Protein AF-A0A7C4J986-F1 (afdb_monomer_lite)

pLDDT: mean 84.33, std 18.64, range [24.56, 98.81]

Sequence (1280 aa):
MQTASDLGNTGPDYQWGFGQVRIQQAVDLIIRRGFTQASIAQGETDLYTFVVTDTAIPAQVSLAWDDYQATLNANPALINNLNLELVAPDATVWRPWILDPANPANAATRGVNNRDNQEQVTVPTPQKGTWLVRVIGATVPQGPQDYSLACEGCRLVNAGLCQAVVDNTPLLAESSLSALGPVLNSEGDEWVTPVAPAAPISAGEQWQRDLEQGRSGAARPSINFTSQEDSAYTPIDLSHFDAADRARADRLNAALRDFDAARNAGPEAVIAFAESATDEVRDLIELEVIEAKAELAARAKPIEPAAPARPAALNAFRVGVNGACAYNTIQEGINAATNGQTVRVVGDFFGENIDISGKNITIEGGYNATCTALVAGSVTRIDGVASGSVVDLTGGAVVTLRNLKLGWGSSFGAGIDLLGSSHATLDNTDIVHNNGATGGGLYIGGGSQVTLTNGSLVQYNTGSAGGGAIVYGRLTALDTNSDITGNCSTSDGGGAYVSGGTLYLSNADVHANQAAGATGRGGAIFASGDAVITMTTSTFIGESAPCCNIAFEGGGIYADNSRIYSLGGNSTILQNQAVNNGGGLYLTNGSLFQGASGTNVGYDVQAGNGNSAILGAGLYVENSTLDFAGRIINNDASNSGGGLYATSSVITLTNAMVGGTGPNQPNSIGAGGLNGGGLYLINNTHATLSNTVIASNTLSNPISGYGGGAYVRAGSYLTATNSRIERHALPSALDGRGAGLYIYDATVTLSNTQVQTNTTSNLGAGVRMFGTSVLNVLGGSAFKANAASGGVGGAIAATNTPDINLTNATFQNNSSSSHGGAIYLDAGTLDATGWWDFRFNSAGGNGGAVAVADTADADFNAGGDRASFLAVNVASGHGGALYVASADIVQLYATGGQTLNLNTNTAGGHGGAVYADAGAFFDVYGDVQATSNIAGGNGGVFYLSNNSRIWFDDYFTTRPQILVNQADNGGAVYASNSPRVECDGADFGFSNNGNKATTGSGGAIYLSGSVFTADNCVFRNNQAQAGDGGAIAAYTSTVSIDTDYVVALRGPDESADRLSPAAPLATGCDPLTTQCSLFTANRAISSTASNGNGGAIYNNGSELKVNNTYLHRNTAVRGGAIYQENAAARGWLSNTLVYSNTSLASFGAGIRNASGAMTLTHVTAANNTGGAGFSPNGAQNYVYNTIIWGNSAAAFGALAAATCNIDQGGTAGPAVNPQFFGAGVAENYRLAASSPARDACNIGLSTDLDNRVRPIGVRYDMGAYETIFTQVLFLPLVQR

Radius of gyration: 47.83 Å; chains: 1; bounding box: 101×87×165 Å

Structure (mmCIF, N/CA/C/O backbone):
data_AF-A0A7C4J986-F1
#
_entry.id   AF-A0A7C4J986-F1
#
loop_
_atom_site.group_PDB
_atom_site.id
_atom_site.type_symbol
_atom_site.label_atom_id
_atom_site.label_alt_id
_atom_site.label_comp_id
_atom_site.label_asym_id
_atom_site.label_entity_id
_atom_site.label_seq_id
_atom_site.pdbx_PDB_ins_code
_atom_site.Cartn_x
_atom_site.Cartn_y
_atom_site.Cartn_z
_atom_site.occupancy
_atom_site.B_iso_or_equiv
_atom_site.auth_seq_id
_atom_site.auth_comp_id
_atom_site.auth_asym_id
_atom_site.auth_atom_id
_atom_site.pdbx_PDB_model_num
ATOM 1 N N . MET A 1 1 ? -11.892 31.445 54.062 1.00 89.56 1 MET A N 1
ATOM 2 C CA . MET A 1 1 ? -10.610 30.796 54.402 1.00 89.56 1 MET A CA 1
ATOM 3 C C . MET A 1 1 ? -9.707 30.630 53.181 1.00 89.56 1 MET A C 1
ATOM 5 O O . MET A 1 1 ? -8.685 31.293 53.132 1.00 89.56 1 MET A O 1
ATOM 9 N N . GLN A 1 2 ? -10.092 29.843 52.169 1.00 91.94 2 GLN A N 1
ATOM 10 C CA . GLN A 1 2 ? -9.215 29.482 51.040 1.00 91.94 2 GLN A CA 1
ATOM 11 C C . GLN A 1 2 ? -8.646 30.652 50.214 1.00 91.94 2 GLN A C 1
ATOM 13 O O . GLN A 1 2 ? -7.506 30.593 49.779 1.00 91.94 2 GLN A O 1
ATOM 18 N N . THR A 1 3 ? -9.415 31.720 49.987 1.00 91.25 3 THR A N 1
ATOM 19 C CA . THR A 1 3 ? -8.989 32.853 49.137 1.00 91.25 3 THR A CA 1
ATOM 20 C C . THR A 1 3 ? -8.574 34.096 49.927 1.00 91.25 3 THR A C 1
ATOM 22 O O . THR A 1 3 ? -8.274 35.135 49.329 1.00 91.25 3 THR A O 1
ATOM 25 N N . ALA A 1 4 ? -8.578 34.019 51.262 1.00 90.44 4 ALA A N 1
ATOM 26 C CA . ALA A 1 4 ? -8.284 35.156 52.128 1.00 90.44 4 ALA A CA 1
ATOM 27 C C . ALA A 1 4 ? -6.853 35.678 51.909 1.00 90.44 4 ALA A C 1
ATOM 29 O O . ALA A 1 4 ? -5.961 34.936 51.502 1.00 90.44 4 ALA A O 1
ATOM 30 N N . SER A 1 5 ? -6.655 36.978 52.123 1.00 89.88 5 SER A N 1
ATOM 31 C CA . SER A 1 5 ? -5.320 37.576 52.151 1.00 89.88 5 SER A CA 1
ATOM 32 C C . SER A 1 5 ? -4.826 37.593 53.588 1.00 89.88 5 SER A C 1
ATOM 34 O O . SER A 1 5 ? -5.439 38.259 54.420 1.00 89.88 5 SER A O 1
ATOM 36 N N . ASP A 1 6 ? -3.728 36.896 53.856 1.00 88.25 6 ASP A N 1
ATOM 37 C CA . ASP A 1 6 ? -3.086 36.885 55.170 1.00 88.25 6 ASP A CA 1
ATOM 38 C C . ASP A 1 6 ? -2.686 38.311 55.605 1.00 88.25 6 ASP A C 1
ATOM 40 O O . ASP A 1 6 ? -2.199 39.102 54.788 1.00 88.25 6 ASP A O 1
ATOM 44 N N . LEU A 1 7 ? -2.947 38.654 56.867 1.00 84.31 7 LEU A N 1
ATOM 45 C CA . LEU A 1 7 ? -2.663 39.951 57.486 1.00 84.31 7 LEU A CA 1
ATOM 46 C C . LEU A 1 7 ? -2.179 39.707 58.914 1.00 84.31 7 LEU A C 1
ATOM 48 O O . LEU A 1 7 ? -2.843 38.997 59.652 1.00 84.31 7 LEU A O 1
ATOM 52 N N . GLY A 1 8 ? -1.097 40.372 59.324 1.00 86.06 8 GLY A N 1
ATOM 53 C CA . GLY A 1 8 ? -0.525 40.184 60.659 1.00 86.06 8 GLY A CA 1
ATOM 54 C C . GLY A 1 8 ? 0.676 39.241 60.638 1.00 86.06 8 GLY A C 1
ATOM 55 O O . GLY A 1 8 ? 1.625 39.479 59.885 1.00 86.06 8 GLY A O 1
ATOM 56 N N . ASN A 1 9 ? 0.670 38.229 61.506 1.00 86.44 9 ASN A N 1
ATOM 57 C CA . ASN A 1 9 ? 1.716 37.199 61.525 1.00 86.44 9 ASN A CA 1
ATOM 58 C C . ASN A 1 9 ? 1.495 36.209 60.367 1.00 86.44 9 ASN A C 1
ATOM 60 O O . ASN A 1 9 ? 0.371 36.040 59.931 1.00 86.44 9 ASN A O 1
ATOM 64 N N . THR A 1 10 ? 2.539 35.533 59.868 1.00 86.25 10 THR A N 1
ATOM 65 C CA . THR A 1 10 ? 2.359 34.505 58.823 1.00 86.25 10 THR A CA 1
ATOM 66 C C . THR A 1 10 ? 1.450 33.371 59.307 1.00 86.25 10 THR A C 1
ATOM 68 O O . THR A 1 10 ? 1.761 32.724 60.310 1.00 86.25 10 THR A O 1
ATOM 71 N N . GLY A 1 11 ? 0.406 33.065 58.535 1.00 87.56 11 GLY A N 1
ATOM 72 C CA . GLY A 1 11 ? -0.605 32.068 58.885 1.00 87.56 11 GLY A CA 1
ATOM 73 C C . GLY A 1 11 ? -1.752 32.674 59.703 1.00 87.56 11 GLY A C 1
ATOM 74 O O . GLY A 1 11 ? -1.807 33.881 59.889 1.00 87.56 11 GLY A O 1
ATOM 75 N N . PRO A 1 12 ? -2.702 31.861 60.192 1.00 91.88 12 PRO A N 1
ATOM 76 C CA . PRO A 1 12 ? -3.797 32.392 60.986 1.00 91.88 12 PRO A CA 1
ATOM 77 C C . PRO A 1 12 ? -3.292 33.054 62.276 1.00 91.88 12 PRO A C 1
ATOM 79 O O . PRO A 1 12 ? -2.294 32.617 62.849 1.00 91.88 12 PRO A O 1
ATOM 82 N N . ASP A 1 13 ? -4.012 34.063 62.770 1.00 92.44 13 ASP A N 1
ATOM 83 C CA . ASP A 1 13 ? -3.772 34.688 64.076 1.00 92.44 13 ASP A CA 1
ATOM 84 C C . ASP A 1 13 ? -5.077 35.111 64.779 1.00 92.44 13 ASP A C 1
ATOM 86 O O . ASP A 1 13 ? -6.150 35.169 64.177 1.00 92.44 13 ASP A O 1
ATOM 90 N N . TYR A 1 14 ? -5.013 35.379 66.088 1.00 91.25 14 TYR A N 1
ATOM 91 C CA . TYR A 1 14 ? -6.200 35.742 66.878 1.00 91.25 14 TYR A CA 1
ATOM 92 C C . TYR A 1 14 ? -6.780 37.125 66.538 1.00 91.25 14 TYR A C 1
ATOM 94 O O . TYR A 1 14 ? -7.906 37.422 66.939 1.00 91.25 14 TYR A O 1
ATOM 102 N N . GLN A 1 15 ? -6.030 37.983 65.843 1.00 90.75 15 GLN A N 1
ATOM 103 C CA . GLN A 1 15 ? -6.459 39.329 65.472 1.00 90.75 15 GLN A CA 1
ATOM 104 C C . GLN A 1 15 ? -7.182 39.345 64.117 1.00 90.75 15 GLN A C 1
ATOM 106 O O . GLN A 1 15 ? -8.163 40.074 63.962 1.00 90.75 15 GLN A O 1
ATOM 111 N N . TRP A 1 16 ? -6.717 38.547 63.155 1.00 89.56 16 TRP A N 1
ATOM 112 C CA . TRP A 1 16 ? -7.157 38.559 61.758 1.00 89.56 16 TRP A CA 1
ATOM 113 C C . TRP A 1 16 ? -7.779 37.237 61.290 1.00 89.56 16 TRP A C 1
ATOM 115 O O . TRP A 1 16 ? -8.284 37.167 60.166 1.00 89.56 16 TRP A O 1
ATOM 125 N N . GLY A 1 17 ? -7.799 36.194 62.126 1.00 90.81 17 GLY A N 1
ATOM 126 C CA . GLY A 1 17 ? -8.242 34.857 61.729 1.00 90.81 17 GLY A CA 1
ATOM 127 C C . GLY A 1 17 ? -7.352 34.324 60.607 1.00 90.81 17 GLY A C 1
ATOM 128 O O . GLY A 1 17 ? -6.141 34.459 60.678 1.00 90.81 17 GLY A O 1
ATOM 129 N N . PHE A 1 18 ? -7.943 33.784 59.538 1.00 91.19 18 PHE A N 1
ATOM 130 C CA . PHE A 1 18 ? -7.215 33.394 58.316 1.00 91.19 18 PHE A CA 1
ATOM 131 C C . PHE A 1 18 ? -6.942 34.570 57.350 1.00 91.19 18 PHE A C 1
ATOM 133 O O . PHE A 1 18 ? -6.562 34.345 56.201 1.00 91.19 18 PHE A O 1
ATOM 140 N N . GLY A 1 19 ? -7.192 35.813 57.772 1.00 92.25 19 GLY A N 1
ATOM 141 C CA . GLY A 1 19 ? -6.935 37.023 56.994 1.00 92.25 19 GLY A CA 1
ATOM 142 C C . GLY A 1 19 ? -8.179 37.692 56.395 1.00 92.25 19 GLY A C 1
ATOM 143 O O . GLY A 1 19 ? -9.329 37.316 56.637 1.00 92.25 19 GLY A O 1
ATOM 144 N N . GLN A 1 20 ? -7.950 38.725 55.581 1.00 93.19 20 GLN A N 1
ATOM 145 C CA . GLN A 1 20 ? -8.999 39.545 54.974 1.00 93.19 20 GLN A CA 1
ATOM 146 C C . GLN A 1 20 ? -9.734 38.802 53.850 1.00 93.19 20 GLN A C 1
ATOM 148 O O . GLN A 1 20 ? -9.126 38.280 52.912 1.00 93.19 20 GLN A O 1
ATOM 153 N N . VAL A 1 21 ? -11.069 38.809 53.908 1.00 90.81 21 VAL A N 1
ATOM 154 C CA . VAL A 1 21 ? -11.941 38.177 52.906 1.00 90.81 21 VAL A CA 1
ATOM 155 C C . VAL A 1 21 ? -11.760 38.812 51.525 1.00 90.81 21 VAL A C 1
ATOM 157 O O . VAL A 1 21 ? -11.845 40.029 51.364 1.00 90.81 21 VAL A O 1
ATOM 160 N N . ARG A 1 22 ? -11.597 37.959 50.507 1.00 91.56 22 ARG A N 1
ATOM 161 C CA . ARG A 1 22 ? -11.540 38.334 49.090 1.00 91.56 22 ARG A CA 1
ATOM 162 C C . ARG A 1 22 ? -12.735 37.755 48.336 1.00 91.56 22 ARG A C 1
ATOM 164 O O . ARG A 1 22 ? -12.697 36.625 47.852 1.00 91.56 22 ARG A O 1
ATOM 171 N N . ILE A 1 23 ? -13.824 38.527 48.296 1.00 89.69 23 ILE A N 1
ATOM 172 C CA . ILE A 1 23 ? -15.134 38.018 47.863 1.00 89.69 23 ILE A CA 1
ATOM 173 C C . ILE A 1 23 ? -15.177 37.647 46.377 1.00 89.69 23 ILE A C 1
ATOM 175 O O . ILE A 1 23 ? -15.743 36.614 46.042 1.00 89.69 23 ILE A O 1
ATOM 179 N N . GLN A 1 24 ? -14.521 38.418 45.501 1.00 88.94 24 GLN A N 1
ATOM 180 C CA . GLN A 1 24 ? -14.478 38.113 44.068 1.00 88.94 24 GLN A CA 1
ATOM 181 C C . GLN A 1 24 ? -13.775 36.775 43.810 1.00 88.94 24 GLN A C 1
ATOM 183 O O . GLN A 1 24 ? -14.333 35.906 43.158 1.00 88.94 24 GLN A O 1
ATOM 188 N N . GLN A 1 25 ? -12.596 36.568 44.399 1.00 87.62 25 GLN A N 1
ATOM 189 C CA . GLN A 1 25 ? -11.834 35.326 44.262 1.00 87.62 25 GLN A CA 1
ATOM 190 C C . GLN A 1 25 ? -12.582 34.127 44.857 1.00 87.62 25 GLN A C 1
ATOM 192 O O . GLN A 1 25 ? -12.489 33.026 44.327 1.00 87.62 25 GLN A O 1
ATOM 197 N N . ALA A 1 26 ? -13.329 34.325 45.950 1.00 85.50 26 ALA A N 1
ATOM 198 C CA . ALA A 1 26 ? -14.185 33.279 46.508 1.00 85.50 26 ALA A CA 1
ATOM 199 C C . ALA A 1 26 ? -15.324 32.898 45.544 1.00 85.50 26 ALA A C 1
ATOM 201 O O . ALA A 1 26 ? -15.576 31.714 45.341 1.00 85.50 26 ALA A O 1
ATOM 202 N N . VAL A 1 27 ? -15.976 33.883 44.915 1.00 82.88 27 VAL A N 1
ATOM 203 C CA . VAL A 1 27 ? -17.011 33.646 43.894 1.00 82.88 27 VAL A CA 1
ATOM 204 C C . VAL A 1 27 ? -16.421 32.955 42.663 1.00 82.88 27 VAL A C 1
ATOM 206 O O . VAL A 1 27 ? -16.998 31.981 42.188 1.00 82.88 27 VAL A O 1
ATOM 209 N N . ASP A 1 28 ? -15.253 33.390 42.186 1.00 82.12 28 ASP A N 1
ATOM 210 C CA . ASP A 1 28 ? -14.575 32.779 41.038 1.00 82.12 28 ASP A CA 1
ATOM 211 C C . ASP A 1 28 ? -14.204 31.311 41.314 1.00 82.12 28 ASP A C 1
ATOM 213 O O . ASP A 1 28 ? -14.386 30.454 40.446 1.00 82.12 28 ASP A O 1
ATOM 217 N N . LEU A 1 29 ? -13.745 31.004 42.535 1.00 82.25 29 LEU A N 1
ATOM 218 C CA . LEU A 1 29 ? -13.468 29.637 42.983 1.00 82.25 29 LEU A CA 1
ATOM 219 C C . LEU A 1 29 ? -14.741 28.772 42.965 1.00 82.25 29 LEU A C 1
ATOM 221 O O . LEU A 1 29 ? -14.704 27.640 42.488 1.00 82.25 29 LEU A O 1
ATOM 225 N N . ILE A 1 30 ? -15.876 29.305 43.433 1.00 78.44 30 ILE A N 1
ATOM 226 C CA . ILE A 1 30 ? -17.169 28.597 43.441 1.00 78.44 30 ILE A CA 1
ATOM 227 C C . ILE A 1 30 ? -17.680 28.360 42.012 1.00 78.44 30 ILE A C 1
ATOM 229 O O . ILE A 1 30 ? -18.089 27.245 41.692 1.00 78.44 30 ILE A O 1
ATOM 233 N N . ILE A 1 31 ? -17.621 29.370 41.133 1.00 75.38 31 ILE A N 1
ATOM 234 C CA . ILE A 1 31 ? -18.061 29.267 39.727 1.00 75.38 31 ILE A CA 1
ATOM 235 C C . ILE A 1 31 ? -17.283 28.177 38.983 1.00 75.38 31 ILE A C 1
ATOM 237 O O . ILE A 1 31 ? -17.854 27.449 38.173 1.00 75.38 31 ILE A O 1
ATOM 241 N N . ARG A 1 32 ? -15.988 28.031 39.278 1.00 77.25 32 ARG A N 1
ATOM 242 C CA . ARG A 1 32 ? -15.125 26.995 38.690 1.00 77.25 32 ARG A CA 1
ATOM 243 C C . ARG A 1 32 ? -15.213 25.641 39.402 1.00 77.25 32 ARG A C 1
ATOM 245 O O . ARG A 1 32 ? -14.446 24.749 39.059 1.00 77.25 32 ARG A O 1
ATOM 252 N N . ARG A 1 33 ? -16.117 25.482 40.380 1.00 76.06 33 ARG A N 1
ATOM 253 C CA . ARG A 1 33 ? -16.246 24.282 41.229 1.00 76.06 33 ARG A CA 1
ATOM 254 C C . ARG A 1 33 ? -14.921 23.878 41.904 1.00 76.06 33 ARG A C 1
ATOM 256 O O . ARG A 1 33 ? -14.611 22.700 42.017 1.00 76.06 33 ARG A O 1
ATOM 263 N N . GLY A 1 34 ? -14.130 24.851 42.365 1.00 78.25 34 GLY A N 1
ATOM 264 C CA . GLY A 1 34 ? -12.849 24.651 43.066 1.00 78.25 34 GLY A CA 1
ATOM 265 C C . GLY A 1 34 ? -12.988 24.190 44.525 1.00 78.25 34 GLY A C 1
ATOM 266 O O . GLY A 1 34 ? -12.243 24.644 45.398 1.00 78.25 34 GLY A O 1
ATOM 267 N N . PHE A 1 35 ? -13.988 23.357 44.803 1.00 85.12 35 PHE A N 1
ATOM 268 C CA . PHE A 1 35 ? -14.283 22.776 46.106 1.00 85.12 35 PHE A CA 1
ATOM 269 C C . PHE A 1 35 ? -15.013 21.438 45.927 1.00 85.12 35 PHE A C 1
ATOM 271 O O . PHE A 1 35 ? -15.628 21.197 44.891 1.00 85.12 35 PHE A O 1
ATOM 278 N N . THR A 1 36 ? -14.973 20.592 46.951 1.00 80.25 36 THR A N 1
ATOM 279 C CA . THR A 1 36 ? -15.699 19.318 47.019 1.00 80.25 36 THR A CA 1
ATOM 280 C C . THR A 1 36 ? -16.345 19.153 48.390 1.00 80.25 36 THR A C 1
ATOM 282 O O . THR A 1 36 ? -15.882 19.745 49.369 1.00 80.25 36 THR A O 1
ATOM 285 N N . GLN A 1 37 ? -17.424 18.378 48.450 1.00 83.44 37 GLN A N 1
ATOM 286 C CA . GLN A 1 37 ? -18.134 18.036 49.680 1.00 83.44 37 GLN A CA 1
ATOM 287 C C . GLN A 1 37 ? -18.250 16.516 49.772 1.00 83.44 37 GLN A C 1
ATOM 289 O O . GLN A 1 37 ? -18.531 15.870 48.764 1.00 83.44 37 GLN A O 1
ATOM 294 N N . ALA A 1 38 ? -18.010 15.962 50.955 1.00 79.88 38 ALA A N 1
ATOM 295 C CA . ALA A 1 38 ? -18.064 14.526 51.222 1.00 79.88 38 ALA A CA 1
ATOM 296 C C . ALA A 1 38 ? -18.390 14.279 52.704 1.00 79.88 38 ALA A C 1
ATOM 298 O O . ALA A 1 38 ? -18.452 15.228 53.486 1.00 79.88 38 ALA A O 1
ATOM 299 N N . SER A 1 39 ? -18.599 13.019 53.083 1.00 75.88 39 SER A N 1
ATOM 300 C CA . SER A 1 39 ? -18.880 12.594 54.457 1.00 75.88 39 SER A CA 1
ATOM 301 C C . SER A 1 39 ? -17.872 11.531 54.874 1.00 75.88 39 SER A C 1
ATOM 303 O O . SER A 1 39 ? -17.676 10.586 54.117 1.00 75.88 39 SER A O 1
ATOM 305 N N . ILE A 1 40 ? -17.282 11.647 56.063 1.00 80.25 40 ILE A N 1
ATOM 306 C CA . ILE A 1 40 ? -16.238 10.720 56.527 1.00 80.25 40 ILE A CA 1
ATOM 307 C C . ILE A 1 40 ? -16.606 10.078 57.866 1.00 80.25 40 ILE A C 1
ATOM 309 O O . ILE A 1 40 ? -17.055 10.764 58.793 1.00 80.25 40 ILE A O 1
ATOM 313 N N . ALA A 1 41 ? -16.438 8.759 57.985 1.00 75.44 41 ALA A N 1
ATOM 314 C CA . ALA A 1 41 ? -16.678 8.037 59.230 1.00 75.44 41 ALA A CA 1
ATOM 315 C C . ALA A 1 41 ? -15.435 7.991 60.140 1.00 75.44 41 ALA A C 1
ATOM 317 O O . ALA A 1 41 ? -14.323 8.383 59.780 1.00 75.44 41 ALA A O 1
ATOM 318 N N . GLN A 1 42 ? -15.632 7.509 61.369 1.00 81.38 42 GLN A N 1
ATOM 319 C CA . GLN A 1 42 ? -14.561 7.304 62.346 1.00 81.38 42 GLN A CA 1
ATOM 320 C C . GLN A 1 42 ? -13.486 6.358 61.783 1.00 81.38 42 GLN A C 1
ATOM 322 O O . GLN A 1 42 ? -13.764 5.202 61.487 1.00 81.38 42 GLN A O 1
ATOM 327 N N . GLY A 1 43 ? -12.239 6.825 61.733 1.00 69.12 43 GLY A N 1
ATOM 328 C CA . GLY A 1 43 ? -11.077 6.056 61.286 1.00 69.12 43 GLY A CA 1
ATOM 329 C C . GLY A 1 43 ? -10.862 6.024 59.770 1.00 69.12 43 GLY A C 1
ATOM 330 O O . GLY A 1 43 ? -9.826 5.520 59.340 1.00 69.12 43 GLY A O 1
ATOM 331 N N . GLU A 1 44 ? -11.777 6.578 58.971 1.00 64.88 44 GLU A N 1
ATOM 332 C CA . GLU A 1 44 ? -11.639 6.627 57.513 1.00 64.88 44 GLU A CA 1
ATOM 333 C C . GLU A 1 44 ? -10.656 7.711 57.060 1.00 64.88 44 GLU A C 1
ATOM 335 O O . GLU A 1 44 ? -10.298 8.626 57.809 1.00 64.88 44 GLU A O 1
ATOM 340 N N . THR A 1 45 ? -10.174 7.590 55.824 1.00 76.00 45 THR A N 1
ATOM 341 C CA . THR A 1 45 ? -9.311 8.587 55.189 1.00 76.00 45 THR A CA 1
ATOM 342 C C . THR A 1 45 ? -9.717 8.778 53.739 1.00 76.00 45 THR A C 1
ATOM 344 O O . THR A 1 45 ? -9.519 7.882 52.924 1.00 76.00 45 THR A O 1
ATOM 347 N N . ASP A 1 46 ? -10.180 9.977 53.406 1.00 75.38 46 ASP A N 1
ATOM 348 C CA . ASP A 1 46 ? -10.397 10.384 52.025 1.00 75.38 46 ASP A CA 1
ATOM 349 C C . ASP A 1 46 ? -9.097 10.934 51.437 1.00 75.38 46 ASP A C 1
ATOM 351 O O . ASP A 1 46 ? -8.402 11.758 52.046 1.00 75.38 46 ASP A O 1
ATOM 355 N N . LEU A 1 47 ? -8.765 10.479 50.230 1.00 73.00 47 LEU A N 1
ATOM 356 C CA . LEU A 1 47 ? -7.569 10.885 49.499 1.00 73.00 47 LEU A CA 1
ATOM 357 C C . LEU A 1 47 ? -7.954 11.757 48.307 1.00 73.00 47 LEU A C 1
ATOM 359 O O . LEU A 1 47 ? -8.780 11.365 47.494 1.00 73.00 47 LEU A O 1
ATOM 363 N N . TYR A 1 48 ? -7.295 12.900 48.135 1.00 81.06 48 TYR A N 1
ATOM 364 C CA . TYR A 1 48 ? -7.391 13.746 46.942 1.00 81.06 48 TYR A CA 1
ATOM 365 C C . TYR A 1 48 ? -6.007 13.988 46.335 1.00 81.06 48 TYR A C 1
ATOM 367 O O . TYR A 1 48 ? -4.993 13.865 47.015 1.00 81.06 48 TYR A O 1
ATOM 375 N N . THR A 1 49 ? -5.942 14.332 45.051 1.00 79.75 49 THR A N 1
ATOM 376 C CA . THR A 1 49 ? -4.720 14.758 44.361 1.00 79.75 49 THR A CA 1
ATOM 377 C C . THR A 1 49 ? -4.906 16.079 43.656 1.00 79.75 49 THR A C 1
ATOM 379 O O . THR A 1 49 ? -5.975 16.361 43.128 1.00 79.75 49 THR A O 1
ATOM 382 N N . PHE A 1 50 ? -3.838 16.862 43.580 1.00 79.69 50 PHE A N 1
ATOM 383 C CA . PHE A 1 50 ? -3.736 17.997 42.668 1.00 79.69 50 PHE A CA 1
ATOM 384 C C . PHE A 1 50 ? -2.311 18.074 42.115 1.00 79.69 50 PHE A C 1
ATOM 386 O O . PHE A 1 50 ? -1.364 17.572 42.725 1.00 79.69 50 PHE A O 1
ATOM 393 N N . VAL A 1 51 ? -2.146 18.677 40.939 1.00 77.62 51 VAL A N 1
ATOM 394 C CA . VAL A 1 51 ? -0.839 18.790 40.279 1.00 77.62 51 VAL A CA 1
ATOM 395 C C . VAL A 1 51 ? -0.317 20.210 40.416 1.00 77.62 51 VAL A C 1
ATOM 397 O O . VAL A 1 51 ? -0.964 21.166 39.996 1.00 77.62 51 VAL A O 1
ATOM 400 N N . VAL A 1 52 ? 0.896 20.340 40.946 1.00 78.94 52 VAL A N 1
ATOM 401 C CA . VAL A 1 52 ? 1.636 21.603 40.954 1.00 78.94 52 VAL A CA 1
ATOM 402 C C . VAL A 1 52 ? 2.454 21.686 39.670 1.00 78.94 52 VAL A C 1
ATOM 404 O O . VAL A 1 52 ? 3.399 20.919 39.475 1.00 78.94 52 VAL A O 1
ATOM 407 N N . THR A 1 53 ? 2.093 22.615 38.783 1.00 76.81 53 THR A N 1
ATOM 408 C CA . THR A 1 53 ? 2.779 22.842 37.498 1.00 76.81 53 THR A CA 1
ATOM 409 C C . THR A 1 53 ? 3.789 23.987 37.541 1.00 76.81 53 THR A C 1
ATOM 411 O O . THR A 1 53 ? 4.736 23.981 36.752 1.00 76.81 53 THR A O 1
ATOM 414 N N . ASP A 1 54 ? 3.601 24.934 38.463 1.00 82.06 54 ASP A N 1
ATOM 415 C CA . ASP A 1 54 ? 4.422 26.129 38.659 1.00 82.06 54 ASP A CA 1
ATOM 416 C C . ASP A 1 54 ? 4.743 26.296 40.151 1.00 82.06 54 ASP A C 1
ATOM 418 O O . ASP A 1 54 ? 3.847 26.406 40.985 1.00 82.06 54 ASP A O 1
ATOM 422 N N . THR A 1 55 ? 6.031 26.311 40.488 1.00 84.38 55 THR A N 1
ATOM 423 C CA . THR A 1 55 ? 6.517 26.419 41.870 1.00 84.38 55 THR A CA 1
ATOM 424 C C . THR A 1 55 ? 6.414 27.843 42.431 1.00 84.38 55 THR A C 1
ATOM 426 O O . THR A 1 55 ? 6.705 28.047 43.608 1.00 84.38 55 THR A O 1
ATOM 429 N N . ALA A 1 56 ? 6.053 28.836 41.605 1.00 82.31 56 ALA A N 1
ATOM 430 C CA . ALA A 1 56 ? 5.840 30.224 42.022 1.00 82.31 56 ALA A CA 1
ATOM 431 C C . ALA A 1 56 ? 4.455 30.470 42.652 1.00 82.31 56 ALA A C 1
ATOM 433 O O . ALA A 1 56 ? 4.252 31.503 43.292 1.00 82.31 56 ALA A O 1
ATOM 434 N N . ILE A 1 57 ? 3.508 29.541 42.481 1.00 83.56 57 ILE A N 1
ATOM 435 C CA . ILE A 1 57 ? 2.168 29.609 43.072 1.00 83.56 57 ILE A CA 1
ATOM 436 C C . ILE A 1 57 ? 2.148 28.726 44.332 1.00 83.56 57 ILE A C 1
ATOM 438 O O . ILE A 1 57 ? 2.420 27.530 44.223 1.00 83.56 57 ILE A O 1
ATOM 442 N N . PRO A 1 58 ? 1.824 29.264 45.525 1.00 87.62 58 PRO A N 1
ATOM 443 C CA . PRO A 1 58 ? 1.709 28.457 46.736 1.00 87.62 58 PRO A CA 1
ATOM 444 C C . PRO A 1 58 ? 0.626 27.381 46.609 1.00 87.62 58 PRO A C 1
ATOM 446 O O . PRO A 1 58 ? -0.477 27.661 46.143 1.00 87.62 58 PRO A O 1
ATOM 449 N N . ALA A 1 59 ? 0.900 26.169 47.093 1.00 88.81 59 ALA A N 1
ATOM 450 C CA . ALA A 1 59 ? -0.136 25.148 47.223 1.00 88.81 59 ALA A CA 1
ATOM 451 C C . ALA A 1 59 ? -0.930 25.408 48.508 1.00 88.81 59 ALA A C 1
ATOM 453 O O . ALA A 1 59 ? -0.345 25.444 49.589 1.00 88.81 59 ALA A O 1
ATOM 454 N N . GLN A 1 60 ? -2.244 25.600 48.410 1.00 92.12 60 GLN A N 1
ATOM 455 C CA . GLN A 1 60 ? -3.098 25.920 49.555 1.00 92.12 60 GLN A CA 1
ATOM 456 C C . GLN A 1 60 ? -4.361 25.065 49.538 1.00 92.12 60 GLN A C 1
ATOM 458 O O . GLN A 1 60 ? -5.046 24.997 48.518 1.00 92.12 60 GLN A O 1
ATOM 463 N N . VAL A 1 61 ? -4.685 24.443 50.670 1.00 94.81 61 VAL A N 1
ATOM 464 C CA . VAL A 1 61 ? -5.872 23.596 50.839 1.00 94.81 61 VAL A CA 1
ATOM 465 C C . VAL A 1 61 ? -6.533 23.917 52.171 1.00 94.81 61 VAL A C 1
ATOM 467 O O . VAL A 1 61 ? -5.854 24.039 53.191 1.00 94.81 61 VAL A O 1
ATOM 470 N N . SER A 1 62 ? -7.855 24.062 52.146 1.00 95.56 62 SER A N 1
ATOM 471 C CA . SER A 1 62 ? -8.681 24.432 53.294 1.00 95.56 62 SER A CA 1
ATOM 472 C C . SER A 1 62 ? -9.775 23.390 53.521 1.00 95.56 62 SER A C 1
ATOM 474 O O . SER A 1 62 ? -10.558 23.135 52.610 1.00 95.56 62 SER A O 1
ATOM 476 N N . LEU A 1 63 ? -9.857 22.837 54.728 1.00 96.81 63 LEU A N 1
ATOM 477 C CA . LEU A 1 63 ? -10.885 21.898 55.179 1.00 96.81 63 LEU A CA 1
ATOM 478 C C . LEU A 1 63 ? -11.775 22.588 56.217 1.00 96.81 63 LEU A C 1
ATOM 480 O O . LEU A 1 63 ? -11.263 23.213 57.142 1.00 96.81 63 LEU A O 1
ATOM 484 N N . ALA A 1 64 ? -13.092 22.485 56.079 1.00 96.56 64 ALA A N 1
ATOM 485 C CA . ALA A 1 64 ? -14.040 22.980 57.073 1.00 96.56 64 ALA A CA 1
ATOM 486 C C . ALA A 1 64 ? -15.235 22.035 57.195 1.00 96.56 64 ALA A C 1
ATOM 488 O O . ALA A 1 64 ? -15.688 21.485 56.190 1.00 96.56 64 ALA A O 1
ATOM 489 N N . TRP A 1 65 ? -15.760 21.876 58.406 1.00 96.75 65 TRP A N 1
ATOM 490 C CA . TRP A 1 65 ? -16.951 21.071 58.662 1.00 96.75 65 TRP A CA 1
ATOM 491 C C . TRP A 1 65 ? -17.859 21.730 59.695 1.00 96.75 65 TRP A C 1
ATOM 493 O O . TRP A 1 65 ? -17.393 22.377 60.637 1.00 96.75 65 TRP A O 1
ATOM 503 N N . ASP A 1 66 ? -19.165 21.554 59.520 1.00 94.69 66 ASP A N 1
ATOM 504 C CA . ASP A 1 66 ? -20.150 21.941 60.524 1.00 94.69 66 ASP A CA 1
ATOM 505 C C . ASP A 1 66 ? -20.174 20.847 61.599 1.00 94.69 66 ASP A C 1
ATOM 507 O O . ASP A 1 66 ? -20.756 19.778 61.412 1.00 94.69 66 ASP A O 1
ATOM 511 N N . ASP A 1 67 ? -19.453 21.091 62.695 1.00 92.56 67 ASP A N 1
ATOM 512 C CA . ASP A 1 67 ? -19.278 20.127 63.783 1.00 92.56 67 ASP A CA 1
ATOM 513 C C . ASP A 1 67 ? -20.568 19.931 64.595 1.00 92.56 67 ASP A C 1
ATOM 515 O O . ASP A 1 67 ? -21.425 20.818 64.695 1.00 92.56 67 ASP A O 1
ATOM 519 N N . TYR A 1 68 ? -20.694 18.763 65.221 1.00 87.31 68 TYR A N 1
ATOM 520 C CA . TYR A 1 68 ? -21.805 18.469 66.112 1.00 87.31 68 TYR A CA 1
ATOM 521 C C . TYR A 1 68 ? -21.775 19.386 67.345 1.00 87.31 68 TYR A C 1
ATOM 523 O O . TYR A 1 68 ? -20.727 19.668 67.923 1.00 87.31 68 TYR A O 1
ATOM 531 N N . GLN A 1 69 ? -22.949 19.846 67.785 1.00 85.81 69 GLN A N 1
ATOM 532 C CA . GLN A 1 69 ? -23.055 20.788 68.901 1.00 85.81 69 GLN A CA 1
ATOM 533 C C . GLN A 1 69 ? -22.441 20.239 70.207 1.00 85.81 69 GLN A C 1
ATOM 535 O O . GLN A 1 69 ? -22.813 19.174 70.706 1.00 85.81 69 GLN A O 1
ATOM 540 N N . ALA A 1 70 ? -21.534 21.008 70.809 1.00 84.62 70 ALA A N 1
ATOM 541 C CA . ALA A 1 70 ? -20.915 20.668 72.086 1.00 84.62 70 ALA A CA 1
ATOM 542 C C . ALA A 1 70 ? -21.856 20.893 73.279 1.00 84.62 70 ALA A C 1
ATOM 544 O O . ALA A 1 70 ? -22.785 21.706 73.234 1.00 84.62 70 ALA A O 1
ATOM 545 N N . THR A 1 71 ? -21.566 20.245 74.409 1.00 89.19 71 THR A N 1
ATOM 546 C CA . THR A 1 71 ? -22.184 20.632 75.684 1.00 89.19 71 THR A CA 1
ATOM 547 C C . THR A 1 71 ? -21.685 22.012 76.124 1.00 89.19 71 THR A C 1
ATOM 549 O O . THR A 1 71 ? -20.536 22.394 75.891 1.00 89.19 71 THR A O 1
ATOM 552 N N . LEU A 1 72 ? -22.561 22.793 76.765 1.00 83.31 72 LEU A N 1
ATOM 553 C CA . LEU A 1 72 ? -22.238 24.147 77.216 1.00 83.31 72 LEU A CA 1
ATOM 554 C C . LEU A 1 72 ? -20.993 24.137 78.129 1.00 83.31 72 LEU A C 1
ATOM 556 O O . LEU A 1 72 ? -20.988 23.458 79.154 1.00 83.31 72 LEU A O 1
ATOM 560 N N . ASN A 1 73 ? -19.981 24.943 77.784 1.00 84.56 73 ASN A N 1
ATOM 561 C CA . ASN A 1 73 ? -18.671 25.056 78.453 1.00 84.56 73 ASN A CA 1
ATOM 562 C C . ASN A 1 73 ? -17.695 23.869 78.275 1.00 84.56 73 ASN A C 1
ATOM 564 O O . ASN A 1 73 ? -16.720 23.788 79.027 1.00 84.56 73 ASN A O 1
ATOM 568 N N . ALA A 1 74 ? -17.904 22.972 77.305 1.00 84.62 74 ALA A N 1
ATOM 569 C CA . ALA A 1 74 ? -16.896 21.971 76.944 1.00 84.62 74 ALA A CA 1
ATOM 570 C C . ALA A 1 74 ? -15.585 22.633 76.462 1.00 84.62 74 ALA A C 1
ATOM 572 O O . ALA A 1 74 ? -15.607 23.623 75.729 1.00 84.62 74 ALA A O 1
ATOM 573 N N . ASN A 1 75 ? -14.436 22.096 76.889 1.00 82.94 75 ASN A N 1
ATOM 574 C CA . ASN A 1 75 ? -13.114 22.516 76.422 1.00 82.94 75 ASN A CA 1
ATOM 575 C C . ASN A 1 75 ? -12.231 21.273 76.169 1.00 82.94 75 ASN A C 1
ATOM 577 O O . ASN A 1 75 ? -11.810 20.649 77.148 1.00 82.94 75 ASN A O 1
ATOM 581 N N . PRO A 1 76 ? -11.939 20.914 74.902 1.00 84.88 76 PRO A N 1
ATOM 582 C CA . PRO A 1 76 ? -12.329 21.625 73.679 1.00 84.88 76 PRO A CA 1
ATOM 583 C C . PRO A 1 76 ? -13.839 21.543 73.393 1.00 84.88 76 PRO A C 1
ATOM 585 O O . PRO A 1 76 ? -14.534 20.684 73.929 1.00 84.88 76 PRO A O 1
ATOM 588 N N . ALA A 1 77 ? -14.334 22.468 72.566 1.00 88.56 77 ALA A N 1
ATOM 589 C CA . ALA A 1 77 ? -15.704 22.432 72.053 1.00 88.56 77 ALA A CA 1
ATOM 590 C C . ALA A 1 77 ? -15.860 21.467 70.861 1.00 88.56 77 ALA A C 1
ATOM 592 O O . ALA A 1 77 ? -16.980 21.103 70.536 1.00 88.56 77 ALA A O 1
ATOM 593 N N . LEU A 1 78 ? -14.756 21.054 70.232 1.00 93.25 78 LEU A N 1
ATOM 594 C CA . LEU A 1 78 ? -14.751 20.136 69.094 1.00 93.25 78 LEU A CA 1
ATOM 595 C C . LEU A 1 78 ? -15.268 18.743 69.502 1.00 93.25 78 LEU A C 1
ATOM 597 O O . LEU A 1 78 ? -14.762 18.166 70.470 1.00 93.25 78 LEU A O 1
ATOM 601 N N . ILE A 1 79 ? -16.249 18.211 68.770 1.00 94.12 79 ILE A N 1
ATOM 602 C CA . ILE A 1 79 ? -16.824 16.871 68.955 1.00 94.12 79 ILE A CA 1
ATOM 603 C C . ILE A 1 79 ? -16.268 15.904 67.912 1.00 94.12 79 ILE A C 1
ATOM 605 O O . ILE A 1 79 ? -15.654 14.902 68.286 1.00 94.12 79 ILE A O 1
ATOM 609 N N . ASN A 1 80 ? -16.458 16.206 66.627 1.00 92.81 80 ASN A N 1
ATOM 610 C CA . ASN A 1 80 ? -15.884 15.458 65.520 1.00 92.81 80 ASN A CA 1
ATOM 611 C C . ASN A 1 80 ? -14.574 16.125 65.082 1.00 92.81 80 ASN A C 1
ATOM 613 O O . ASN A 1 80 ? -14.536 17.289 64.686 1.00 92.81 80 ASN A O 1
ATOM 617 N N . ASN A 1 81 ? -13.490 15.364 65.156 1.00 95.31 81 ASN A N 1
ATOM 618 C CA . ASN A 1 81 ? -12.135 15.776 64.844 1.00 95.31 81 ASN A CA 1
ATOM 619 C C . ASN A 1 81 ? -11.681 15.156 63.521 1.00 95.31 81 ASN A C 1
ATOM 621 O O . ASN A 1 81 ? -11.509 13.933 63.440 1.00 95.31 81 ASN A O 1
ATOM 625 N N . LEU A 1 82 ? -11.474 16.006 62.517 1.00 96.44 82 LEU A N 1
ATOM 626 C CA . LEU A 1 82 ? -10.897 15.637 61.231 1.00 96.44 82 LEU A CA 1
ATOM 627 C C . LEU A 1 82 ? -9.472 16.187 61.129 1.00 96.44 82 LEU A C 1
ATOM 629 O O . LEU A 1 82 ? -9.228 17.302 61.572 1.00 96.44 82 LEU A O 1
ATOM 633 N N . ASN A 1 83 ? -8.561 15.437 60.503 1.00 95.25 83 ASN A N 1
ATOM 634 C CA . ASN A 1 83 ? -7.201 15.909 60.224 1.00 95.25 83 ASN A CA 1
ATOM 635 C C . ASN A 1 83 ? -6.971 16.074 58.716 1.00 95.25 83 ASN A C 1
ATOM 637 O O . ASN A 1 83 ? -7.236 15.154 57.941 1.00 95.25 83 ASN A O 1
ATOM 641 N N . LEU A 1 84 ? -6.376 17.193 58.323 1.00 96.25 84 LEU A N 1
ATOM 642 C CA . LEU A 1 84 ? -5.907 17.513 56.981 1.00 96.25 84 LEU A CA 1
ATOM 643 C C . LEU A 1 84 ? -4.392 17.307 56.892 1.00 96.25 84 LEU A C 1
ATOM 645 O O . LEU A 1 84 ? -3.625 17.801 57.716 1.00 96.25 84 LEU A O 1
ATOM 649 N N . GLU A 1 85 ? -3.923 16.635 55.848 1.00 94.44 85 GLU A N 1
ATOM 650 C CA . GLU A 1 85 ? -2.493 16.522 55.552 1.00 94.44 85 GLU A CA 1
ATOM 651 C C . GLU A 1 85 ? -2.234 16.660 54.052 1.00 94.44 85 GLU A C 1
ATOM 653 O O . GLU A 1 85 ? -2.972 16.109 53.242 1.00 94.44 85 GLU A O 1
ATOM 658 N N . LEU A 1 86 ? -1.158 17.352 53.673 1.00 92.50 86 LEU A N 1
ATOM 659 C CA . LEU A 1 86 ? -0.660 17.385 52.294 1.00 92.50 86 LEU A CA 1
ATOM 660 C C . LEU A 1 86 ? 0.632 16.582 52.201 1.00 92.50 86 LEU A C 1
ATOM 662 O O . LEU A 1 86 ? 1.564 16.847 52.951 1.00 92.50 86 LEU A O 1
ATOM 666 N N . VAL A 1 87 ? 0.726 15.642 51.268 1.00 87.06 87 VAL A N 1
ATOM 667 C CA . VAL A 1 87 ? 1.943 14.863 51.019 1.00 87.06 87 VAL A CA 1
ATOM 668 C C . VAL A 1 87 ? 2.557 15.311 49.696 1.00 87.06 87 VAL A C 1
ATOM 670 O O . VAL A 1 87 ? 1.913 15.244 48.647 1.00 87.06 87 VAL A O 1
ATOM 673 N N . ALA A 1 88 ? 3.793 15.799 49.763 1.00 77.94 88 ALA A N 1
ATOM 674 C CA . ALA A 1 88 ? 4.581 16.215 48.610 1.00 77.94 88 ALA A CA 1
ATOM 675 C C . ALA A 1 88 ? 5.048 15.002 47.774 1.00 77.94 88 ALA A C 1
ATOM 677 O O . ALA A 1 88 ? 5.069 13.882 48.290 1.00 77.94 88 ALA A O 1
ATOM 678 N N . PRO A 1 89 ? 5.485 15.194 46.512 1.00 76.19 89 PRO A N 1
ATOM 679 C CA . PRO A 1 89 ? 5.979 14.094 45.678 1.00 76.19 89 PRO A CA 1
ATOM 680 C C . PRO A 1 89 ? 7.215 13.369 46.247 1.00 76.19 89 PRO A C 1
ATOM 682 O O . PRO A 1 89 ? 7.470 12.227 45.884 1.00 76.19 89 PRO A O 1
ATOM 685 N N . ASP A 1 90 ? 7.981 14.010 47.136 1.00 74.06 90 ASP A N 1
ATOM 686 C CA . ASP A 1 90 ? 9.104 13.411 47.875 1.00 74.06 90 ASP A CA 1
ATOM 687 C C . ASP A 1 90 ? 8.681 12.711 49.188 1.00 74.06 90 ASP A C 1
ATOM 689 O O . ASP A 1 90 ? 9.530 12.346 50.001 1.00 74.06 90 ASP A O 1
ATOM 693 N N . ALA A 1 91 ? 7.371 12.527 49.390 1.00 70.88 91 ALA A N 1
ATOM 694 C CA . ALA A 1 91 ? 6.716 11.996 50.586 1.00 70.88 91 ALA A CA 1
ATOM 695 C C . ALA A 1 91 ? 6.747 12.900 51.839 1.00 70.88 91 ALA A C 1
ATOM 697 O O . ALA A 1 91 ? 6.292 12.480 52.908 1.00 70.88 91 ALA A O 1
ATOM 698 N N . THR A 1 92 ? 7.204 14.155 51.742 1.00 82.94 92 THR A N 1
ATOM 699 C CA . THR A 1 92 ? 7.150 15.105 52.867 1.00 82.94 92 THR A CA 1
ATOM 700 C C . THR A 1 92 ? 5.702 15.450 53.237 1.00 82.94 92 THR A C 1
ATOM 702 O O . THR A 1 92 ? 4.937 15.921 52.395 1.00 82.94 92 THR A O 1
ATOM 705 N N . VAL A 1 93 ? 5.327 15.281 54.512 1.00 89.50 93 VAL A N 1
ATOM 706 C CA . VAL A 1 93 ? 3.974 15.583 55.020 1.00 89.50 93 VAL A CA 1
ATOM 707 C C . VAL A 1 93 ? 3.897 16.995 55.607 1.00 89.50 93 VAL A C 1
ATOM 709 O O . VAL A 1 93 ? 4.554 17.316 56.598 1.00 89.50 93 VAL A O 1
ATOM 712 N N . TRP A 1 94 ? 3.031 17.822 55.032 1.00 93.31 94 TRP A N 1
ATOM 713 C CA . TRP A 1 94 ? 2.679 19.164 55.476 1.00 93.31 94 TRP A CA 1
ATOM 714 C C . TRP A 1 94 ? 1.375 19.141 56.271 1.00 93.31 94 TRP A C 1
ATOM 716 O O . TRP A 1 94 ? 0.358 18.613 55.824 1.00 93.31 94 TRP A O 1
ATOM 726 N N . ARG A 1 95 ? 1.417 19.738 57.462 1.00 94.25 95 ARG A N 1
ATOM 727 C CA . ARG A 1 95 ? 0.320 19.757 58.438 1.00 94.25 95 ARG A CA 1
ATOM 728 C C . ARG A 1 95 ? -0.326 21.148 58.543 1.00 94.25 95 ARG A C 1
ATOM 730 O O . ARG A 1 95 ? 0.297 22.136 58.129 1.00 94.25 95 ARG A O 1
ATOM 737 N N . PRO A 1 96 ? -1.558 21.258 59.064 1.00 95.62 96 PRO A N 1
ATOM 738 C CA . PRO A 1 96 ? -2.263 22.525 59.147 1.00 95.62 96 PRO A CA 1
ATOM 739 C C . PRO A 1 96 ? -1.622 23.472 60.157 1.00 95.62 96 PRO A C 1
ATOM 741 O O . PRO A 1 96 ? -0.743 23.105 60.944 1.00 95.62 96 PRO A O 1
ATOM 744 N N . TRP A 1 97 ? -2.026 24.735 60.074 1.00 93.50 97 TRP A N 1
ATOM 745 C CA . TRP A 1 97 ? -1.672 25.747 61.060 1.00 93.50 97 TRP A CA 1
ATOM 746 C C . TRP A 1 97 ? -2.438 25.548 62.379 1.00 93.50 97 TRP A C 1
ATOM 748 O O . TRP A 1 97 ? -3.633 25.263 62.363 1.00 93.50 97 TRP A O 1
ATOM 758 N N . ILE A 1 98 ? -1.753 25.750 63.508 1.00 94.06 98 ILE A N 1
ATOM 759 C CA . ILE A 1 98 ? -2.291 25.681 64.873 1.00 94.06 98 ILE A CA 1
ATOM 760 C C . ILE A 1 98 ? -1.989 26.984 65.610 1.00 94.06 98 ILE A C 1
ATOM 762 O O . ILE A 1 98 ? -0.842 27.448 65.633 1.00 94.06 98 ILE A O 1
ATOM 766 N N . LEU A 1 99 ? -3.011 27.518 66.277 1.00 91.19 99 LEU A N 1
ATOM 767 C CA . LEU A 1 99 ? -2.903 28.634 67.211 1.00 91.19 99 LEU A CA 1
ATOM 768 C C . LEU A 1 99 ? -2.714 28.158 68.652 1.00 91.19 99 LEU A C 1
ATOM 770 O O . LEU A 1 99 ? -3.348 27.203 69.093 1.00 91.19 99 LEU A O 1
ATOM 774 N N . ASP A 1 100 ? -1.900 28.883 69.421 1.00 88.75 100 ASP A N 1
ATOM 775 C CA . ASP A 1 100 ? -1.718 28.634 70.854 1.00 88.75 100 ASP A CA 1
ATOM 776 C C . ASP A 1 100 ? -2.629 29.560 71.687 1.00 88.75 100 ASP A C 1
ATOM 778 O O . ASP A 1 100 ? -2.333 30.750 71.826 1.00 88.75 100 ASP A O 1
ATOM 782 N N . PRO A 1 101 ? -3.746 29.065 72.259 1.00 87.81 101 PRO A N 1
ATOM 783 C CA . PRO A 1 101 ? -4.635 29.883 73.086 1.00 87.81 101 PRO A CA 1
ATOM 784 C C . PRO A 1 101 ? -4.010 30.328 74.408 1.00 87.81 101 PRO A C 1
ATOM 786 O O . PRO A 1 101 ? -4.484 31.301 74.992 1.00 87.81 101 PRO A O 1
ATOM 789 N N . ALA A 1 102 ? -2.968 29.645 74.893 1.00 87.50 102 ALA A N 1
ATOM 790 C CA . ALA A 1 102 ? -2.253 30.062 76.094 1.00 87.50 102 ALA A CA 1
ATOM 791 C C . ALA A 1 102 ? -1.326 31.255 75.816 1.00 87.50 102 ALA A C 1
ATOM 793 O O . ALA A 1 102 ? -1.052 32.036 76.726 1.00 87.50 102 ALA A O 1
ATOM 794 N N . ASN A 1 103 ? -0.891 31.432 74.562 1.00 90.50 103 ASN A N 1
ATOM 795 C CA . ASN A 1 103 ? -0.021 32.528 74.140 1.00 90.50 103 ASN A CA 1
ATOM 796 C C . ASN A 1 103 ? -0.515 33.176 72.829 1.00 90.50 103 ASN A C 1
ATOM 798 O O . ASN A 1 103 ? 0.129 33.021 71.789 1.00 90.50 103 ASN A O 1
ATOM 802 N N . PRO A 1 104 ? -1.607 33.969 72.857 1.00 88.75 104 PRO A N 1
ATOM 803 C CA . PRO A 1 104 ? -2.256 34.493 71.647 1.00 88.75 104 PRO A CA 1
ATOM 804 C C . PRO A 1 104 ? -1.399 35.410 70.758 1.00 88.75 104 PRO A C 1
ATOM 806 O O . PRO A 1 104 ? -1.784 35.701 69.631 1.00 88.75 104 PRO A O 1
ATOM 809 N N . ALA A 1 105 ? -0.266 35.903 71.267 1.00 86.19 105 ALA A N 1
ATOM 810 C CA . ALA A 1 105 ? 0.667 36.746 70.518 1.00 86.19 105 ALA A CA 1
ATOM 811 C C . ALA A 1 105 ? 1.714 35.947 69.717 1.00 86.19 105 ALA A C 1
ATOM 813 O O . ALA A 1 105 ? 2.407 36.530 68.883 1.00 86.19 105 ALA A O 1
ATOM 814 N N . ASN A 1 106 ? 1.862 34.642 69.977 1.00 89.56 106 ASN A N 1
ATOM 815 C CA . ASN A 1 106 ? 2.798 33.792 69.244 1.00 89.56 106 ASN A CA 1
ATOM 816 C C . ASN A 1 106 ? 2.293 33.543 67.815 1.00 89.56 106 ASN A C 1
ATOM 818 O O . ASN A 1 106 ? 1.093 33.410 67.585 1.00 89.56 106 ASN A O 1
ATOM 822 N N . ALA A 1 107 ? 3.219 33.446 66.858 1.00 88.56 107 ALA A N 1
ATOM 823 C CA . ALA A 1 107 ? 2.891 33.049 65.491 1.00 88.56 107 ALA A CA 1
ATOM 824 C C . ALA A 1 107 ? 2.358 31.605 65.444 1.00 88.56 107 ALA A C 1
ATOM 826 O O . ALA A 1 107 ? 2.762 30.766 66.257 1.00 88.56 107 ALA A O 1
ATOM 827 N N . ALA A 1 108 ? 1.483 31.311 64.476 1.00 91.19 108 ALA A N 1
ATOM 828 C CA . ALA A 1 108 ? 0.965 29.964 64.270 1.00 91.19 108 ALA A CA 1
ATOM 829 C C . ALA A 1 108 ? 2.096 28.963 63.989 1.00 91.19 108 ALA A C 1
ATOM 831 O O . ALA A 1 108 ? 3.089 29.263 63.321 1.00 91.19 108 ALA A O 1
ATOM 832 N N . THR A 1 109 ? 1.928 27.740 64.485 1.00 93.44 109 THR A N 1
ATOM 833 C CA . THR A 1 109 ? 2.858 26.626 64.240 1.00 93.44 109 THR A CA 1
ATOM 834 C C . THR A 1 109 ? 2.188 25.553 63.387 1.00 93.44 109 THR A C 1
ATOM 836 O O . THR A 1 109 ? 0.992 25.626 63.124 1.00 93.44 109 THR A O 1
ATOM 839 N N . ARG A 1 110 ? 2.949 24.573 62.895 1.00 91.75 110 ARG A N 1
ATOM 840 C CA . ARG A 1 110 ? 2.425 23.470 62.074 1.00 91.75 110 ARG A CA 1
ATOM 841 C C . ARG A 1 110 ? 2.238 22.220 62.928 1.00 91.75 110 ARG A C 1
ATOM 843 O O . ARG A 1 110 ? 3.169 21.836 63.631 1.00 91.75 110 ARG A O 1
ATOM 850 N N . GLY A 1 111 ? 1.095 21.547 62.824 1.00 91.56 111 GLY A N 1
ATOM 851 C CA . GLY A 1 111 ? 0.844 20.294 63.543 1.00 91.56 111 GLY A CA 1
ATOM 852 C C . GLY A 1 111 ? -0.555 19.728 63.296 1.00 91.56 111 GLY A C 1
ATOM 853 O O . GLY A 1 111 ? -1.273 20.224 62.441 1.00 91.56 111 GLY A O 1
ATOM 854 N N . VAL A 1 112 ? -0.944 18.702 64.059 1.00 89.31 112 VAL A N 1
ATOM 855 C CA . VAL A 1 112 ? -2.324 18.171 64.076 1.00 89.31 112 VAL A CA 1
ATOM 856 C C . VAL A 1 112 ? -3.241 19.108 64.869 1.00 89.31 112 VAL A C 1
ATOM 858 O O . VAL A 1 112 ? -2.971 19.336 66.053 1.00 89.31 112 VAL A O 1
ATOM 861 N N . ASN A 1 113 ? -4.307 19.635 64.258 1.00 88.31 113 ASN A N 1
ATOM 862 C CA . ASN A 1 113 ? -5.230 20.542 64.935 1.00 88.31 113 ASN A CA 1
ATOM 863 C C . ASN A 1 113 ? -6.429 19.776 65.518 1.00 88.31 113 ASN A C 1
ATOM 865 O O . ASN A 1 113 ? -7.423 19.539 64.858 1.00 88.31 113 ASN A O 1
ATOM 869 N N . ASN A 1 114 ? -6.353 19.440 66.808 1.00 90.56 114 ASN A N 1
ATOM 870 C CA . ASN A 1 114 ? -7.430 18.730 67.512 1.00 90.56 114 ASN A CA 1
ATOM 871 C C . ASN A 1 114 ? -8.415 19.675 68.234 1.00 90.56 114 ASN A C 1
ATOM 873 O O . ASN A 1 114 ? -8.962 19.311 69.280 1.00 90.56 114 ASN A O 1
ATOM 877 N N . ARG A 1 115 ? -8.555 20.928 67.781 1.00 90.88 115 ARG A N 1
ATOM 878 C CA . ARG A 1 115 ? -9.349 21.955 68.482 1.00 90.88 115 ARG A CA 1
ATOM 879 C C . ARG A 1 115 ? -10.297 22.731 67.578 1.00 90.88 115 ARG A C 1
ATOM 881 O O . ARG A 1 115 ? -11.374 23.090 68.051 1.00 90.88 115 ARG A O 1
ATOM 888 N N . ASP A 1 116 ? -9.898 23.006 66.344 1.00 92.31 116 ASP A N 1
ATOM 889 C CA . ASP A 1 116 ? -10.668 23.825 65.412 1.00 92.31 116 ASP A CA 1
ATOM 890 C C . ASP A 1 116 ? -11.353 22.950 64.354 1.00 92.31 116 ASP A C 1
ATOM 892 O O . ASP A 1 116 ? -10.752 22.018 63.832 1.00 92.31 116 ASP A O 1
ATOM 896 N N . ASN A 1 117 ? -12.588 23.292 63.979 1.00 93.94 117 ASN A N 1
ATOM 897 C CA . ASN A 1 117 ? -13.318 22.642 62.881 1.00 93.94 117 ASN A CA 1
ATOM 898 C C . ASN A 1 117 ? -12.996 23.235 61.493 1.00 93.94 117 ASN A C 1
ATOM 900 O O . ASN A 1 117 ? -13.774 23.126 60.541 1.00 93.94 117 ASN A O 1
ATOM 904 N N . GLN A 1 118 ? -11.876 23.954 61.405 1.00 95.69 118 GLN A N 1
ATOM 905 C CA . GLN A 1 118 ? -11.379 24.631 60.214 1.00 95.69 118 GLN A CA 1
ATOM 906 C C . GLN A 1 118 ? -9.859 24.487 60.175 1.00 95.69 118 GLN A C 1
ATOM 908 O O . GLN A 1 118 ? -9.152 25.028 61.025 1.00 95.69 118 GLN A O 1
ATOM 913 N N . GLU A 1 119 ? -9.348 23.798 59.162 1.00 96.25 119 GLU A N 1
ATOM 914 C CA . GLU A 1 119 ? -7.924 23.534 58.993 1.00 96.25 119 GLU A CA 1
ATOM 915 C C . GLU A 1 119 ? -7.420 24.055 57.644 1.00 96.25 119 GLU A C 1
ATOM 917 O O . GLU A 1 119 ? -8.093 23.945 56.618 1.00 96.25 119 GLU A O 1
ATOM 922 N N . GLN A 1 120 ? -6.204 24.608 57.619 1.00 94.81 120 GLN A N 1
ATOM 923 C CA . GLN A 1 120 ? -5.563 25.061 56.384 1.00 94.81 120 GLN A CA 1
ATOM 924 C C . GLN A 1 120 ? -4.092 24.663 56.331 1.00 94.81 120 GLN A C 1
ATOM 926 O O . GLN A 1 120 ? -3.318 24.944 57.251 1.00 94.81 120 GLN A O 1
ATOM 931 N N . VAL A 1 121 ? -3.692 24.091 55.196 1.00 95.12 121 VAL A N 1
ATOM 932 C CA . VAL A 1 121 ? -2.295 23.826 54.849 1.00 95.12 121 VAL A CA 1
ATOM 933 C C . VAL A 1 121 ? -1.888 24.742 53.699 1.00 95.12 121 VAL A C 1
ATOM 935 O O . VAL A 1 121 ? -2.611 24.862 52.713 1.00 95.12 121 VAL A O 1
ATOM 938 N N . THR A 1 122 ? -0.714 25.367 53.815 1.00 92.19 122 THR A N 1
ATOM 939 C CA . THR A 1 122 ? -0.164 26.264 52.785 1.00 92.19 122 THR A CA 1
ATOM 940 C C . THR A 1 122 ? 1.310 25.944 52.580 1.00 92.19 122 THR A C 1
ATOM 942 O O . THR A 1 122 ? 2.065 25.960 53.547 1.00 92.19 122 THR A O 1
ATOM 945 N N . VAL A 1 123 ? 1.750 25.692 51.355 1.00 92.56 123 VAL A N 1
ATOM 946 C CA . VAL A 1 123 ? 3.150 25.423 51.007 1.00 92.56 123 VAL A CA 1
ATOM 947 C C . VAL A 1 123 ? 3.639 26.568 50.117 1.00 92.56 123 VAL A C 1
ATOM 949 O O . VAL A 1 123 ? 3.216 26.638 48.965 1.00 92.56 123 VAL A O 1
ATOM 952 N N . PRO A 1 124 ? 4.488 27.489 50.618 1.00 87.75 124 PRO A N 1
ATOM 953 C CA . PRO A 1 124 ? 4.871 28.700 49.881 1.00 87.75 124 PRO A CA 1
ATOM 954 C C . PRO A 1 124 ? 5.618 28.441 48.568 1.00 87.75 124 PRO A C 1
ATOM 956 O O . PRO A 1 124 ? 5.443 29.184 47.610 1.00 87.75 124 PRO A O 1
ATOM 959 N N . THR A 1 125 ? 6.443 27.393 48.531 1.00 90.81 125 THR A N 1
ATOM 960 C CA . THR A 1 125 ? 7.237 26.982 47.363 1.00 90.81 125 THR A CA 1
ATOM 961 C C . THR A 1 125 ? 7.050 25.480 47.136 1.00 90.81 125 THR A C 1
ATOM 963 O O . THR A 1 125 ? 7.889 24.686 47.577 1.00 90.81 125 THR A O 1
ATOM 966 N N . PRO A 1 126 ? 5.920 25.052 46.551 1.00 91.56 126 PRO A N 1
ATOM 967 C CA . PRO A 1 126 ? 5.626 23.636 46.392 1.00 91.56 126 PRO A CA 1
ATOM 968 C C . PRO A 1 126 ? 6.513 23.004 45.313 1.00 91.56 126 PRO A C 1
ATOM 970 O O . PRO A 1 126 ? 6.817 23.618 44.292 1.00 91.56 126 PRO A O 1
ATOM 973 N N . GLN A 1 127 ? 6.914 21.751 45.521 1.00 88.12 127 GLN A N 1
ATOM 974 C CA . GLN A 1 127 ? 7.578 20.938 44.505 1.00 88.12 127 GLN A CA 1
ATOM 975 C C . GLN A 1 127 ? 6.637 20.673 43.319 1.00 88.12 127 GLN A C 1
ATOM 977 O O . GLN A 1 127 ? 5.456 20.378 43.511 1.00 88.12 127 GLN A O 1
ATOM 982 N N . LYS A 1 128 ? 7.181 20.717 42.096 1.00 80.69 128 LYS A N 1
ATOM 983 C CA . LYS A 1 128 ? 6.467 20.330 40.872 1.00 80.69 128 LYS A CA 1
ATOM 984 C C . LYS A 1 128 ? 6.156 18.829 40.885 1.00 80.69 128 LYS A C 1
ATOM 986 O O . LYS A 1 128 ? 7.059 18.021 41.091 1.00 80.69 128 LYS A O 1
ATOM 991 N N . GLY A 1 129 ? 4.907 18.464 40.618 1.00 67.44 129 GLY A N 1
ATOM 992 C CA . GLY A 1 129 ? 4.453 17.072 40.610 1.00 67.44 129 GLY A CA 1
ATOM 993 C C . GLY A 1 129 ? 3.074 16.899 41.240 1.00 67.44 129 GLY A C 1
ATOM 994 O O . GLY A 1 129 ? 2.406 17.879 41.574 1.00 67.44 129 GLY A O 1
ATOM 995 N N . THR A 1 130 ? 2.648 15.647 41.377 1.00 71.94 130 THR A N 1
ATOM 996 C CA . THR A 1 130 ? 1.363 15.279 41.983 1.00 71.94 130 THR A CA 1
ATOM 997 C C . THR A 1 130 ? 1.471 15.292 43.504 1.00 71.94 130 THR A C 1
ATOM 999 O O . THR A 1 130 ? 2.315 14.604 44.072 1.00 71.94 130 THR A O 1
ATOM 1002 N N . TRP A 1 131 ? 0.610 16.065 44.156 1.00 84.06 131 TRP A N 1
ATOM 1003 C CA . TRP A 1 131 ? 0.472 16.124 45.608 1.00 84.06 131 TRP A CA 1
ATOM 1004 C C . TRP A 1 131 ? -0.725 15.294 46.056 1.00 84.06 131 TRP A C 1
ATOM 1006 O O . TRP A 1 131 ? -1.746 15.294 45.369 1.00 84.06 131 TRP A O 1
ATOM 1016 N N . LEU A 1 132 ? -0.620 14.637 47.213 1.00 80.44 132 LEU A N 1
ATOM 1017 C CA . LEU A 1 132 ? -1.750 13.980 47.877 1.00 80.44 132 LEU A CA 1
ATOM 1018 C C . LEU A 1 132 ? -2.307 14.887 48.976 1.00 80.44 132 LEU A C 1
ATOM 1020 O O . LEU A 1 132 ? -1.556 15.551 49.684 1.00 80.44 132 LEU A O 1
ATOM 1024 N N . VAL A 1 133 ? -3.618 14.871 49.157 1.00 86.88 133 VAL A N 1
ATOM 1025 C CA . VAL A 1 133 ? -4.340 15.504 50.261 1.00 86.88 133 VAL A CA 1
ATOM 1026 C C . VAL A 1 133 ? -5.073 14.399 51.004 1.00 86.88 133 VAL A C 1
ATOM 1028 O O . VAL A 1 133 ? -5.790 13.625 50.379 1.00 86.88 133 VAL A O 1
ATOM 1031 N N . ARG A 1 134 ? -4.898 14.314 52.319 1.00 87.69 134 ARG A N 1
ATOM 1032 C CA . ARG A 1 134 ? -5.593 13.351 53.178 1.00 87.69 134 ARG A CA 1
ATOM 1033 C C . ARG A 1 134 ? -6.552 14.095 54.088 1.00 87.69 134 ARG A C 1
ATOM 1035 O O . ARG A 1 134 ? -6.110 15.003 54.790 1.00 87.69 134 ARG A O 1
ATOM 1042 N N . VAL A 1 135 ? -7.821 13.704 54.081 1.00 92.00 135 VAL A N 1
ATOM 1043 C CA . VAL A 1 135 ? -8.817 14.099 55.083 1.00 92.00 135 VAL A CA 1
ATOM 1044 C C . VAL A 1 135 ? -9.101 12.863 55.922 1.00 92.00 135 VAL A C 1
ATOM 1046 O O . VAL A 1 135 ? -9.526 11.854 55.382 1.00 92.00 135 VAL A O 1
ATOM 1049 N N . ILE A 1 136 ? -8.805 12.905 57.216 1.00 89.88 136 ILE A N 1
ATOM 1050 C CA . ILE A 1 136 ? -8.822 11.727 58.094 1.00 89.88 136 ILE A CA 1
ATOM 1051 C C . ILE A 1 136 ? -9.885 11.925 59.171 1.00 89.88 136 ILE A C 1
ATOM 1053 O O . ILE A 1 136 ? -9.810 12.898 59.919 1.00 89.88 136 ILE A O 1
ATOM 1057 N N . GLY A 1 137 ? -10.817 10.982 59.314 1.00 86.81 137 GLY A N 1
ATOM 1058 C CA . GLY A 1 137 ? -11.822 10.942 60.378 1.00 86.81 137 GLY A CA 1
ATOM 1059 C C . GLY A 1 137 ? -11.229 10.536 61.728 1.00 86.81 137 GLY A C 1
ATOM 1060 O O . GLY A 1 137 ? -11.562 9.478 62.257 1.00 86.81 137 GLY A O 1
ATOM 1061 N N . ALA A 1 138 ? -10.319 11.338 62.286 1.00 86.88 138 ALA A N 1
ATOM 1062 C CA . ALA A 1 138 ? -9.500 10.965 63.442 1.00 86.88 138 ALA A CA 1
ATOM 1063 C C . ALA A 1 138 ? -10.330 10.548 64.670 1.00 86.88 138 ALA A C 1
ATOM 1065 O O . ALA A 1 138 ? -10.099 9.479 65.241 1.00 86.88 138 ALA A O 1
ATOM 1066 N N . THR A 1 139 ? -11.320 11.362 65.044 1.00 90.44 139 THR A N 1
ATOM 1067 C CA . THR A 1 139 ? -12.279 11.046 66.113 1.00 90.44 139 THR A CA 1
ATOM 1068 C C . THR A 1 139 ? -13.645 11.624 65.754 1.00 90.44 139 THR A C 1
ATOM 1070 O O . THR A 1 139 ? -13.884 12.795 65.993 1.00 90.44 139 THR A O 1
ATOM 1073 N N . VAL A 1 140 ? -14.545 10.823 65.191 1.00 88.94 140 VAL A N 1
ATOM 1074 C CA . VAL A 1 140 ? -15.900 11.174 64.741 1.00 88.94 140 VAL A CA 1
ATOM 1075 C C . VAL A 1 140 ? -16.964 10.409 65.563 1.00 88.94 140 VAL A C 1
ATOM 1077 O O . VAL A 1 140 ? -17.619 9.496 65.055 1.00 88.94 140 VAL A O 1
ATOM 1080 N N . PRO A 1 141 ? -17.150 10.727 66.861 1.00 81.88 141 PRO A N 1
ATOM 1081 C CA . PRO A 1 141 ? -18.111 10.049 67.735 1.00 81.88 141 PRO A CA 1
ATOM 1082 C C . PRO A 1 141 ? -19.577 10.319 67.359 1.00 81.88 141 PRO A C 1
ATOM 1084 O O . PRO A 1 141 ? -20.469 9.637 67.866 1.00 81.88 141 PRO A O 1
ATOM 1087 N N . GLN A 1 142 ? -19.841 11.318 66.513 1.00 82.94 142 GLN A N 1
ATOM 1088 C CA . GLN A 1 142 ? -21.149 11.634 65.936 1.00 82.94 142 GLN A CA 1
ATOM 1089 C C . GLN A 1 142 ? -21.033 11.640 64.406 1.00 82.94 142 GLN A C 1
ATOM 1091 O O . GLN A 1 142 ? -21.118 12.692 63.778 1.00 82.94 142 GLN A O 1
ATOM 1096 N N . GLY A 1 143 ? -20.746 10.469 63.828 1.00 76.06 143 GLY A N 1
ATOM 1097 C CA . GLY A 1 143 ? -20.469 10.309 62.400 1.00 76.06 143 GLY A CA 1
ATOM 1098 C C . GLY A 1 143 ? -21.622 9.736 61.559 1.00 76.06 143 GLY A C 1
ATOM 1099 O O . GLY A 1 143 ? -22.617 9.268 62.120 1.00 76.06 143 GLY A O 1
ATOM 1100 N N . PRO A 1 144 ? -21.452 9.703 60.222 1.00 77.88 144 PRO A N 1
ATOM 1101 C CA . PRO A 1 144 ? -20.337 10.318 59.491 1.00 77.88 144 PRO A CA 1
ATOM 1102 C C . PRO A 1 144 ? -20.390 11.855 59.563 1.00 77.88 144 PRO A C 1
ATOM 1104 O O . PRO A 1 144 ? -21.457 12.436 59.746 1.00 77.88 144 PRO A O 1
ATOM 1107 N N . GLN A 1 145 ? -19.230 12.510 59.480 1.00 90.69 145 GLN A N 1
ATOM 1108 C CA . GLN A 1 145 ? -19.119 13.971 59.492 1.00 90.69 145 GLN A CA 1
ATOM 1109 C C . GLN A 1 145 ? -19.026 14.490 58.060 1.00 90.69 145 GLN A C 1
ATOM 1111 O O . GLN A 1 145 ? -18.056 14.199 57.359 1.00 90.69 145 GLN A O 1
ATOM 1116 N N . ASP A 1 146 ? -19.995 15.308 57.655 1.00 88.25 146 ASP A N 1
ATOM 1117 C CA . ASP A 1 146 ? -19.928 16.049 56.396 1.00 88.25 146 ASP A CA 1
ATOM 1118 C C . ASP A 1 146 ? -18.828 17.110 56.465 1.00 88.25 146 ASP A C 1
ATOM 1120 O O . ASP A 1 146 ? -18.713 17.840 57.452 1.00 88.25 146 ASP A O 1
ATOM 1124 N N . TYR A 1 147 ? -18.035 17.243 55.408 1.00 93.69 147 TYR A N 1
ATOM 1125 C CA . TYR A 1 147 ? -17.001 18.263 55.304 1.00 93.69 147 TYR A CA 1
ATOM 1126 C C . TYR A 1 147 ? -16.963 18.898 53.915 1.00 93.69 147 TYR A C 1
ATOM 1128 O O . TYR A 1 147 ? -17.430 18.348 52.919 1.00 93.69 147 TYR A O 1
ATOM 1136 N N . SER A 1 148 ? -16.381 20.093 53.854 1.00 93.38 148 SER A N 1
ATOM 1137 C CA . SER A 1 148 ? -16.079 20.814 52.622 1.00 93.38 148 SER A CA 1
ATOM 1138 C C . SER A 1 148 ? -14.572 21.020 52.500 1.00 93.38 148 SER A C 1
ATOM 1140 O O . SER A 1 148 ? -13.931 21.567 53.401 1.00 93.38 148 SER A O 1
ATOM 1142 N N . LEU A 1 149 ? -14.009 20.614 51.364 1.00 94.44 149 LEU A N 1
ATOM 1143 C CA . LEU A 1 149 ? -12.597 20.776 51.034 1.00 94.44 149 LEU A CA 1
ATOM 1144 C C . LEU A 1 149 ? -12.460 21.755 49.864 1.00 94.44 149 LEU A C 1
ATOM 1146 O O . LEU A 1 149 ? -12.953 21.507 48.766 1.00 94.44 149 LEU A O 1
ATOM 1150 N N . ALA A 1 150 ? -11.781 22.876 50.090 1.00 92.88 150 ALA A N 1
ATOM 1151 C CA . ALA A 1 150 ? -11.512 23.888 49.076 1.00 92.88 150 ALA A CA 1
ATOM 1152 C C . ALA A 1 150 ? -10.050 23.806 48.621 1.00 92.88 150 ALA A C 1
ATOM 1154 O O . ALA A 1 150 ? -9.125 23.993 49.416 1.00 92.88 150 ALA A O 1
ATOM 1155 N N . CYS A 1 151 ? -9.856 23.524 47.334 1.00 84.75 151 CYS A N 1
ATOM 1156 C CA . CYS A 1 151 ? -8.557 23.327 46.699 1.00 84.75 151 CYS A CA 1
ATOM 1157 C C . CYS A 1 151 ? -8.709 23.429 45.176 1.00 84.75 151 CYS A C 1
ATOM 1159 O O . CYS A 1 151 ? -9.570 22.777 44.582 1.00 84.75 151 CYS A O 1
ATOM 1161 N N . GLU A 1 152 ? -7.868 24.234 44.528 1.00 72.19 152 GLU A N 1
ATOM 1162 C CA . GLU A 1 152 ? -7.901 24.393 43.074 1.00 72.19 152 GLU A CA 1
ATOM 1163 C C . GLU A 1 152 ? -7.232 23.184 42.402 1.00 72.19 152 GLU A C 1
ATOM 1165 O O . GLU A 1 152 ? -6.052 22.914 42.611 1.00 72.19 152 GLU A O 1
ATOM 1170 N N . GLY A 1 153 ? -8.008 22.422 41.624 1.00 67.19 153 GLY A N 1
ATOM 1171 C CA . GLY A 1 153 ? -7.522 21.228 40.928 1.00 67.19 153 GLY A CA 1
ATOM 1172 C C . GLY A 1 153 ? -7.470 19.948 41.768 1.00 67.19 153 GLY A C 1
ATOM 1173 O O . GLY A 1 153 ? -7.002 18.937 41.246 1.00 67.19 153 GLY A O 1
ATOM 1174 N N . CYS A 1 154 ? -7.964 19.957 43.015 1.00 70.69 154 CYS A N 1
ATOM 1175 C CA . CYS A 1 154 ? -8.116 18.725 43.787 1.00 70.69 154 CYS A CA 1
ATOM 1176 C C . CYS A 1 154 ? -9.153 17.800 43.145 1.00 70.69 154 CYS A C 1
ATOM 1178 O O . CYS A 1 154 ? -10.301 18.181 42.923 1.00 70.69 154 CYS A O 1
ATOM 1180 N N . ARG A 1 155 ? -8.743 16.565 42.880 1.00 63.94 155 ARG A N 1
ATOM 1181 C CA . ARG A 1 155 ? -9.579 15.460 42.414 1.00 63.94 155 ARG A CA 1
ATOM 1182 C C . ARG A 1 155 ? -9.501 14.362 43.453 1.00 63.94 155 ARG A C 1
ATOM 1184 O O . ARG A 1 155 ? -8.400 14.076 43.913 1.00 63.94 155 ARG A O 1
ATOM 1191 N N . LEU A 1 156 ? -10.623 13.760 43.835 1.00 57.91 156 LEU A N 1
ATOM 1192 C CA . LEU A 1 156 ? -10.587 12.568 44.682 1.00 57.91 156 LEU A CA 1
ATOM 1193 C C . LEU A 1 156 ? -9.645 11.554 44.017 1.00 57.91 156 LEU A C 1
ATOM 1195 O O . LEU A 1 156 ? -9.751 11.312 42.811 1.00 57.91 156 LEU A O 1
ATOM 1199 N N . VAL A 1 157 ? -8.674 11.032 44.766 1.00 42.72 157 VAL A N 1
ATOM 1200 C CA . VAL A 1 157 ? -7.904 9.879 44.316 1.00 42.72 157 VAL A CA 1
ATOM 1201 C C . VAL A 1 157 ? -8.889 8.744 44.314 1.00 42.72 157 VAL A C 1
ATOM 1203 O O . VAL A 1 157 ? -9.178 8.153 45.350 1.00 42.72 157 VAL A O 1
ATOM 1206 N N . ASN A 1 158 ? -9.414 8.463 43.132 1.00 46.41 158 ASN A N 1
ATOM 1207 C CA . ASN A 1 158 ? -10.105 7.223 42.897 1.00 46.41 158 ASN A CA 1
ATOM 1208 C C . ASN A 1 158 ? -9.015 6.147 42.905 1.00 46.41 158 ASN A C 1
ATOM 1210 O O . ASN A 1 158 ? -8.430 5.833 41.869 1.00 46.41 158 ASN A O 1
ATOM 1214 N N . ALA A 1 159 ? -8.627 5.697 44.101 1.00 37.72 159 ALA A N 1
ATOM 1215 C CA . ALA A 1 159 ? -7.654 4.636 44.326 1.00 37.72 159 ALA A CA 1
ATOM 1216 C C . ALA A 1 159 ? -8.259 3.288 43.898 1.00 37.72 159 ALA A C 1
ATOM 1218 O O . ALA A 1 159 ? -8.343 2.364 44.690 1.00 37.72 159 ALA A O 1
ATOM 1219 N N . GLY A 1 160 ? -8.718 3.212 42.647 1.00 38.75 160 GLY A N 1
ATOM 1220 C CA . GLY A 1 160 ? -9.621 2.186 42.155 1.00 38.75 160 GLY A CA 1
ATOM 1221 C C . GLY A 1 160 ? -10.968 2.240 42.876 1.00 38.75 160 GLY A C 1
ATOM 1222 O O . GLY A 1 160 ? -11.043 2.182 44.098 1.00 38.75 160 GLY A O 1
ATOM 1223 N N . LEU A 1 161 ? -12.060 2.256 42.120 1.00 42.50 161 LEU A N 1
ATOM 1224 C CA . LEU A 1 161 ? -13.413 2.013 42.641 1.00 42.50 161 LEU A CA 1
ATOM 1225 C C . LEU A 1 161 ? -13.539 0.650 43.351 1.00 42.50 161 LEU A C 1
ATOM 1227 O O . LEU A 1 161 ? -14.547 0.371 43.987 1.00 42.50 161 LEU A O 1
ATOM 1231 N N . CYS A 1 162 ? -12.504 -0.187 43.268 1.00 47.31 162 CYS A N 1
ATOM 1232 C CA . CYS A 1 162 ? -12.395 -1.481 43.914 1.00 47.31 162 CYS A CA 1
ATOM 1233 C C . CYS A 1 162 ? -11.396 -1.494 45.076 1.00 47.31 162 CYS A C 1
ATOM 1235 O O . CYS A 1 162 ? -10.453 -2.284 45.079 1.00 47.31 162 CYS A O 1
ATOM 1237 N N . GLN A 1 163 ? -11.605 -0.666 46.100 1.00 39.81 163 GLN A N 1
ATOM 1238 C CA . GLN A 1 163 ? -11.109 -1.025 47.426 1.00 39.81 163 GLN A CA 1
ATOM 1239 C C . GLN A 1 163 ? -12.156 -1.888 48.116 1.00 39.81 163 GLN A C 1
ATOM 1241 O O . GLN A 1 163 ? -13.109 -1.404 48.723 1.00 39.81 163 GLN A O 1
ATOM 1246 N N . ALA A 1 164 ? -11.949 -3.200 48.036 1.00 31.23 164 ALA A N 1
ATOM 1247 C CA . ALA A 1 164 ? -12.439 -4.069 49.084 1.00 31.23 164 ALA A CA 1
ATOM 1248 C C . ALA A 1 164 ? -11.867 -3.538 50.408 1.00 31.23 164 ALA A C 1
ATOM 1250 O O . ALA A 1 164 ? -10.649 -3.452 50.578 1.00 31.23 164 ALA A O 1
ATOM 1251 N N . VAL A 1 165 ? -12.741 -3.161 51.337 1.00 30.19 165 VAL A N 1
ATOM 1252 C CA . VAL A 1 165 ? -12.371 -2.990 52.740 1.00 30.19 165 VAL A CA 1
ATOM 1253 C C . VAL A 1 165 ? -11.938 -4.369 53.243 1.00 30.19 165 VAL A C 1
ATOM 1255 O O . VAL A 1 165 ? -12.762 -5.173 53.670 1.00 30.19 165 VAL A O 1
ATOM 1258 N N . VAL A 1 166 ? -10.645 -4.675 53.132 1.00 29.02 166 VAL A N 1
ATOM 1259 C CA . VAL A 1 166 ? -10.003 -5.819 53.788 1.00 29.02 166 VAL A CA 1
ATOM 1260 C C . VAL A 1 166 ? -8.769 -5.287 54.521 1.00 29.02 166 VAL A C 1
ATOM 1262 O O . VAL A 1 166 ? -7.769 -4.915 53.916 1.00 29.02 166 VAL A O 1
ATOM 1265 N N . ASP A 1 167 ? -8.875 -5.202 55.848 1.00 29.14 167 ASP A N 1
ATOM 1266 C CA . ASP A 1 167 ? -7.772 -5.061 56.810 1.00 29.14 167 ASP A CA 1
ATOM 1267 C C . ASP A 1 167 ? -6.769 -3.902 56.628 1.00 29.14 167 ASP A C 1
ATOM 1269 O O . ASP A 1 167 ? -5.561 -4.104 56.761 1.00 29.14 167 ASP A O 1
ATOM 1273 N N . ASN A 1 168 ? -7.238 -2.661 56.421 1.00 29.38 168 ASN A N 1
ATOM 1274 C CA . ASN A 1 168 ? -6.430 -1.4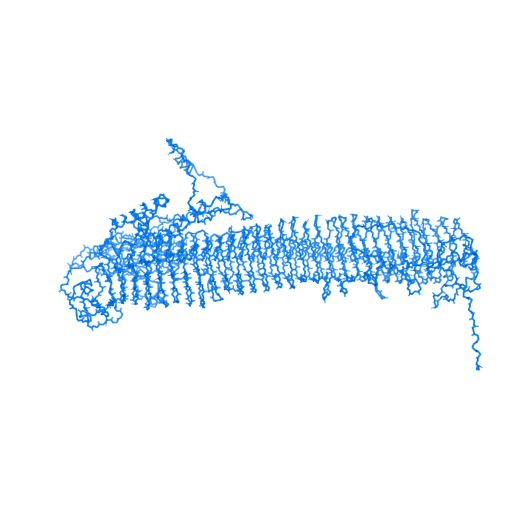30 56.575 1.00 29.38 168 ASN A CA 1
ATOM 1275 C C . ASN A 1 168 ? -5.069 -1.420 55.840 1.00 29.38 168 ASN A C 1
ATOM 1277 O O . ASN A 1 168 ? -4.160 -0.666 56.201 1.00 29.38 168 ASN A O 1
ATOM 1281 N N . THR A 1 169 ? -4.916 -2.226 54.791 1.00 24.88 169 THR A N 1
ATOM 1282 C CA . THR A 1 169 ? -3.727 -2.237 53.943 1.00 24.88 169 THR A CA 1
ATOM 1283 C C . THR A 1 169 ? -4.142 -1.816 52.542 1.00 24.88 169 THR A C 1
ATOM 1285 O O . THR A 1 169 ? -4.964 -2.484 51.918 1.00 24.88 169 THR A O 1
ATOM 1288 N N . PRO A 1 170 ? -3.613 -0.696 52.020 1.00 26.81 170 PRO A N 1
ATOM 1289 C CA . PRO A 1 170 ? -3.791 -0.375 50.620 1.00 26.81 170 PRO A CA 1
ATOM 1290 C C . PRO A 1 170 ? -3.104 -1.478 49.815 1.00 26.81 170 PRO A C 1
ATOM 1292 O O . PRO A 1 170 ? -1.875 -1.575 49.815 1.00 26.81 170 PRO A O 1
ATOM 1295 N N . LEU A 1 171 ? -3.882 -2.287 49.098 1.00 30.55 171 LEU A N 1
ATOM 1296 C CA . LEU A 1 171 ? -3.399 -2.875 47.858 1.00 30.55 171 LEU A CA 1
ATOM 1297 C C . LEU A 1 171 ? -3.194 -1.691 46.917 1.00 30.55 171 LEU A C 1
ATOM 1299 O O . LEU A 1 171 ? -4.089 -1.272 46.187 1.00 30.55 171 LEU A O 1
ATOM 1303 N N . LEU A 1 172 ? -2.007 -1.090 46.992 1.00 27.62 172 LEU A N 1
ATOM 1304 C CA . LEU A 1 172 ? -1.474 -0.406 45.835 1.00 27.62 172 LEU A CA 1
ATOM 1305 C C . LEU A 1 172 ? -1.485 -1.483 44.757 1.00 27.62 172 LEU A C 1
ATOM 1307 O O . LEU A 1 172 ? -0.723 -2.445 44.847 1.00 27.62 172 LEU A O 1
ATOM 1311 N N . ALA A 1 173 ? -2.391 -1.360 43.783 1.00 29.00 173 ALA A N 1
ATOM 1312 C CA . ALA A 1 173 ? -2.128 -1.926 42.478 1.00 29.00 173 ALA A CA 1
ATOM 1313 C C . ALA A 1 173 ? -0.696 -1.497 42.186 1.00 29.00 173 ALA A C 1
ATOM 1315 O O . ALA A 1 173 ? -0.417 -0.294 42.142 1.00 29.00 173 ALA A O 1
ATOM 1316 N N . GLU A 1 174 ? 0.230 -2.453 42.151 1.00 25.69 174 GLU A N 1
ATOM 1317 C CA . GLU A 1 174 ? 1.558 -2.140 41.692 1.00 25.69 174 GLU A CA 1
ATOM 1318 C C . GLU A 1 174 ? 1.359 -1.603 40.277 1.00 25.69 174 GLU A C 1
ATOM 1320 O O . GLU A 1 174 ? 1.225 -2.356 39.315 1.00 25.69 174 GLU A O 1
ATOM 1325 N N . SER A 1 175 ? 1.391 -0.280 40.132 1.00 28.95 175 SER A N 1
ATOM 1326 C CA . SER A 1 175 ? 1.922 0.353 38.942 1.00 28.95 175 SER A CA 1
ATOM 1327 C C . SER A 1 175 ? 3.417 0.063 38.944 1.00 28.95 175 SER A C 1
ATOM 1329 O O . SER A 1 175 ? 4.272 0.945 39.028 1.00 28.95 175 SER A O 1
ATOM 1331 N N . SER A 1 176 ? 3.753 -1.226 38.896 1.00 26.19 176 SER A N 1
ATOM 1332 C CA . SER A 1 176 ? 5.080 -1.622 38.542 1.00 26.19 176 SER A CA 1
ATOM 1333 C C . SER A 1 176 ? 5.217 -1.114 37.113 1.00 26.19 176 SER A C 1
ATOM 1335 O O . SER A 1 176 ? 4.564 -1.561 36.171 1.00 26.19 176 SER A O 1
ATOM 1337 N N . LEU A 1 177 ? 6.098 -0.137 36.953 1.00 31.19 177 LEU A N 1
ATOM 1338 C CA . LEU A 1 177 ? 6.663 0.242 35.666 1.00 31.19 177 LEU A CA 1
ATOM 1339 C C . LEU A 1 177 ? 7.379 -0.965 34.996 1.00 31.19 177 LEU A C 1
ATOM 1341 O O . LEU A 1 177 ? 7.990 -0.809 33.945 1.00 31.19 177 LEU A O 1
ATOM 1345 N N . SER A 1 178 ? 7.324 -2.156 35.615 1.00 29.36 178 SER A N 1
ATOM 1346 C CA . SER A 1 178 ? 7.720 -3.468 35.115 1.00 29.36 178 SER A CA 1
ATOM 1347 C C . SER A 1 178 ? 6.575 -4.336 34.575 1.00 29.36 178 SER A C 1
ATOM 1349 O O . SER A 1 178 ? 6.868 -5.419 34.080 1.00 29.36 178 SER A O 1
ATOM 1351 N N . ALA A 1 179 ? 5.311 -3.890 34.566 1.00 28.97 179 ALA A N 1
ATOM 1352 C CA . ALA A 1 179 ? 4.226 -4.550 33.824 1.00 28.97 179 ALA A CA 1
ATOM 1353 C C . ALA A 1 179 ? 4.296 -4.247 32.314 1.00 28.97 179 ALA A C 1
ATOM 1355 O O . ALA A 1 179 ? 3.290 -4.017 31.647 1.00 28.97 179 ALA A O 1
ATOM 1356 N N . LEU A 1 180 ? 5.508 -4.253 31.755 1.00 32.81 180 LEU A N 1
ATOM 1357 C CA . LEU A 1 180 ? 5.663 -4.560 30.346 1.00 32.81 180 LEU A CA 1
ATOM 1358 C C . LEU A 1 180 ? 5.296 -6.039 30.223 1.00 32.81 180 LEU A C 1
ATOM 1360 O O . LEU A 1 180 ? 6.125 -6.919 30.463 1.00 32.81 180 LEU A O 1
ATOM 1364 N N . GLY A 1 181 ? 4.037 -6.306 29.871 1.00 36.34 181 GLY A N 1
ATOM 1365 C CA . GLY A 1 181 ? 3.695 -7.563 29.220 1.00 36.34 181 GLY A CA 1
ATOM 1366 C C . GLY A 1 181 ? 4.683 -7.825 28.074 1.00 36.34 181 GLY A C 1
ATOM 1367 O O . GLY A 1 181 ? 5.350 -6.889 27.611 1.00 36.34 181 GLY A O 1
ATOM 1368 N N . PRO A 1 182 ? 4.849 -9.085 27.648 1.00 37.72 182 PRO A N 1
ATOM 1369 C CA . PRO A 1 182 ? 5.799 -9.412 26.597 1.00 37.72 182 PRO A CA 1
ATOM 1370 C C . PRO A 1 182 ? 5.608 -8.460 25.407 1.00 37.72 182 PRO A C 1
ATOM 1372 O O . PRO A 1 182 ? 4.501 -8.237 24.926 1.00 37.72 182 PRO A O 1
ATOM 1375 N N . VAL A 1 183 ? 6.693 -7.816 24.993 1.00 39.53 183 VAL A N 1
ATOM 1376 C CA . VAL A 1 183 ? 6.681 -6.889 23.865 1.00 39.53 183 VAL A CA 1
ATOM 1377 C C . VAL A 1 183 ? 6.935 -7.753 22.646 1.00 39.53 183 VAL A C 1
ATOM 1379 O O . VAL A 1 183 ? 7.880 -8.541 22.647 1.00 39.53 183 VAL A O 1
ATOM 1382 N N . LEU A 1 184 ? 6.090 -7.655 21.622 1.00 45.94 184 LEU A N 1
ATOM 1383 C CA . LEU A 1 184 ? 6.385 -8.328 20.361 1.00 45.94 184 LEU A CA 1
ATOM 1384 C C . LEU A 1 184 ? 7.777 -7.888 19.875 1.00 45.94 184 LEU A C 1
ATOM 1386 O O . LEU A 1 184 ? 8.138 -6.716 20.012 1.00 45.94 184 LEU A O 1
ATOM 1390 N N . ASN A 1 185 ? 8.575 -8.819 19.352 1.00 48.62 185 ASN A N 1
ATOM 1391 C CA . ASN A 1 185 ? 9.872 -8.506 18.755 1.00 48.62 185 ASN A CA 1
ATOM 1392 C C . ASN A 1 185 ? 9.734 -7.434 17.652 1.00 48.62 185 ASN A C 1
ATOM 1394 O O . ASN A 1 185 ? 8.639 -7.060 17.228 1.00 48.62 185 ASN A O 1
ATOM 1398 N N . SER A 1 186 ? 10.865 -6.966 17.123 1.00 42.62 186 SER A N 1
ATOM 1399 C CA . SER A 1 186 ? 10.901 -5.990 16.027 1.00 42.62 186 SER A CA 1
ATOM 1400 C C . SER A 1 186 ? 10.175 -6.429 14.746 1.00 42.62 186 SER A C 1
ATOM 1402 O O . SER A 1 186 ? 10.073 -5.620 13.830 1.00 42.62 186 SER A O 1
ATOM 1404 N N . GLU A 1 187 ? 9.697 -7.674 14.660 1.00 48.34 187 GLU A N 1
ATOM 1405 C CA . GLU A 1 187 ? 8.929 -8.212 13.535 1.00 48.34 187 GLU A CA 1
ATOM 1406 C C . GLU A 1 187 ? 7.437 -8.426 13.851 1.00 48.34 187 GLU A C 1
ATOM 1408 O O . GLU A 1 187 ? 6.659 -8.695 12.934 1.00 48.34 187 GLU A O 1
ATOM 1413 N N . GLY A 1 188 ? 7.000 -8.239 15.102 1.00 48.94 188 GLY A N 1
ATOM 1414 C CA . GLY A 1 188 ? 5.594 -8.337 15.499 1.00 48.94 188 GLY A CA 1
ATOM 1415 C C . GLY A 1 188 ? 5.057 -9.761 15.713 1.00 48.94 188 GLY A C 1
ATOM 1416 O O . GLY A 1 188 ? 3.839 -9.913 15.790 1.00 48.94 188 GLY A O 1
ATOM 1417 N N . ASP A 1 189 ? 5.903 -10.798 15.773 1.00 43.50 189 ASP A N 1
ATOM 1418 C CA . ASP A 1 189 ? 5.479 -12.216 15.748 1.00 43.50 189 ASP A CA 1
ATOM 1419 C C . ASP A 1 189 ? 5.895 -13.071 16.952 1.00 43.50 189 ASP A C 1
ATOM 1421 O O . ASP A 1 189 ? 5.323 -14.142 17.151 1.00 43.50 189 ASP A O 1
ATOM 1425 N N . GLU A 1 190 ? 6.841 -12.620 17.774 1.00 41.94 190 GLU A N 1
ATOM 1426 C CA . GLU A 1 190 ? 7.299 -13.374 18.942 1.00 41.94 190 GLU A CA 1
ATOM 1427 C C . GLU A 1 190 ? 7.245 -12.518 20.205 1.00 41.94 190 GLU A C 1
ATOM 1429 O O . GLU A 1 190 ? 7.694 -11.372 20.223 1.00 41.94 190 GLU A O 1
ATOM 1434 N N . TRP A 1 191 ? 6.694 -13.081 21.277 1.00 40.69 191 TRP A N 1
ATOM 1435 C CA . TRP A 1 191 ? 6.653 -12.470 22.599 1.00 40.69 191 TRP A CA 1
ATOM 1436 C C . TRP A 1 191 ? 8.066 -12.398 23.188 1.00 40.69 191 TRP A C 1
ATOM 1438 O O . TRP A 1 191 ? 8.636 -13.416 23.577 1.00 40.69 191 TRP A O 1
ATOM 1448 N N . VAL A 1 192 ? 8.635 -11.196 23.290 1.00 39.59 192 VAL A N 1
ATOM 1449 C CA . VAL A 1 192 ? 9.968 -10.983 23.864 1.00 39.59 192 VAL A CA 1
ATOM 1450 C C . VAL A 1 192 ? 9.846 -10.325 25.229 1.00 39.59 192 VAL A C 1
ATOM 1452 O O . VAL A 1 192 ? 9.152 -9.326 25.425 1.00 39.59 192 VAL A O 1
ATOM 1455 N N . THR A 1 193 ? 10.564 -10.870 26.204 1.00 38.16 193 THR A N 1
ATOM 1456 C CA . THR A 1 193 ? 10.740 -10.216 27.501 1.00 38.16 193 THR A CA 1
ATOM 1457 C C . THR A 1 193 ? 11.624 -8.976 27.327 1.00 38.16 193 THR A C 1
ATOM 1459 O O . THR A 1 193 ? 12.720 -9.115 26.774 1.00 38.16 193 THR A O 1
ATOM 1462 N N . PRO A 1 194 ? 11.223 -7.784 27.803 1.00 34.97 194 PRO A N 1
ATOM 1463 C CA . PRO A 1 194 ? 12.035 -6.581 27.666 1.00 34.97 194 PRO A CA 1
ATOM 1464 C C . PRO A 1 194 ? 13.436 -6.792 28.249 1.00 34.97 194 PRO A C 1
ATOM 1466 O O . PRO A 1 194 ? 13.594 -7.097 29.432 1.00 34.97 194 PRO A O 1
ATOM 1469 N N . VAL A 1 195 ? 14.472 -6.604 27.431 1.00 31.02 195 VAL A N 1
ATOM 1470 C CA . VAL A 1 195 ? 15.847 -6.527 27.931 1.00 31.02 195 VAL A CA 1
ATOM 1471 C C . VAL A 1 195 ? 16.011 -5.151 28.568 1.00 31.02 195 VAL A C 1
ATOM 1473 O O . VAL A 1 195 ? 16.134 -4.143 27.874 1.00 31.02 195 VAL A O 1
ATOM 1476 N N . ALA A 1 196 ? 15.973 -5.093 29.899 1.00 33.44 196 ALA A N 1
ATOM 1477 C CA . ALA A 1 196 ? 16.246 -3.863 30.631 1.00 33.44 196 ALA A CA 1
ATOM 1478 C C . ALA A 1 196 ? 17.679 -3.368 30.331 1.00 33.44 196 ALA A C 1
ATOM 1480 O O . ALA A 1 196 ? 18.609 -4.182 30.300 1.00 33.44 196 ALA A O 1
ATOM 1481 N N . PRO A 1 197 ? 17.909 -2.055 30.143 1.00 31.09 197 PRO A N 1
ATOM 1482 C CA . PRO A 1 197 ? 19.262 -1.519 30.083 1.00 31.09 197 PRO A CA 1
ATOM 1483 C C . PRO A 1 197 ? 19.965 -1.797 31.419 1.00 31.09 197 PRO A C 1
ATOM 1485 O O . PRO A 1 197 ? 19.499 -1.397 32.485 1.00 31.09 197 PRO A O 1
ATOM 1488 N N . ALA A 1 198 ? 21.074 -2.533 31.353 1.00 31.73 198 ALA A N 1
ATOM 1489 C CA . ALA A 1 198 ? 21.788 -3.039 32.516 1.00 31.73 198 ALA A CA 1
ATOM 1490 C C . ALA A 1 198 ? 22.355 -1.903 33.387 1.00 31.73 198 ALA A C 1
ATOM 1492 O O . ALA A 1 198 ? 23.385 -1.310 33.066 1.00 31.73 198 ALA A O 1
ATOM 1493 N N . ALA A 1 199 ? 21.721 -1.657 34.532 1.00 38.78 199 ALA A N 1
ATOM 1494 C CA . ALA A 1 199 ? 22.388 -1.109 35.706 1.00 38.78 199 ALA A CA 1
ATOM 1495 C C . ALA A 1 199 ? 22.744 -2.275 36.650 1.00 38.78 199 ALA A C 1
ATOM 1497 O O . ALA A 1 199 ? 21.958 -3.217 36.770 1.00 38.78 199 ALA A O 1
ATOM 1498 N N . PRO A 1 200 ? 23.921 -2.268 37.301 1.00 39.97 200 PRO A N 1
ATOM 1499 C CA . PRO A 1 200 ? 24.289 -3.326 38.231 1.00 39.97 200 PRO A CA 1
ATOM 1500 C C . PRO A 1 200 ? 23.343 -3.311 39.437 1.00 39.97 200 PRO A C 1
ATOM 1502 O O . PRO A 1 200 ? 23.303 -2.339 40.190 1.00 39.97 200 PRO A O 1
ATOM 1505 N N . ILE A 1 201 ? 22.595 -4.404 39.597 1.00 46.94 201 ILE A N 1
ATOM 1506 C CA . ILE A 1 201 ? 21.769 -4.696 40.773 1.00 46.94 201 ILE A CA 1
ATOM 1507 C C . ILE A 1 201 ? 22.607 -4.593 42.045 1.00 46.94 201 ILE A C 1
ATOM 1509 O O . ILE A 1 201 ? 23.749 -5.059 42.116 1.00 46.94 201 ILE A O 1
ATOM 1513 N N . SER A 1 202 ? 22.034 -3.944 43.050 1.00 46.19 202 SER A N 1
ATOM 1514 C CA . SER A 1 202 ? 22.689 -3.748 44.336 1.00 46.19 202 SER A CA 1
ATOM 1515 C C . SER A 1 202 ? 22.824 -5.080 45.086 1.00 46.19 202 SER A C 1
ATOM 1517 O O . SER A 1 202 ? 22.020 -5.996 44.917 1.00 46.19 202 SER A O 1
ATOM 1519 N N . ALA A 1 203 ? 23.807 -5.192 45.985 1.00 39.38 203 ALA A N 1
ATOM 1520 C CA . ALA A 1 203 ? 23.965 -6.382 46.831 1.00 39.38 203 ALA A CA 1
ATOM 1521 C C . ALA A 1 203 ? 22.712 -6.688 47.689 1.00 39.38 203 ALA A C 1
ATOM 1523 O O . ALA A 1 203 ? 22.522 -7.826 48.111 1.00 39.38 203 ALA A O 1
ATOM 1524 N N . GLY A 1 204 ? 21.844 -5.691 47.914 1.00 37.19 204 GLY A N 1
ATOM 1525 C CA . GLY A 1 204 ? 20.547 -5.866 48.571 1.00 37.19 204 GLY A CA 1
ATOM 1526 C C . GLY A 1 204 ? 19.509 -6.574 47.694 1.00 37.19 204 GLY A C 1
ATOM 1527 O O . GLY A 1 204 ? 18.792 -7.438 48.188 1.00 37.19 204 GLY A O 1
ATOM 1528 N N . GLU A 1 205 ? 19.477 -6.292 46.389 1.00 44.25 205 GLU A N 1
ATOM 1529 C CA . GLU A 1 205 ? 18.595 -6.989 45.435 1.00 44.25 205 GLU A CA 1
ATOM 1530 C C . GLU A 1 205 ? 19.049 -8.426 45.167 1.00 44.25 205 GLU A C 1
ATOM 1532 O O . GLU A 1 205 ? 18.222 -9.308 44.945 1.00 44.25 205 GLU A O 1
ATOM 1537 N N . GLN A 1 206 ? 20.357 -8.686 45.233 1.00 43.03 206 GLN A N 1
ATOM 1538 C CA . GLN A 1 206 ? 20.898 -10.037 45.090 1.00 43.03 206 GLN A CA 1
ATOM 1539 C C . GLN A 1 206 ? 20.572 -10.905 46.320 1.00 43.03 206 GLN A C 1
ATOM 1541 O O . GLN A 1 206 ? 20.168 -12.055 46.176 1.00 43.03 206 GLN A O 1
ATOM 1546 N N . TRP A 1 207 ? 20.625 -10.319 47.521 1.00 42.31 207 TRP A N 1
ATOM 1547 C CA . TRP A 1 207 ? 20.251 -10.986 48.773 1.00 42.31 207 TRP A CA 1
ATOM 1548 C C . TRP A 1 207 ? 18.752 -11.323 48.864 1.00 42.31 207 TRP A C 1
ATOM 1550 O O . TRP A 1 207 ? 18.391 -12.398 49.343 1.00 42.31 207 TRP A O 1
ATOM 1560 N N . GLN A 1 208 ? 17.876 -10.442 48.369 1.00 42.06 208 GLN A N 1
ATOM 1561 C CA . GLN A 1 208 ? 16.427 -10.676 48.343 1.00 42.06 208 GLN A CA 1
ATOM 1562 C C . GLN A 1 208 ? 16.056 -11.844 47.404 1.00 42.06 208 GLN A C 1
ATOM 1564 O O . GLN A 1 208 ? 15.240 -12.692 47.762 1.00 42.06 208 GLN A O 1
ATOM 1569 N N . ARG A 1 209 ? 16.720 -11.950 46.242 1.00 47.06 209 ARG A N 1
ATOM 1570 C CA . ARG A 1 209 ? 16.492 -13.033 45.265 1.00 47.06 209 ARG A CA 1
ATOM 1571 C C . ARG A 1 209 ? 16.982 -14.401 45.750 1.00 47.06 209 ARG A C 1
ATOM 1573 O O . ARG A 1 209 ? 16.326 -15.409 45.489 1.00 47.06 209 ARG A O 1
ATOM 1580 N N . ASP A 1 210 ? 18.078 -14.443 46.505 1.00 49.94 210 ASP A N 1
ATOM 1581 C CA . ASP A 1 210 ? 18.587 -15.684 47.109 1.00 49.94 210 ASP A CA 1
ATOM 1582 C C . ASP A 1 210 ? 17.663 -16.209 48.231 1.00 49.94 210 ASP A C 1
ATOM 1584 O O . ASP A 1 210 ? 17.569 -17.417 48.464 1.00 49.94 210 ASP A O 1
ATOM 1588 N N . LEU A 1 211 ? 16.926 -15.313 48.900 1.00 41.94 211 LEU A N 1
ATOM 1589 C CA . LEU A 1 211 ? 15.913 -15.654 49.906 1.00 41.94 211 LEU A CA 1
ATOM 1590 C C . LEU A 1 211 ? 14.638 -16.251 49.294 1.00 41.94 211 LEU A C 1
ATOM 1592 O O . LEU A 1 211 ? 14.026 -17.139 49.895 1.00 41.94 211 LEU A O 1
ATOM 1596 N N . GLU A 1 212 ? 14.259 -15.806 48.097 1.00 42.25 212 GLU A N 1
ATOM 1597 C CA . GLU A 1 212 ? 13.070 -16.280 47.378 1.00 42.25 212 GLU A CA 1
ATOM 1598 C C . GLU A 1 212 ? 13.291 -17.653 46.718 1.00 42.25 212 GLU A C 1
ATOM 1600 O O . GLU A 1 212 ? 12.370 -18.469 46.666 1.00 42.25 212 GLU A O 1
ATOM 1605 N N . GLN A 1 213 ? 14.525 -17.980 46.316 1.00 40.66 213 GLN A N 1
ATOM 1606 C CA . GLN A 1 213 ? 14.865 -19.295 45.746 1.00 40.66 213 GLN A CA 1
ATOM 1607 C C . GLN A 1 213 ? 15.082 -20.405 46.797 1.00 40.66 213 GLN A C 1
ATOM 1609 O O . GLN A 1 213 ? 15.094 -21.589 46.461 1.00 40.66 213 GLN A O 1
ATOM 1614 N N . GLY A 1 214 ? 15.209 -20.064 48.083 1.00 35.31 214 GLY A N 1
ATOM 1615 C CA . GLY A 1 214 ? 15.539 -21.013 49.157 1.00 35.31 214 GLY A CA 1
ATOM 1616 C C . GLY A 1 214 ? 14.369 -21.785 49.786 1.00 35.31 214 GLY A C 1
ATOM 1617 O O . GLY A 1 214 ? 14.581 -22.473 50.787 1.00 35.31 214 GLY A O 1
ATOM 1618 N N . ARG A 1 215 ? 13.132 -21.675 49.274 1.00 39.44 215 ARG A N 1
ATOM 1619 C CA . ARG A 1 215 ? 11.919 -22.148 49.982 1.00 39.44 215 ARG A CA 1
ATOM 1620 C C . ARG A 1 215 ? 11.063 -23.217 49.284 1.00 39.44 215 ARG A C 1
ATOM 1622 O O . ARG A 1 215 ? 9.914 -23.403 49.670 1.00 39.44 215 ARG A O 1
ATOM 1629 N N . SER A 1 216 ? 11.614 -24.000 48.354 1.00 35.16 216 SER A N 1
ATOM 1630 C CA . SER A 1 216 ? 10.927 -25.165 47.758 1.00 35.16 216 SER A CA 1
ATOM 1631 C C . SER A 1 216 ? 11.716 -26.474 47.928 1.00 35.16 216 SER A C 1
ATOM 1633 O O . SER A 1 216 ? 12.237 -27.069 46.992 1.00 35.16 216 SER A O 1
ATOM 1635 N N . GLY A 1 217 ? 11.784 -26.961 49.170 1.00 31.83 217 GLY A N 1
ATOM 1636 C CA . GLY A 1 217 ? 12.370 -28.258 49.517 1.00 31.83 217 GLY A CA 1
ATOM 1637 C C . GLY A 1 217 ? 11.371 -29.196 50.191 1.00 31.83 217 GLY A C 1
ATOM 1638 O O . GLY A 1 217 ? 11.571 -29.560 51.344 1.00 31.83 217 GLY A O 1
ATOM 1639 N N . ALA A 1 218 ? 10.294 -29.583 49.503 1.00 29.83 218 ALA A N 1
ATOM 1640 C CA . ALA A 1 218 ? 9.494 -30.752 49.875 1.00 29.83 218 ALA A CA 1
ATOM 1641 C C . ALA A 1 218 ? 8.792 -31.330 48.639 1.00 29.83 218 ALA A C 1
ATOM 1643 O O . ALA A 1 218 ? 7.883 -30.727 48.074 1.00 29.83 218 ALA A O 1
ATOM 1644 N N . ALA A 1 219 ? 9.243 -32.512 48.225 1.00 32.06 219 ALA A N 1
ATOM 1645 C CA . ALA A 1 219 ? 8.693 -33.275 47.118 1.00 32.06 219 ALA A CA 1
ATOM 1646 C C . ALA A 1 219 ? 7.200 -33.590 47.317 1.00 32.06 219 ALA A C 1
ATOM 1648 O O . ALA A 1 219 ? 6.804 -34.156 48.339 1.00 32.06 219 ALA A O 1
ATOM 1649 N N . ARG A 1 220 ? 6.391 -33.310 46.292 1.00 26.98 220 ARG A N 1
ATOM 1650 C CA . ARG A 1 220 ? 5.123 -34.002 46.032 1.00 26.98 220 ARG A CA 1
ATOM 1651 C C . ARG A 1 220 ? 5.115 -34.490 44.578 1.00 26.98 220 ARG A C 1
ATOM 1653 O O . ARG A 1 220 ? 5.706 -33.824 43.731 1.00 26.98 220 ARG A O 1
ATOM 1660 N N . PRO A 1 221 ? 4.533 -35.667 44.292 1.00 26.12 221 PRO A N 1
ATOM 1661 C CA . PRO A 1 221 ? 4.668 -36.325 43.001 1.00 26.12 221 PRO A CA 1
ATOM 1662 C C . PRO A 1 221 ? 3.885 -35.564 41.935 1.00 26.12 221 PRO A C 1
ATOM 1664 O O . PRO A 1 221 ? 2.752 -35.148 42.170 1.00 26.12 221 PRO A O 1
ATOM 1667 N N . SER A 1 222 ? 4.489 -35.432 40.761 1.00 26.52 222 SER A N 1
ATOM 1668 C CA . SER A 1 222 ? 3.854 -34.948 39.542 1.00 26.52 222 SER A CA 1
ATOM 1669 C C . SER A 1 222 ? 2.681 -35.854 39.163 1.00 26.52 222 SER A C 1
ATOM 1671 O O . SER A 1 222 ? 2.883 -37.014 38.794 1.00 26.52 222 SER A O 1
ATOM 1673 N N . ILE A 1 223 ? 1.468 -35.315 39.220 1.00 24.78 223 ILE A N 1
ATOM 1674 C CA . ILE A 1 223 ? 0.353 -35.796 38.410 1.00 24.78 223 ILE A CA 1
ATOM 1675 C C . ILE A 1 223 ? 0.183 -34.739 37.319 1.00 24.78 223 ILE A C 1
ATOM 1677 O O . ILE A 1 223 ? -0.061 -33.575 37.627 1.00 24.78 223 ILE A O 1
ATOM 1681 N N . ASN A 1 224 ? 0.400 -35.130 36.063 1.00 27.28 224 ASN A N 1
ATOM 1682 C CA . ASN A 1 224 ? 0.099 -34.296 34.904 1.00 27.28 224 ASN A CA 1
ATOM 1683 C C . ASN A 1 224 ? -1.403 -33.994 34.895 1.00 27.28 224 ASN A C 1
ATOM 1685 O O . ASN A 1 224 ? -2.194 -34.893 34.621 1.00 27.28 224 ASN A O 1
ATOM 1689 N N . PHE A 1 225 ? -1.772 -32.740 35.135 1.00 24.56 225 PHE A N 1
ATOM 1690 C CA . PHE A 1 225 ? -3.012 -32.178 34.618 1.00 24.56 225 PHE A CA 1
ATOM 1691 C C . PHE A 1 225 ? -2.626 -31.236 33.484 1.00 24.56 225 PHE A C 1
ATOM 1693 O O . PHE A 1 225 ? -2.044 -30.176 33.696 1.00 24.56 225 PHE A O 1
ATOM 1700 N N . THR A 1 226 ? -2.873 -31.688 32.261 1.00 26.20 226 THR A N 1
ATOM 1701 C CA . THR A 1 226 ? -2.970 -30.819 31.094 1.00 26.20 226 THR A CA 1
ATOM 1702 C C . THR A 1 226 ? -4.113 -29.841 31.341 1.00 26.20 226 THR A C 1
ATOM 1704 O O . THR A 1 226 ? -5.244 -30.270 31.555 1.00 26.20 226 THR A O 1
ATOM 1707 N N . SER A 1 227 ? -3.805 -28.547 31.331 1.00 27.86 227 SER A N 1
ATOM 1708 C CA . SER A 1 227 ? -4.776 -27.458 31.287 1.00 27.86 227 SER A CA 1
ATOM 1709 C C . SER A 1 227 ? -5.564 -27.548 29.980 1.00 27.86 227 SER A C 1
ATOM 1711 O O . SER A 1 227 ? -5.055 -27.206 28.912 1.00 27.86 227 SER A O 1
ATOM 1713 N N . GLN A 1 228 ? -6.782 -28.063 30.076 1.00 27.09 228 GLN A N 1
ATOM 1714 C CA . GLN A 1 228 ? -7.795 -28.020 29.032 1.00 27.09 228 GLN A CA 1
ATOM 1715 C C . GLN A 1 228 ? -9.088 -27.512 29.681 1.00 27.09 228 GLN A C 1
ATOM 1717 O O . GLN A 1 228 ? -10.053 -28.245 29.834 1.00 27.09 228 GLN A O 1
ATOM 1722 N N . GLU A 1 229 ? -9.060 -26.256 30.113 1.00 28.20 229 GLU A N 1
ATOM 1723 C CA . GLU A 1 229 ? -10.236 -25.474 30.499 1.00 28.20 229 GLU A CA 1
ATOM 1724 C C . GLU A 1 229 ? -10.183 -24.181 29.686 1.00 28.20 229 GLU A C 1
ATOM 1726 O O . GLU A 1 229 ? -9.706 -23.169 30.175 1.00 28.20 229 GLU A O 1
ATOM 1731 N N . ASP A 1 230 ? -10.515 -24.274 28.393 1.00 29.61 230 ASP A N 1
ATOM 1732 C CA . ASP A 1 230 ? -10.879 -23.109 27.557 1.00 29.61 230 ASP A CA 1
ATOM 1733 C C . ASP A 1 230 ? -11.410 -23.499 26.162 1.00 29.61 230 ASP A C 1
ATOM 1735 O O . ASP A 1 230 ? -11.310 -22.758 25.186 1.00 29.61 230 ASP A O 1
ATOM 1739 N N . SER A 1 231 ? -11.970 -24.701 26.003 1.00 28.38 231 SER A N 1
ATOM 1740 C CA . SER A 1 231 ? -12.528 -25.114 24.714 1.00 28.38 231 SER A CA 1
ATOM 1741 C C . SER A 1 231 ? -14.043 -24.989 24.717 1.00 28.38 231 SER A C 1
ATOM 1743 O O . SER A 1 231 ? -14.746 -25.891 25.174 1.00 28.38 231 SER A O 1
ATOM 1745 N N . ALA A 1 232 ? -14.532 -23.902 24.119 1.00 33.38 232 ALA A N 1
ATOM 1746 C CA . ALA A 1 232 ? -15.837 -23.893 23.480 1.00 33.38 232 ALA A CA 1
ATOM 1747 C C . ALA A 1 232 ? -15.981 -25.138 22.581 1.00 33.38 232 ALA A C 1
ATOM 1749 O O . ALA A 1 232 ? -15.032 -25.594 21.936 1.00 33.38 232 ALA A O 1
ATOM 1750 N N . TYR A 1 233 ? -17.186 -25.699 22.588 1.00 34.28 233 TYR A N 1
ATOM 1751 C CA . TYR A 1 233 ? -17.589 -26.924 21.909 1.00 34.28 233 TYR A CA 1
ATOM 1752 C C . TYR A 1 233 ? -17.009 -27.058 20.486 1.00 34.28 233 TYR A C 1
ATOM 1754 O O . TYR A 1 233 ? -17.431 -26.376 19.550 1.00 34.28 233 TYR A O 1
ATOM 1762 N N . THR A 1 234 ? -16.073 -27.992 20.302 1.00 34.09 234 THR A N 1
ATOM 1763 C CA . THR A 1 234 ? -15.720 -28.510 18.976 1.00 34.09 234 THR A CA 1
ATOM 1764 C C . THR A 1 234 ? -16.676 -29.660 18.657 1.00 34.09 234 THR A C 1
ATOM 1766 O O . THR A 1 234 ? -16.748 -30.620 19.430 1.00 34.09 234 THR A O 1
ATOM 1769 N N . PRO A 1 235 ? -17.440 -29.611 17.548 1.00 39.69 235 PRO A N 1
ATOM 1770 C CA . PRO A 1 235 ? -18.226 -30.758 17.124 1.00 39.69 235 PRO A CA 1
ATOM 1771 C C . PRO A 1 235 ? -17.289 -31.950 16.940 1.00 39.69 235 PRO A C 1
ATOM 1773 O O . PRO A 1 235 ? -16.308 -31.866 16.200 1.00 39.69 235 PRO A O 1
ATOM 1776 N N . ILE A 1 236 ? -17.590 -33.060 17.609 1.00 45.03 236 ILE A N 1
ATOM 1777 C CA . ILE A 1 236 ? -16.890 -34.324 17.380 1.00 45.03 236 ILE A CA 1
ATOM 1778 C C . ILE A 1 236 ? -17.028 -34.652 15.885 1.00 45.03 236 ILE A C 1
ATOM 1780 O O . ILE A 1 236 ? -18.145 -34.742 15.379 1.00 45.03 236 ILE A O 1
ATOM 1784 N N . ASP A 1 237 ? -15.915 -34.814 15.166 1.00 45.03 237 ASP A N 1
ATOM 1785 C CA . ASP A 1 237 ? -15.922 -35.250 13.766 1.00 45.03 237 ASP A CA 1
ATOM 1786 C C . ASP A 1 237 ? -16.501 -36.677 13.674 1.00 45.03 237 ASP A C 1
ATOM 1788 O O . ASP A 1 237 ? -15.862 -37.672 14.022 1.00 45.03 237 ASP A O 1
ATOM 1792 N N . LEU A 1 238 ? -17.758 -36.774 13.226 1.00 49.88 238 LEU A N 1
ATOM 1793 C CA . LEU A 1 238 ? -18.542 -38.015 13.161 1.00 49.88 238 LEU A CA 1
ATOM 1794 C C . LEU A 1 238 ? -18.235 -38.882 11.923 1.00 49.88 238 LEU A C 1
ATOM 1796 O O . LEU A 1 238 ? -18.940 -39.872 11.679 1.00 49.88 238 LEU A O 1
ATOM 1800 N N . SER A 1 239 ? -17.210 -38.545 11.133 1.00 50.97 239 SER A N 1
ATOM 1801 C CA . SER A 1 239 ? -16.895 -39.244 9.878 1.00 50.97 239 SER A CA 1
ATOM 1802 C C . SER A 1 239 ? -16.378 -40.684 10.055 1.00 50.97 239 SER A C 1
ATOM 1804 O O . SER A 1 239 ? -16.366 -41.437 9.082 1.00 50.97 239 SER A O 1
ATOM 1806 N N . HIS A 1 240 ? -16.036 -41.111 11.282 1.00 48.66 240 HIS A N 1
ATOM 1807 C CA . HIS A 1 240 ? -15.388 -42.409 11.548 1.00 48.66 240 HIS A CA 1
ATOM 1808 C C . HIS A 1 240 ? -16.114 -43.358 12.532 1.00 48.66 240 HIS A C 1
ATOM 1810 O O . HIS A 1 240 ? -15.597 -44.439 12.808 1.00 48.66 240 HIS A O 1
ATOM 1816 N N . PHE A 1 241 ? -17.312 -43.023 13.029 1.00 51.38 241 PHE A N 1
ATOM 1817 C CA . PHE A 1 241 ? -18.027 -43.831 14.040 1.00 51.38 241 PHE A CA 1
ATOM 1818 C C . PHE A 1 241 ? -19.202 -44.652 13.473 1.00 51.38 241 PHE A C 1
ATOM 1820 O O . PHE A 1 241 ? -19.719 -44.362 12.388 1.00 51.38 241 PHE A O 1
ATOM 1827 N N . ASP A 1 242 ? -19.635 -45.703 14.178 1.00 63.38 242 ASP A N 1
ATOM 1828 C CA . ASP A 1 242 ? -20.787 -46.521 13.780 1.00 63.38 242 ASP A CA 1
ATOM 1829 C C . ASP A 1 242 ? -22.139 -45.811 14.056 1.00 63.38 242 ASP A C 1
ATOM 1831 O O . ASP A 1 242 ? -22.201 -44.692 14.569 1.00 63.38 242 ASP A O 1
ATOM 1835 N N . ALA A 1 243 ? -23.264 -46.395 13.623 1.00 58.66 243 ALA A N 1
ATOM 1836 C CA . ALA A 1 243 ? -24.580 -45.754 13.758 1.00 58.66 243 ALA A CA 1
ATOM 1837 C C . ALA A 1 243 ? -25.078 -45.640 15.215 1.00 58.66 243 ALA A C 1
ATOM 1839 O O . ALA A 1 243 ? -25.913 -44.778 15.497 1.00 58.66 243 ALA A O 1
ATOM 1840 N N . ALA A 1 244 ? -24.585 -46.481 16.127 1.00 57.16 244 ALA A N 1
ATOM 1841 C CA . ALA A 1 244 ? -24.956 -46.444 17.538 1.00 57.16 244 ALA A CA 1
ATOM 1842 C C . ALA A 1 244 ? -24.158 -45.365 18.288 1.00 57.16 244 ALA A C 1
ATOM 1844 O O . ALA A 1 244 ? -24.735 -44.638 19.102 1.00 57.16 244 ALA A O 1
ATOM 1845 N N . ASP A 1 245 ? -22.883 -45.196 17.937 1.00 59.38 245 ASP A N 1
ATOM 1846 C CA . ASP A 1 245 ? -22.005 -44.156 18.477 1.00 59.38 245 ASP A CA 1
ATOM 1847 C C . ASP A 1 245 ? -22.429 -42.748 18.034 1.00 59.38 245 ASP A C 1
ATOM 1849 O O . ASP A 1 245 ? -22.452 -41.831 18.855 1.00 59.38 245 ASP A O 1
ATOM 1853 N N . ARG A 1 246 ? -22.892 -42.576 16.784 1.00 62.84 246 ARG A N 1
ATOM 1854 C CA . ARG A 1 246 ? -23.497 -41.309 16.320 1.00 62.84 246 ARG A CA 1
ATOM 1855 C C . ARG A 1 246 ? -24.749 -40.929 17.112 1.00 62.84 246 ARG A C 1
ATOM 1857 O O . ARG A 1 246 ? -24.863 -39.803 17.578 1.00 62.84 246 ARG A O 1
ATOM 1864 N N . ALA A 1 247 ? -25.659 -41.879 17.337 1.00 60.59 247 ALA A N 1
ATOM 1865 C CA . ALA A 1 247 ? -26.880 -41.622 18.103 1.00 60.59 247 ALA A CA 1
ATOM 1866 C C . ALA A 1 247 ? -26.605 -41.346 19.594 1.00 60.59 247 ALA A C 1
ATOM 1868 O O . ALA A 1 247 ? -27.396 -40.667 20.248 1.00 60.59 247 ALA A O 1
ATOM 1869 N N . ARG A 1 248 ? -25.511 -41.884 20.151 1.00 71.00 248 ARG A N 1
ATOM 1870 C CA . ARG A 1 248 ? -25.041 -41.567 21.507 1.00 71.00 248 ARG A CA 1
ATOM 1871 C C . ARG A 1 248 ? -24.425 -40.166 21.565 1.00 71.00 248 ARG A C 1
ATOM 1873 O O . ARG A 1 248 ? -24.813 -39.402 22.441 1.00 71.00 248 ARG A O 1
ATOM 1880 N N . ALA A 1 249 ? -23.567 -39.809 20.609 1.00 64.75 249 ALA A N 1
ATOM 1881 C CA . ALA A 1 249 ? -22.984 -38.472 20.498 1.00 64.75 249 ALA A CA 1
ATOM 1882 C C . ALA A 1 249 ? -24.056 -37.388 20.298 1.00 64.75 249 ALA A C 1
ATOM 1884 O O . ALA A 1 249 ? -24.034 -36.381 20.994 1.00 64.75 249 ALA A O 1
ATOM 1885 N N . ASP A 1 250 ? -25.055 -37.611 19.438 1.00 72.12 250 ASP A N 1
ATOM 1886 C CA . ASP A 1 250 ? -26.146 -36.653 19.209 1.00 72.12 250 ASP A CA 1
ATOM 1887 C C . ASP A 1 250 ? -26.993 -36.406 20.467 1.00 72.12 250 ASP A C 1
ATOM 1889 O O . ASP A 1 250 ? -27.375 -35.266 20.741 1.00 72.12 250 ASP A O 1
ATOM 1893 N N . ARG A 1 251 ? -27.256 -37.455 21.263 1.00 71.75 251 ARG A N 1
ATOM 1894 C CA . ARG A 1 251 ? -27.950 -37.326 22.556 1.00 71.75 251 ARG A CA 1
ATOM 1895 C C . ARG A 1 251 ? -27.103 -36.591 23.591 1.00 71.75 251 ARG A C 1
ATOM 1897 O O . ARG A 1 251 ? -27.646 -35.760 24.309 1.00 71.75 251 ARG A O 1
ATOM 1904 N N . LEU A 1 252 ? -25.798 -36.861 23.643 1.00 73.69 252 LEU A N 1
ATOM 1905 C CA . LEU A 1 252 ? -24.877 -36.192 24.562 1.00 73.69 252 LEU A CA 1
ATOM 1906 C C . LEU A 1 252 ? -24.723 -34.709 24.209 1.00 73.69 252 LEU A C 1
ATOM 1908 O O . LEU A 1 252 ? -24.832 -33.855 25.075 1.00 73.69 252 LEU A O 1
ATOM 1912 N N . ASN A 1 253 ? -24.589 -34.397 22.921 1.00 70.94 253 ASN A N 1
ATOM 1913 C CA . ASN A 1 253 ? -24.530 -33.033 22.402 1.00 70.94 253 ASN A CA 1
ATOM 1914 C C . ASN A 1 253 ? -25.834 -32.258 22.643 1.00 70.94 253 ASN A C 1
ATOM 1916 O O . ASN A 1 253 ? -25.801 -31.056 22.878 1.00 70.94 253 ASN A O 1
ATOM 1920 N N . ALA A 1 254 ? -26.994 -32.921 22.574 1.00 69.94 254 ALA A N 1
ATOM 1921 C CA . ALA A 1 254 ? -28.270 -32.305 22.932 1.00 69.94 254 ALA A CA 1
ATOM 1922 C C . ALA A 1 254 ? -28.371 -32.036 24.439 1.00 69.94 254 ALA A C 1
ATOM 1924 O O . ALA A 1 254 ? -28.721 -30.929 24.824 1.00 69.94 254 ALA A O 1
ATOM 1925 N N . ALA A 1 255 ? -27.992 -33.007 25.273 1.00 71.81 255 ALA A N 1
ATOM 1926 C CA . ALA A 1 255 ? -27.993 -32.844 26.721 1.00 71.81 255 ALA A CA 1
ATOM 1927 C C . ALA A 1 255 ? -26.988 -31.783 27.195 1.00 71.81 255 ALA A C 1
ATOM 1929 O O . ALA A 1 255 ? -27.298 -31.038 28.111 1.00 71.81 255 ALA A O 1
ATOM 1930 N N . LEU A 1 256 ? -25.825 -31.664 26.550 1.00 66.50 256 LEU A N 1
ATOM 1931 C CA . LEU A 1 256 ? -24.852 -30.607 26.836 1.00 66.50 256 LEU A CA 1
ATOM 1932 C C . LEU A 1 256 ? -25.373 -29.222 26.426 1.00 66.50 256 LEU A C 1
ATOM 1934 O O . LEU A 1 256 ? -25.178 -28.272 27.168 1.00 66.50 256 LEU A O 1
ATOM 1938 N N . ARG A 1 257 ? -26.129 -29.108 25.323 1.00 67.81 257 ARG A N 1
ATOM 1939 C CA . ARG A 1 257 ? -26.821 -27.852 24.965 1.00 67.81 257 ARG A CA 1
ATOM 1940 C C . ARG A 1 257 ? -27.909 -27.469 25.969 1.00 67.81 257 ARG A C 1
ATOM 1942 O O . ARG A 1 257 ? -28.040 -26.299 26.315 1.00 67.81 257 ARG A O 1
ATOM 1949 N N . ASP A 1 258 ? -28.692 -28.441 26.429 1.00 66.94 258 ASP A N 1
ATOM 1950 C CA . ASP A 1 258 ? -29.720 -28.207 27.450 1.00 66.94 258 ASP A CA 1
ATOM 1951 C C . ASP A 1 258 ? -29.082 -27.891 28.818 1.00 66.94 258 ASP A C 1
ATOM 1953 O O . ASP A 1 258 ? -29.613 -27.087 29.584 1.00 66.94 258 ASP A O 1
ATOM 1957 N N . PHE A 1 259 ? -27.914 -28.471 29.102 1.00 73.06 259 PHE A N 1
ATOM 1958 C CA . PHE A 1 259 ? -27.109 -28.156 30.274 1.00 73.06 259 PHE A CA 1
ATOM 1959 C C . PHE A 1 259 ? -26.503 -26.752 30.202 1.00 73.06 259 PHE A C 1
ATOM 1961 O O . PHE A 1 259 ? -26.584 -26.019 31.180 1.00 73.06 259 PHE A O 1
ATOM 1968 N N . ASP A 1 260 ? -25.977 -26.332 29.050 1.00 55.00 260 ASP A N 1
ATOM 1969 C CA . ASP A 1 260 ? -25.516 -24.957 28.833 1.00 55.00 260 ASP A CA 1
ATOM 1970 C C . ASP A 1 260 ? -26.667 -23.959 29.055 1.00 55.00 260 ASP A C 1
ATOM 1972 O O . ASP A 1 260 ? -26.487 -22.930 29.704 1.00 55.00 260 ASP A O 1
ATOM 1976 N N . ALA A 1 261 ? -27.884 -24.287 28.602 1.00 54.00 261 ALA A N 1
ATOM 1977 C CA . ALA A 1 261 ? -29.075 -23.483 28.878 1.00 54.00 261 ALA A CA 1
ATOM 1978 C C . ALA A 1 261 ? -29.422 -23.430 30.379 1.00 54.00 261 ALA A C 1
ATOM 1980 O O . ALA A 1 261 ? -29.862 -22.392 30.873 1.00 54.00 261 ALA A O 1
ATOM 1981 N N . ALA A 1 262 ? -29.203 -24.524 31.113 1.00 53.53 262 ALA A N 1
ATOM 1982 C CA . ALA A 1 262 ? -29.373 -24.577 32.562 1.00 53.53 262 ALA A CA 1
ATOM 1983 C C . ALA A 1 262 ? -28.284 -23.791 33.312 1.00 53.53 262 ALA A C 1
ATOM 1985 O O . ALA A 1 262 ? -28.607 -23.060 34.245 1.00 53.53 262 ALA A O 1
ATOM 1986 N N . ARG A 1 263 ? -27.025 -23.863 32.862 1.00 54.78 263 ARG A N 1
ATOM 1987 C CA . ARG A 1 263 ? -25.899 -23.058 33.361 1.00 54.78 263 ARG A CA 1
ATOM 1988 C C . ARG A 1 263 ? -26.178 -21.568 33.210 1.00 54.78 263 ARG A C 1
ATOM 1990 O O . ARG A 1 263 ? -26.001 -20.809 34.157 1.00 54.78 263 ARG A O 1
ATOM 1997 N N . ASN A 1 264 ? -26.734 -21.175 32.070 1.00 45.25 264 ASN A N 1
ATOM 1998 C CA . ASN A 1 264 ? -27.111 -19.789 31.790 1.00 45.25 264 ASN A CA 1
ATOM 1999 C C . ASN A 1 264 ? -28.352 -19.315 32.572 1.00 45.25 264 ASN A C 1
ATOM 2001 O O . ASN A 1 264 ? -28.593 -18.115 32.674 1.00 45.25 264 ASN A O 1
ATOM 2005 N N . ALA A 1 265 ? -29.155 -20.229 33.124 1.00 46.47 265 ALA A N 1
ATOM 2006 C CA . ALA A 1 265 ? -30.346 -19.907 33.912 1.00 46.47 265 ALA A CA 1
ATOM 2007 C C . ALA A 1 265 ? -30.080 -19.819 35.433 1.00 46.47 265 ALA A C 1
ATOM 2009 O O . ALA A 1 265 ? -31.000 -19.487 36.183 1.00 46.47 265 ALA A O 1
ATOM 2010 N N . GLY A 1 266 ? -28.842 -20.069 35.878 1.00 46.78 266 GLY A N 1
ATOM 2011 C CA . GLY A 1 266 ? -28.391 -19.930 37.267 1.00 46.78 266 GLY A CA 1
ATOM 2012 C C . GLY A 1 266 ? -28.240 -21.259 38.028 1.00 46.78 266 GLY A C 1
ATOM 2013 O O . GLY A 1 266 ? -28.680 -22.312 37.553 1.00 46.78 266 GLY A O 1
ATOM 2014 N N . PRO A 1 267 ? -27.632 -21.243 39.230 1.00 50.38 267 PRO A N 1
ATOM 2015 C CA . PRO A 1 267 ? -27.276 -22.457 39.973 1.00 50.38 267 PRO A CA 1
ATOM 2016 C C . PRO A 1 267 ? -28.482 -23.339 40.346 1.00 50.38 267 PRO A C 1
ATOM 2018 O O . PRO A 1 267 ? -28.354 -24.561 40.419 1.00 50.38 267 PRO A O 1
ATOM 2021 N N . GLU A 1 268 ? -29.685 -22.778 40.509 1.00 56.22 268 GLU A N 1
ATOM 2022 C CA . GLU A 1 268 ? -30.916 -23.559 40.690 1.00 56.22 268 GLU A CA 1
ATOM 2023 C C . GLU A 1 268 ? -31.308 -24.345 39.441 1.00 56.22 268 GLU A C 1
ATOM 2025 O O . GLU A 1 268 ? -31.770 -25.481 39.548 1.00 56.22 268 GLU A O 1
ATOM 2030 N N . ALA A 1 269 ? -31.129 -23.755 38.259 1.00 55.88 269 ALA A N 1
ATOM 2031 C CA . ALA A 1 269 ? -31.432 -24.411 36.997 1.00 55.88 269 ALA A CA 1
ATOM 2032 C C . ALA A 1 269 ? -30.396 -25.496 36.682 1.00 55.88 269 ALA A C 1
ATOM 2034 O O . ALA A 1 269 ? -30.782 -26.568 36.224 1.00 55.88 269 ALA A O 1
ATOM 2035 N N . VAL A 1 270 ? -29.121 -25.277 37.026 1.00 61.84 270 VAL A N 1
ATOM 2036 C CA . VAL A 1 270 ? -28.063 -26.304 36.980 1.00 61.84 270 VAL A CA 1
ATOM 2037 C C . VAL A 1 270 ? -28.426 -27.506 37.852 1.00 61.84 270 VAL A C 1
ATOM 2039 O O . VAL A 1 270 ? -28.334 -28.649 37.403 1.00 61.84 270 VAL A O 1
ATOM 2042 N N . ILE A 1 271 ? -28.906 -27.273 39.079 1.00 73.44 271 ILE A N 1
ATOM 2043 C CA . ILE A 1 271 ? -29.346 -28.355 39.970 1.00 73.44 271 ILE A CA 1
ATOM 2044 C C . ILE A 1 271 ? -30.605 -29.045 39.430 1.00 73.44 271 ILE A C 1
ATOM 2046 O O . ILE A 1 271 ? -30.647 -30.273 39.395 1.00 73.44 271 ILE A O 1
ATOM 2050 N N . ALA A 1 272 ? -31.598 -28.295 38.946 1.00 69.31 272 ALA A N 1
ATOM 2051 C CA . ALA A 1 272 ? -32.823 -28.859 38.370 1.00 69.31 272 ALA A CA 1
ATOM 2052 C C . ALA A 1 272 ? -32.556 -29.672 37.086 1.00 69.31 272 ALA A C 1
ATOM 2054 O O . ALA A 1 272 ? -33.178 -30.713 36.844 1.00 69.31 272 ALA A O 1
ATOM 2055 N N . PHE A 1 273 ? -31.598 -29.236 36.267 1.00 81.69 273 PHE A N 1
ATOM 2056 C CA . PHE A 1 273 ? -31.123 -29.999 35.121 1.00 81.69 273 PHE A CA 1
ATOM 2057 C C . PHE A 1 273 ? -30.414 -31.273 35.578 1.00 81.69 273 PHE A C 1
ATOM 2059 O O . PHE A 1 273 ? -30.740 -32.356 35.105 1.00 81.69 273 PHE A O 1
ATOM 2066 N N . ALA A 1 274 ? -29.511 -31.187 36.555 1.00 79.56 274 ALA A N 1
ATOM 2067 C CA . ALA A 1 274 ? -28.800 -32.352 37.079 1.00 79.56 274 ALA A CA 1
ATOM 2068 C C . ALA A 1 274 ? -29.735 -33.410 37.697 1.00 79.56 274 ALA A C 1
ATOM 2070 O O . ALA A 1 274 ? -29.465 -34.612 37.603 1.00 79.56 274 ALA A O 1
ATOM 2071 N N . GLU A 1 275 ? -30.851 -32.974 38.290 1.00 81.19 275 GLU A N 1
ATOM 2072 C CA . GLU A 1 275 ? -31.920 -33.836 38.811 1.00 81.19 275 GLU A CA 1
ATOM 2073 C C . GLU A 1 275 ? -32.719 -34.549 37.707 1.00 81.19 275 GLU A C 1
ATOM 2075 O O . GLU A 1 275 ? -33.285 -35.616 37.952 1.00 81.19 275 GLU A O 1
ATOM 2080 N N . SER A 1 276 ? -32.744 -33.996 36.491 1.00 76.81 276 SER A N 1
ATOM 2081 C CA . SER A 1 276 ? -33.450 -34.557 35.329 1.00 76.81 276 SER A CA 1
ATOM 2082 C C . SER A 1 276 ? -32.528 -35.203 34.282 1.00 76.81 276 SER A C 1
ATOM 2084 O O . SER A 1 276 ? -33.009 -35.939 33.416 1.00 76.81 276 SER A O 1
ATOM 2086 N N . ALA A 1 277 ? -31.212 -34.998 34.386 1.00 81.06 277 ALA A N 1
ATOM 2087 C CA . ALA A 1 277 ? -30.196 -35.551 33.500 1.00 81.06 277 ALA A CA 1
ATOM 2088 C C . ALA A 1 277 ? -29.961 -37.053 33.734 1.00 81.06 277 ALA A C 1
ATOM 2090 O O . ALA A 1 277 ? -30.050 -37.563 34.855 1.00 81.06 277 ALA A O 1
ATOM 2091 N N . THR A 1 278 ? -29.614 -37.774 32.664 1.00 80.62 278 THR A N 1
ATOM 2092 C CA . THR A 1 278 ? -29.172 -39.177 32.733 1.00 80.62 278 THR A CA 1
ATOM 2093 C C . THR A 1 278 ? -27.828 -39.298 33.449 1.00 80.62 278 THR A C 1
ATOM 2095 O O . THR A 1 278 ? -27.022 -38.377 33.362 1.00 80.62 278 THR A O 1
ATOM 2098 N N . ASP A 1 279 ? -27.538 -40.446 34.068 1.00 76.75 279 ASP A N 1
ATOM 2099 C CA . ASP A 1 279 ? -26.303 -40.655 34.848 1.00 76.75 279 ASP A CA 1
ATOM 2100 C C . ASP A 1 279 ? -25.020 -40.342 34.046 1.00 76.75 279 ASP A C 1
ATOM 2102 O O . ASP A 1 279 ? -24.127 -39.682 34.555 1.00 76.75 279 ASP A O 1
ATOM 2106 N N . GLU A 1 280 ? -24.983 -40.685 32.754 1.00 76.88 280 GLU A N 1
ATOM 2107 C CA . GLU A 1 280 ? -23.858 -40.384 31.849 1.00 76.88 280 GLU A CA 1
ATOM 2108 C C . GLU A 1 280 ? -23.616 -38.876 31.631 1.00 76.88 280 GLU A C 1
ATOM 2110 O O . GLU A 1 280 ? -22.483 -38.448 31.444 1.00 76.88 280 GLU A O 1
ATOM 2115 N N . VAL A 1 281 ? -24.674 -38.063 31.669 1.00 73.69 281 VAL A N 1
ATOM 2116 C CA . VAL A 1 281 ? -24.579 -36.595 31.583 1.00 73.69 281 VAL A CA 1
ATOM 2117 C C . VAL A 1 281 ? -24.241 -36.024 32.954 1.00 73.69 281 VAL A C 1
ATOM 2119 O O . VAL A 1 281 ? -23.449 -35.097 33.042 1.00 73.69 281 VAL A O 1
ATOM 2122 N N . ARG A 1 282 ? -24.800 -36.608 34.022 1.00 76.69 282 ARG A N 1
ATOM 2123 C CA . ARG A 1 282 ? -24.573 -36.185 35.406 1.00 76.69 282 ARG A CA 1
ATOM 2124 C C . ARG A 1 282 ? -23.107 -36.330 35.825 1.00 76.69 282 ARG A C 1
ATOM 2126 O O . ARG A 1 282 ? -22.620 -35.457 36.531 1.00 76.69 282 ARG A O 1
ATOM 2133 N N . ASP A 1 283 ? -22.424 -37.371 35.350 1.00 74.06 283 ASP A N 1
ATOM 2134 C CA . ASP A 1 283 ? -20.988 -37.581 35.583 1.00 74.06 283 ASP A CA 1
ATOM 2135 C C . ASP A 1 283 ? -20.117 -36.540 34.851 1.00 74.06 283 ASP A C 1
ATOM 2137 O O . ASP A 1 283 ? -19.068 -36.149 35.353 1.00 74.06 283 ASP A O 1
ATOM 2141 N N . LEU A 1 284 ? -20.545 -36.056 33.676 1.00 67.25 284 LEU A N 1
ATOM 2142 C CA . LEU A 1 284 ? -19.809 -35.033 32.915 1.00 67.25 284 LEU A CA 1
ATOM 2143 C C . LEU A 1 284 ? -19.916 -33.639 33.538 1.00 67.25 284 LEU A C 1
ATOM 2145 O O . LEU A 1 284 ? -18.968 -32.868 33.451 1.00 67.25 284 LEU A O 1
ATOM 2149 N N . ILE A 1 285 ? -21.053 -33.338 34.166 1.00 71.75 285 ILE A N 1
ATOM 2150 C CA . ILE A 1 285 ? -21.359 -32.031 34.771 1.00 71.75 285 ILE A CA 1
ATOM 2151 C C . ILE A 1 285 ? -21.163 -32.032 36.293 1.00 71.75 285 ILE A C 1
ATOM 2153 O O . ILE A 1 285 ? -21.573 -31.102 36.986 1.00 71.75 285 ILE A O 1
ATOM 2157 N N . GLU A 1 286 ? -20.601 -33.110 36.851 1.00 70.00 286 GLU A N 1
ATOM 2158 C CA . GLU A 1 286 ? -20.550 -33.345 38.297 1.00 70.00 286 GLU A CA 1
ATOM 2159 C C . GLU A 1 286 ? -19.836 -32.201 39.032 1.00 70.00 286 GLU A C 1
ATOM 2161 O O . GLU A 1 286 ? -20.298 -31.762 40.088 1.00 70.00 286 GLU A O 1
ATOM 2166 N N . LEU A 1 287 ? -18.758 -31.677 38.440 1.00 53.06 287 LEU A N 1
ATOM 2167 C CA . LEU A 1 287 ? -17.984 -30.567 38.990 1.00 53.06 287 LEU A CA 1
ATOM 2168 C C . LEU A 1 287 ? -18.812 -29.271 39.046 1.00 53.06 287 LEU A C 1
ATOM 2170 O O . LEU A 1 287 ? -18.890 -28.645 40.098 1.00 53.06 287 LEU A O 1
ATOM 2174 N N . GLU A 1 288 ? -19.528 -28.940 37.972 1.00 64.94 288 GLU A N 1
ATOM 2175 C CA . GLU A 1 288 ? -20.382 -27.746 37.882 1.00 64.94 288 GLU A CA 1
ATOM 2176 C C . GLU A 1 288 ? -21.626 -27.857 38.777 1.00 64.94 288 GLU A C 1
ATOM 2178 O O . GLU A 1 288 ? -22.106 -26.867 39.321 1.00 64.94 288 GLU A O 1
ATOM 2183 N N . VAL A 1 289 ? -22.147 -29.067 39.009 1.00 67.12 289 VAL A N 1
ATOM 2184 C CA . VAL A 1 289 ? -23.228 -29.301 39.983 1.00 67.12 289 VAL A CA 1
ATOM 2185 C C . VAL A 1 289 ? -22.722 -29.145 41.417 1.00 67.12 289 VAL A C 1
ATOM 2187 O O . VAL A 1 289 ? -23.460 -28.667 42.284 1.00 67.12 289 VAL A O 1
ATOM 2190 N N . ILE A 1 290 ? -21.482 -29.557 41.694 1.00 61.62 290 ILE A N 1
ATOM 2191 C CA . ILE A 1 290 ? -20.820 -29.319 42.982 1.00 61.62 290 ILE A CA 1
ATOM 2192 C C . ILE A 1 290 ? -20.590 -27.818 43.181 1.00 61.62 290 ILE A C 1
ATOM 2194 O O . ILE A 1 290 ? -20.865 -27.319 44.272 1.00 61.62 290 ILE A O 1
ATOM 2198 N N . GLU A 1 291 ? -20.168 -27.099 42.144 1.00 53.00 291 GLU A N 1
ATOM 2199 C CA . GLU A 1 291 ? -19.992 -25.645 42.159 1.00 53.00 291 GLU A CA 1
ATOM 2200 C C . GLU A 1 291 ? -21.320 -24.906 42.327 1.00 53.00 291 GLU A C 1
ATOM 2202 O O . GLU A 1 291 ? -21.429 -24.102 43.243 1.00 53.00 291 GLU A O 1
ATOM 2207 N N . ALA A 1 292 ? -22.373 -25.255 41.583 1.00 52.78 292 ALA A N 1
ATOM 2208 C CA . ALA A 1 292 ? -23.709 -24.675 41.742 1.00 52.78 292 ALA A CA 1
ATOM 2209 C C . ALA A 1 292 ? -24.293 -24.929 43.143 1.00 52.78 292 ALA A C 1
ATOM 2211 O O . ALA A 1 292 ? -24.929 -24.056 43.739 1.00 52.78 292 ALA A O 1
ATOM 2212 N N . LYS A 1 293 ? -24.041 -26.110 43.728 1.00 58.16 293 LYS A N 1
ATOM 2213 C CA . LYS A 1 293 ? -24.388 -26.410 45.130 1.00 58.16 293 LYS A CA 1
ATOM 2214 C C . LYS A 1 293 ? -23.534 -25.621 46.118 1.00 58.16 293 LYS A C 1
ATOM 2216 O O . LYS A 1 293 ? -24.047 -25.220 47.162 1.00 58.16 293 LYS A O 1
ATOM 2221 N N . ALA A 1 294 ? -22.255 -25.405 45.821 1.00 48.41 294 ALA A N 1
ATOM 2222 C CA . ALA A 1 294 ? -21.363 -24.579 46.626 1.00 48.41 294 ALA A CA 1
ATOM 2223 C C . ALA A 1 294 ? -21.734 -23.090 46.539 1.00 48.41 294 ALA A C 1
ATOM 2225 O O . ALA A 1 294 ? -21.650 -22.401 47.549 1.00 48.41 294 ALA A O 1
ATOM 2226 N N . GLU A 1 295 ? -22.224 -22.619 45.393 1.00 49.28 295 GLU A N 1
ATOM 2227 C CA . GLU A 1 295 ? -22.728 -21.268 45.140 1.00 49.28 295 GLU A CA 1
ATOM 2228 C C . GLU A 1 295 ? -24.054 -21.033 45.882 1.00 49.28 295 GLU A C 1
ATOM 2230 O O . GLU A 1 295 ? -24.199 -20.054 46.615 1.00 49.28 295 GLU A O 1
ATOM 2235 N N . LEU A 1 296 ? -24.976 -22.004 45.844 1.00 53.22 296 LEU A N 1
ATOM 2236 C CA . LEU A 1 296 ? -26.173 -22.025 46.698 1.00 53.22 296 LEU A CA 1
ATOM 2237 C C . LEU A 1 296 ? -25.844 -22.120 48.193 1.00 53.22 296 LEU A C 1
ATOM 2239 O O . LEU A 1 296 ? -26.563 -21.557 49.014 1.00 53.22 296 LEU A O 1
ATOM 2243 N N . ALA A 1 297 ? -24.761 -22.800 48.568 1.00 44.97 297 ALA A N 1
ATOM 2244 C CA . ALA A 1 297 ? -24.279 -22.833 49.947 1.00 44.97 297 ALA A CA 1
ATOM 2245 C C . ALA A 1 297 ? -23.538 -21.540 50.347 1.00 44.97 297 ALA A C 1
ATOM 2247 O O . ALA A 1 297 ? -23.550 -21.168 51.521 1.00 44.97 297 ALA A O 1
ATOM 2248 N N . ALA A 1 298 ? -22.929 -20.826 49.396 1.00 42.78 298 ALA A N 1
ATOM 2249 C CA . ALA A 1 298 ? -22.308 -19.520 49.598 1.00 42.78 298 ALA A CA 1
ATOM 2250 C C . ALA A 1 298 ? -23.352 -18.414 49.826 1.00 42.78 298 ALA A C 1
ATOM 2252 O O . ALA A 1 298 ? -23.067 -17.488 50.584 1.00 42.78 298 ALA A O 1
ATOM 2253 N N . ARG A 1 299 ? -24.594 -18.576 49.330 1.00 43.06 299 ARG A N 1
ATOM 2254 C CA . ARG A 1 299 ? -25.765 -17.757 49.729 1.00 43.06 299 ARG A CA 1
ATOM 2255 C C . ARG A 1 299 ? -26.007 -17.722 51.243 1.00 43.06 299 ARG A C 1
ATOM 2257 O O . ARG A 1 299 ? -26.700 -16.836 51.726 1.00 43.06 299 ARG A O 1
ATOM 2264 N N . ALA A 1 300 ? -25.455 -18.676 52.001 1.00 32.00 300 ALA A N 1
ATOM 2265 C CA . ALA A 1 300 ? -25.591 -18.757 53.454 1.00 32.00 300 ALA A CA 1
ATOM 2266 C C . ALA A 1 300 ? -24.426 -18.123 54.245 1.00 32.00 300 ALA A C 1
ATOM 2268 O O . ALA A 1 300 ? -24.428 -18.215 55.475 1.00 32.00 300 ALA A O 1
ATOM 2269 N N . LYS A 1 301 ? -23.420 -17.511 53.595 1.00 33.00 301 LYS A N 1
ATOM 2270 C CA . LYS A 1 301 ? -22.304 -16.840 54.288 1.00 33.00 301 LYS A CA 1
ATOM 2271 C C . LYS A 1 301 ? -22.465 -15.312 54.253 1.00 33.00 301 LYS A C 1
ATOM 2273 O O . LYS A 1 301 ? -22.279 -14.719 53.195 1.00 33.00 301 LYS A O 1
ATOM 2278 N N . PRO A 1 302 ? -22.765 -14.669 55.397 1.00 31.62 302 PRO A N 1
ATOM 2279 C CA . PRO A 1 302 ? -22.927 -13.223 55.476 1.00 31.62 302 PRO A CA 1
ATOM 2280 C C . PRO A 1 302 ? -21.580 -12.514 55.331 1.00 31.62 302 PRO A C 1
ATOM 2282 O O . PRO A 1 302 ? -20.613 -12.871 56.005 1.00 31.62 302 PRO A O 1
ATOM 2285 N N . ILE A 1 303 ? -21.544 -11.460 54.522 1.00 35.59 303 ILE A N 1
ATOM 2286 C CA . ILE A 1 303 ? -20.624 -10.342 54.730 1.00 35.59 303 ILE A CA 1
ATOM 2287 C C . ILE A 1 303 ? -21.485 -9.265 55.388 1.00 35.59 303 ILE A C 1
ATOM 2289 O O . ILE A 1 303 ? -22.394 -8.746 54.747 1.00 35.59 303 ILE A O 1
ATOM 2293 N N . GLU A 1 304 ? -21.288 -9.007 56.683 1.00 29.09 304 GLU A N 1
ATOM 2294 C CA . GLU A 1 304 ? -22.053 -7.981 57.402 1.00 29.09 304 GLU A CA 1
ATOM 2295 C C . GLU A 1 304 ? -21.635 -6.580 56.926 1.00 29.09 304 GLU A C 1
ATOM 2297 O O . GLU A 1 304 ? -20.464 -6.219 57.072 1.00 29.09 304 GLU A O 1
ATOM 2302 N N . PRO A 1 305 ? -22.560 -5.751 56.408 1.00 33.09 305 PRO A N 1
ATOM 2303 C CA . PRO A 1 305 ? -22.323 -4.321 56.299 1.00 33.09 305 PRO A CA 1
ATOM 2304 C C . PRO A 1 305 ? -22.344 -3.708 57.704 1.00 33.09 305 PRO A C 1
ATOM 2306 O O . PRO A 1 305 ? -23.246 -3.978 58.502 1.00 33.09 305 PRO A O 1
ATOM 2309 N N . ALA A 1 306 ? -21.391 -2.827 58.007 1.00 35.47 306 ALA A N 1
ATOM 2310 C CA . ALA A 1 306 ? -21.483 -1.964 59.179 1.00 35.47 306 ALA A CA 1
ATOM 2311 C C . ALA A 1 306 ? -22.549 -0.884 58.920 1.00 35.47 306 ALA A C 1
ATOM 2313 O O . ALA A 1 306 ? -22.258 0.184 58.388 1.00 35.47 306 ALA A O 1
ATOM 2314 N N . ALA A 1 307 ? -23.805 -1.176 59.262 1.00 36.56 307 ALA A N 1
ATOM 2315 C CA . ALA A 1 307 ? -24.888 -0.204 59.173 1.00 36.56 307 ALA A CA 1
ATOM 2316 C C . ALA A 1 307 ? -24.616 1.011 60.092 1.00 36.56 307 ALA A C 1
ATOM 2318 O O . ALA A 1 307 ? -24.184 0.829 61.237 1.00 36.56 307 ALA A O 1
ATOM 2319 N N . PRO A 1 308 ? -24.905 2.252 59.657 1.00 35.19 308 PRO A N 1
ATOM 2320 C CA . PRO A 1 308 ? -24.830 3.417 60.532 1.00 35.19 308 PRO A CA 1
ATOM 2321 C C . PRO A 1 308 ? -25.811 3.301 61.713 1.00 35.19 308 PRO A C 1
ATOM 2323 O O . PRO A 1 308 ? -26.910 2.748 61.608 1.00 35.19 308 PRO A O 1
ATOM 2326 N N . ALA A 1 309 ? -25.406 3.829 62.871 1.00 38.31 309 ALA A N 1
ATOM 2327 C CA . ALA A 1 309 ? -26.182 3.752 64.104 1.00 38.31 309 ALA A CA 1
ATOM 2328 C C . ALA A 1 309 ? -27.517 4.522 64.007 1.00 38.31 309 ALA A C 1
ATOM 2330 O O . ALA A 1 309 ? -27.577 5.677 63.590 1.00 38.31 309 ALA A O 1
ATOM 2331 N N . ARG A 1 310 ? -28.596 3.861 64.448 1.00 40.59 310 ARG A N 1
ATOM 2332 C CA . ARG A 1 310 ? -29.989 4.340 64.435 1.00 40.59 310 ARG A CA 1
ATOM 2333 C C . ARG A 1 310 ? -30.197 5.670 65.185 1.00 40.59 310 ARG A C 1
ATOM 2335 O O . ARG A 1 310 ? -29.840 5.750 66.362 1.00 40.59 310 ARG A O 1
ATOM 2342 N N . PRO A 1 311 ? -30.973 6.621 64.634 1.00 38.62 311 PRO A N 1
ATOM 2343 C CA . PRO A 1 311 ? -31.743 7.558 65.445 1.00 38.62 311 PRO A CA 1
ATOM 2344 C C . PRO A 1 311 ? -32.871 6.814 66.180 1.00 38.62 311 PRO A C 1
ATOM 2346 O O . PRO A 1 311 ? -33.474 5.877 65.651 1.00 38.62 311 PRO A O 1
ATOM 2349 N N . ALA A 1 312 ? -33.165 7.225 67.412 1.00 37.94 312 ALA A N 1
ATOM 2350 C CA . ALA A 1 312 ? -34.216 6.635 68.237 1.00 37.94 312 ALA A CA 1
ATOM 2351 C C . ALA A 1 312 ? -35.604 6.680 67.557 1.00 37.94 312 ALA A C 1
ATOM 2353 O O . ALA A 1 312 ? -35.963 7.654 66.897 1.00 37.94 312 ALA A O 1
ATOM 2354 N N . ALA A 1 313 ? -36.382 5.610 67.752 1.00 38.66 313 ALA A N 1
ATOM 2355 C CA . ALA A 1 313 ? -37.687 5.374 67.142 1.00 38.66 313 ALA A CA 1
ATOM 2356 C C . ALA A 1 313 ? -38.677 6.542 67.319 1.00 38.66 313 ALA A C 1
ATOM 2358 O O . ALA A 1 313 ? -39.053 6.901 68.436 1.00 38.66 313 ALA A O 1
ATOM 2359 N N . LEU A 1 314 ? -39.169 7.070 66.196 1.00 43.72 314 LEU A N 1
ATOM 2360 C CA . LEU A 1 314 ? -40.400 7.855 66.132 1.00 43.72 314 LEU A CA 1
ATOM 2361 C C . LEU A 1 314 ? -41.565 6.888 65.875 1.00 43.72 314 LEU A C 1
ATOM 2363 O O . LEU A 1 314 ? -41.670 6.322 64.792 1.00 43.72 314 LEU A O 1
ATOM 2367 N N . ASN A 1 315 ? -42.440 6.702 66.867 1.00 48.81 315 ASN A N 1
ATOM 2368 C CA . ASN A 1 315 ? -43.686 5.924 66.770 1.00 48.81 315 ASN A CA 1
ATOM 2369 C C . ASN A 1 315 ? -44.748 6.645 65.905 1.00 48.81 315 ASN A C 1
ATOM 2371 O O . ASN A 1 315 ? -45.807 7.025 66.408 1.00 48.81 315 ASN A O 1
ATOM 2375 N N . ALA A 1 316 ? -44.471 6.874 64.623 1.00 66.38 316 ALA A N 1
ATOM 2376 C CA . ALA A 1 316 ? -45.421 7.459 63.678 1.00 66.38 316 ALA A CA 1
ATOM 2377 C C . ALA A 1 316 ? -45.495 6.608 62.406 1.00 66.38 316 ALA A C 1
ATOM 2379 O O . ALA A 1 316 ? -44.457 6.250 61.855 1.00 66.38 316 ALA A O 1
ATOM 2380 N N . PHE A 1 317 ? -46.710 6.316 61.926 1.00 85.38 317 PHE A N 1
ATOM 2381 C CA . PHE A 1 317 ? -46.909 5.676 60.624 1.00 85.38 317 PHE A CA 1
ATOM 2382 C C . PHE A 1 317 ? -46.264 6.526 59.526 1.00 85.38 317 PHE A C 1
ATOM 2384 O O . PHE A 1 317 ? -46.513 7.731 59.458 1.00 85.38 317 PHE A O 1
ATOM 2391 N N . ARG A 1 318 ? -45.467 5.902 58.655 1.00 89.38 318 ARG A N 1
ATOM 2392 C CA . ARG A 1 318 ? -44.737 6.580 57.565 1.00 89.38 318 ARG A CA 1
ATOM 2393 C C . ARG A 1 318 ? -44.978 5.968 56.187 1.00 89.38 318 ARG A C 1
ATOM 2395 O O . ARG A 1 318 ? -44.367 6.387 55.209 1.00 89.38 318 ARG A O 1
ATOM 2402 N N . VAL A 1 319 ? -45.856 4.975 56.106 1.00 93.31 319 VAL A N 1
ATOM 2403 C CA . VAL A 1 319 ? -46.202 4.303 54.855 1.00 93.31 319 VAL A CA 1
ATOM 2404 C C . VAL A 1 319 ? -47.719 4.251 54.712 1.00 93.31 319 VAL A C 1
ATOM 2406 O O . VAL A 1 319 ? -48.429 3.961 55.676 1.00 93.31 319 VAL A O 1
ATOM 2409 N N . GLY A 1 320 ? -48.239 4.554 53.523 1.00 94.81 320 GLY A N 1
ATOM 2410 C CA . GLY A 1 320 ? -49.670 4.525 53.204 1.00 94.81 320 GLY A CA 1
ATOM 2411 C C . GLY A 1 320 ? -49.945 3.804 51.887 1.00 94.81 320 GLY A C 1
ATOM 2412 O O . GLY A 1 320 ? -49.100 3.788 51.004 1.00 94.81 320 GLY A O 1
ATOM 2413 N N . VAL A 1 321 ? -51.135 3.223 51.723 1.00 95.25 321 VAL A N 1
ATOM 2414 C CA . VAL A 1 321 ? -51.552 2.571 50.466 1.00 95.25 321 VAL A CA 1
ATOM 2415 C C . VAL A 1 321 ? -52.678 3.391 49.845 1.00 95.25 321 VAL A C 1
ATOM 2417 O O . VAL A 1 321 ? -53.778 3.444 50.392 1.00 95.25 321 VAL A O 1
ATOM 2420 N N . ASN A 1 322 ? -52.398 4.092 48.739 1.00 90.19 322 ASN A N 1
ATOM 2421 C CA . ASN A 1 322 ? -53.311 5.045 48.081 1.00 90.19 322 ASN A CA 1
ATOM 2422 C C . ASN A 1 322 ? -53.950 6.102 49.017 1.00 90.19 322 ASN A C 1
ATOM 2424 O O . ASN A 1 322 ? -54.962 6.716 48.674 1.00 90.19 322 ASN A O 1
ATOM 2428 N N . GLY A 1 323 ? -53.364 6.352 50.190 1.00 85.69 323 GLY A N 1
ATOM 2429 C CA . GLY A 1 323 ? -53.977 7.142 51.255 1.00 85.69 323 GLY A CA 1
ATOM 2430 C C . GLY A 1 323 ? -52.984 7.567 52.334 1.00 85.69 323 GLY A C 1
ATOM 2431 O O . GLY A 1 323 ? -51.774 7.459 52.143 1.00 85.69 323 GLY A O 1
ATOM 2432 N N . ALA A 1 324 ? -53.507 8.088 53.446 1.00 89.12 324 ALA A N 1
ATOM 2433 C CA . ALA A 1 324 ? -52.702 8.563 54.569 1.00 89.12 324 ALA A CA 1
ATOM 2434 C C . ALA A 1 324 ? -51.846 7.446 55.192 1.00 89.12 324 ALA A C 1
ATOM 2436 O O . ALA A 1 324 ? -52.148 6.262 55.028 1.00 89.12 324 ALA A O 1
ATOM 2437 N N . CYS A 1 325 ? -50.795 7.825 55.921 1.00 91.62 325 CYS A N 1
ATOM 2438 C CA . CYS A 1 325 ? -49.902 6.848 56.532 1.00 91.62 325 CYS A CA 1
ATOM 2439 C C . CYS A 1 325 ? -50.643 5.971 57.552 1.00 91.62 325 CYS A C 1
ATOM 2441 O O . CYS A 1 325 ? -51.272 6.481 58.481 1.00 91.62 325 CYS A O 1
ATOM 2443 N N . ALA A 1 326 ? -50.553 4.656 57.369 1.00 93.75 326 ALA A N 1
ATOM 2444 C CA . ALA A 1 326 ? -51.230 3.640 58.175 1.00 93.75 326 ALA A CA 1
ATOM 2445 C C . ALA A 1 326 ? -50.311 2.473 58.583 1.00 93.75 326 ALA A C 1
ATOM 2447 O O . ALA A 1 326 ? -50.724 1.629 59.375 1.00 93.75 326 ALA A O 1
ATOM 2448 N N . TYR A 1 327 ? -49.086 2.429 58.055 1.00 93.12 327 TYR A N 1
ATOM 2449 C CA . TYR A 1 327 ? -48.119 1.352 58.259 1.00 93.12 327 TYR A CA 1
ATOM 2450 C C . TYR A 1 327 ? -46.770 1.920 58.723 1.00 93.12 327 TYR A C 1
ATOM 2452 O O . TYR A 1 327 ? -46.434 3.077 58.427 1.00 93.12 327 TYR A O 1
ATOM 2460 N N . ASN A 1 328 ? -46.023 1.131 59.497 1.00 86.88 328 ASN A N 1
ATOM 2461 C CA . ASN A 1 328 ? -44.725 1.529 60.047 1.00 86.88 328 ASN A CA 1
ATOM 2462 C C . ASN A 1 328 ? -43.578 1.177 59.102 1.00 86.88 328 ASN A C 1
ATOM 2464 O O . ASN A 1 328 ? -42.600 1.920 59.039 1.00 86.88 328 ASN A O 1
ATOM 2468 N N . THR A 1 329 ? -43.710 0.066 58.378 1.00 91.50 329 THR A N 1
ATOM 2469 C CA . THR A 1 329 ? -42.693 -0.418 57.439 1.00 91.50 329 THR A CA 1
ATOM 2470 C C . THR A 1 329 ? -43.232 -0.460 56.013 1.00 91.50 329 THR A C 1
ATOM 2472 O O . THR A 1 329 ? -44.447 -0.443 55.778 1.00 91.50 329 THR A O 1
ATOM 2475 N N . ILE A 1 330 ? -42.322 -0.480 55.043 1.00 94.75 330 ILE A N 1
ATOM 2476 C CA . ILE A 1 330 ? -42.672 -0.564 53.628 1.00 94.75 330 ILE A CA 1
ATOM 2477 C C . ILE A 1 330 ? -43.240 -1.955 53.330 1.00 94.75 330 ILE A C 1
ATOM 2479 O O . ILE A 1 330 ? -44.258 -2.047 52.639 1.00 94.75 330 ILE A O 1
ATOM 2483 N N . GLN A 1 331 ? -42.694 -3.017 53.939 1.00 94.94 331 GLN A N 1
ATOM 2484 C CA . GLN A 1 331 ? -43.220 -4.376 53.800 1.00 94.94 331 GLN A CA 1
ATOM 2485 C C . GLN A 1 331 ? -44.669 -4.501 54.286 1.00 94.94 331 GLN A C 1
ATOM 2487 O O . GLN A 1 331 ? -45.484 -5.154 53.634 1.00 94.94 331 GLN A O 1
ATOM 2492 N N . GLU A 1 332 ? -45.040 -3.859 55.398 1.00 94.62 332 GLU A N 1
ATOM 2493 C CA . GLU A 1 332 ? -46.432 -3.840 55.872 1.00 94.62 332 GLU A CA 1
ATOM 2494 C C . GLU A 1 332 ? -47.377 -3.202 54.839 1.00 94.62 332 GLU A C 1
ATOM 2496 O O . GLU A 1 332 ? -48.453 -3.743 54.558 1.00 94.62 332 GLU A O 1
ATOM 2501 N N . GLY A 1 333 ? -46.956 -2.088 54.230 1.00 95.56 333 GLY A N 1
ATOM 2502 C CA . GLY A 1 333 ? -47.698 -1.428 53.155 1.00 95.56 333 GLY A CA 1
ATOM 2503 C C . GLY A 1 333 ? -47.824 -2.305 51.907 1.00 95.56 333 GLY A C 1
ATOM 2504 O O . GLY A 1 333 ? -48.913 -2.427 51.345 1.00 95.56 333 GLY A O 1
ATOM 2505 N N . ILE A 1 334 ? -46.742 -2.977 51.509 1.00 97.06 334 ILE A N 1
ATOM 2506 C CA . ILE A 1 334 ? -46.738 -3.925 50.387 1.00 97.06 334 ILE A CA 1
ATOM 2507 C C . ILE A 1 334 ? -47.678 -5.085 50.662 1.00 97.06 334 ILE A C 1
ATOM 2509 O O . ILE A 1 334 ? -48.487 -5.416 49.798 1.00 97.06 334 ILE A O 1
ATOM 2513 N N . ASN A 1 335 ? -47.626 -5.684 51.851 1.00 95.75 335 ASN A N 1
ATOM 2514 C CA . ASN A 1 335 ? -48.489 -6.797 52.237 1.00 95.75 335 ASN A CA 1
ATOM 2515 C C . ASN A 1 335 ? -49.973 -6.420 52.114 1.00 95.75 335 ASN A C 1
ATOM 2517 O O . ASN A 1 335 ? -50.758 -7.213 51.590 1.00 95.75 335 ASN A O 1
ATOM 2521 N N . ALA A 1 336 ? -50.332 -5.195 52.513 1.00 95.38 336 ALA A N 1
ATOM 2522 C CA . ALA A 1 336 ? -51.692 -4.671 52.425 1.00 95.38 336 ALA A CA 1
ATOM 2523 C C . ALA A 1 336 ? -52.125 -4.246 51.009 1.00 95.38 336 ALA A C 1
ATOM 2525 O O . ALA A 1 336 ? -53.320 -4.263 50.709 1.00 95.38 336 ALA A O 1
ATOM 2526 N N . ALA A 1 337 ? -51.186 -3.867 50.141 1.00 96.56 337 ALA A N 1
ATOM 2527 C CA . ALA A 1 337 ? -51.492 -3.402 48.794 1.00 96.56 337 ALA A CA 1
ATOM 2528 C C . ALA A 1 337 ? -52.006 -4.527 47.877 1.00 96.56 337 ALA A C 1
ATOM 2530 O O . ALA A 1 337 ? -51.464 -5.638 47.836 1.00 96.56 337 ALA A O 1
ATOM 2531 N N . THR A 1 338 ? -53.034 -4.216 47.086 1.00 95.69 338 THR A N 1
ATOM 2532 C CA . THR A 1 338 ? -53.512 -5.038 45.964 1.00 95.69 338 THR A CA 1
ATOM 2533 C C . THR A 1 338 ? -52.975 -4.511 44.634 1.00 95.69 338 THR A C 1
ATOM 2535 O O . THR A 1 338 ? -52.537 -3.366 44.543 1.00 95.69 338 THR A O 1
ATOM 2538 N N . ASN A 1 339 ? -53.068 -5.317 43.574 1.00 96.25 339 ASN A N 1
ATOM 2539 C CA . ASN A 1 339 ? -52.586 -4.925 42.249 1.00 96.25 339 ASN A CA 1
ATOM 2540 C C . ASN A 1 339 ? -53.200 -3.592 41.764 1.00 96.25 339 ASN A C 1
ATOM 2542 O O . ASN A 1 339 ? -54.398 -3.356 41.931 1.00 96.25 339 ASN A O 1
ATOM 2546 N N . GLY A 1 340 ? -52.374 -2.731 41.167 1.00 93.69 340 GLY A N 1
ATOM 2547 C CA . GLY A 1 340 ? -52.702 -1.387 40.688 1.00 93.69 340 GLY A CA 1
ATOM 2548 C C . GLY A 1 340 ? -52.614 -0.277 41.742 1.00 93.69 340 GLY A C 1
ATOM 2549 O O . GLY A 1 340 ? -52.902 0.875 41.422 1.00 93.69 340 GLY A O 1
ATOM 2550 N N . GLN A 1 341 ? -52.262 -0.588 42.993 1.00 97.56 341 GLN A N 1
ATOM 2551 C CA . GLN A 1 341 ? -52.158 0.405 44.069 1.00 97.56 341 GLN A CA 1
ATOM 2552 C C . GLN A 1 341 ? -50.732 0.950 44.244 1.00 97.56 341 GLN A C 1
ATOM 2554 O O . GLN A 1 341 ? -49.751 0.300 43.880 1.00 97.56 341 GLN A O 1
ATOM 2559 N N . THR A 1 342 ? -50.634 2.139 44.847 1.00 97.56 342 THR A N 1
ATOM 2560 C CA . THR A 1 342 ? -49.372 2.802 45.191 1.00 97.56 342 THR A CA 1
ATOM 2561 C C . THR A 1 342 ? -49.116 2.745 46.696 1.00 97.56 342 THR A C 1
ATOM 2563 O O . THR A 1 342 ? -49.921 3.241 47.491 1.00 97.56 342 THR A O 1
ATOM 2566 N N . VAL A 1 343 ? -47.971 2.187 47.079 1.00 97.62 343 VAL A N 1
ATOM 2567 C CA . VAL A 1 343 ? -47.378 2.278 48.415 1.00 97.62 343 VAL A CA 1
ATOM 2568 C C . VAL A 1 343 ? -46.598 3.594 48.490 1.00 97.62 343 VAL A C 1
ATOM 2570 O O . VAL A 1 343 ? -45.583 3.768 47.824 1.00 97.62 343 VAL A O 1
ATOM 2573 N N . ARG A 1 344 ? -47.111 4.547 49.265 1.00 96.19 344 ARG A N 1
ATOM 2574 C CA . ARG A 1 344 ? -46.566 5.895 49.459 1.00 96.19 344 ARG A CA 1
ATOM 2575 C C . ARG A 1 344 ? -45.654 5.907 50.672 1.00 96.19 344 ARG A C 1
ATOM 2577 O O . ARG A 1 344 ? -46.099 5.535 51.759 1.00 96.19 344 ARG A O 1
ATOM 2584 N N . VAL A 1 345 ? -44.419 6.356 50.491 1.00 94.25 345 VAL A N 1
ATOM 2585 C CA . VAL A 1 345 ? -43.358 6.255 51.496 1.00 94.25 345 VAL A CA 1
ATOM 2586 C C . VAL A 1 345 ? -42.874 7.652 51.900 1.00 94.25 345 VAL A C 1
ATOM 2588 O O . VAL A 1 345 ? -42.630 8.510 51.050 1.00 94.25 345 VAL A O 1
ATOM 2591 N N . VAL A 1 346 ? -42.790 7.894 53.213 1.00 87.62 346 VAL A N 1
ATOM 2592 C CA . VAL A 1 346 ? -42.553 9.219 53.809 1.00 87.62 346 VAL A CA 1
ATOM 2593 C C . VAL A 1 346 ? -41.179 9.361 54.432 1.00 87.62 346 VAL A C 1
ATOM 2595 O O . VAL A 1 346 ? -40.788 8.559 55.281 1.00 87.62 346 VAL A O 1
ATOM 2598 N N . GLY A 1 347 ? -40.549 10.501 54.160 1.00 70.06 347 GLY A N 1
ATOM 2599 C CA . GLY A 1 347 ? -39.326 10.940 54.822 1.00 70.06 347 GLY A CA 1
ATOM 2600 C C . GLY A 1 347 ? -38.056 10.500 54.106 1.00 70.06 347 GLY A C 1
ATOM 2601 O O . GLY A 1 347 ? -38.098 9.904 53.029 1.00 70.06 347 GLY A O 1
ATOM 2602 N N . ASP A 1 348 ? -36.928 10.820 54.733 1.00 69.31 348 ASP A N 1
ATOM 2603 C CA . ASP A 1 348 ? -35.618 10.769 54.082 1.00 69.31 348 ASP A CA 1
ATOM 2604 C C . ASP A 1 348 ? -34.993 9.364 54.095 1.00 69.31 348 ASP A C 1
ATOM 2606 O O . ASP A 1 348 ? -34.160 9.068 53.243 1.00 69.31 348 ASP A O 1
ATOM 2610 N N . PHE A 1 349 ? -35.389 8.486 55.032 1.00 83.94 349 PHE A N 1
ATOM 2611 C CA . PHE A 1 349 ? -34.681 7.225 55.293 1.00 83.94 349 PHE A CA 1
ATOM 2612 C C . PHE A 1 349 ? -35.546 6.089 55.874 1.00 83.94 349 PHE A C 1
ATOM 2614 O O . PHE A 1 349 ? -36.250 6.283 56.874 1.00 83.94 349 PHE A O 1
ATOM 2621 N N . PHE A 1 350 ? -35.396 4.882 55.321 1.00 87.81 350 PHE A N 1
ATOM 2622 C CA . PHE A 1 350 ? -35.832 3.587 55.856 1.00 87.81 350 PHE A CA 1
ATOM 2623 C C . PHE A 1 350 ? -34.664 2.602 55.856 1.00 87.81 350 PHE A C 1
ATOM 2625 O O . PHE A 1 350 ? -33.881 2.584 54.918 1.00 87.81 350 PHE A O 1
ATOM 2632 N N . GLY A 1 351 ? -34.579 1.769 56.891 1.00 84.56 351 GLY A N 1
ATOM 2633 C CA . GLY A 1 351 ? -33.685 0.614 56.915 1.00 84.56 351 GLY A CA 1
ATOM 2634 C C . GLY A 1 351 ? -34.516 -0.666 56.913 1.00 84.56 351 GLY A C 1
ATOM 2635 O O . GLY A 1 351 ? -35.087 -1.007 57.952 1.00 84.56 351 GLY A O 1
ATOM 2636 N N . GLU A 1 352 ? -34.639 -1.319 55.761 1.00 87.75 352 GLU A N 1
ATOM 2637 C CA . GLU A 1 352 ? -35.509 -2.477 55.526 1.00 87.75 352 GLU A CA 1
ATOM 2638 C C . GLU A 1 352 ? -35.056 -3.229 54.261 1.00 87.75 352 GLU A C 1
ATOM 2640 O O . GLU A 1 352 ? -34.663 -2.605 53.280 1.00 87.75 352 GLU A O 1
ATOM 2645 N N . ASN A 1 353 ? -35.152 -4.560 54.277 1.00 88.94 353 ASN A N 1
ATOM 2646 C CA . ASN A 1 353 ? -35.096 -5.403 53.080 1.00 88.94 353 ASN A CA 1
ATOM 2647 C C . ASN A 1 353 ? -36.540 -5.784 52.712 1.00 88.94 353 ASN A C 1
ATOM 2649 O O . ASN A 1 353 ? -37.316 -6.143 53.604 1.00 88.94 353 ASN A O 1
ATOM 2653 N N . ILE A 1 354 ? -36.920 -5.650 51.441 1.00 94.50 354 ILE A N 1
ATOM 2654 C CA . ILE A 1 354 ? -38.318 -5.679 50.991 1.00 94.50 354 ILE A CA 1
ATOM 2655 C C . ILE A 1 354 ? -38.562 -6.824 50.004 1.00 94.50 354 ILE A C 1
ATOM 2657 O O . ILE A 1 354 ? -37.908 -6.898 48.974 1.00 94.50 354 ILE A O 1
ATOM 2661 N N . ASP A 1 355 ? -39.597 -7.625 50.253 1.00 93.88 355 ASP A N 1
ATOM 2662 C CA . ASP A 1 355 ? -40.026 -8.755 49.425 1.00 93.88 355 ASP A CA 1
ATOM 2663 C C . ASP A 1 355 ? -41.342 -8.471 48.683 1.00 93.88 355 ASP A C 1
ATOM 2665 O O . ASP A 1 355 ? -42.382 -8.161 49.288 1.00 93.88 355 ASP A O 1
ATOM 2669 N N . ILE A 1 356 ? -41.343 -8.666 47.359 1.00 96.00 356 ILE A N 1
ATOM 2670 C CA . ILE A 1 356 ? -42.517 -8.494 46.494 1.00 96.00 356 ILE A CA 1
ATOM 2671 C C . ILE A 1 356 ? -42.711 -9.730 45.608 1.00 96.00 356 ILE A C 1
ATOM 2673 O O . ILE A 1 356 ? -42.015 -9.929 44.616 1.00 96.00 356 ILE A O 1
ATOM 2677 N N . SER A 1 357 ? -43.730 -10.538 45.913 1.00 95.19 357 SER A N 1
ATOM 2678 C CA . SER A 1 357 ? -44.038 -11.754 45.148 1.00 95.19 357 SER A CA 1
ATOM 2679 C C . SER A 1 357 ? -45.396 -11.680 44.445 1.00 95.19 357 SER A C 1
ATOM 2681 O O . SER A 1 357 ? -46.423 -11.475 45.095 1.00 95.19 357 SER A O 1
ATOM 2683 N N . GLY A 1 358 ? -45.416 -11.831 43.115 1.00 92.25 358 GLY A N 1
ATOM 2684 C CA . GLY A 1 358 ? -46.639 -11.945 42.301 1.00 92.25 358 GLY A CA 1
ATOM 2685 C C . GLY A 1 358 ? -47.572 -10.725 42.309 1.00 92.25 358 GLY A C 1
ATOM 2686 O O . GLY A 1 358 ? -48.763 -10.849 42.007 1.00 92.25 358 GLY A O 1
ATOM 2687 N N . LYS A 1 359 ? -47.060 -9.544 42.676 1.00 95.69 359 LYS A N 1
ATOM 2688 C CA . LYS A 1 359 ? -47.834 -8.294 42.746 1.00 95.69 359 LYS A CA 1
ATOM 2689 C C . LYS A 1 359 ? -47.543 -7.369 41.573 1.00 95.69 359 LYS A C 1
ATOM 2691 O O . LYS A 1 359 ? -46.432 -7.335 41.064 1.00 95.69 359 LYS A O 1
ATOM 2696 N N . ASN A 1 360 ? -48.540 -6.569 41.203 1.00 97.75 360 ASN A N 1
ATOM 2697 C CA . ASN A 1 360 ? -48.404 -5.464 40.258 1.00 97.75 360 ASN A CA 1
ATOM 2698 C C . ASN A 1 360 ? -48.685 -4.133 40.972 1.00 97.75 360 ASN A C 1
ATOM 2700 O O . ASN A 1 360 ? -49.852 -3.782 41.119 1.00 97.75 360 ASN A O 1
ATOM 2704 N N . ILE A 1 361 ? -47.670 -3.437 41.486 1.00 97.94 361 ILE A N 1
ATOM 2705 C CA . ILE A 1 361 ? -47.837 -2.264 42.373 1.00 97.94 361 ILE A CA 1
ATOM 2706 C C . ILE A 1 361 ? -46.794 -1.171 42.092 1.00 97.94 361 ILE A C 1
ATOM 2708 O O . ILE A 1 361 ? -45.771 -1.417 41.460 1.00 97.94 361 ILE A O 1
ATOM 2712 N N . THR A 1 362 ? -47.030 0.042 42.595 1.00 98.25 362 THR A N 1
ATOM 2713 C CA . THR A 1 362 ? -46.030 1.126 42.606 1.00 98.25 362 THR A CA 1
ATOM 2714 C C . THR A 1 362 ? -45.555 1.389 44.030 1.00 98.25 362 THR A C 1
ATOM 2716 O O . THR A 1 362 ? -46.386 1.480 44.929 1.00 98.25 362 THR A O 1
ATOM 2719 N N . ILE A 1 363 ? -44.254 1.571 44.239 1.00 97.75 363 ILE A N 1
ATOM 2720 C CA . ILE A 1 363 ? -43.685 2.098 45.484 1.00 97.75 363 ILE A CA 1
ATOM 2721 C C . ILE A 1 363 ? -43.106 3.473 45.169 1.00 97.75 363 ILE A C 1
ATOM 2723 O O . ILE A 1 363 ? -42.267 3.603 44.281 1.00 97.75 363 ILE A O 1
ATOM 2727 N N . GLU A 1 364 ? -43.589 4.503 45.859 1.00 96.81 364 GLU A N 1
ATOM 2728 C CA . GLU A 1 364 ? -43.264 5.895 45.551 1.00 96.81 364 GLU A CA 1
ATOM 2729 C C . GLU A 1 364 ? -42.821 6.647 46.811 1.00 96.81 364 GLU A C 1
ATOM 2731 O O . GLU A 1 364 ? -43.586 6.782 47.773 1.00 96.81 364 GLU A O 1
ATOM 2736 N N . GLY A 1 365 ? -41.572 7.114 46.798 1.00 94.88 365 GLY A N 1
ATOM 2737 C CA . GLY A 1 365 ? -40.957 7.911 47.857 1.00 94.88 365 GLY A CA 1
ATOM 2738 C C . GLY A 1 365 ? -41.206 9.413 47.724 1.00 94.88 365 GLY A C 1
ATOM 2739 O O . GLY A 1 365 ? -41.855 9.887 46.788 1.00 94.88 365 GLY A O 1
ATOM 2740 N N . GLY A 1 366 ? -40.682 10.174 48.686 1.00 91.31 366 GLY A N 1
ATOM 2741 C CA . GLY A 1 366 ? -40.738 11.639 48.684 1.00 91.31 366 GLY A CA 1
ATOM 2742 C C . GLY A 1 366 ? -42.066 12.230 49.168 1.00 91.31 366 GLY A C 1
ATOM 2743 O O . GLY A 1 366 ? -42.369 13.395 48.897 1.00 91.31 366 GLY A O 1
ATOM 2744 N N . TYR A 1 367 ? -42.892 11.455 49.877 1.00 93.06 367 TYR A N 1
ATOM 2745 C CA . TYR A 1 367 ? -44.131 11.974 50.453 1.00 93.06 367 TYR A CA 1
ATOM 2746 C C . TYR A 1 367 ? -43.895 12.766 51.744 1.00 93.06 367 TYR A C 1
ATOM 2748 O O . TYR A 1 367 ? -42.997 12.485 52.539 1.00 93.06 367 TYR A O 1
ATOM 2756 N N . ASN A 1 368 ? -44.771 13.744 51.981 1.00 88.38 368 ASN A N 1
ATOM 2757 C CA . ASN A 1 368 ? -44.829 14.499 53.229 1.00 88.38 368 ASN A CA 1
ATOM 2758 C C . ASN A 1 368 ? -45.187 13.606 54.432 1.00 88.38 368 ASN A C 1
ATOM 2760 O O . ASN A 1 368 ? -45.695 12.506 54.256 1.00 88.38 368 ASN A O 1
ATOM 2764 N N . ALA A 1 369 ? -45.033 14.119 55.659 1.00 87.25 369 ALA A N 1
ATOM 2765 C CA . ALA A 1 369 ? -45.271 13.398 56.922 1.00 87.25 369 ALA A CA 1
ATOM 2766 C C . ALA A 1 369 ? -46.611 12.622 57.038 1.00 87.25 369 ALA A C 1
ATOM 2768 O O . ALA A 1 369 ? -46.764 11.804 57.939 1.00 87.25 369 ALA A O 1
ATOM 2769 N N . THR A 1 370 ? -47.591 12.890 56.167 1.00 88.00 370 THR A N 1
ATOM 2770 C CA . THR A 1 370 ? -48.939 12.306 56.182 1.00 88.00 370 THR A CA 1
ATOM 2771 C C . THR A 1 370 ? -49.247 11.371 55.007 1.00 88.00 370 THR A C 1
ATOM 2773 O O . THR A 1 370 ? -50.372 10.880 54.936 1.00 88.00 370 THR A O 1
ATOM 2776 N N . CYS A 1 371 ? -48.307 11.094 54.093 1.00 91.06 371 CYS A N 1
ATOM 2777 C CA . CYS A 1 371 ? -48.522 10.273 52.884 1.00 91.06 371 CYS A CA 1
ATOM 2778 C C . CYS A 1 371 ? -49.582 10.851 51.913 1.00 91.06 371 CYS A C 1
ATOM 2780 O O . CYS A 1 371 ? -50.181 10.127 51.109 1.00 91.06 371 CYS A O 1
ATOM 2782 N N . THR A 1 372 ? -49.876 12.154 51.990 1.00 89.94 372 THR A N 1
ATOM 2783 C CA . THR A 1 372 ? -50.983 12.767 51.225 1.00 89.94 372 THR A CA 1
ATOM 2784 C C . THR A 1 372 ? -50.526 13.581 50.024 1.00 89.94 372 THR A C 1
ATOM 2786 O O . THR A 1 372 ? -51.326 13.793 49.117 1.00 89.94 372 THR A O 1
ATOM 2789 N N . ALA A 1 373 ? -49.278 14.054 50.013 1.00 90.25 373 ALA A N 1
ATOM 2790 C CA . ALA A 1 373 ? -48.725 14.839 48.914 1.00 90.25 373 ALA A CA 1
ATOM 2791 C C . ALA A 1 373 ? -47.227 14.565 48.731 1.00 90.25 373 ALA A C 1
ATOM 2793 O O . ALA A 1 373 ? -46.511 14.396 49.720 1.00 90.25 373 ALA A O 1
ATOM 2794 N N . LEU A 1 374 ? -46.778 14.573 47.474 1.00 90.50 374 LEU A N 1
ATOM 2795 C CA . LEU A 1 374 ? -45.362 14.564 47.112 1.00 90.50 374 LEU A CA 1
ATOM 2796 C C . LEU A 1 374 ? -44.717 15.904 47.476 1.00 90.50 374 LEU A C 1
ATOM 2798 O O . LEU A 1 374 ? -45.288 16.971 47.232 1.00 90.50 374 LEU A O 1
ATOM 2802 N N . VAL A 1 375 ? -43.515 15.844 48.035 1.00 89.25 375 VAL A N 1
ATOM 2803 C CA . VAL A 1 375 ? -42.656 17.004 48.257 1.00 89.25 375 VAL A CA 1
ATOM 2804 C C . VAL A 1 375 ? -41.741 17.131 47.043 1.00 89.25 375 VAL A C 1
ATOM 2806 O O . VAL A 1 375 ? -41.000 16.210 46.715 1.00 89.25 375 VAL A O 1
ATOM 2809 N N . ALA A 1 376 ? -41.817 18.261 46.340 1.00 84.75 376 ALA A N 1
ATOM 2810 C CA . ALA A 1 376 ? -41.061 18.464 45.106 1.00 84.75 376 ALA A CA 1
ATOM 2811 C C . ALA A 1 376 ? -39.548 18.288 45.336 1.00 84.75 376 ALA A C 1
ATOM 2813 O O . ALA A 1 376 ? -38.981 18.924 46.223 1.00 84.75 376 ALA A O 1
ATOM 2814 N N . GLY A 1 377 ? -38.914 17.430 44.529 1.00 81.31 377 GLY A N 1
ATOM 2815 C CA . GLY A 1 377 ? -37.484 17.110 44.617 1.00 81.31 377 GLY A CA 1
ATOM 2816 C C . GLY A 1 377 ? -37.094 16.178 45.770 1.00 81.31 377 GLY A C 1
ATOM 2817 O O . GLY A 1 377 ? -35.916 15.867 45.912 1.00 81.31 377 GLY A O 1
ATOM 2818 N N . SER A 1 378 ? -38.048 15.733 46.593 1.00 87.56 378 SER A N 1
ATOM 2819 C CA . SER A 1 378 ? -37.780 14.780 47.669 1.00 87.56 378 SER A CA 1
ATOM 2820 C C . SER A 1 378 ? -37.712 13.356 47.123 1.00 87.56 378 SER A C 1
ATOM 2822 O O . SER A 1 378 ? -38.528 12.953 46.294 1.00 87.56 378 SER A O 1
ATOM 2824 N N . VAL A 1 379 ? -36.743 12.598 47.627 1.00 90.56 379 VAL A N 1
ATOM 2825 C CA . VAL A 1 379 ? -36.565 11.166 47.384 1.00 90.56 379 VAL A CA 1
ATOM 2826 C C . VAL A 1 379 ? -36.430 10.463 48.726 1.00 90.56 379 VAL A C 1
ATOM 2828 O O . VAL A 1 379 ? -35.897 11.040 49.675 1.00 90.56 379 VAL A O 1
ATOM 2831 N N . THR A 1 380 ? -36.895 9.222 48.813 1.00 93.12 380 THR A N 1
ATOM 2832 C CA . THR A 1 380 ? -36.755 8.420 50.034 1.00 93.12 380 THR A CA 1
ATOM 2833 C C . THR A 1 380 ? -35.646 7.388 49.867 1.00 93.12 380 THR A C 1
ATOM 2835 O O . THR A 1 380 ? -35.674 6.602 48.923 1.00 93.12 380 THR A O 1
ATOM 2838 N N . ARG A 1 381 ? -34.682 7.362 50.794 1.00 92.06 381 ARG A N 1
ATOM 2839 C CA . ARG A 1 381 ? -33.642 6.327 50.846 1.00 92.06 381 ARG A CA 1
ATOM 2840 C C . ARG A 1 381 ? -34.152 5.078 51.569 1.00 92.06 381 ARG A C 1
ATOM 2842 O O . ARG A 1 381 ? -34.755 5.199 52.634 1.00 92.06 381 ARG A O 1
ATOM 2849 N N . ILE A 1 382 ? -33.901 3.907 50.997 1.00 93.06 382 ILE A N 1
ATOM 2850 C CA . ILE A 1 382 ? -34.162 2.588 51.570 1.00 93.06 382 ILE A CA 1
ATOM 2851 C C . ILE A 1 382 ? -32.827 1.849 51.599 1.00 93.06 382 ILE A C 1
ATOM 2853 O O . ILE A 1 382 ? -32.244 1.589 50.547 1.00 93.06 382 ILE A O 1
ATOM 2857 N N . ASP A 1 383 ? -32.362 1.530 52.800 1.00 87.50 383 ASP A N 1
ATOM 2858 C CA . ASP A 1 383 ? -31.118 0.808 53.007 1.00 87.50 383 ASP A CA 1
ATOM 2859 C C . ASP A 1 383 ? -31.367 -0.621 53.475 1.00 87.50 383 ASP A C 1
ATOM 2861 O O . ASP A 1 383 ? -32.174 -0.852 54.381 1.00 87.50 383 ASP A O 1
ATOM 2865 N N . GLY A 1 384 ? -30.616 -1.567 52.912 1.00 82.69 384 GLY A N 1
ATOM 2866 C CA . GLY A 1 384 ? -30.556 -2.930 53.427 1.00 82.69 384 GLY A CA 1
ATOM 2867 C C . GLY A 1 384 ? -30.019 -2.943 54.862 1.00 82.69 384 GLY A C 1
ATOM 2868 O O . GLY A 1 384 ? -29.051 -2.260 55.191 1.00 82.69 384 GLY A O 1
ATOM 2869 N N . VAL A 1 385 ? -30.666 -3.703 55.747 1.00 76.00 385 VAL A N 1
ATOM 2870 C CA . VAL A 1 385 ? -30.295 -3.788 57.179 1.00 76.00 385 VAL A CA 1
ATOM 2871 C C . VAL A 1 385 ? -29.910 -5.196 57.619 1.00 76.00 385 VAL A C 1
ATOM 2873 O O . VAL A 1 385 ? -29.420 -5.379 58.733 1.00 76.00 385 VAL A O 1
ATOM 2876 N N . ALA A 1 386 ? -30.136 -6.185 56.761 1.00 69.94 386 ALA A N 1
ATOM 2877 C CA . ALA A 1 386 ? -29.724 -7.567 56.926 1.00 69.94 386 ALA A CA 1
ATOM 2878 C C . ALA A 1 386 ? -28.971 -8.043 55.675 1.00 69.94 386 ALA A C 1
ATOM 2880 O O . ALA A 1 386 ? -28.935 -7.359 54.651 1.00 69.94 386 ALA A O 1
ATOM 2881 N N . SER A 1 387 ? -28.376 -9.235 55.765 1.00 73.50 387 SER A N 1
ATOM 2882 C CA . SER A 1 387 ? -27.831 -9.909 54.587 1.00 73.50 387 SER A CA 1
ATOM 2883 C C . SER A 1 387 ? -28.957 -10.176 53.581 1.00 73.50 387 SER A C 1
ATOM 2885 O O . SER A 1 387 ? -29.937 -10.825 53.947 1.00 73.50 387 SER A O 1
ATOM 2887 N N . GLY A 1 388 ? -28.830 -9.656 52.357 1.00 75.25 388 GLY A N 1
ATOM 2888 C CA . GLY A 1 388 ? -29.866 -9.717 51.318 1.00 75.25 388 GLY A CA 1
ATOM 2889 C C . GLY A 1 388 ? -30.054 -8.393 50.568 1.00 75.25 388 GLY A C 1
ATOM 2890 O O . GLY A 1 388 ? -29.561 -7.341 51.001 1.00 75.25 388 GLY A O 1
ATOM 2891 N N . SER A 1 389 ? -30.764 -8.459 49.442 1.00 90.06 389 SER A N 1
ATOM 2892 C CA . SER A 1 389 ? -31.055 -7.319 48.570 1.00 90.06 389 SER A CA 1
ATOM 2893 C C . SER A 1 389 ? -31.941 -6.289 49.258 1.00 90.06 389 SER A C 1
ATOM 2895 O O . SER A 1 389 ? -32.746 -6.632 50.128 1.00 90.06 389 SER A O 1
ATOM 2897 N N . VAL A 1 390 ? -31.864 -5.018 48.858 1.00 94.44 390 VAL A N 1
ATOM 2898 C CA . VAL A 1 390 ? -32.826 -4.007 49.334 1.00 94.44 390 VAL A CA 1
ATOM 2899 C C . VAL A 1 390 ? -34.245 -4.357 48.874 1.00 94.44 390 VAL A C 1
ATOM 2901 O O . VAL A 1 390 ? -35.190 -4.213 49.652 1.00 94.44 390 VAL A O 1
ATOM 2904 N N . VAL A 1 391 ? -34.400 -4.835 47.634 1.00 96.38 391 VAL A N 1
ATOM 2905 C CA . VAL A 1 391 ? -35.691 -5.251 47.068 1.00 96.38 391 VAL A CA 1
ATOM 2906 C C . VAL A 1 391 ? -35.571 -6.587 46.330 1.00 96.38 391 VAL A C 1
ATOM 2908 O O . VAL A 1 391 ? -34.854 -6.680 45.340 1.00 96.38 391 VAL A O 1
ATOM 2911 N N . ASP A 1 392 ? -36.357 -7.576 46.739 1.00 94.88 392 ASP A N 1
ATOM 2912 C CA . ASP A 1 392 ? -36.475 -8.880 46.085 1.00 94.88 392 ASP A CA 1
ATOM 2913 C C . ASP A 1 392 ? -37.822 -8.991 45.349 1.00 94.88 392 ASP A C 1
ATOM 2915 O O . ASP A 1 392 ? -38.901 -8.777 45.917 1.00 94.88 392 ASP A O 1
ATOM 2919 N N . LEU A 1 393 ? -37.781 -9.327 44.056 1.00 95.94 393 LEU A N 1
ATOM 2920 C CA . LEU A 1 393 ? -38.957 -9.520 43.206 1.00 95.94 393 LEU A CA 1
ATOM 2921 C C . LEU A 1 393 ? -39.049 -10.964 42.719 1.00 95.94 393 LEU A C 1
ATOM 2923 O O . LEU A 1 393 ? -38.166 -11.464 42.023 1.00 95.94 393 LEU A O 1
ATOM 2927 N N . THR A 1 394 ? -40.173 -11.620 43.005 1.00 92.88 394 THR A N 1
ATOM 2928 C CA . THR A 1 394 ? -40.414 -13.016 42.608 1.00 92.88 394 THR A CA 1
ATOM 2929 C C . THR A 1 394 ? -41.829 -13.241 42.067 1.00 92.88 394 THR A C 1
ATOM 2931 O O . THR A 1 394 ? -42.715 -12.389 42.162 1.00 92.88 394 THR A O 1
ATOM 2934 N N . GLY A 1 395 ? -42.076 -14.423 41.495 1.00 89.44 395 GLY A N 1
ATOM 2935 C CA . GLY A 1 395 ? -43.427 -14.874 41.137 1.00 89.44 395 GLY A CA 1
ATOM 2936 C C . GLY A 1 395 ? -44.115 -14.056 40.036 1.00 89.44 395 GLY A C 1
ATOM 2937 O O . GLY A 1 395 ? -45.342 -13.969 40.037 1.00 89.44 395 GLY A O 1
ATOM 2938 N N . GLY A 1 396 ? -43.353 -13.442 39.126 1.00 89.88 396 GLY A N 1
ATOM 2939 C CA . GLY A 1 396 ? -43.881 -12.609 38.042 1.00 89.88 396 GLY A CA 1
ATOM 2940 C C . GLY A 1 396 ? -44.377 -11.240 38.511 1.00 89.88 396 GLY A C 1
ATOM 2941 O O . GLY A 1 396 ? -45.358 -10.720 37.973 1.00 89.88 396 GLY A O 1
ATOM 2942 N N . ALA A 1 397 ? -43.753 -10.671 39.546 1.00 96.19 397 ALA A N 1
ATOM 2943 C CA . ALA A 1 397 ? -44.093 -9.337 40.030 1.00 96.19 397 ALA A CA 1
ATOM 2944 C C . ALA A 1 397 ? -43.831 -8.272 38.948 1.00 96.19 397 ALA A C 1
ATOM 2946 O O . ALA A 1 397 ? -42.889 -8.385 38.172 1.00 96.19 397 ALA A O 1
ATOM 2947 N N . VAL A 1 398 ? -44.650 -7.220 38.899 1.00 97.88 398 VAL A N 1
ATOM 2948 C CA . VAL A 1 398 ? -44.488 -6.066 38.001 1.00 97.88 398 VAL A CA 1
ATOM 2949 C C . VAL A 1 398 ? -44.518 -4.797 38.844 1.00 97.88 398 VAL A C 1
ATOM 2951 O O . VAL A 1 398 ? -45.576 -4.380 39.305 1.00 97.88 398 VAL A O 1
ATOM 2954 N N . VAL A 1 399 ? -43.364 -4.190 39.093 1.00 98.12 399 VAL A N 1
ATOM 2955 C CA . VAL A 1 399 ? -43.241 -3.118 40.088 1.00 98.12 399 VAL A CA 1
ATOM 2956 C C . VAL A 1 399 ? -42.687 -1.849 39.460 1.00 98.12 399 VAL A C 1
ATOM 2958 O O . VAL A 1 399 ? -41.711 -1.884 38.718 1.00 98.12 399 VAL A O 1
ATOM 2961 N N . THR A 1 400 ? -43.285 -0.704 39.786 1.00 98.62 400 THR A N 1
ATOM 2962 C CA . THR A 1 400 ? -42.666 0.605 39.531 1.00 98.62 400 THR A CA 1
ATOM 2963 C C . THR A 1 400 ? -42.107 1.162 40.833 1.00 98.62 400 THR A C 1
ATOM 2965 O O . THR A 1 400 ? -42.851 1.315 41.800 1.00 98.62 400 THR A O 1
ATOM 2968 N N . LEU A 1 401 ? -40.818 1.475 40.848 1.00 98.31 401 LEU A N 1
ATOM 2969 C CA . LEU A 1 401 ? -40.102 2.102 41.954 1.00 98.31 401 LEU A CA 1
ATOM 2970 C C . LEU A 1 401 ? -39.833 3.554 41.555 1.00 98.31 401 LEU A C 1
ATOM 2972 O O . LEU A 1 401 ? -39.209 3.786 40.517 1.00 98.31 401 LEU A O 1
ATOM 2976 N N . ARG A 1 402 ? -40.360 4.519 42.321 1.00 97.69 402 ARG A N 1
ATOM 2977 C CA . ARG A 1 402 ? -40.294 5.942 41.959 1.00 97.69 402 ARG A CA 1
ATOM 2978 C C . ARG A 1 402 ? -39.835 6.852 43.091 1.00 97.69 402 ARG A C 1
ATOM 2980 O O . ARG A 1 402 ? -40.383 6.780 44.188 1.00 97.69 402 ARG A O 1
ATOM 2987 N N . ASN A 1 403 ? -38.935 7.793 42.791 1.00 95.56 403 ASN A N 1
ATOM 2988 C CA . ASN A 1 403 ? -38.396 8.774 43.745 1.00 95.56 403 ASN A CA 1
ATOM 2989 C C . ASN A 1 403 ? -37.714 8.101 44.948 1.00 95.56 403 ASN A C 1
ATOM 2991 O O . ASN A 1 403 ? -37.954 8.469 46.105 1.00 95.56 403 ASN A O 1
ATOM 2995 N N . LEU A 1 404 ? -36.904 7.077 44.680 1.00 96.50 404 LEU A N 1
ATOM 2996 C CA . LEU A 1 404 ? -36.247 6.267 45.705 1.00 96.50 404 LEU A CA 1
ATOM 2997 C C . LEU A 1 404 ? -34.722 6.276 45.547 1.00 96.50 404 LEU A C 1
ATOM 2999 O O . LEU A 1 404 ? -34.188 6.532 44.473 1.00 96.50 404 LEU A O 1
ATOM 3003 N N . LYS A 1 405 ? -34.012 5.962 46.628 1.00 95.56 405 LYS A N 1
ATOM 3004 C CA . LYS A 1 405 ? -32.600 5.559 46.588 1.00 95.56 405 LYS A CA 1
ATOM 3005 C C . LYS A 1 405 ? -32.460 4.231 47.307 1.00 95.56 405 LYS A C 1
ATOM 3007 O O . LYS A 1 405 ? -32.827 4.163 48.474 1.00 95.56 405 LYS A O 1
ATOM 3012 N N . LEU A 1 406 ? -31.966 3.203 46.633 1.00 95.44 406 LEU A N 1
ATOM 3013 C CA . LEU A 1 406 ? -31.810 1.857 47.180 1.00 95.44 406 LEU A CA 1
ATOM 3014 C C . LEU A 1 406 ? -30.327 1.590 47.403 1.00 95.44 406 LEU A C 1
ATOM 3016 O O . LEU A 1 406 ? -29.561 1.560 46.435 1.00 95.44 406 LEU A O 1
ATOM 3020 N N . GLY A 1 407 ? -29.914 1.439 48.659 1.00 90.56 407 GLY A N 1
ATOM 3021 C CA . GLY A 1 407 ? -28.499 1.307 48.979 1.00 90.56 407 GLY A CA 1
ATOM 3022 C C . GLY A 1 407 ? -28.163 0.354 50.105 1.00 90.56 407 GLY A C 1
ATOM 3023 O O . GLY A 1 407 ? -29.036 -0.155 50.802 1.00 90.56 407 GLY A O 1
ATOM 3024 N N . TRP A 1 408 ? -26.864 0.125 50.289 1.00 80.69 408 TRP A N 1
ATOM 3025 C CA . TRP A 1 408 ? -26.313 -0.647 51.407 1.00 80.69 408 TRP A CA 1
ATOM 3026 C C . TRP A 1 408 ? -26.871 -2.066 51.560 1.00 80.69 408 TRP A C 1
ATOM 3028 O O . TRP A 1 408 ? -26.731 -2.675 52.620 1.00 80.69 408 TRP A O 1
ATOM 3038 N N . GLY A 1 409 ? -27.484 -2.620 50.515 1.00 82.94 409 GLY A N 1
ATOM 3039 C CA . GLY A 1 409 ? -27.816 -4.031 50.493 1.00 82.94 409 GLY A CA 1
ATOM 3040 C C . GLY A 1 409 ? -26.574 -4.893 50.285 1.00 82.94 409 GLY A C 1
ATOM 3041 O O . GLY A 1 409 ? -25.473 -4.407 49.990 1.00 82.94 409 GLY A O 1
ATOM 3042 N N . SER A 1 410 ? -26.751 -6.198 50.465 1.00 76.12 410 SER A N 1
ATOM 3043 C CA . SER A 1 410 ? -25.672 -7.186 50.373 1.00 76.12 410 SER A CA 1
ATOM 3044 C C . SER A 1 410 ? -26.170 -8.487 49.741 1.00 76.12 410 SER A C 1
ATOM 3046 O O . SER A 1 410 ? -27.371 -8.671 49.628 1.00 76.12 410 SER A O 1
ATOM 3048 N N . SER A 1 411 ? -25.286 -9.417 49.356 1.00 75.69 411 SER A N 1
ATOM 3049 C CA . SER A 1 411 ? -25.636 -10.693 48.676 1.00 75.69 411 SER A CA 1
ATOM 3050 C C . SER A 1 411 ? -25.833 -10.578 47.147 1.00 75.69 411 SER A C 1
ATOM 3052 O O . SER A 1 411 ? -25.086 -9.855 46.492 1.00 75.69 411 SER A O 1
ATOM 3054 N N . PHE A 1 412 ? -26.717 -11.373 46.541 1.00 70.75 412 PHE A N 1
ATOM 3055 C CA . PHE A 1 412 ? -27.018 -11.348 45.105 1.00 70.75 412 PHE A CA 1
ATOM 3056 C C . PHE A 1 412 ? -27.962 -10.191 44.797 1.00 70.75 412 PHE A C 1
ATOM 3058 O O . PHE A 1 412 ? -28.925 -10.019 45.527 1.00 70.75 412 PHE A O 1
ATOM 3065 N N . GLY A 1 413 ? -27.692 -9.402 43.753 1.00 78.56 413 GLY A N 1
ATOM 3066 C CA . GLY A 1 413 ? -28.564 -8.275 43.402 1.00 78.56 413 GLY A CA 1
ATOM 3067 C C . GLY A 1 413 ? -28.728 -7.298 44.558 1.00 78.56 413 GLY A C 1
ATOM 3068 O O . GLY A 1 413 ? -29.842 -6.905 44.874 1.00 78.56 413 GLY A O 1
ATOM 3069 N N . ALA A 1 414 ? -27.625 -6.936 45.218 1.00 84.69 414 ALA A N 1
ATOM 3070 C CA . ALA A 1 414 ? -27.654 -6.305 46.535 1.00 84.69 414 ALA A CA 1
ATOM 3071 C C . ALA A 1 414 ? -28.556 -5.053 46.610 1.00 84.69 414 ALA A C 1
ATOM 3073 O O . ALA A 1 414 ? -29.169 -4.812 47.643 1.00 84.69 414 ALA A O 1
ATOM 3074 N N . GLY A 1 415 ? -28.730 -4.302 45.522 1.00 92.75 415 GLY A N 1
ATOM 3075 C CA . GLY A 1 415 ? -29.830 -3.342 45.401 1.00 92.75 415 GLY A CA 1
ATOM 3076 C C . GLY A 1 415 ? -31.175 -4.014 45.100 1.00 92.75 415 GLY A C 1
ATOM 3077 O O . GLY A 1 415 ? -32.094 -3.949 45.917 1.00 92.75 415 GLY A O 1
ATOM 3078 N N . ILE A 1 416 ? -31.307 -4.628 43.918 1.00 96.31 416 ILE A N 1
ATOM 3079 C CA . ILE A 1 416 ? -32.516 -5.359 43.506 1.00 96.31 416 ILE A CA 1
ATOM 3080 C C . ILE A 1 416 ? -32.180 -6.741 42.929 1.00 96.31 416 ILE A C 1
ATOM 3082 O O . ILE A 1 416 ? -31.411 -6.829 41.967 1.00 96.31 416 ILE A O 1
ATOM 3086 N N . ASP A 1 417 ? -32.854 -7.783 43.415 1.00 94.44 417 ASP A N 1
ATOM 3087 C CA . ASP A 1 417 ? -32.863 -9.127 42.822 1.00 94.44 417 ASP A CA 1
ATOM 3088 C C . ASP A 1 417 ? -34.217 -9.420 42.146 1.00 94.44 417 ASP A C 1
ATOM 3090 O O . ASP A 1 417 ? -35.288 -9.250 42.735 1.00 94.44 417 ASP A O 1
ATOM 3094 N N . LEU A 1 418 ? -34.192 -9.825 40.870 1.00 94.50 418 LEU A N 1
ATOM 3095 C CA . LEU A 1 418 ? -35.378 -10.108 40.059 1.00 94.50 418 LEU A CA 1
ATOM 3096 C C . LEU A 1 418 ? -35.383 -11.537 39.516 1.00 94.50 418 LEU A C 1
ATOM 3098 O O . LEU A 1 418 ? -34.745 -11.848 38.504 1.00 94.50 418 LEU A O 1
ATOM 3102 N N . LEU A 1 419 ? -36.259 -12.373 40.069 1.00 89.38 419 LEU A N 1
ATOM 3103 C CA . LEU A 1 419 ? -36.435 -13.772 39.681 1.00 89.38 419 LEU A CA 1
ATOM 3104 C C . LEU A 1 419 ? -37.866 -14.074 39.215 1.00 89.38 419 LEU A C 1
ATOM 3106 O O . LEU A 1 419 ? -38.812 -13.315 39.442 1.00 89.38 419 LEU A O 1
ATOM 3110 N N . GLY A 1 420 ? -38.046 -15.226 38.565 1.00 83.19 420 GLY A N 1
ATOM 3111 C CA . GLY A 1 420 ? -39.368 -15.741 38.193 1.00 83.19 420 GLY A CA 1
ATOM 3112 C C . GLY A 1 420 ? -40.110 -14.885 37.163 1.00 83.19 420 GLY A C 1
ATOM 3113 O O . GLY A 1 420 ? -41.315 -14.688 37.307 1.00 83.19 420 GLY A O 1
ATOM 3114 N N . SER A 1 421 ? -39.393 -14.368 36.159 1.00 91.81 421 SER A N 1
ATOM 3115 C CA . SER A 1 421 ? -39.938 -13.504 35.098 1.00 91.81 421 SER A CA 1
ATOM 3116 C C . SER A 1 421 ? -40.595 -12.222 35.624 1.00 91.81 421 SER A C 1
ATOM 3118 O O . SER A 1 421 ? -41.661 -11.811 35.163 1.00 91.81 421 SER A O 1
ATOM 3120 N N . SER A 1 422 ? -39.971 -11.608 36.631 1.00 96.56 422 SER A N 1
ATOM 3121 C CA . SER A 1 422 ? -40.450 -10.368 37.249 1.00 96.56 422 SER A CA 1
ATOM 3122 C C . SER A 1 422 ? -39.926 -9.132 36.514 1.00 96.56 422 SER A C 1
ATOM 3124 O O . SER A 1 422 ? -38.856 -9.150 35.906 1.00 96.56 422 SER A O 1
ATOM 3126 N N . HIS A 1 423 ? -40.674 -8.033 36.570 1.00 97.94 423 HIS A N 1
ATOM 3127 C CA . HIS A 1 423 ? -40.372 -6.781 35.886 1.00 97.94 423 HIS A CA 1
ATOM 3128 C C . HIS A 1 423 ? -40.294 -5.613 36.874 1.00 97.94 423 HIS A C 1
ATOM 3130 O O . HIS A 1 423 ? -41.236 -5.391 37.635 1.00 97.94 423 HIS A O 1
ATOM 3136 N N . ALA A 1 424 ? -39.230 -4.812 36.801 1.00 98.00 424 ALA A N 1
ATOM 3137 C CA . ALA A 1 424 ? -39.135 -3.543 37.518 1.00 98.00 424 ALA A CA 1
ATOM 3138 C C . ALA A 1 424 ? -38.961 -2.353 36.564 1.00 98.00 424 ALA A C 1
ATOM 3140 O O . ALA A 1 424 ? -38.198 -2.403 35.597 1.00 98.00 424 ALA A O 1
ATOM 3141 N N . THR A 1 425 ? -39.648 -1.253 36.860 1.00 98.62 425 THR A N 1
ATOM 3142 C CA . THR A 1 425 ? -39.401 0.060 36.255 1.00 98.62 425 THR A CA 1
ATOM 3143 C C . THR A 1 425 ? -38.883 1.000 37.332 1.00 98.62 425 THR A C 1
ATOM 3145 O O . THR A 1 425 ? -39.595 1.282 38.293 1.00 98.62 425 THR A O 1
ATOM 3148 N N . LEU A 1 426 ? -37.651 1.463 37.157 1.00 98.50 426 LEU A N 1
ATOM 3149 C CA . LEU A 1 426 ? -36.998 2.481 37.965 1.00 98.50 426 LEU A CA 1
ATOM 3150 C C . LEU A 1 426 ? -37.260 3.841 37.309 1.00 98.50 426 LEU A C 1
ATOM 3152 O O . LEU A 1 426 ? -36.951 4.053 36.135 1.00 98.50 426 LEU A O 1
ATOM 3156 N N . ASP A 1 427 ? -37.916 4.721 38.054 1.00 97.56 427 ASP A N 1
ATOM 3157 C CA . ASP A 1 427 ? -38.393 6.023 37.593 1.00 97.56 427 ASP A CA 1
ATOM 3158 C C . ASP A 1 427 ? -37.898 7.090 38.576 1.00 97.56 427 ASP A C 1
ATOM 3160 O O . ASP A 1 427 ? -38.385 7.157 39.707 1.00 97.56 427 ASP A O 1
ATOM 3164 N N . ASN A 1 428 ? -36.869 7.864 38.211 1.00 95.44 428 ASN A N 1
ATOM 3165 C CA . ASN A 1 428 ? -36.167 8.751 39.152 1.00 95.44 428 ASN A CA 1
ATOM 3166 C C . ASN A 1 428 ? -35.779 8.001 40.447 1.00 95.44 428 ASN A C 1
ATOM 3168 O O . ASN A 1 428 ? -36.144 8.378 41.566 1.00 95.44 428 ASN A O 1
ATOM 3172 N N . THR A 1 429 ? -35.161 6.836 40.269 1.00 97.31 429 THR A N 1
ATOM 3173 C CA . THR A 1 429 ? -34.730 5.950 41.353 1.00 97.31 429 THR A CA 1
ATOM 3174 C C . THR A 1 429 ? -33.293 5.497 41.154 1.00 97.31 429 THR A C 1
ATOM 3176 O O . THR A 1 429 ? -32.983 4.942 40.100 1.00 97.31 429 THR A O 1
ATOM 3179 N N . ASP A 1 430 ? -32.468 5.672 42.187 1.00 96.19 430 ASP A N 1
ATOM 3180 C CA . ASP A 1 430 ? -31.046 5.321 42.167 1.00 96.19 430 ASP A CA 1
ATOM 3181 C C . ASP A 1 430 ? -30.773 3.999 42.894 1.00 96.19 430 ASP A C 1
ATOM 3183 O O . ASP A 1 430 ? -31.309 3.762 43.979 1.00 96.19 430 ASP A O 1
ATOM 3187 N N . ILE A 1 431 ? -29.870 3.188 42.346 1.00 96.81 431 ILE A N 1
ATOM 3188 C CA . ILE A 1 431 ? -29.263 2.014 42.986 1.00 96.81 431 ILE A CA 1
ATOM 3189 C C . ILE A 1 431 ? -27.828 2.378 43.355 1.00 96.81 431 ILE A C 1
ATOM 3191 O O . ILE A 1 431 ? -27.005 2.587 42.459 1.00 96.81 431 ILE A O 1
ATOM 3195 N N . VAL A 1 432 ? -27.529 2.509 44.650 1.00 91.06 432 VAL A N 1
ATOM 3196 C CA . VAL A 1 432 ? -26.296 3.167 45.096 1.00 91.06 432 VAL A CA 1
ATOM 3197 C C . VAL A 1 432 ? -25.644 2.566 46.338 1.00 91.06 432 VAL A C 1
ATOM 3199 O O . VAL A 1 432 ? -26.319 2.314 47.327 1.00 91.06 432 VAL A O 1
ATOM 3202 N N . HIS A 1 433 ? -24.314 2.422 46.335 1.00 82.75 433 HIS A N 1
ATOM 3203 C CA . HIS A 1 433 ? -23.531 1.914 47.477 1.00 82.75 433 HIS A CA 1
ATOM 3204 C C . HIS A 1 433 ? -23.959 0.521 47.956 1.00 82.75 433 HIS A C 1
ATOM 3206 O O . HIS A 1 433 ? -23.977 0.239 49.154 1.00 82.75 433 HIS A O 1
ATOM 3212 N N . ASN A 1 434 ? -24.335 -0.353 47.027 1.00 83.06 434 ASN A N 1
ATOM 3213 C CA . ASN A 1 434 ? -24.627 -1.748 47.331 1.00 83.06 434 ASN A CA 1
ATOM 3214 C C . ASN A 1 434 ? -23.366 -2.603 47.160 1.00 83.06 434 ASN A C 1
ATOM 3216 O O . ASN A 1 434 ? -22.526 -2.317 46.304 1.00 83.06 434 ASN A O 1
ATOM 3220 N N . ASN A 1 435 ? -23.225 -3.642 47.987 1.00 81.81 435 ASN A N 1
ATOM 3221 C CA . ASN A 1 435 ? -22.061 -4.525 47.969 1.00 81.81 435 ASN A CA 1
ATOM 3222 C C . ASN A 1 435 ? -22.492 -5.987 47.840 1.00 81.81 435 ASN A C 1
ATOM 3224 O O . ASN A 1 435 ? -22.800 -6.654 48.831 1.00 81.81 435 ASN A O 1
ATOM 3228 N N . GLY A 1 436 ? -22.530 -6.478 46.607 1.00 71.25 436 GLY A N 1
ATOM 3229 C CA . GLY A 1 436 ? -23.000 -7.815 46.292 1.00 71.25 436 GLY A CA 1
ATOM 3230 C C . GLY A 1 436 ? -21.884 -8.833 46.078 1.00 71.25 436 GLY A C 1
ATOM 3231 O O . GLY A 1 436 ? -20.812 -8.528 45.562 1.00 71.25 436 GLY A O 1
ATOM 3232 N N . ALA A 1 437 ? -22.155 -10.098 46.392 1.00 68.75 437 ALA A N 1
ATOM 3233 C CA . ALA A 1 437 ? -21.303 -11.184 45.907 1.00 68.75 437 ALA A CA 1
ATOM 3234 C C . ALA A 1 437 ? -21.414 -11.296 44.374 1.00 68.75 437 ALA A C 1
ATOM 3236 O O . ALA A 1 437 ? -20.440 -11.560 43.681 1.00 68.75 437 ALA A O 1
ATOM 3237 N N . THR A 1 438 ? -22.596 -11.052 43.809 1.00 72.69 438 THR A N 1
ATOM 3238 C CA . THR A 1 438 ? -22.893 -11.271 42.386 1.00 72.69 438 THR A CA 1
ATOM 3239 C C . THR A 1 438 ? -24.014 -10.303 41.997 1.00 72.69 438 THR A C 1
ATOM 3241 O O . THR A 1 438 ? -25.123 -10.415 42.514 1.00 72.69 438 THR A O 1
ATOM 3244 N N . GLY A 1 439 ? -23.726 -9.312 41.143 1.00 73.31 439 GLY A N 1
ATOM 3245 C CA . GLY A 1 439 ? -24.663 -8.225 40.829 1.00 73.31 439 GLY A CA 1
ATOM 3246 C C . GLY A 1 439 ? -24.701 -7.190 41.950 1.00 73.31 439 GLY A C 1
ATOM 3247 O O . GLY A 1 439 ? -25.608 -7.202 42.780 1.00 73.31 439 GLY A O 1
ATOM 3248 N N . GLY A 1 440 ? -23.690 -6.318 42.002 1.00 80.44 440 GLY A N 1
ATOM 3249 C CA . GLY A 1 440 ? -23.516 -5.363 43.098 1.00 80.44 440 GLY A CA 1
ATOM 3250 C C . GLY A 1 440 ? -24.706 -4.421 43.256 1.00 80.44 440 GLY A C 1
ATOM 3251 O O . GLY A 1 440 ? -25.137 -4.184 44.372 1.00 80.44 440 GLY A O 1
ATOM 3252 N N . GLY A 1 441 ? -25.292 -3.933 42.162 1.00 91.44 441 GLY A N 1
ATOM 3253 C CA . GLY A 1 441 ? -26.549 -3.180 42.189 1.00 91.44 441 GLY A CA 1
ATOM 3254 C C . GLY A 1 441 ? -27.768 -4.038 41.846 1.00 91.44 441 GLY A C 1
ATOM 3255 O O . GLY A 1 441 ? -28.735 -4.072 42.602 1.00 91.44 441 GLY A O 1
ATOM 3256 N N . LEU A 1 442 ? -27.735 -4.719 40.701 1.00 96.75 442 LEU A N 1
ATOM 3257 C CA . LEU A 1 442 ? -28.877 -5.448 40.143 1.00 96.75 442 LEU A CA 1
ATOM 3258 C C . LEU A 1 442 ? -28.529 -6.906 39.828 1.00 96.75 442 LEU A C 1
ATOM 3260 O O . LEU A 1 442 ? -27.477 -7.184 39.251 1.00 96.75 442 LEU A O 1
ATOM 3264 N N . TYR A 1 443 ? -29.464 -7.816 40.091 1.00 95.31 443 TYR A N 1
ATOM 3265 C CA . TYR A 1 443 ? -29.468 -9.170 39.542 1.00 95.31 443 TYR A CA 1
ATOM 3266 C C . TYR A 1 443 ? -30.762 -9.395 38.755 1.00 95.31 443 TYR A C 1
ATOM 3268 O O . TYR A 1 443 ? -31.863 -9.271 39.286 1.00 95.31 443 TYR A O 1
ATOM 3276 N N . ILE A 1 444 ? -30.642 -9.699 37.460 1.00 96.06 444 ILE A N 1
ATOM 3277 C CA . ILE A 1 444 ? -31.783 -9.880 36.556 1.00 96.06 444 ILE A CA 1
ATOM 3278 C C . ILE A 1 444 ? -31.771 -11.309 36.023 1.00 96.06 444 ILE A C 1
ATOM 3280 O O . ILE A 1 444 ? -31.081 -11.608 35.045 1.00 96.06 444 ILE A O 1
ATOM 3284 N N . GLY A 1 445 ? -32.557 -12.183 36.652 1.00 88.88 445 GLY A N 1
ATOM 3285 C CA . GLY A 1 445 ? -32.691 -13.583 36.258 1.00 88.88 445 GLY A CA 1
ATOM 3286 C C . GLY A 1 445 ? -33.350 -13.787 34.888 1.00 88.88 445 GLY A C 1
ATOM 3287 O O . GLY A 1 445 ? -33.919 -12.869 34.288 1.00 88.88 445 GLY A O 1
ATOM 3288 N N . GLY A 1 446 ? -33.297 -15.026 34.393 1.00 87.44 446 GLY A N 1
ATOM 3289 C CA . GLY A 1 446 ? -33.874 -15.410 33.103 1.00 87.44 446 GLY A CA 1
ATOM 3290 C C . GLY A 1 446 ? -35.359 -15.041 32.975 1.00 87.44 446 GLY A C 1
ATOM 3291 O O . GLY A 1 446 ? -36.183 -15.343 33.842 1.00 87.44 446 GLY A O 1
ATOM 3292 N N . GLY A 1 447 ? -35.709 -14.357 31.883 1.00 84.50 447 GLY A N 1
ATOM 3293 C CA . GLY A 1 447 ? -37.069 -13.875 31.612 1.00 84.50 447 GLY A CA 1
ATOM 3294 C C . GLY A 1 447 ? -37.525 -12.672 32.451 1.00 84.50 447 GLY A C 1
ATOM 3295 O O . GLY A 1 447 ? -38.634 -12.194 32.230 1.00 84.50 447 GLY A O 1
ATOM 3296 N N . SER A 1 448 ? -36.712 -12.180 33.391 1.00 96.12 448 SER A N 1
ATOM 3297 C CA . SER A 1 448 ? -36.970 -10.942 34.140 1.00 96.12 448 SER A CA 1
ATOM 3298 C C . SER A 1 448 ? -36.477 -9.710 33.368 1.00 96.12 448 SER A C 1
ATOM 3300 O O . SER A 1 448 ? -35.624 -9.816 32.479 1.00 96.12 448 SER A O 1
ATOM 3302 N N . GLN A 1 449 ? -36.983 -8.518 33.706 1.00 98.00 449 GLN A N 1
ATOM 3303 C CA . GLN A 1 449 ? -36.532 -7.277 33.066 1.00 98.00 449 GLN A CA 1
ATOM 3304 C C . GLN A 1 449 ? -36.499 -6.064 34.002 1.00 98.00 449 GLN A C 1
ATOM 3306 O O . GLN A 1 449 ? -37.384 -5.883 34.838 1.00 98.00 449 GLN A O 1
ATOM 3311 N N . VAL A 1 450 ? -35.526 -5.181 33.787 1.00 98.50 450 VAL A N 1
ATOM 3312 C CA . VAL A 1 450 ? -35.422 -3.875 34.453 1.00 98.50 450 VAL A CA 1
ATOM 3313 C C . VAL A 1 450 ? -35.394 -2.765 33.408 1.00 98.50 450 VAL A C 1
ATOM 3315 O O . VAL A 1 450 ? -34.726 -2.885 32.380 1.00 98.50 450 VAL A O 1
ATOM 3318 N N . THR A 1 451 ? -36.130 -1.681 33.658 1.00 98.69 451 THR A N 1
ATOM 3319 C CA . THR A 1 451 ? -36.092 -0.455 32.844 1.00 98.69 451 THR A CA 1
ATOM 3320 C C . THR A 1 451 ? -35.718 0.750 33.705 1.00 98.69 451 THR A C 1
ATOM 3322 O O . THR A 1 451 ? -36.405 0.996 34.692 1.00 98.69 451 THR A O 1
ATOM 3325 N N . LEU A 1 452 ? -34.673 1.490 33.326 1.00 98.44 452 LEU A N 1
ATOM 3326 C CA . LEU A 1 452 ? -34.253 2.759 33.933 1.00 98.44 452 LEU A CA 1
ATOM 3327 C C . LEU A 1 452 ? -34.831 3.927 33.129 1.00 98.44 452 LEU A C 1
ATOM 3329 O O . LEU A 1 452 ? -34.721 3.929 31.900 1.00 98.44 452 LEU A O 1
ATOM 3333 N N . THR A 1 453 ? -35.461 4.884 33.811 1.00 97.50 453 THR A N 1
ATOM 3334 C CA . THR A 1 453 ? -36.081 6.069 33.201 1.00 97.50 453 THR A CA 1
ATOM 3335 C C . THR A 1 453 ? -36.045 7.278 34.129 1.00 97.50 453 THR A C 1
ATOM 3337 O O . THR A 1 453 ? -35.970 7.141 35.351 1.00 97.50 453 THR A O 1
ATOM 3340 N N . ASN A 1 454 ? -36.213 8.463 33.545 1.00 94.56 454 ASN A N 1
ATOM 3341 C CA . ASN A 1 454 ? -36.364 9.737 34.241 1.00 94.56 454 ASN A CA 1
ATOM 3342 C C . ASN A 1 454 ? -35.198 10.028 35.199 1.00 94.56 454 ASN A C 1
ATOM 3344 O O . ASN A 1 454 ? -35.410 10.533 36.301 1.00 94.56 454 ASN A O 1
ATOM 3348 N N . GLY A 1 455 ? -33.971 9.728 34.765 1.00 91.31 455 GLY A N 1
ATOM 3349 C CA . GLY A 1 455 ? -32.758 9.985 35.540 1.00 91.31 455 GLY A CA 1
ATOM 3350 C C . GLY A 1 455 ? -32.422 8.926 36.586 1.00 91.31 455 GLY A C 1
ATOM 3351 O O . GLY A 1 455 ? -31.917 9.267 37.649 1.00 91.31 455 GLY A O 1
ATOM 3352 N N . SER A 1 456 ? -32.747 7.662 36.314 1.00 97.56 456 SER A N 1
ATOM 3353 C CA . SER A 1 456 ? -32.465 6.545 37.220 1.00 97.56 456 SER A CA 1
ATOM 3354 C C . SER A 1 456 ? -31.029 6.042 37.085 1.00 97.56 456 SER A C 1
ATOM 3356 O O . SER A 1 456 ? -30.684 5.485 36.045 1.00 97.56 456 SER A O 1
ATOM 3358 N N . LEU A 1 457 ? -30.224 6.152 38.145 1.00 94.75 457 LEU A N 1
ATOM 3359 C CA . LEU A 1 457 ? -28.807 5.773 38.116 1.00 94.75 457 LEU A CA 1
ATOM 3360 C C . LEU A 1 457 ? -28.535 4.404 38.754 1.00 94.75 457 LEU A C 1
ATOM 3362 O O . LEU A 1 457 ? -29.064 4.086 39.818 1.00 94.75 457 LEU A O 1
ATOM 3366 N N . VAL A 1 458 ? -27.624 3.624 38.167 1.00 97.00 458 VAL A N 1
ATOM 3367 C CA . VAL A 1 458 ? -26.963 2.489 38.838 1.00 97.00 458 VAL A CA 1
ATOM 3368 C C . VAL A 1 458 ? -25.520 2.888 39.089 1.00 97.00 458 VAL A C 1
ATOM 3370 O O . VAL A 1 458 ? -24.718 2.908 38.153 1.00 97.00 458 VAL A O 1
ATOM 3373 N N . GLN A 1 459 ? -25.191 3.248 40.331 1.00 92.50 459 GLN A N 1
ATOM 3374 C CA . GLN A 1 459 ? -23.902 3.871 40.616 1.00 92.50 459 GLN A CA 1
ATOM 3375 C C . GLN A 1 459 ? -23.225 3.480 41.921 1.00 92.50 459 GLN A C 1
ATOM 3377 O O . GLN A 1 459 ? -23.885 3.234 42.922 1.00 92.50 459 GLN A O 1
ATOM 3382 N N . TYR A 1 460 ? -21.892 3.493 41.931 1.00 83.88 460 TYR A N 1
ATOM 3383 C CA . TYR A 1 460 ? -21.086 3.226 43.130 1.00 83.88 460 TYR A CA 1
ATOM 3384 C C . TYR A 1 460 ? -21.434 1.904 43.821 1.00 83.88 460 TYR A C 1
ATOM 3386 O O . TYR A 1 460 ? -21.426 1.818 45.047 1.00 83.88 460 TYR A O 1
ATOM 3394 N N . ASN A 1 461 ? -21.779 0.883 43.037 1.00 85.00 461 ASN A N 1
ATOM 3395 C CA . ASN A 1 461 ? -22.025 -0.461 43.540 1.00 85.00 461 ASN A CA 1
ATOM 3396 C C . ASN A 1 461 ? -20.796 -1.343 43.309 1.00 85.00 461 ASN A C 1
ATOM 3398 O O . ASN A 1 461 ? -20.100 -1.204 42.298 1.00 85.00 461 ASN A O 1
ATOM 3402 N N . THR A 1 462 ? -20.559 -2.261 44.239 1.00 83.00 462 THR A N 1
ATOM 3403 C CA . THR A 1 462 ? -19.433 -3.193 44.208 1.00 83.00 462 THR A CA 1
ATOM 3404 C C . THR A 1 462 ? -19.954 -4.621 44.133 1.00 83.00 462 THR A C 1
ATOM 3406 O O . THR A 1 462 ? -20.846 -5.003 44.887 1.00 83.00 462 THR A O 1
ATOM 3409 N N . GLY A 1 463 ? -19.415 -5.414 43.210 1.00 79.06 463 GLY A N 1
ATOM 3410 C CA . GLY A 1 463 ? -19.786 -6.813 42.992 1.00 79.06 463 GLY A CA 1
ATOM 3411 C C . GLY A 1 463 ? -18.560 -7.711 42.846 1.00 79.06 463 GLY A C 1
ATOM 3412 O O . GLY A 1 463 ? -17.543 -7.259 42.322 1.00 79.06 463 GLY A O 1
ATOM 3413 N N . SER A 1 464 ? -18.624 -9.000 43.208 1.00 77.50 464 SER A N 1
ATOM 3414 C CA . SER A 1 464 ? -17.528 -9.899 42.786 1.00 77.50 464 SER A CA 1
ATOM 3415 C C . SER A 1 464 ? -17.543 -10.109 41.271 1.00 77.50 464 SER A C 1
ATOM 3417 O O . SER A 1 464 ? -16.482 -10.096 40.661 1.00 77.50 464 SER A O 1
ATOM 3419 N N . ALA A 1 465 ? -18.730 -10.175 40.661 1.00 79.31 465 ALA A N 1
ATOM 3420 C CA . ALA A 1 465 ? -18.994 -10.087 39.220 1.00 79.31 465 ALA A CA 1
ATOM 3421 C C . ALA A 1 465 ? -20.176 -9.129 38.985 1.00 79.31 465 ALA A C 1
ATOM 3423 O O . ALA A 1 465 ? -21.105 -9.112 39.802 1.00 79.31 465 ALA A O 1
ATOM 3424 N N . GLY A 1 466 ? -20.145 -8.334 37.910 1.00 86.00 466 GLY A N 1
ATOM 3425 C CA . GLY A 1 466 ? -21.224 -7.396 37.577 1.00 86.00 466 GLY A CA 1
ATOM 3426 C C . GLY A 1 466 ? -21.409 -6.307 38.634 1.00 86.00 466 GLY A C 1
ATOM 3427 O O . GLY A 1 466 ? -22.361 -6.354 39.412 1.00 86.00 466 GLY A O 1
ATOM 3428 N N . GLY A 1 467 ? -20.490 -5.340 38.692 1.00 86.31 467 GLY A N 1
ATOM 3429 C CA . GLY A 1 467 ? -20.465 -4.313 39.739 1.00 86.31 467 GLY A CA 1
ATOM 3430 C C . GLY A 1 467 ? -21.765 -3.521 39.830 1.00 86.31 467 GLY A C 1
ATOM 3431 O O . GLY A 1 467 ? -22.375 -3.439 40.893 1.00 86.31 467 GLY A O 1
ATOM 3432 N N . GLY A 1 468 ? -22.241 -3.007 38.697 1.00 93.56 468 GLY A N 1
ATOM 3433 C CA . GLY A 1 468 ? -23.560 -2.383 38.605 1.00 93.56 468 GLY A CA 1
ATOM 3434 C C . GLY A 1 468 ? -24.677 -3.414 38.452 1.00 93.56 468 GLY A C 1
ATOM 3435 O O . GLY A 1 468 ? -25.649 -3.383 39.205 1.00 93.56 468 GLY A O 1
ATOM 3436 N N . ALA A 1 469 ? -24.550 -4.342 37.501 1.00 96.12 469 ALA A N 1
ATOM 3437 C CA . ALA A 1 469 ? -25.600 -5.313 37.202 1.00 96.12 469 ALA A CA 1
ATOM 3438 C C . ALA A 1 469 ? -25.086 -6.666 36.693 1.00 96.12 469 ALA A C 1
ATOM 3440 O O . ALA A 1 469 ? -24.102 -6.735 35.958 1.00 96.12 469 ALA A O 1
ATOM 3441 N N . ILE A 1 470 ? -25.844 -7.723 36.990 1.00 94.62 470 ILE A N 1
ATOM 3442 C CA . ILE A 1 470 ? -25.826 -9.003 36.274 1.00 94.62 470 ILE A CA 1
ATOM 3443 C C . ILE A 1 470 ? -27.129 -9.176 35.501 1.00 94.62 470 ILE A C 1
ATOM 3445 O O . ILE A 1 470 ? -28.219 -8.976 36.041 1.00 94.62 470 ILE A O 1
ATOM 3449 N N . VAL A 1 471 ? -27.013 -9.560 34.229 1.00 97.06 471 VAL A N 1
ATOM 3450 C CA . VAL A 1 471 ? -28.122 -9.588 33.272 1.00 97.06 471 VAL A CA 1
ATOM 3451 C C . VAL A 1 471 ? -28.180 -10.928 32.532 1.00 97.06 471 VAL A C 1
ATOM 3453 O O . VAL A 1 471 ? -27.541 -11.103 31.495 1.00 97.06 471 VAL A O 1
ATOM 3456 N N . TYR A 1 472 ? -29.012 -11.842 33.033 1.00 93.62 472 TYR A N 1
ATOM 3457 C CA . TYR A 1 472 ? -29.459 -13.046 32.312 1.00 93.62 472 TYR A CA 1
ATOM 3458 C C . TYR A 1 472 ? -30.782 -12.804 31.567 1.00 93.62 472 TYR A C 1
ATOM 3460 O O . TYR A 1 472 ? -31.073 -13.427 30.551 1.00 93.62 472 TYR A O 1
ATOM 3468 N N . GLY A 1 473 ? -31.605 -11.883 32.079 1.00 93.75 473 GLY A N 1
ATOM 3469 C CA . GLY A 1 473 ? -32.821 -11.396 31.431 1.00 93.75 473 GLY A CA 1
ATOM 3470 C C . GLY A 1 473 ? -32.559 -10.176 30.544 1.00 93.75 473 GLY A C 1
ATOM 3471 O O . GLY A 1 473 ? -31.780 -10.229 29.591 1.00 93.75 473 GLY A O 1
ATOM 3472 N N . ARG A 1 474 ? -33.223 -9.053 30.845 1.00 98.31 474 ARG A N 1
ATOM 3473 C CA . ARG A 1 474 ? -33.075 -7.799 30.091 1.00 98.31 474 ARG A CA 1
ATOM 3474 C C . ARG A 1 474 ? -32.882 -6.575 30.983 1.00 98.31 474 ARG A C 1
ATOM 3476 O O . ARG A 1 474 ? -33.722 -6.293 31.832 1.00 98.31 474 ARG A O 1
ATOM 3483 N N . LEU A 1 475 ? -31.862 -5.771 30.691 1.00 98.50 475 LEU A N 1
ATOM 3484 C CA . LEU A 1 475 ? -31.700 -4.417 31.229 1.00 98.50 475 LEU A CA 1
ATOM 3485 C C . LEU A 1 475 ? -31.906 -3.389 30.113 1.00 98.50 475 LEU A C 1
ATOM 3487 O O . LEU A 1 475 ? -31.310 -3.490 29.043 1.00 98.50 475 LEU A O 1
ATOM 3491 N N . THR A 1 476 ? -32.779 -2.412 30.346 1.00 98.50 476 THR A N 1
ATOM 3492 C CA . THR A 1 476 ? -33.072 -1.322 29.406 1.00 98.50 476 THR A CA 1
ATOM 3493 C C . THR A 1 476 ? -32.804 0.012 30.092 1.00 98.50 476 THR A C 1
ATOM 3495 O O . THR A 1 476 ? -33.493 0.335 31.052 1.00 98.50 476 THR A O 1
ATOM 3498 N N . ALA A 1 477 ? -31.845 0.792 29.601 1.00 97.38 477 ALA A N 1
ATOM 3499 C CA . ALA A 1 477 ? -31.576 2.145 30.083 1.00 97.38 477 ALA A CA 1
ATOM 3500 C C . ALA A 1 477 ? -31.978 3.170 29.015 1.00 97.38 477 ALA A C 1
ATOM 3502 O O . ALA A 1 477 ? -31.612 3.033 27.840 1.00 97.38 477 ALA A O 1
ATOM 3503 N N . LEU A 1 478 ? -32.789 4.149 29.412 1.00 94.38 478 LEU A N 1
ATOM 3504 C CA . LEU A 1 478 ? -33.396 5.141 28.527 1.00 94.38 478 LEU A CA 1
ATOM 3505 C C . LEU A 1 478 ? -33.109 6.541 29.062 1.00 94.38 478 LEU A C 1
ATOM 3507 O O . LEU A 1 478 ? -33.265 6.730 30.251 1.00 94.38 478 LEU A O 1
ATOM 3511 N N . ASP A 1 479 ? -32.838 7.506 28.179 1.00 91.56 479 ASP A N 1
ATOM 3512 C CA . ASP A 1 479 ? -32.610 8.935 28.481 1.00 91.56 479 ASP A CA 1
ATOM 3513 C C . ASP A 1 479 ? -31.252 9.319 29.103 1.00 91.56 479 ASP A C 1
ATOM 3515 O O . ASP A 1 479 ? -30.568 8.490 29.689 1.00 91.56 479 ASP A O 1
ATOM 3519 N N . THR A 1 480 ? -30.859 10.597 28.918 1.00 87.56 480 THR A N 1
ATOM 3520 C CA . THR A 1 480 ? -29.481 11.122 29.133 1.00 87.56 480 THR A CA 1
ATOM 3521 C C . THR A 1 480 ? -28.996 11.070 30.570 1.00 87.56 480 THR A C 1
ATOM 3523 O O . THR A 1 480 ? -27.875 11.479 30.832 1.00 87.56 480 THR A O 1
ATOM 3526 N N . ASN A 1 481 ? -29.872 10.741 31.511 1.00 87.94 481 ASN A N 1
ATOM 3527 C CA . ASN A 1 481 ? -29.537 10.765 32.926 1.00 87.94 481 ASN A CA 1
ATOM 3528 C C . ASN A 1 481 ? -29.748 9.390 33.568 1.00 87.94 481 ASN A C 1
ATOM 3530 O O . ASN A 1 481 ? -29.642 9.284 34.788 1.00 87.94 481 ASN A O 1
ATOM 3534 N N . SER A 1 482 ? -30.112 8.363 32.793 1.00 94.62 482 SER A N 1
ATOM 3535 C CA . SER A 1 482 ? -30.362 7.022 33.322 1.00 94.62 482 SER A CA 1
ATOM 3536 C C . SER A 1 482 ? -29.164 6.111 33.072 1.00 94.62 482 SER A C 1
ATOM 3538 O O . SER A 1 482 ? -29.225 5.170 32.281 1.00 94.62 482 SER A O 1
ATOM 3540 N N . ASP A 1 483 ? -28.065 6.430 33.745 1.00 94.19 483 ASP A N 1
ATOM 3541 C CA . ASP A 1 483 ? -26.736 5.895 33.459 1.00 94.19 483 ASP A CA 1
ATOM 3542 C C . ASP A 1 483 ? -26.303 4.771 34.409 1.00 94.19 483 ASP A C 1
ATOM 3544 O O . ASP A 1 483 ? -26.778 4.634 35.542 1.00 94.19 483 ASP A O 1
ATOM 3548 N N . ILE A 1 484 ? -25.323 3.991 33.950 1.00 97.06 484 ILE A N 1
ATOM 3549 C CA . ILE A 1 484 ? -24.604 2.994 34.752 1.00 97.06 484 ILE A CA 1
ATOM 3550 C C . ILE A 1 484 ? -23.181 3.512 34.973 1.00 97.06 484 ILE A C 1
ATOM 3552 O O . ILE A 1 484 ? -22.355 3.489 34.055 1.00 97.06 484 ILE A O 1
ATOM 3556 N N . THR A 1 485 ? -22.882 4.003 36.178 1.00 93.81 485 THR A N 1
ATOM 3557 C CA . THR A 1 485 ? -21.659 4.786 36.409 1.00 93.81 485 THR A CA 1
ATOM 3558 C C . THR A 1 485 ? -20.945 4.528 37.725 1.00 93.81 485 THR A C 1
ATOM 3560 O O . THR A 1 485 ? -21.571 4.311 38.752 1.00 93.81 485 THR A O 1
ATOM 3563 N N . GLY A 1 486 ? -19.613 4.569 37.738 1.00 84.81 486 GLY A N 1
ATOM 3564 C CA . GLY A 1 486 ? -18.865 4.492 38.996 1.00 84.81 486 GLY A CA 1
ATOM 3565 C C . GLY A 1 486 ? -18.957 3.136 39.698 1.00 84.81 486 GLY A C 1
ATOM 3566 O O . GLY A 1 486 ? -18.751 3.080 40.903 1.00 84.81 486 GLY A O 1
ATOM 3567 N N . ASN A 1 487 ? -19.321 2.055 39.005 1.00 90.44 487 ASN A N 1
ATOM 3568 C CA . ASN A 1 487 ? -19.450 0.732 39.615 1.00 90.44 487 ASN A CA 1
ATOM 3569 C C . ASN A 1 487 ? -18.145 -0.064 39.516 1.00 90.44 487 ASN A C 1
ATOM 3571 O O . ASN A 1 487 ? -17.329 0.145 38.616 1.00 90.44 487 ASN A O 1
ATOM 3575 N N . CYS A 1 488 ? -17.964 -1.002 40.438 1.00 87.12 488 CYS A N 1
ATOM 3576 C CA . CYS A 1 488 ? -16.770 -1.820 40.552 1.00 87.12 488 CYS A CA 1
ATOM 3577 C C . CYS A 1 488 ? -17.106 -3.313 40.553 1.00 87.12 488 CYS A C 1
ATOM 3579 O O . CYS A 1 488 ? -17.948 -3.775 41.321 1.00 87.12 488 CYS A O 1
ATOM 3581 N N . SER A 1 489 ? -16.361 -4.090 39.769 1.00 86.44 489 SER A N 1
ATOM 3582 C CA . SER A 1 489 ? -16.270 -5.535 39.920 1.00 86.44 489 SER A CA 1
ATOM 3583 C C . SER A 1 489 ? -14.849 -5.982 40.257 1.00 86.44 489 SER A C 1
ATOM 3585 O O . SER A 1 489 ? -13.884 -5.462 39.699 1.00 86.44 489 SER A O 1
ATOM 3587 N N . THR A 1 490 ? -14.701 -6.983 41.129 1.00 79.06 490 THR A N 1
ATOM 3588 C CA . THR A 1 490 ? -13.399 -7.633 41.371 1.00 79.06 490 THR A CA 1
ATOM 3589 C C . THR A 1 490 ? -13.041 -8.699 40.328 1.00 79.06 490 THR A C 1
ATOM 3591 O O . THR A 1 490 ? -11.918 -9.197 40.359 1.00 79.06 490 THR A O 1
ATOM 3594 N N . SER A 1 491 ? -13.960 -9.067 39.427 1.00 81.75 491 SER A N 1
ATOM 3595 C CA . SER A 1 491 ? -13.705 -9.961 38.287 1.00 81.75 491 SER A CA 1
ATOM 3596 C C . SER A 1 491 ? -14.076 -9.273 36.972 1.00 81.75 491 SER A C 1
ATOM 3598 O O . SER A 1 491 ? -13.279 -8.483 36.479 1.00 81.75 491 SER A O 1
ATOM 3600 N N . ASP A 1 492 ? -15.273 -9.517 36.441 1.00 91.44 492 ASP A N 1
ATOM 3601 C CA . ASP A 1 492 ? -15.721 -9.080 35.121 1.00 91.44 492 ASP A CA 1
ATOM 3602 C C . ASP A 1 492 ? -16.981 -8.201 35.195 1.00 91.44 492 ASP A C 1
ATOM 3604 O O . ASP A 1 492 ? -17.848 -8.374 36.060 1.00 91.44 492 ASP A O 1
ATOM 3608 N N . GLY A 1 493 ? -17.117 -7.281 34.236 1.00 93.31 493 GLY A N 1
ATOM 3609 C CA . GLY A 1 493 ? -18.300 -6.439 34.074 1.00 93.31 493 GLY A CA 1
ATOM 3610 C C . GLY A 1 493 ? -18.403 -5.373 35.159 1.00 93.31 493 GLY A C 1
ATOM 3611 O O . GLY A 1 493 ? -19.266 -5.456 36.031 1.00 93.31 493 GLY A O 1
ATOM 3612 N N . GLY A 1 494 ? -17.536 -4.358 35.121 1.00 91.19 494 GLY A N 1
ATOM 3613 C CA . GLY A 1 494 ? -17.557 -3.282 36.121 1.00 91.19 494 GLY A CA 1
ATOM 3614 C C . GLY A 1 494 ? -18.920 -2.587 36.183 1.00 91.19 494 GLY A C 1
ATOM 3615 O O . GLY A 1 494 ? -19.517 -2.485 37.253 1.00 91.19 494 GLY A O 1
ATOM 3616 N N . GLY A 1 495 ? -19.454 -2.185 35.026 1.00 95.38 495 GLY A N 1
ATOM 3617 C CA . GLY A 1 495 ? -20.813 -1.652 34.901 1.00 95.38 495 GLY A CA 1
ATOM 3618 C C . GLY A 1 495 ? -21.860 -2.762 34.818 1.00 95.38 495 GLY A C 1
ATOM 3619 O O . GLY A 1 495 ? -22.745 -2.847 35.667 1.00 95.38 495 GLY A O 1
ATOM 3620 N N . ALA A 1 496 ? -21.757 -3.631 33.812 1.00 97.69 496 ALA A N 1
ATOM 3621 C CA . ALA A 1 496 ? -22.689 -4.736 33.605 1.00 97.69 496 ALA A CA 1
ATOM 3622 C C . ALA A 1 496 ? -21.990 -6.021 33.148 1.00 97.69 496 ALA A C 1
ATOM 3624 O O . ALA A 1 496 ? -21.129 -5.999 32.272 1.00 97.69 496 ALA A O 1
ATOM 3625 N N . TYR A 1 497 ? -22.430 -7.151 33.692 1.00 97.69 497 TYR A N 1
ATOM 3626 C CA . TYR A 1 497 ? -22.114 -8.492 33.216 1.00 97.69 497 TYR A CA 1
ATOM 3627 C C . TYR A 1 497 ? -23.374 -9.080 32.573 1.00 97.69 497 TYR A C 1
ATOM 3629 O O . TYR A 1 497 ? -24.397 -9.258 33.235 1.00 97.69 497 TYR A O 1
ATOM 3637 N N . VAL A 1 498 ? -23.324 -9.370 31.278 1.00 97.81 498 VAL A N 1
ATOM 3638 C CA . VAL A 1 498 ? -24.451 -9.870 30.485 1.00 97.81 498 VAL A CA 1
ATOM 3639 C C . VAL A 1 498 ? -24.107 -11.269 29.987 1.00 97.81 498 VAL A C 1
ATOM 3641 O O . VAL A 1 498 ? -23.129 -11.439 29.265 1.00 97.81 498 VAL A O 1
ATOM 3644 N N . SER A 1 499 ? -24.902 -12.271 30.357 1.00 93.94 499 SER A N 1
ATOM 3645 C CA . SER A 1 499 ? -24.688 -13.662 29.932 1.00 93.94 499 SER A CA 1
ATOM 3646 C C . SER A 1 499 ? -25.985 -14.255 29.411 1.00 93.94 499 SER A C 1
ATOM 3648 O O . SER A 1 499 ? -26.969 -14.314 30.144 1.00 93.94 499 SER A O 1
ATOM 3650 N N . GLY A 1 500 ? -26.048 -14.547 28.108 1.00 85.25 500 GLY A N 1
ATOM 3651 C CA . GLY A 1 500 ? -27.278 -14.948 27.399 1.00 85.25 500 GLY A CA 1
ATOM 3652 C C . GLY A 1 500 ? -28.423 -13.923 27.398 1.00 85.25 500 GLY A C 1
ATOM 3653 O O . GLY A 1 500 ? -29.419 -14.105 26.697 1.00 85.25 500 GLY A O 1
ATOM 3654 N N . GLY A 1 501 ? -28.288 -12.837 28.162 1.00 92.69 501 GLY A N 1
ATOM 3655 C CA . GLY A 1 501 ? -29.268 -11.774 28.315 1.00 92.69 501 GLY A CA 1
ATOM 3656 C C . GLY A 1 501 ? -29.139 -10.653 27.286 1.00 92.69 501 GLY A C 1
ATOM 3657 O O . GLY A 1 501 ? -28.385 -10.712 26.312 1.00 92.69 501 GLY A O 1
ATOM 3658 N N . THR A 1 502 ? -29.906 -9.586 27.505 1.00 98.31 502 THR A N 1
ATOM 3659 C CA . THR A 1 502 ? -29.922 -8.396 26.644 1.00 98.31 502 THR A CA 1
ATOM 3660 C C . THR A 1 502 ? -29.687 -7.113 27.433 1.00 98.31 502 THR A C 1
ATOM 3662 O O . THR A 1 502 ? -30.409 -6.827 28.389 1.00 98.31 502 THR A O 1
ATOM 3665 N N . LEU A 1 503 ? -28.756 -6.282 26.965 1.00 98.44 503 LEU A N 1
ATOM 3666 C CA . LEU A 1 503 ? -28.604 -4.895 27.406 1.00 98.44 503 LEU A CA 1
ATOM 3667 C C . LEU A 1 503 ? -29.004 -3.949 26.272 1.00 98.44 503 LEU A C 1
ATOM 3669 O O . LEU A 1 503 ? -28.442 -3.995 25.178 1.00 98.44 503 LEU A O 1
ATOM 3673 N N . TYR A 1 504 ? -29.977 -3.083 26.537 1.00 97.81 504 TYR A N 1
ATOM 3674 C CA . TYR A 1 504 ? -30.454 -2.083 25.589 1.00 97.81 504 TYR A CA 1
ATOM 3675 C C . TYR A 1 504 ? -30.209 -0.675 26.129 1.00 97.81 504 TYR A C 1
ATOM 3677 O O . TYR A 1 504 ? -30.761 -0.304 27.164 1.00 97.81 504 TYR A O 1
ATOM 3685 N N . LEU A 1 505 ? -29.424 0.109 25.394 1.00 97.12 505 LEU A N 1
ATOM 3686 C CA . LEU A 1 505 ? -29.065 1.484 25.718 1.00 97.12 505 LEU A CA 1
ATOM 3687 C C . LEU A 1 505 ? -29.636 2.430 24.656 1.00 97.12 505 LEU A C 1
ATOM 3689 O O . LEU A 1 505 ? -29.416 2.274 23.445 1.00 97.12 505 LEU A O 1
ATOM 3693 N N . SER A 1 506 ? -30.399 3.420 25.110 1.00 94.50 506 SER A N 1
ATOM 3694 C CA . SER A 1 506 ? -30.920 4.473 24.247 1.00 94.50 506 SER A CA 1
ATOM 3695 C C . SER A 1 506 ? -30.795 5.815 24.931 1.00 94.50 506 SER A C 1
ATOM 3697 O O . SER A 1 506 ? -31.581 6.144 25.819 1.00 94.50 506 SER A O 1
ATOM 3699 N N . ASN A 1 507 ? -29.811 6.588 24.472 1.00 92.19 507 ASN A N 1
ATOM 3700 C CA . ASN A 1 507 ? -29.485 7.905 24.998 1.00 92.19 507 ASN A CA 1
ATOM 3701 C C . ASN A 1 507 ? -29.096 7.856 26.476 1.00 92.19 507 ASN A C 1
ATOM 3703 O O . ASN A 1 507 ? -29.295 8.847 27.147 1.00 92.19 507 ASN A O 1
ATOM 3707 N N . ALA A 1 508 ? -28.604 6.705 26.934 1.00 93.38 508 ALA A N 1
ATOM 3708 C CA . ALA A 1 508 ? -28.109 6.425 28.273 1.00 93.38 508 ALA A CA 1
ATOM 3709 C C . ALA A 1 508 ? -26.665 5.927 28.170 1.00 93.38 508 ALA A C 1
ATOM 3711 O O . ALA A 1 508 ? -26.330 5.247 27.183 1.00 93.38 508 ALA A O 1
ATOM 3712 N N . ASP A 1 509 ? -25.867 6.219 29.194 1.00 94.00 509 ASP A N 1
ATOM 3713 C CA . ASP A 1 509 ? -24.415 6.077 29.157 1.00 94.00 509 ASP A CA 1
ATOM 3714 C C . ASP A 1 509 ? -23.891 5.049 30.171 1.00 94.00 509 ASP A C 1
ATOM 3716 O O . ASP A 1 509 ? -24.484 4.788 31.222 1.00 94.00 509 ASP A O 1
ATOM 3720 N N . VAL A 1 510 ? -22.741 4.450 29.852 1.00 96.88 510 VAL A N 1
ATOM 3721 C CA . VAL A 1 510 ? -22.023 3.518 30.735 1.00 96.88 510 VAL A CA 1
ATOM 3722 C C . VAL A 1 510 ? -20.583 3.992 30.876 1.00 96.88 510 VAL A C 1
ATOM 3724 O O . VAL A 1 510 ? -19.764 3.813 29.972 1.00 96.88 510 VAL A O 1
ATOM 3727 N N . HIS A 1 511 ? -20.255 4.624 31.999 1.00 94.06 511 HIS A N 1
ATOM 3728 C CA . HIS A 1 511 ? -18.979 5.322 32.159 1.00 94.06 511 HIS A CA 1
ATOM 3729 C C . HIS A 1 511 ? -18.403 5.220 33.573 1.00 94.06 511 HIS A C 1
ATOM 3731 O O . HIS A 1 511 ? -19.103 4.909 34.524 1.00 94.06 511 HIS A O 1
ATOM 3737 N N . ALA A 1 512 ? -17.106 5.496 33.723 1.00 88.00 512 ALA A N 1
ATOM 3738 C CA . ALA A 1 512 ? -16.415 5.471 35.015 1.00 88.00 512 ALA A CA 1
ATOM 3739 C C . ALA A 1 512 ? -16.527 4.139 35.792 1.00 88.00 512 ALA A C 1
ATOM 3741 O O . ALA A 1 512 ? -16.451 4.151 37.013 1.00 88.00 512 ALA A O 1
ATOM 3742 N N . ASN A 1 513 ? -16.724 3.000 35.124 1.00 92.94 513 ASN A N 1
ATOM 3743 C CA . ASN A 1 513 ? -16.825 1.694 35.778 1.00 92.94 513 ASN A CA 1
ATOM 3744 C C . ASN A 1 513 ? -15.495 0.927 35.737 1.00 92.94 513 ASN A C 1
ATOM 3746 O O . ASN A 1 513 ? -14.669 1.132 34.849 1.00 92.94 513 ASN A O 1
ATOM 3750 N N . GLN A 1 514 ? -15.274 0.012 36.678 1.00 90.19 514 GLN A N 1
ATOM 3751 C CA . GLN A 1 514 ? -14.007 -0.705 36.786 1.00 90.19 514 GLN A CA 1
ATOM 3752 C C . GLN A 1 514 ? -14.192 -2.207 37.000 1.00 90.19 514 GLN A C 1
ATOM 3754 O O . GLN A 1 514 ? -14.863 -2.624 37.936 1.00 90.19 514 GLN A O 1
ATOM 3759 N N . ALA A 1 515 ? -13.522 -3.018 36.183 1.00 89.19 515 ALA A N 1
ATOM 3760 C CA . ALA A 1 515 ? -13.263 -4.432 36.442 1.00 89.19 515 ALA A CA 1
ATOM 3761 C C . ALA A 1 515 ? -11.824 -4.556 36.977 1.00 89.19 515 ALA A C 1
ATOM 3763 O O . ALA A 1 515 ? -10.866 -4.587 36.208 1.00 89.19 515 ALA A O 1
ATOM 3764 N N . ALA A 1 516 ? -11.648 -4.520 38.301 1.00 78.88 516 ALA A N 1
ATOM 3765 C CA . ALA A 1 516 ? -10.329 -4.394 38.937 1.00 78.88 516 ALA A CA 1
ATOM 3766 C C . ALA A 1 516 ? -9.593 -5.714 39.170 1.00 78.88 516 ALA A C 1
ATOM 3768 O O . ALA A 1 516 ? -8.491 -5.701 39.723 1.00 78.88 516 ALA A O 1
ATOM 3769 N N . GLY A 1 517 ? -10.183 -6.846 38.786 1.00 67.00 517 GLY A N 1
ATOM 3770 C CA . GLY A 1 517 ? -9.470 -8.117 38.811 1.00 67.00 517 GLY A CA 1
ATOM 3771 C C . GLY A 1 517 ? -8.178 -8.029 37.995 1.00 67.00 517 GLY A C 1
ATOM 3772 O O . GLY A 1 517 ? -8.127 -7.349 36.971 1.00 67.00 517 GLY A O 1
ATOM 3773 N N . ALA A 1 518 ? -7.135 -8.751 38.413 1.00 71.06 518 ALA A N 1
ATOM 3774 C CA . ALA A 1 518 ? -5.870 -8.808 37.669 1.00 71.06 518 ALA A CA 1
ATOM 3775 C C . ALA A 1 518 ? -6.052 -9.314 36.224 1.00 71.06 518 ALA A C 1
ATOM 3777 O O . ALA A 1 518 ? -5.259 -8.984 35.350 1.00 71.06 518 ALA A O 1
ATOM 3778 N N . THR A 1 519 ? -7.111 -10.089 35.989 1.00 81.06 519 THR A N 1
ATOM 3779 C CA . THR A 1 519 ? -7.568 -10.576 34.682 1.00 81.06 519 THR A CA 1
ATOM 3780 C C . THR A 1 519 ? -8.978 -10.071 34.359 1.00 81.06 519 THR A C 1
ATOM 3782 O O . THR A 1 519 ? -9.710 -10.731 33.632 1.00 81.06 519 THR A O 1
ATOM 3785 N N . GLY A 1 520 ? -9.404 -8.962 34.969 1.00 80.75 520 GLY A N 1
ATOM 3786 C CA . GLY A 1 520 ? -10.781 -8.489 34.883 1.00 80.75 520 GLY A CA 1
ATOM 3787 C C . GLY A 1 520 ? -11.138 -7.967 33.497 1.00 80.75 520 GLY A C 1
ATOM 3788 O O . GLY A 1 520 ? -10.364 -7.226 32.885 1.00 80.75 520 GLY A O 1
ATOM 3789 N N . ARG A 1 521 ? -12.313 -8.341 32.996 1.00 94.81 521 AR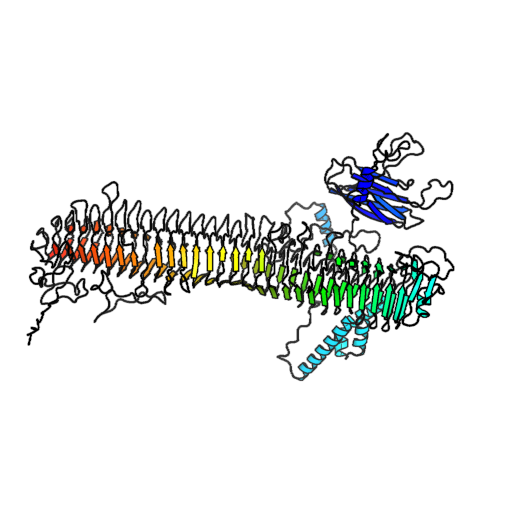G A N 1
ATOM 3790 C CA . ARG A 1 521 ? -12.754 -8.048 31.627 1.00 94.81 521 ARG A CA 1
ATOM 3791 C C . ARG A 1 521 ? -13.987 -7.158 31.608 1.00 94.81 521 ARG A C 1
ATOM 3793 O O . ARG A 1 521 ? -14.859 -7.272 32.468 1.00 94.81 521 ARG A O 1
ATOM 3800 N N . GLY A 1 522 ? -14.101 -6.305 30.593 1.00 96.19 522 GLY A N 1
ATOM 3801 C CA . GLY A 1 522 ? -15.314 -5.518 30.367 1.00 96.19 522 GLY A CA 1
ATOM 3802 C C . GLY A 1 522 ? -15.511 -4.450 31.438 1.00 96.19 522 GLY A C 1
ATOM 3803 O O . GLY A 1 522 ? -16.396 -4.570 32.285 1.00 96.19 522 GLY A O 1
ATOM 3804 N N . GLY A 1 523 ? -14.682 -3.405 31.422 1.00 93.44 523 GLY A N 1
ATOM 3805 C CA . GLY A 1 523 ? -14.723 -2.352 32.444 1.00 93.44 523 GLY A CA 1
ATOM 3806 C C . GLY A 1 523 ? -16.103 -1.701 32.511 1.00 93.44 523 GLY A C 1
ATOM 3807 O O . GLY A 1 523 ? -16.681 -1.579 33.589 1.00 93.44 523 GLY A O 1
ATOM 3808 N N . ALA A 1 524 ? -16.678 -1.391 31.348 1.00 97.50 524 ALA A N 1
ATOM 3809 C CA . ALA A 1 524 ? -18.076 -1.000 31.229 1.00 97.50 524 ALA A CA 1
ATOM 3810 C C . ALA A 1 524 ? -18.984 -2.237 31.162 1.00 97.50 524 ALA A C 1
ATOM 3812 O O . ALA A 1 524 ? -19.876 -2.396 31.995 1.00 97.50 524 ALA A O 1
ATOM 3813 N N . ILE A 1 525 ? -18.771 -3.102 30.165 1.00 98.75 525 ILE A N 1
ATOM 3814 C CA . ILE A 1 525 ? -19.663 -4.222 29.845 1.00 98.75 525 ILE A CA 1
ATOM 3815 C C . ILE A 1 525 ? -18.843 -5.483 29.566 1.00 98.75 525 ILE A C 1
ATOM 3817 O O . ILE A 1 525 ? -17.991 -5.495 28.681 1.00 98.75 525 ILE A O 1
ATOM 3821 N N . PHE A 1 526 ? -19.157 -6.569 30.262 1.00 98.56 526 PHE A N 1
ATOM 3822 C CA . PHE A 1 526 ? -18.742 -7.920 29.896 1.00 98.56 526 PHE A CA 1
ATOM 3823 C C . PHE A 1 526 ? -19.938 -8.663 29.291 1.00 98.56 526 PHE A C 1
ATOM 3825 O O . PHE A 1 526 ? -21.002 -8.703 29.905 1.00 98.56 526 PHE A O 1
ATOM 3832 N N . ALA A 1 527 ? -19.786 -9.228 28.094 1.00 98.25 527 ALA A N 1
ATOM 3833 C CA . ALA A 1 527 ? -20.827 -9.952 27.369 1.00 98.25 527 ALA A CA 1
ATOM 3834 C C . ALA A 1 527 ? -20.365 -11.381 27.045 1.00 98.25 527 ALA A C 1
ATOM 3836 O O . ALA A 1 527 ? -19.302 -11.562 26.455 1.00 98.25 527 ALA A O 1
ATOM 3837 N N . SER A 1 528 ? -21.165 -12.383 27.411 1.00 96.31 528 SER A N 1
ATOM 3838 C CA . SER A 1 528 ? -20.865 -13.802 27.179 1.00 96.31 528 SER A CA 1
ATOM 3839 C C . SER A 1 528 ? -22.105 -14.620 26.800 1.00 96.31 528 SER A C 1
ATOM 3841 O O . SER A 1 528 ? -23.241 -14.188 27.002 1.00 96.31 528 SER A O 1
ATOM 3843 N N . GLY A 1 529 ? -21.895 -15.820 26.253 1.00 87.31 529 GLY A N 1
ATOM 3844 C CA . GLY A 1 529 ? -22.945 -16.836 26.118 1.00 87.31 529 GLY A CA 1
ATOM 3845 C C . GLY A 1 529 ? -24.142 -16.405 25.267 1.00 87.31 529 GLY A C 1
ATOM 3846 O O . GLY A 1 529 ? -25.273 -16.539 25.719 1.00 87.31 529 GLY A O 1
ATOM 3847 N N . ASP A 1 530 ? -23.904 -15.874 24.064 1.00 92.50 530 ASP A N 1
ATOM 3848 C CA . ASP A 1 530 ? -24.924 -15.322 23.156 1.00 92.50 530 ASP A CA 1
ATOM 3849 C C . ASP A 1 530 ? -25.622 -14.044 23.660 1.00 92.50 530 ASP A C 1
ATOM 3851 O O . ASP A 1 530 ? -26.713 -13.695 23.197 1.00 92.50 530 ASP A O 1
ATOM 3855 N N . ALA A 1 531 ? -24.979 -13.288 24.555 1.00 97.19 531 ALA A N 1
ATOM 3856 C CA . ALA A 1 531 ? -25.475 -11.986 24.986 1.00 97.19 531 ALA A CA 1
ATOM 3857 C C . ALA A 1 531 ? -25.665 -11.009 23.811 1.00 97.19 531 ALA A C 1
ATOM 3859 O O . ALA A 1 531 ? -24.905 -10.995 22.832 1.00 97.19 531 ALA A O 1
ATOM 3860 N N . VAL A 1 532 ? -26.673 -10.140 23.939 1.00 98.50 532 VAL A N 1
ATOM 3861 C CA . VAL A 1 532 ? -26.995 -9.106 22.946 1.00 98.50 532 VAL A CA 1
ATOM 3862 C C . VAL A 1 532 ? -26.919 -7.717 23.568 1.00 98.50 532 VAL A C 1
ATOM 3864 O O . VAL A 1 532 ? -27.718 -7.361 24.434 1.00 98.50 532 VAL A O 1
ATOM 3867 N N . ILE A 1 533 ? -25.997 -6.894 23.073 1.00 98.44 533 ILE A N 1
ATOM 3868 C CA . ILE A 1 533 ? -25.847 -5.493 23.479 1.00 98.44 533 ILE A CA 1
ATOM 3869 C C . ILE A 1 533 ? -26.314 -4.602 22.331 1.00 98.44 533 ILE A C 1
ATOM 3871 O O . ILE A 1 533 ? -25.827 -4.722 21.210 1.00 98.44 533 ILE A O 1
ATOM 3875 N N . THR A 1 534 ? -27.267 -3.707 22.582 1.00 97.69 534 THR A N 1
ATOM 3876 C CA . THR A 1 534 ? -27.785 -2.777 21.568 1.00 97.69 534 THR A CA 1
ATOM 3877 C C . THR A 1 534 ? -27.656 -1.337 22.042 1.00 97.69 534 THR A C 1
ATOM 3879 O O . THR A 1 534 ? -28.252 -0.956 23.044 1.00 97.69 534 THR A O 1
ATOM 3882 N N . MET A 1 535 ? -26.924 -0.532 21.278 1.00 95.75 535 MET A N 1
ATOM 3883 C CA . MET A 1 535 ? -26.759 0.909 21.450 1.00 95.75 535 MET A CA 1
ATOM 3884 C C . MET A 1 535 ? -27.449 1.629 20.294 1.00 95.75 535 MET A C 1
ATOM 3886 O O . MET A 1 535 ? -27.298 1.249 19.128 1.00 95.75 535 MET A O 1
ATOM 3890 N N . THR A 1 536 ? -28.214 2.672 20.599 1.00 88.12 536 THR A N 1
ATOM 3891 C CA . THR A 1 536 ? -28.990 3.396 19.584 1.00 88.12 536 THR A CA 1
ATOM 3892 C C . THR A 1 536 ? -28.614 4.874 19.523 1.00 88.12 536 THR A C 1
ATOM 3894 O O . THR A 1 536 ? -27.640 5.243 18.869 1.00 88.12 536 THR A O 1
ATOM 3897 N N . THR A 1 537 ? -29.413 5.737 20.132 1.00 83.88 537 THR A N 1
ATOM 3898 C CA . THR A 1 537 ? -29.303 7.193 20.015 1.00 83.88 537 THR A CA 1
ATOM 3899 C C . THR A 1 537 ? -28.295 7.715 21.025 1.00 83.88 537 THR A C 1
ATOM 3901 O O . THR A 1 537 ? -28.529 7.501 22.202 1.00 83.88 537 THR A O 1
ATOM 3904 N N . SER A 1 538 ? -27.231 8.405 20.598 1.00 86.75 538 SER A N 1
ATOM 3905 C CA . SER A 1 538 ? -26.323 9.158 21.489 1.00 86.75 538 SER A CA 1
ATOM 3906 C C . SER A 1 538 ? -25.895 8.417 22.770 1.00 86.75 538 SER A C 1
ATOM 3908 O O . SER A 1 538 ? -25.902 9.009 23.839 1.00 86.75 538 SER A O 1
ATOM 3910 N N . THR A 1 539 ? -25.585 7.122 22.676 1.00 93.25 539 THR A N 1
ATOM 3911 C CA . THR A 1 539 ? -25.084 6.336 23.815 1.00 93.25 539 THR A CA 1
ATOM 3912 C C . THR A 1 539 ? -23.569 6.438 23.890 1.00 93.25 539 THR A C 1
ATOM 3914 O O . THR A 1 539 ? -22.886 6.205 22.884 1.00 93.25 539 THR A O 1
ATOM 3917 N N . PHE A 1 540 ? -23.054 6.718 25.082 1.00 93.69 540 PHE A N 1
ATOM 3918 C CA . PHE A 1 540 ? -21.633 6.803 25.371 1.00 93.69 540 PHE A CA 1
ATOM 3919 C C . PHE A 1 540 ? -21.179 5.629 26.243 1.00 93.69 540 PHE A C 1
ATOM 3921 O O . PHE A 1 540 ? -21.683 5.398 27.342 1.00 93.69 540 PHE A O 1
ATOM 3928 N N . ILE A 1 541 ? -20.205 4.869 25.742 1.00 96.62 541 ILE A N 1
ATOM 3929 C CA . ILE A 1 541 ? -19.449 3.904 26.543 1.00 96.62 541 ILE A CA 1
ATOM 3930 C C . ILE A 1 541 ? -18.124 4.571 26.893 1.00 96.62 541 ILE A C 1
ATOM 3932 O O . ILE A 1 541 ? -17.201 4.613 26.074 1.00 96.62 541 ILE A O 1
ATOM 3936 N N . GLY A 1 542 ? -18.075 5.116 28.104 1.00 92.12 542 GLY A N 1
ATOM 3937 C CA . GLY A 1 542 ? -17.017 5.985 28.608 1.00 92.12 542 GLY A CA 1
ATOM 3938 C C . GLY A 1 542 ? -17.274 7.468 28.326 1.00 92.12 542 GLY A C 1
ATOM 3939 O O . GLY A 1 542 ? -18.056 7.827 27.453 1.00 92.12 542 GLY A O 1
ATOM 3940 N N . GLU A 1 543 ? -16.631 8.334 29.111 1.00 84.19 543 GLU A N 1
ATOM 3941 C CA . GLU A 1 543 ? -16.877 9.780 29.143 1.00 84.19 543 GLU A CA 1
ATOM 3942 C C . GLU A 1 543 ? -15.601 10.562 29.469 1.00 84.19 543 GLU A C 1
ATOM 3944 O O . GLU A 1 543 ? -14.633 10.004 29.982 1.00 84.19 543 GLU A O 1
ATOM 3949 N N . SER A 1 544 ? -15.607 11.873 29.199 1.00 73.81 544 SER A N 1
ATOM 3950 C CA . SER A 1 544 ? -14.432 12.734 29.443 1.00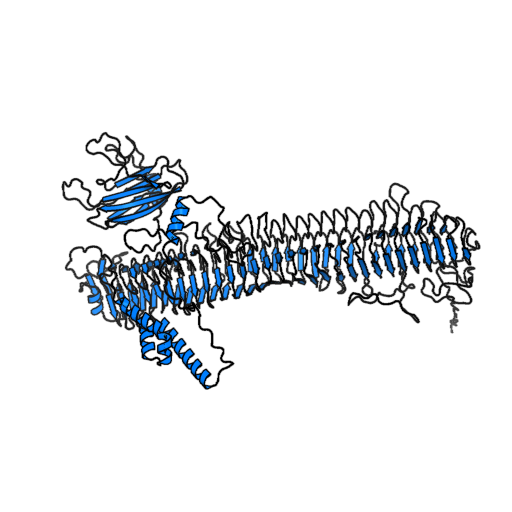 73.81 544 SER A CA 1
ATOM 3951 C C . SER A 1 544 ? -14.192 13.063 30.923 1.00 73.81 544 SER A C 1
ATOM 3953 O O . SER A 1 544 ? -13.054 13.305 31.336 1.00 73.81 544 SER A O 1
ATOM 3955 N N . ALA A 1 545 ? -15.265 13.151 31.711 1.00 67.94 545 ALA A N 1
ATOM 3956 C CA . ALA A 1 545 ? -15.237 13.373 33.153 1.00 67.94 545 ALA A CA 1
ATOM 3957 C C . ALA A 1 545 ? -16.638 13.105 33.751 1.00 67.94 545 ALA A C 1
ATOM 3959 O O . ALA A 1 545 ? -17.576 13.794 33.351 1.00 67.94 545 ALA A O 1
ATOM 3960 N N . PRO A 1 546 ? -16.784 12.206 34.741 1.00 64.88 546 PRO A N 1
ATOM 3961 C CA . PRO A 1 546 ? -15.742 11.346 35.297 1.00 64.88 546 PRO A CA 1
ATOM 3962 C C . PRO A 1 546 ? -15.286 10.293 34.275 1.00 64.88 546 PRO A C 1
ATOM 3964 O O . PRO A 1 546 ? -16.093 9.605 33.660 1.00 64.88 546 PRO A O 1
ATOM 3967 N N . CYS A 1 547 ? -13.972 10.196 34.086 1.00 65.81 547 CYS A N 1
ATOM 3968 C CA . CYS A 1 547 ? -13.333 9.174 33.263 1.00 65.81 547 CYS A CA 1
ATOM 3969 C C . CYS A 1 547 ? -12.796 8.065 34.185 1.00 65.81 547 CYS A C 1
ATOM 3971 O O . CYS A 1 547 ? -12.620 8.298 35.381 1.00 65.81 547 CYS A O 1
ATOM 3973 N N . CYS A 1 548 ? -12.502 6.844 33.756 1.00 83.62 548 CYS A N 1
ATOM 3974 C CA . CYS A 1 548 ? -12.670 6.126 32.487 1.00 83.62 548 CYS A CA 1
ATOM 3975 C C . CYS A 1 548 ? -13.397 4.811 32.823 1.00 83.62 548 CYS A C 1
ATOM 3977 O O . CYS A 1 548 ? -13.444 4.456 34.003 1.00 83.62 548 CYS A O 1
ATOM 3979 N N . ASN A 1 549 ? -13.870 4.036 31.840 1.00 92.19 549 ASN A N 1
ATOM 3980 C CA . ASN A 1 549 ? -14.046 2.609 32.134 1.00 92.19 549 ASN A CA 1
ATOM 3981 C C . ASN A 1 549 ? -12.679 1.908 32.093 1.00 92.19 549 ASN A C 1
ATOM 3983 O O . ASN A 1 549 ? -11.880 2.189 31.195 1.00 92.19 549 ASN A O 1
ATOM 3987 N N . ILE A 1 550 ? -12.393 1.047 33.073 1.00 90.62 550 ILE A N 1
ATOM 3988 C CA . ILE A 1 550 ? -11.064 0.448 33.273 1.00 90.62 550 ILE A CA 1
ATOM 3989 C C . ILE A 1 550 ? -11.178 -1.070 33.446 1.00 90.62 550 ILE A C 1
ATOM 3991 O O . ILE A 1 550 ? -11.967 -1.542 34.264 1.00 90.62 550 ILE A O 1
ATOM 3995 N N . ALA A 1 551 ? -10.358 -1.828 32.719 1.00 90.56 551 ALA A N 1
ATOM 3996 C CA . ALA A 1 551 ? -10.240 -3.281 32.854 1.00 90.56 551 ALA A CA 1
ATOM 3997 C C . ALA A 1 551 ? -8.830 -3.773 32.496 1.00 90.56 551 ALA A C 1
ATOM 3999 O O . ALA A 1 551 ? -8.006 -3.016 31.975 1.00 90.56 551 ALA A O 1
ATOM 4000 N N . PHE A 1 552 ? -8.552 -5.056 32.729 1.00 86.62 552 PHE A N 1
ATOM 4001 C CA . PHE A 1 552 ? -7.386 -5.711 32.142 1.00 86.62 552 PHE A CA 1
ATOM 4002 C C . PHE A 1 552 ? -7.571 -5.875 30.625 1.00 86.62 552 PHE A C 1
ATOM 4004 O O . PHE A 1 552 ? -6.694 -5.486 29.854 1.00 86.62 552 PHE A O 1
ATOM 4011 N N . GLU A 1 553 ? -8.744 -6.339 30.188 1.00 91.38 553 GLU A N 1
ATOM 4012 C CA . GLU A 1 553 ? -9.123 -6.461 28.772 1.00 91.38 553 GLU A CA 1
ATOM 4013 C C . GLU A 1 553 ? -10.530 -5.920 28.514 1.00 91.38 553 GLU A C 1
ATOM 4015 O O . GLU A 1 553 ? -11.425 -6.064 29.347 1.00 91.38 553 GLU A O 1
ATOM 4020 N N . GLY A 1 554 ? -10.751 -5.302 27.351 1.00 95.56 554 GLY A N 1
ATOM 4021 C CA . GLY A 1 554 ? -12.059 -4.738 27.015 1.00 95.56 554 GLY A CA 1
ATOM 4022 C C . GLY A 1 554 ? -12.432 -3.596 27.958 1.00 95.56 554 GLY A C 1
ATOM 4023 O O . GLY A 1 554 ? -13.401 -3.708 28.706 1.00 95.56 554 GLY A O 1
ATOM 4024 N N . GLY A 1 555 ? -11.654 -2.508 27.967 1.00 93.44 555 GLY A N 1
ATOM 4025 C CA . GLY A 1 555 ? -11.875 -1.376 28.880 1.00 93.44 555 GLY A CA 1
ATOM 4026 C C . GLY A 1 555 ? -13.314 -0.856 28.808 1.00 93.44 555 GLY A C 1
ATOM 4027 O O . GLY A 1 555 ? -13.963 -0.661 29.834 1.00 93.44 555 GLY A O 1
ATOM 4028 N N . GLY A 1 556 ? -13.832 -0.707 27.588 1.00 97.75 556 GLY A N 1
ATOM 4029 C CA . GLY A 1 556 ? -15.242 -0.449 27.327 1.00 97.75 556 GLY A CA 1
ATOM 4030 C C . GLY A 1 556 ? -16.038 -1.747 27.379 1.00 97.75 556 GLY A C 1
ATOM 4031 O O . GLY A 1 556 ? -16.698 -2.038 28.375 1.00 97.75 556 GLY A O 1
ATOM 4032 N N . ILE A 1 557 ? -15.977 -2.531 26.303 1.00 98.75 557 ILE A N 1
ATOM 4033 C CA . ILE A 1 557 ? -16.740 -3.778 26.175 1.00 98.75 557 ILE A CA 1
ATOM 4034 C C . ILE A 1 557 ? -15.799 -4.951 25.906 1.00 98.75 557 ILE A C 1
ATOM 4036 O O . ILE A 1 557 ? -14.966 -4.885 25.002 1.00 98.75 557 ILE A O 1
ATOM 4040 N N . TYR A 1 558 ? -15.988 -6.045 26.637 1.00 98.75 558 TYR A N 1
ATOM 4041 C CA . TYR A 1 558 ? -15.434 -7.358 26.316 1.00 98.75 558 TYR A CA 1
ATOM 4042 C C . TYR A 1 558 ? -16.565 -8.287 25.883 1.00 98.75 558 TYR A C 1
ATOM 4044 O O . TYR A 1 558 ? -17.584 -8.363 26.569 1.00 98.75 558 TYR A O 1
ATOM 4052 N N . ALA A 1 559 ? -16.398 -8.985 24.764 1.00 98.56 559 ALA A N 1
ATOM 4053 C CA . ALA A 1 559 ? -17.415 -9.860 24.209 1.00 98.56 559 ALA A CA 1
ATOM 4054 C C . ALA A 1 559 ? -16.861 -11.221 23.804 1.00 98.56 559 ALA A C 1
ATOM 4056 O O . ALA A 1 559 ? -15.936 -11.315 22.998 1.00 98.56 559 ALA A O 1
ATOM 4057 N N . ASP A 1 560 ? -17.504 -12.256 24.324 1.00 97.62 560 ASP A N 1
ATOM 4058 C CA . ASP A 1 560 ? -17.196 -13.661 24.103 1.00 97.62 560 ASP A CA 1
ATOM 4059 C C . ASP A 1 560 ? -18.449 -14.372 23.575 1.00 97.62 560 ASP A C 1
ATOM 4061 O O . ASP A 1 560 ? -19.506 -14.329 24.211 1.00 97.62 560 ASP A O 1
ATOM 4065 N N . ASN A 1 561 ? -18.370 -14.953 22.373 1.00 96.56 561 ASN A N 1
ATOM 4066 C CA . ASN A 1 561 ? -19.506 -15.558 21.668 1.00 96.56 561 ASN A CA 1
ATOM 4067 C C . ASN A 1 561 ? -20.797 -14.704 21.757 1.00 96.56 561 ASN A C 1
ATOM 4069 O O . ASN A 1 561 ? -21.849 -15.177 22.186 1.00 96.56 561 ASN A O 1
ATOM 4073 N N . SER A 1 562 ? -20.704 -13.405 21.450 1.00 98.25 562 SER A N 1
ATOM 4074 C CA . SER A 1 562 ? -21.779 -12.430 21.710 1.00 98.25 562 SER A CA 1
ATOM 4075 C C . SER A 1 562 ? -21.978 -11.426 20.567 1.00 98.25 562 SER A C 1
ATOM 4077 O O . SER A 1 562 ? -21.152 -11.305 19.659 1.00 98.25 562 SER A O 1
ATOM 4079 N N . ARG A 1 563 ? -23.107 -10.698 20.579 1.00 98.62 563 ARG A N 1
ATOM 4080 C CA . ARG A 1 563 ? -23.513 -9.772 19.501 1.00 98.62 563 ARG A CA 1
ATOM 4081 C C . ARG A 1 563 ? -23.697 -8.345 20.005 1.00 98.62 563 ARG A C 1
ATOM 4083 O O . ARG A 1 563 ? -24.489 -8.088 20.909 1.00 98.62 563 ARG A O 1
ATOM 4090 N N . ILE A 1 564 ? -22.990 -7.410 19.380 1.00 98.50 564 ILE A N 1
ATOM 4091 C CA . ILE A 1 564 ? -22.992 -5.993 19.737 1.00 98.50 564 ILE A CA 1
ATOM 4092 C C . ILE A 1 564 ? -23.480 -5.207 18.529 1.00 98.50 564 ILE A C 1
ATOM 4094 O O . ILE A 1 564 ? -22.908 -5.284 17.441 1.00 98.50 564 ILE A O 1
ATOM 4098 N N . TYR A 1 565 ? -24.523 -4.415 18.736 1.00 97.75 565 TYR A N 1
ATOM 4099 C CA . TYR A 1 565 ? -25.155 -3.609 17.707 1.00 97.75 565 TYR A CA 1
ATOM 4100 C C . TYR A 1 565 ? -25.102 -2.133 18.090 1.00 97.75 565 TYR A C 1
ATOM 4102 O O . TYR A 1 565 ? -25.631 -1.734 19.124 1.00 97.75 565 TYR A O 1
ATOM 4110 N N . SER A 1 566 ? -24.512 -1.302 17.235 1.00 95.25 566 SER A N 1
ATOM 4111 C CA . SER A 1 566 ? -24.600 0.157 17.315 1.00 95.25 566 SER A CA 1
ATOM 4112 C C . SER A 1 566 ? -25.410 0.661 16.121 1.00 95.25 566 SER A C 1
ATOM 4114 O O . SER A 1 566 ? -24.883 0.832 15.023 1.00 95.25 566 SER A O 1
ATOM 4116 N N . LEU A 1 567 ? -26.724 0.810 16.321 1.00 84.81 567 LEU A N 1
ATOM 4117 C CA . LEU A 1 567 ? -27.709 0.979 15.240 1.00 84.81 567 LEU A CA 1
ATOM 4118 C C . LEU A 1 567 ? -28.231 2.412 15.079 1.00 84.81 567 LEU A C 1
ATOM 4120 O O . LEU A 1 567 ? -28.918 2.697 14.099 1.00 84.81 567 LEU A O 1
ATOM 4124 N N . GLY A 1 568 ? -27.966 3.308 16.032 1.00 67.81 568 GLY A N 1
ATOM 4125 C CA . GLY A 1 568 ? -28.457 4.689 15.988 1.00 67.81 568 GLY A CA 1
ATOM 4126 C C . GLY A 1 568 ? -27.370 5.726 15.698 1.00 67.81 568 GLY A C 1
ATOM 4127 O O . GLY A 1 568 ? -26.185 5.419 15.578 1.00 67.81 568 GLY A O 1
ATOM 4128 N N . GLY A 1 569 ? -27.793 6.980 15.530 1.00 69.81 569 GLY A N 1
ATOM 4129 C CA . GLY A 1 569 ? -26.885 8.092 15.254 1.00 69.81 569 GLY A CA 1
ATOM 4130 C C . GLY A 1 569 ? -26.068 8.480 16.488 1.00 69.81 569 GLY A C 1
ATOM 4131 O O . GLY A 1 569 ? -26.636 8.685 17.559 1.00 69.81 569 GLY A O 1
ATOM 4132 N N . ASN A 1 570 ? -24.757 8.644 16.301 1.00 84.19 570 ASN A N 1
ATOM 4133 C CA . ASN A 1 570 ? -23.813 9.259 17.243 1.00 84.19 570 ASN A CA 1
ATOM 4134 C C . ASN A 1 570 ? -23.513 8.473 18.532 1.00 84.19 570 ASN A C 1
ATOM 4136 O O . ASN A 1 570 ? -23.113 9.080 19.522 1.00 84.19 570 ASN A O 1
ATOM 4140 N N . SER A 1 571 ? -23.662 7.144 18.538 1.00 93.00 571 SER A N 1
ATOM 4141 C CA . SER A 1 571 ? -23.130 6.334 19.647 1.00 93.00 571 SER A CA 1
ATOM 4142 C C . SER A 1 571 ? -21.598 6.327 19.619 1.00 93.00 571 SER A C 1
ATOM 4144 O O . SER A 1 571 ? -21.002 6.167 18.550 1.00 93.00 571 SER A O 1
ATOM 4146 N N . THR A 1 572 ? -20.960 6.482 20.778 1.00 94.88 572 THR A N 1
ATOM 4147 C CA . THR A 1 572 ? -19.506 6.652 20.877 1.00 94.88 572 THR A CA 1
ATOM 4148 C C . THR A 1 572 ? -18.910 5.781 21.983 1.00 94.88 572 THR A C 1
ATOM 4150 O O . THR A 1 572 ? -19.401 5.764 23.104 1.00 94.88 572 THR A O 1
ATOM 4153 N N . ILE A 1 573 ? -17.822 5.075 21.677 1.00 96.62 573 ILE A N 1
ATOM 4154 C CA . ILE A 1 573 ? -17.012 4.321 22.643 1.00 96.62 573 ILE A CA 1
ATOM 4155 C C . ILE A 1 573 ? -15.715 5.105 22.845 1.00 96.62 573 ILE A C 1
ATOM 4157 O O . ILE A 1 573 ? -14.876 5.106 21.944 1.00 96.62 573 ILE A O 1
ATOM 4161 N N . LEU A 1 574 ? -15.547 5.816 23.961 1.00 95.12 574 LEU A N 1
ATOM 4162 C CA . LEU A 1 574 ? -14.428 6.749 24.168 1.00 95.12 574 LEU A CA 1
ATOM 4163 C C . LEU A 1 574 ? -13.859 6.707 25.586 1.00 95.12 574 LEU A C 1
ATOM 4165 O O . LEU A 1 574 ? -14.558 6.349 26.522 1.00 95.12 574 LEU A O 1
ATOM 4169 N N . GLN A 1 575 ? -12.601 7.134 25.745 1.00 92.69 575 GLN A N 1
ATOM 4170 C CA . GLN A 1 575 ? -11.903 7.170 27.040 1.00 92.69 575 GLN A CA 1
ATOM 4171 C C . GLN A 1 575 ? -12.030 5.881 27.857 1.00 92.69 575 GLN A C 1
ATOM 4173 O O . GLN A 1 575 ? -12.202 5.908 29.073 1.00 92.69 575 GLN A O 1
ATOM 4178 N N . ASN A 1 576 ? -11.939 4.734 27.196 1.00 95.50 576 ASN A N 1
ATOM 4179 C CA . ASN A 1 576 ? -11.847 3.456 27.880 1.00 95.50 576 ASN A CA 1
ATOM 4180 C C . ASN A 1 576 ? -10.389 2.996 27.933 1.00 95.50 576 ASN A C 1
ATOM 4182 O O . ASN A 1 576 ? -9.624 3.219 26.990 1.00 95.50 576 ASN A O 1
ATOM 4186 N N . GLN A 1 577 ? -10.001 2.371 29.043 1.00 93.50 577 GLN A N 1
ATOM 4187 C CA . GLN A 1 577 ? -8.628 1.948 29.298 1.00 93.50 577 GLN A CA 1
ATOM 4188 C C . GLN A 1 577 ? -8.579 0.447 29.570 1.00 93.50 577 GLN A C 1
ATOM 4190 O O . GLN A 1 577 ? -9.175 -0.042 30.530 1.00 93.50 577 GLN A O 1
ATOM 4195 N N . ALA A 1 578 ? -7.843 -0.274 28.731 1.00 89.81 578 ALA A N 1
ATOM 4196 C CA . ALA A 1 578 ? -7.452 -1.650 28.990 1.00 89.81 578 ALA A CA 1
ATOM 4197 C C . ALA A 1 578 ? -5.964 -1.690 29.341 1.00 89.81 578 ALA A C 1
ATOM 4199 O O . ALA A 1 578 ? -5.147 -1.056 28.674 1.00 89.81 578 ALA A O 1
ATOM 4200 N N . VAL A 1 579 ? -5.595 -2.454 30.367 1.00 85.44 579 VAL A N 1
ATOM 4201 C CA . VAL A 1 579 ? -4.176 -2.683 30.685 1.00 85.44 579 VAL A CA 1
ATOM 4202 C C . VAL A 1 579 ? -3.500 -3.507 29.589 1.00 85.44 579 VAL A C 1
ATOM 4204 O O . VAL A 1 579 ? -2.332 -3.271 29.302 1.00 85.44 579 VAL A O 1
ATOM 4207 N N . ASN A 1 580 ? -4.227 -4.439 28.967 1.00 84.69 580 ASN A N 1
ATOM 4208 C CA . ASN A 1 580 ? -3.714 -5.344 27.946 1.00 84.69 580 ASN A CA 1
ATOM 4209 C C . ASN A 1 580 ? -4.328 -5.048 26.569 1.00 84.69 580 ASN A C 1
ATOM 4211 O O . ASN A 1 580 ? -3.723 -4.354 25.756 1.00 84.69 580 ASN A O 1
ATOM 4215 N N . ASN A 1 581 ? -5.550 -5.505 26.301 1.00 92.25 581 ASN A N 1
ATOM 4216 C CA . ASN A 1 581 ? -6.099 -5.528 24.943 1.00 92.25 581 ASN A CA 1
ATOM 4217 C C . ASN A 1 581 ? -7.499 -4.917 24.866 1.00 92.25 581 ASN A C 1
ATOM 4219 O O . ASN A 1 581 ? -8.299 -5.069 25.790 1.00 92.25 581 ASN A O 1
ATOM 4223 N N . GLY A 1 582 ? -7.818 -4.284 23.734 1.00 95.38 582 GLY A N 1
ATOM 4224 C CA . GLY A 1 582 ? -9.178 -3.826 23.438 1.00 95.38 582 GLY A CA 1
ATOM 4225 C C . GLY A 1 582 ? -9.607 -2.672 24.335 1.00 95.38 582 GLY A C 1
ATOM 4226 O O . GLY A 1 582 ? -10.471 -2.839 25.191 1.00 95.38 582 GLY A O 1
ATOM 4227 N N . GLY A 1 583 ? -9.002 -1.495 24.167 1.00 93.94 583 GLY A N 1
ATOM 4228 C CA . GLY A 1 583 ? -9.317 -0.332 25.004 1.00 93.94 583 GLY A CA 1
ATOM 4229 C C . GLY A 1 583 ? -10.804 0.011 24.926 1.00 93.94 583 GLY A C 1
ATOM 4230 O O . GLY A 1 583 ? -11.491 0.028 25.943 1.00 93.94 583 GLY A O 1
ATOM 4231 N N . GLY A 1 584 ? -11.316 0.205 23.709 1.00 97.56 584 GLY A N 1
ATOM 4232 C CA . GLY A 1 584 ? -12.742 0.391 23.446 1.00 97.56 584 GLY A CA 1
ATOM 4233 C C . GLY A 1 584 ? -13.520 -0.926 23.441 1.00 97.56 584 GLY A C 1
ATOM 4234 O O . GLY A 1 584 ? -14.457 -1.089 24.224 1.00 97.56 584 GLY A O 1
ATOM 4235 N N . LEU A 1 585 ? -13.143 -1.855 22.558 1.00 98.50 585 LEU A N 1
ATOM 4236 C CA . LEU A 1 585 ? -13.841 -3.129 22.351 1.00 98.50 585 LEU A CA 1
ATOM 4237 C C . LEU A 1 585 ? -12.856 -4.302 22.230 1.00 98.50 585 LEU A C 1
ATOM 4239 O O . LEU A 1 585 ? -11.876 -4.198 21.491 1.00 98.50 585 LEU A O 1
ATOM 4243 N N . TYR A 1 586 ? -13.173 -5.430 22.861 1.00 98.69 586 TYR A N 1
ATOM 4244 C CA . TYR A 1 586 ? -12.533 -6.731 22.648 1.00 98.69 586 TYR A CA 1
ATOM 4245 C C . TYR A 1 586 ? -13.593 -7.734 22.171 1.00 98.69 586 TYR A C 1
ATOM 4247 O O . TYR A 1 586 ? -14.593 -7.931 22.858 1.00 98.69 586 TYR A O 1
ATOM 4255 N N . LEU A 1 587 ? -13.377 -8.381 21.020 1.00 98.69 587 LEU A N 1
ATOM 4256 C CA . LEU A 1 587 ? -14.222 -9.460 20.490 1.00 98.69 587 LEU A CA 1
ATOM 4257 C C . LEU A 1 587 ? -13.455 -10.786 20.433 1.00 98.69 587 LEU A C 1
ATOM 4259 O O . LEU A 1 587 ? -12.381 -10.823 19.835 1.00 98.69 587 LEU A O 1
ATOM 4263 N N . THR A 1 588 ? -14.032 -11.858 20.980 1.00 98.38 588 THR A N 1
ATOM 4264 C CA . THR A 1 588 ? -13.490 -13.224 20.897 1.00 98.38 588 THR A CA 1
ATOM 4265 C C . THR A 1 588 ? -14.551 -14.295 20.623 1.00 98.38 588 THR A C 1
ATOM 4267 O O . THR A 1 588 ? -15.757 -14.035 20.710 1.00 98.38 588 THR A O 1
ATOM 4270 N N . ASN A 1 589 ? -14.088 -15.499 20.273 1.00 94.81 589 ASN A N 1
ATOM 4271 C CA . ASN A 1 589 ? -14.875 -16.731 20.130 1.00 94.81 589 ASN A CA 1
ATOM 4272 C C . ASN A 1 589 ? -16.145 -16.582 19.274 1.00 94.81 589 ASN A C 1
ATOM 4274 O O . ASN A 1 589 ? -17.245 -16.946 19.684 1.00 94.81 589 ASN A O 1
ATOM 4278 N N . GLY A 1 590 ? -16.010 -16.036 18.065 1.00 95.31 590 GLY A N 1
ATOM 4279 C CA . GLY A 1 590 ? -17.126 -15.906 17.126 1.00 95.31 590 GLY A CA 1
ATOM 4280 C C . GLY A 1 590 ? -18.053 -14.722 17.402 1.00 95.31 590 GLY A C 1
ATOM 4281 O O . GLY A 1 590 ? -19.156 -14.671 16.852 1.00 95.31 590 GLY A O 1
ATOM 4282 N N . SER A 1 591 ? -17.621 -13.755 18.214 1.00 98.69 591 SER A N 1
ATOM 4283 C CA . SER A 1 591 ? -18.390 -12.539 18.470 1.00 98.69 591 SER A CA 1
ATOM 4284 C C . SER A 1 591 ? -18.568 -11.677 17.215 1.00 98.69 591 SER A C 1
ATOM 4286 O O . SER A 1 591 ? -17.771 -11.713 16.273 1.00 98.69 591 SER A O 1
ATOM 4288 N N . LEU A 1 592 ? -19.623 -10.859 17.217 1.00 98.62 592 LEU A N 1
ATOM 4289 C CA . LEU A 1 592 ? -19.944 -9.912 16.150 1.00 98.62 592 LEU A CA 1
ATOM 4290 C C . LEU A 1 592 ? -20.108 -8.502 16.711 1.00 98.62 592 LEU A C 1
ATOM 4292 O O . LEU A 1 592 ? -20.957 -8.277 17.575 1.00 98.62 592 LEU A O 1
ATOM 4296 N N . PHE A 1 593 ? -19.400 -7.538 16.123 1.00 98.50 593 PHE A N 1
ATOM 4297 C CA . PHE A 1 593 ? -19.746 -6.124 16.252 1.00 98.50 593 PHE A CA 1
ATOM 4298 C C . PHE A 1 593 ? -20.260 -5.566 14.930 1.00 98.50 593 PHE A C 1
ATOM 4300 O O . PHE A 1 593 ? -19.569 -5.635 13.913 1.00 98.50 593 PHE A O 1
ATOM 4307 N N . GLN A 1 594 ? -21.457 -4.978 14.972 1.00 98.12 594 GLN A N 1
ATOM 4308 C CA . GLN A 1 594 ? -22.044 -4.243 13.861 1.00 98.12 594 GLN A CA 1
ATOM 4309 C C . GLN A 1 594 ? -22.217 -2.760 14.217 1.00 98.12 594 GLN A C 1
ATOM 4311 O O . GLN A 1 594 ? -23.041 -2.412 15.067 1.00 98.12 594 GLN A O 1
ATOM 4316 N N . GLY A 1 595 ? -21.457 -1.883 13.556 1.00 96.38 595 GLY A N 1
ATOM 4317 C CA . GLY A 1 595 ? -21.492 -0.433 13.770 1.00 96.38 595 GLY A CA 1
ATOM 4318 C C . GLY A 1 595 ? -21.978 0.342 12.547 1.00 96.38 595 GLY A C 1
ATOM 4319 O O . GLY A 1 595 ? -21.385 0.254 11.472 1.00 96.38 595 GLY A O 1
ATOM 4320 N N . ALA A 1 596 ? -23.037 1.135 12.709 1.00 94.31 596 ALA A N 1
ATOM 4321 C CA . ALA A 1 596 ? -23.574 1.998 11.660 1.00 94.31 596 ALA A CA 1
ATOM 4322 C C . ALA A 1 596 ? -22.695 3.244 11.409 1.00 94.31 596 ALA A C 1
ATOM 4324 O O . ALA A 1 596 ? -21.737 3.528 12.124 1.00 94.31 596 ALA A O 1
ATOM 4325 N N . SER A 1 597 ? -23.041 4.049 10.397 1.00 92.19 597 SER A N 1
ATOM 4326 C CA . SER A 1 597 ? -22.249 5.227 9.998 1.00 92.19 597 SER A CA 1
ATOM 4327 C C . SER A 1 597 ? -22.151 6.333 11.053 1.00 92.19 597 SER A C 1
ATOM 4329 O O . SER A 1 597 ? -21.289 7.201 10.960 1.00 92.19 597 SER A O 1
ATOM 4331 N N . GLY A 1 598 ? -23.056 6.333 12.035 1.00 91.38 598 GLY A N 1
ATOM 4332 C CA . GLY A 1 598 ? -23.027 7.254 13.170 1.00 91.38 598 GLY A CA 1
ATOM 4333 C C . GLY A 1 598 ? -22.173 6.770 14.343 1.00 91.38 598 GLY A C 1
ATOM 4334 O O . GLY A 1 598 ? -22.081 7.491 15.330 1.00 91.38 598 GLY A O 1
ATOM 4335 N N . THR A 1 599 ? -21.596 5.569 14.272 1.00 95.75 599 THR A N 1
ATOM 4336 C CA . THR A 1 599 ? -20.827 4.978 15.368 1.00 95.75 599 THR A CA 1
ATOM 4337 C C . THR A 1 599 ? -19.393 5.502 15.379 1.00 95.75 599 THR A C 1
ATOM 4339 O O . THR A 1 599 ? -18.715 5.511 14.350 1.00 95.75 599 THR A O 1
ATOM 4342 N N . ASN A 1 600 ? -18.903 5.893 16.553 1.00 95.81 600 ASN A N 1
ATOM 4343 C CA . ASN A 1 600 ? -17.526 6.333 16.755 1.00 95.81 600 ASN A CA 1
ATOM 4344 C C . ASN A 1 600 ? -16.812 5.432 17.772 1.00 95.81 600 ASN A C 1
ATOM 4346 O O . ASN A 1 600 ? -17.341 5.146 18.845 1.00 95.81 600 ASN A O 1
ATOM 4350 N N . VAL A 1 601 ? -15.591 5.015 17.452 1.00 97.31 601 VAL A N 1
ATOM 4351 C CA . VAL A 1 601 ? -14.656 4.375 18.382 1.00 97.31 601 VAL A CA 1
ATOM 4352 C C . VAL A 1 601 ? -13.495 5.341 18.591 1.00 97.31 601 VAL A C 1
ATOM 4354 O O . VAL A 1 601 ? -12.650 5.524 17.712 1.00 97.31 601 VAL A O 1
ATOM 4357 N N . GLY A 1 602 ? -13.513 5.988 19.750 1.00 95.06 602 GLY A N 1
ATOM 4358 C CA . GLY A 1 602 ? -12.768 7.191 20.102 1.00 95.06 602 GLY A CA 1
ATOM 4359 C C . GLY A 1 602 ? -13.469 8.471 19.631 1.00 95.06 602 GLY A C 1
ATOM 4360 O O . GLY A 1 602 ? -14.459 8.428 18.897 1.00 95.06 602 GLY A O 1
ATOM 4361 N N . TYR A 1 603 ? -12.997 9.631 20.098 1.00 92.06 603 TYR A N 1
ATOM 4362 C CA . TYR A 1 603 ? -13.701 10.905 19.909 1.00 92.06 603 TYR A CA 1
ATOM 4363 C C . TYR A 1 603 ? -12.736 12.087 19.725 1.00 92.06 603 TYR A C 1
ATOM 4365 O O . TYR A 1 603 ? -11.746 12.186 20.442 1.00 92.06 603 TYR A O 1
ATOM 4373 N N . ASP A 1 604 ? -13.003 12.996 18.777 1.00 92.12 604 ASP A N 1
ATOM 4374 C CA . ASP A 1 604 ? -12.033 14.004 18.297 1.00 92.12 604 ASP A CA 1
ATOM 4375 C C . ASP A 1 604 ? -12.126 15.394 18.962 1.00 92.12 604 ASP A C 1
ATOM 4377 O O . ASP A 1 604 ? -11.371 16.306 18.616 1.00 92.12 604 ASP A O 1
ATOM 4381 N N . VAL A 1 605 ? -12.993 15.571 19.964 1.00 87.56 605 VAL A N 1
ATOM 4382 C CA . VAL A 1 605 ? -13.209 16.880 20.616 1.00 87.56 605 VAL A CA 1
ATOM 4383 C C . VAL A 1 605 ? -11.973 17.410 21.354 1.00 87.56 605 VAL A C 1
ATOM 4385 O O . VAL A 1 605 ? -11.697 18.608 21.295 1.00 87.56 605 VAL A O 1
ATOM 4388 N N . GLN A 1 606 ? -11.209 16.551 22.031 1.00 82.94 606 GLN A N 1
ATOM 4389 C CA . GLN A 1 606 ? -9.999 16.948 22.760 1.00 82.94 606 GLN A CA 1
ATOM 4390 C C . GLN A 1 606 ? -8.951 15.832 22.770 1.00 82.94 606 GLN A C 1
ATOM 4392 O O . GLN A 1 606 ? -9.264 14.649 22.610 1.00 82.94 606 GLN A O 1
ATOM 4397 N N . ALA A 1 607 ? -7.692 16.220 22.977 1.00 75.25 607 ALA A N 1
ATOM 4398 C CA . ALA A 1 607 ? -6.608 15.270 23.182 1.00 75.25 607 ALA A CA 1
ATOM 4399 C C . ALA A 1 607 ? -6.902 14.422 24.432 1.00 75.25 607 ALA A C 1
ATOM 4401 O O . ALA A 1 607 ? -7.287 14.963 25.468 1.00 75.25 607 ALA A O 1
ATOM 4402 N N . GLY A 1 608 ? -6.751 13.101 24.320 1.00 75.56 608 GLY A N 1
ATOM 4403 C CA . GLY A 1 608 ? -7.060 12.165 25.404 1.00 75.56 608 GLY A CA 1
ATOM 4404 C C . GLY A 1 608 ? -8.492 11.625 25.412 1.00 75.56 608 GLY A C 1
ATOM 4405 O O . GLY A 1 608 ? -8.774 10.755 26.219 1.00 75.56 608 GLY A O 1
ATOM 4406 N N . ASN A 1 609 ? -9.376 12.043 24.491 1.00 83.38 609 ASN A N 1
ATOM 4407 C CA . ASN A 1 609 ? -10.690 11.404 24.275 1.00 83.38 609 ASN A CA 1
ATOM 4408 C C . ASN A 1 609 ? -10.628 10.075 23.487 1.00 83.38 609 ASN A C 1
ATOM 4410 O O . ASN A 1 609 ? -11.623 9.605 22.933 1.00 83.38 609 ASN A O 1
ATOM 4414 N N . GLY A 1 610 ? -9.441 9.484 23.422 1.00 90.56 610 GLY A N 1
ATOM 4415 C CA . GLY A 1 610 ? -9.167 8.188 22.827 1.00 90.56 610 GLY A CA 1
ATOM 4416 C C . GLY A 1 610 ? -9.397 7.039 23.785 1.00 90.56 610 GLY A C 1
ATOM 4417 O O . GLY A 1 610 ? -9.342 7.223 24.997 1.00 90.56 610 GLY A O 1
ATOM 4418 N N . ASN A 1 611 ? -9.594 5.843 23.244 1.00 95.38 611 ASN A N 1
ATOM 4419 C CA . ASN A 1 611 ? -9.402 4.626 24.024 1.00 95.38 611 ASN A CA 1
ATOM 4420 C C . ASN A 1 611 ? -7.907 4.270 24.071 1.00 95.38 611 ASN A C 1
ATOM 4422 O O . ASN A 1 611 ? -7.159 4.657 23.168 1.00 95.38 611 ASN A O 1
ATOM 4426 N N . SER A 1 612 ? -7.473 3.533 25.097 1.00 93.12 612 SER A N 1
ATOM 4427 C CA . SER A 1 612 ? -6.073 3.122 25.252 1.00 93.12 612 SER A CA 1
ATOM 4428 C C . SER A 1 612 ? -5.921 1.659 25.667 1.00 93.12 612 SER A C 1
ATOM 4430 O O . SER A 1 612 ? -6.719 1.151 26.455 1.00 93.12 612 SER A O 1
ATOM 4432 N N . ALA A 1 613 ? -4.912 0.991 25.099 1.00 89.69 613 ALA A N 1
ATOM 4433 C CA . ALA A 1 613 ? -4.523 -0.393 25.388 1.00 89.69 613 ALA A CA 1
ATOM 4434 C C . ALA A 1 613 ? -3.073 -0.670 24.946 1.00 89.69 613 ALA A C 1
ATOM 4436 O O . ALA A 1 613 ? -2.431 0.187 24.337 1.00 89.69 613 ALA A O 1
ATOM 4437 N N . ILE A 1 614 ? -2.557 -1.880 25.183 1.00 86.50 614 ILE A N 1
ATOM 4438 C CA . ILE A 1 614 ? -1.324 -2.359 24.536 1.00 86.50 614 ILE A CA 1
ATOM 4439 C C . ILE A 1 614 ? -1.602 -2.707 23.074 1.00 86.50 614 ILE A C 1
ATOM 4441 O O . ILE A 1 614 ? -0.916 -2.194 22.182 1.00 86.50 614 ILE A O 1
ATOM 4445 N N . LEU A 1 615 ? -2.625 -3.529 22.825 1.00 89.19 615 LEU A N 1
ATOM 4446 C CA . LEU A 1 615 ? -3.057 -3.919 21.482 1.00 89.19 615 LEU A CA 1
ATOM 4447 C C . LEU A 1 615 ? -4.514 -3.528 21.238 1.00 89.19 615 LEU A C 1
ATOM 4449 O O . LEU A 1 615 ? -5.371 -3.715 22.104 1.00 89.19 615 LEU A O 1
ATOM 4453 N N . GLY A 1 616 ? -4.813 -3.031 20.036 1.00 93.81 616 GLY A N 1
ATOM 4454 C CA . GLY A 1 616 ? -6.196 -2.765 19.635 1.00 93.81 616 GLY A CA 1
ATOM 4455 C C . GLY A 1 616 ? -6.856 -1.704 20.512 1.00 93.81 616 GLY A C 1
ATOM 4456 O O . GLY A 1 616 ? -7.891 -1.966 21.122 1.00 93.81 616 GLY A O 1
ATOM 4457 N N . ALA A 1 617 ? -6.244 -0.523 20.639 1.00 94.44 617 ALA A N 1
ATOM 4458 C CA . ALA A 1 617 ? -6.743 0.511 21.549 1.00 94.44 617 ALA A CA 1
ATOM 4459 C C . ALA A 1 617 ? -8.189 0.906 21.229 1.00 94.44 617 ALA A C 1
ATOM 4461 O O . ALA A 1 617 ? -9.011 0.978 22.139 1.00 94.44 617 ALA A O 1
ATOM 4462 N N . GLY A 1 618 ? -8.525 1.083 19.949 1.00 97.62 618 GLY A N 1
ATOM 4463 C CA . GLY A 1 618 ? -9.920 1.181 19.526 1.00 97.62 618 GLY A CA 1
ATOM 4464 C C . GLY A 1 618 ? -10.629 -0.170 19.618 1.00 97.62 618 GLY A C 1
ATOM 4465 O O . GLY A 1 618 ? -11.530 -0.353 20.438 1.00 97.62 618 GLY A O 1
ATOM 4466 N N . LEU A 1 619 ? -10.219 -1.103 18.759 1.00 98.62 619 LEU A N 1
ATOM 4467 C CA . LEU A 1 619 ? -10.837 -2.418 18.594 1.00 98.62 619 LEU A CA 1
ATOM 4468 C C . LEU A 1 619 ? -9.775 -3.528 18.600 1.00 98.62 619 LEU A C 1
ATOM 4470 O O . LEU A 1 619 ? -8.796 -3.453 17.854 1.00 98.62 619 LEU A O 1
ATOM 4474 N N . TYR A 1 620 ? -10.018 -4.589 19.366 1.00 98.56 620 TYR A N 1
ATOM 4475 C CA . TYR A 1 620 ? -9.283 -5.852 19.320 1.00 98.56 620 TYR A CA 1
ATOM 4476 C C . TYR A 1 620 ? -10.235 -6.976 18.890 1.00 98.56 620 TYR A C 1
ATOM 4478 O O . TYR A 1 620 ? -11.271 -7.178 19.521 1.00 98.56 620 TYR A O 1
ATOM 4486 N N . VAL A 1 621 ? -9.925 -7.670 17.794 1.00 98.69 621 VAL A N 1
ATOM 4487 C CA . VAL A 1 621 ? -10.809 -8.672 17.177 1.00 98.69 621 VAL A CA 1
ATOM 4488 C C . VAL A 1 621 ? -10.060 -9.986 16.984 1.00 98.69 621 VAL A C 1
ATOM 4490 O O . VAL A 1 621 ? -9.159 -10.093 16.154 1.00 98.69 621 VAL A O 1
ATOM 4493 N N . GLU A 1 622 ? -10.449 -11.003 17.738 1.00 98.19 622 GLU A N 1
ATOM 4494 C CA . GLU A 1 622 ? -9.860 -12.337 17.695 1.00 98.19 622 GLU A CA 1
ATOM 4495 C C . GLU A 1 622 ? -10.928 -13.372 17.350 1.00 98.19 622 GLU A C 1
ATOM 4497 O O . GLU A 1 622 ? -11.997 -13.388 17.954 1.00 98.19 622 GLU A O 1
ATOM 4502 N N . ASN A 1 623 ? -10.660 -14.245 16.372 1.00 97.00 623 ASN A N 1
ATOM 4503 C CA . ASN A 1 623 ? -11.583 -15.313 15.963 1.00 97.00 623 ASN A CA 1
ATOM 4504 C C . ASN A 1 623 ? -13.040 -14.831 15.786 1.00 97.00 623 ASN A C 1
ATOM 4506 O O . ASN A 1 623 ? -13.983 -15.531 16.150 1.00 97.00 623 ASN A O 1
ATOM 4510 N N . SER A 1 624 ? -13.227 -13.602 15.296 1.00 98.69 624 SER A N 1
ATOM 4511 C CA . SER A 1 624 ? -14.499 -12.871 15.376 1.00 98.69 624 SER A CA 1
ATOM 4512 C C . SER A 1 624 ? -14.775 -12.061 14.110 1.00 98.69 624 SER A C 1
ATOM 4514 O O . SER A 1 624 ? -13.965 -12.009 13.180 1.00 98.69 624 SER A O 1
ATOM 4516 N N . THR A 1 625 ? -15.956 -11.441 14.051 1.00 98.81 625 THR A N 1
ATOM 4517 C CA . THR A 1 625 ? -16.411 -10.657 12.897 1.00 98.81 625 THR A CA 1
ATOM 4518 C C . THR A 1 625 ? -16.651 -9.191 13.255 1.00 98.81 625 THR A C 1
ATOM 4520 O O . THR A 1 625 ? -17.316 -8.872 14.241 1.00 98.81 625 THR A O 1
ATOM 4523 N N . LEU A 1 626 ? -16.165 -8.290 12.400 1.00 98.75 626 LEU A N 1
ATOM 4524 C CA . LEU A 1 626 ? -16.447 -6.855 12.442 1.00 98.75 626 LEU A CA 1
ATOM 4525 C C . LEU A 1 626 ? -17.167 -6.419 11.158 1.00 98.75 626 LEU A C 1
ATOM 4527 O O . LEU A 1 626 ? -16.619 -6.582 10.069 1.00 98.75 626 LEU A O 1
ATOM 4531 N N . ASP A 1 627 ? -18.350 -5.817 11.287 1.00 98.38 627 ASP A N 1
ATOM 4532 C CA . ASP A 1 627 ? -19.070 -5.115 10.213 1.00 98.38 627 ASP A CA 1
ATOM 4533 C C . ASP A 1 627 ? -19.257 -3.645 10.610 1.00 98.38 627 ASP A C 1
ATOM 4535 O O . ASP A 1 627 ? -20.004 -3.328 11.535 1.00 98.38 627 ASP A O 1
ATOM 4539 N N . PHE A 1 628 ? -18.534 -2.727 9.969 1.00 98.12 628 PHE A N 1
ATOM 4540 C CA . PHE A 1 628 ? -18.425 -1.360 10.473 1.00 98.12 628 PHE A CA 1
ATOM 4541 C C . PHE A 1 628 ? -18.468 -0.297 9.374 1.00 98.12 628 PHE A C 1
ATOM 4543 O O . PHE A 1 628 ? -17.757 -0.376 8.371 1.00 98.12 628 PHE A O 1
ATOM 4550 N N . ALA A 1 629 ? -19.268 0.746 9.603 1.00 96.75 629 ALA A N 1
ATOM 4551 C CA . ALA A 1 629 ? -19.439 1.877 8.690 1.00 96.75 629 ALA A CA 1
ATOM 4552 C C . ALA A 1 629 ? -19.120 3.251 9.302 1.00 96.75 629 ALA A C 1
ATOM 4554 O O . ALA A 1 629 ? -19.329 4.277 8.656 1.00 96.75 629 ALA A O 1
ATOM 4555 N N . GLY A 1 630 ? -18.652 3.281 10.550 1.00 95.94 630 GLY A N 1
ATOM 4556 C CA . GLY A 1 630 ? -18.419 4.499 11.320 1.00 95.94 630 GLY A CA 1
ATOM 4557 C C . GLY A 1 630 ? -16.978 5.019 11.274 1.00 95.94 630 GLY A C 1
ATOM 4558 O O . GLY A 1 630 ? -16.248 4.852 10.291 1.00 95.94 630 GLY A O 1
ATOM 4559 N N . ARG A 1 631 ? -16.544 5.637 12.378 1.00 97.31 631 ARG A N 1
ATOM 4560 C CA . ARG A 1 631 ? -15.199 6.214 12.538 1.00 97.31 631 ARG A CA 1
ATOM 4561 C C . ARG A 1 631 ? -14.418 5.536 13.665 1.00 97.31 631 ARG A C 1
ATOM 4563 O O . ARG A 1 631 ? -14.943 5.387 14.760 1.00 97.31 631 ARG A O 1
ATOM 4570 N N . ILE A 1 632 ? -13.154 5.199 13.421 1.00 97.94 632 ILE A N 1
ATOM 4571 C CA . ILE A 1 632 ? -12.192 4.703 14.419 1.00 97.94 632 ILE A CA 1
ATOM 4572 C C . ILE A 1 632 ? -11.051 5.720 14.501 1.00 97.94 632 ILE A C 1
ATOM 4574 O O . ILE A 1 632 ? -10.223 5.797 13.590 1.00 97.94 632 ILE A O 1
ATOM 4578 N N . ILE A 1 633 ? -11.038 6.548 15.542 1.00 96.69 633 ILE A N 1
ATOM 4579 C CA . ILE A 1 633 ? -10.206 7.757 15.627 1.00 96.69 633 ILE A CA 1
ATOM 4580 C C . ILE A 1 633 ? -9.676 7.993 17.040 1.00 96.69 633 ILE A C 1
ATOM 4582 O O . ILE A 1 633 ? -10.281 7.555 18.009 1.00 96.69 633 ILE A O 1
ATOM 4586 N N . ASN A 1 634 ? -8.604 8.774 17.163 1.00 94.50 634 ASN A N 1
ATOM 4587 C CA . ASN A 1 634 ? -8.031 9.212 18.443 1.00 94.50 634 ASN A CA 1
ATOM 4588 C C . ASN A 1 634 ? -7.572 8.093 19.389 1.00 94.50 634 ASN A C 1
ATOM 4590 O O . ASN A 1 634 ? -7.309 8.376 20.548 1.00 94.50 634 ASN A O 1
ATOM 4594 N N . ASN A 1 635 ? -7.511 6.833 18.967 1.00 95.19 635 ASN A N 1
ATOM 4595 C CA . ASN A 1 635 ? -7.158 5.737 19.869 1.00 95.19 635 ASN A CA 1
ATOM 4596 C C . ASN A 1 635 ? -5.636 5.618 20.004 1.00 95.19 635 ASN A C 1
ATOM 4598 O O . ASN A 1 635 ? -4.924 5.831 19.022 1.00 95.19 635 ASN A O 1
ATOM 4602 N N . ASP A 1 636 ? -5.146 5.276 21.195 1.00 91.38 636 ASP A N 1
ATOM 4603 C CA . ASP A 1 636 ? -3.713 5.241 21.506 1.00 91.38 636 ASP A CA 1
ATOM 4604 C C . ASP A 1 636 ? -3.280 3.866 22.028 1.00 91.38 636 ASP A C 1
ATOM 4606 O O . ASP A 1 636 ? -3.560 3.496 23.173 1.00 91.38 636 ASP A O 1
ATOM 4610 N N . ALA A 1 637 ? -2.607 3.099 21.167 1.00 90.56 637 ALA A N 1
ATOM 4611 C CA . ALA A 1 637 ? -2.054 1.795 21.518 1.00 90.56 637 ALA A CA 1
ATOM 4612 C C . ALA A 1 637 ? -0.582 1.922 21.911 1.00 90.56 637 ALA A C 1
ATOM 4614 O O . ALA A 1 637 ? 0.197 2.564 21.212 1.00 90.56 637 ALA A O 1
ATOM 4615 N N . SER A 1 638 ? -0.142 1.267 22.982 1.00 85.19 638 SER A N 1
ATOM 4616 C CA . SER A 1 638 ? 1.279 1.303 23.343 1.00 85.19 638 SER A CA 1
ATOM 4617 C C . SER A 1 638 ? 2.147 0.401 22.457 1.00 85.19 638 SER A C 1
ATOM 4619 O O . SER A 1 638 ? 3.345 0.664 22.354 1.00 85.19 638 SER A O 1
ATOM 4621 N N . ASN A 1 639 ? 1.567 -0.611 21.786 1.00 82.25 639 ASN A N 1
ATOM 4622 C CA . ASN A 1 639 ? 2.299 -1.543 20.925 1.00 82.25 639 ASN A CA 1
ATOM 4623 C C . ASN A 1 639 ? 1.813 -1.595 19.465 1.00 82.25 639 ASN A C 1
ATOM 4625 O O . ASN A 1 639 ? 2.588 -1.250 18.570 1.00 82.25 639 ASN A O 1
ATOM 4629 N N . SER A 1 640 ? 0.583 -2.055 19.207 1.00 88.31 640 SER A N 1
ATOM 4630 C CA . SER A 1 640 ? 0.101 -2.302 17.836 1.00 88.31 640 SER A CA 1
ATOM 4631 C C . SER A 1 640 ? -1.409 -2.118 17.685 1.00 88.31 640 SER A C 1
ATOM 4633 O O . SER A 1 640 ? -2.168 -2.308 18.634 1.00 88.31 640 SER A O 1
ATOM 4635 N N . GLY A 1 641 ? -1.860 -1.792 16.470 1.00 90.25 641 GLY A N 1
ATOM 4636 C CA . GLY A 1 641 ? -3.290 -1.674 16.165 1.00 90.25 641 GLY A CA 1
ATOM 4637 C C . GLY A 1 641 ? -3.944 -0.500 16.889 1.00 90.25 641 GLY A C 1
ATOM 4638 O O . GLY A 1 641 ? -4.890 -0.698 17.647 1.00 90.25 641 GLY A O 1
ATOM 4639 N N . GLY A 1 642 ? -3.431 0.719 16.682 1.00 90.62 642 GLY A N 1
ATOM 4640 C CA . GLY A 1 642 ? -3.980 1.931 17.306 1.00 90.62 642 GLY A CA 1
ATOM 4641 C C . GLY A 1 642 ? -5.489 2.037 17.082 1.00 90.62 642 GLY A C 1
ATOM 4642 O O . GLY A 1 642 ? -6.262 2.108 18.034 1.00 90.62 642 GLY A O 1
ATOM 4643 N N . GLY A 1 643 ? -5.917 1.953 15.821 1.00 95.94 643 GLY A N 1
ATOM 4644 C CA . GLY A 1 643 ? -7.332 1.839 15.471 1.00 95.94 643 GLY A CA 1
ATOM 4645 C C . GLY A 1 643 ? -7.896 0.432 15.694 1.00 95.94 643 GLY A C 1
ATOM 4646 O O . GLY A 1 643 ? -8.809 0.250 16.500 1.00 95.94 643 GLY A O 1
ATOM 4647 N N . LEU A 1 644 ? -7.376 -0.550 14.952 1.00 98.06 644 LEU A N 1
ATOM 4648 C CA . LEU A 1 644 ? -7.869 -1.929 14.923 1.00 98.06 644 LEU A CA 1
ATOM 4649 C C . LEU A 1 644 ? -6.712 -2.933 14.945 1.00 98.06 644 LEU A C 1
ATOM 4651 O O . LEU A 1 644 ? -5.817 -2.874 14.100 1.00 98.06 644 LEU A O 1
ATOM 4655 N N . TYR A 1 645 ? -6.800 -3.908 15.843 1.00 97.81 645 TYR A N 1
ATOM 4656 C CA . TYR A 1 645 ? -6.008 -5.135 15.837 1.00 97.81 645 TYR A CA 1
ATOM 4657 C C . TYR A 1 645 ? -6.917 -6.322 15.510 1.00 97.81 645 TYR A C 1
ATOM 4659 O O . TYR A 1 645 ? -7.963 -6.472 16.140 1.00 97.81 645 TYR A O 1
ATOM 4667 N N . ALA A 1 646 ? -6.531 -7.168 14.553 1.00 97.94 646 ALA A N 1
ATOM 4668 C CA . ALA A 1 646 ? -7.294 -8.350 14.177 1.00 97.94 646 ALA A CA 1
ATOM 4669 C C . ALA A 1 646 ? -6.414 -9.587 13.918 1.00 97.94 646 ALA A C 1
ATOM 4671 O O . ALA A 1 646 ? -5.405 -9.519 13.211 1.00 97.94 646 ALA A O 1
ATOM 4672 N N . THR A 1 647 ? -6.839 -10.727 14.469 1.00 97.31 647 THR A N 1
ATOM 4673 C CA . THR A 1 647 ? -6.197 -12.042 14.318 1.00 97.31 647 THR A CA 1
ATOM 4674 C C . THR A 1 647 ? -7.246 -13.121 14.044 1.00 97.31 647 THR A C 1
ATOM 4676 O O . THR A 1 647 ? -8.298 -13.133 14.689 1.00 97.31 647 THR A O 1
ATOM 4679 N N . SER A 1 648 ? -7.000 -14.003 13.068 1.00 96.12 648 SER A N 1
ATOM 4680 C CA . SER A 1 648 ? -7.918 -15.088 12.674 1.00 96.12 648 SER A CA 1
ATOM 4681 C C . SER A 1 648 ? -9.375 -14.638 12.467 1.00 96.12 648 SER A C 1
ATOM 4683 O O . SER A 1 648 ? -10.315 -15.345 12.821 1.00 96.12 648 SER A O 1
ATOM 4685 N N . SER A 1 649 ? -9.575 -13.424 11.944 1.00 98.38 649 SER A N 1
ATOM 4686 C CA . SER A 1 649 ? -10.873 -12.733 11.974 1.00 98.38 649 SER A CA 1
ATOM 4687 C C . SER A 1 649 ? -11.356 -12.275 10.599 1.00 98.38 649 SER A C 1
ATOM 4689 O O . SER A 1 649 ? -10.591 -12.211 9.635 1.00 98.38 649 SER A O 1
ATOM 4691 N N . VAL A 1 650 ? -12.638 -11.908 10.515 1.00 98.69 650 VAL A N 1
ATOM 4692 C CA . VAL A 1 650 ? -13.254 -11.328 9.312 1.00 98.69 650 VAL A CA 1
ATOM 4693 C C . VAL A 1 650 ? -13.626 -9.874 9.571 1.00 98.69 650 VAL A C 1
ATOM 4695 O O . VAL A 1 650 ? -14.436 -9.569 10.443 1.00 98.69 650 VAL A O 1
ATOM 4698 N N . ILE A 1 651 ? -13.057 -8.964 8.785 1.00 98.81 651 ILE A N 1
ATOM 4699 C CA . ILE A 1 651 ? -13.223 -7.520 8.938 1.00 98.81 651 ILE A CA 1
ATOM 4700 C C . ILE A 1 651 ? -13.873 -6.937 7.682 1.00 98.81 651 ILE A C 1
ATOM 4702 O O . ILE A 1 651 ? -13.340 -7.067 6.583 1.00 98.81 651 ILE A O 1
ATOM 4706 N N . THR A 1 652 ? -14.995 -6.241 7.839 1.00 98.81 652 THR A N 1
ATOM 4707 C CA . THR A 1 652 ? -15.675 -5.506 6.766 1.00 98.81 652 THR A CA 1
ATOM 4708 C C . THR A 1 652 ? -15.828 -4.043 7.157 1.00 98.81 652 THR A C 1
ATOM 4710 O O . THR A 1 652 ? -16.496 -3.718 8.134 1.00 98.81 652 THR A O 1
ATOM 4713 N N . LEU A 1 653 ? -15.214 -3.152 6.377 1.00 98.81 653 LEU A N 1
ATOM 4714 C CA . LEU A 1 653 ? -15.284 -1.704 6.560 1.00 98.81 653 LEU A CA 1
ATOM 4715 C C . LEU A 1 653 ? -15.947 -1.058 5.339 1.00 98.81 653 LEU A C 1
ATOM 4717 O O . LEU A 1 653 ? -15.363 -1.061 4.251 1.00 98.81 653 LEU A O 1
ATOM 4721 N N . THR A 1 654 ? -17.134 -0.474 5.513 1.00 98.38 654 THR A N 1
ATOM 4722 C CA . THR A 1 654 ? -17.924 0.109 4.413 1.00 98.38 654 THR A CA 1
ATOM 4723 C C . THR A 1 654 ? -18.255 1.569 4.679 1.00 98.38 654 THR A C 1
ATOM 4725 O O . THR A 1 654 ? -18.978 1.864 5.618 1.00 98.38 654 THR A O 1
ATOM 4728 N N . ASN A 1 655 ? -17.803 2.497 3.831 1.00 97.69 655 ASN A N 1
ATOM 4729 C CA . ASN A 1 655 ? -17.922 3.945 4.081 1.00 97.69 655 ASN A CA 1
ATOM 4730 C C . ASN A 1 655 ? -17.274 4.383 5.409 1.00 97.69 655 ASN A C 1
ATOM 4732 O O . ASN A 1 655 ? -17.680 5.387 5.994 1.00 97.69 655 ASN A O 1
ATOM 4736 N N . ALA A 1 656 ? -16.293 3.618 5.890 1.00 98.12 656 ALA A N 1
ATOM 4737 C CA . ALA A 1 656 ? -15.693 3.824 7.195 1.00 98.12 656 ALA A CA 1
ATOM 4738 C C . ALA A 1 656 ? -14.455 4.726 7.121 1.00 98.12 656 ALA A C 1
ATOM 4740 O O . ALA A 1 656 ? -13.862 4.954 6.060 1.00 98.12 656 ALA A O 1
ATOM 4741 N N . MET A 1 657 ? -14.026 5.203 8.284 1.00 98.00 657 MET A N 1
ATOM 4742 C CA . MET A 1 657 ? -12.826 6.018 8.433 1.00 98.00 657 MET A CA 1
ATOM 4743 C C . MET A 1 657 ? -11.964 5.501 9.586 1.00 98.00 657 MET A C 1
ATOM 4745 O O . MET A 1 657 ? -12.452 5.371 10.706 1.00 98.00 657 MET A O 1
ATOM 4749 N N . VAL A 1 658 ? -10.687 5.222 9.316 1.00 98.06 658 VAL A N 1
ATOM 4750 C CA . VAL A 1 658 ? -9.702 4.749 10.301 1.00 98.06 658 VAL A CA 1
ATOM 4751 C C . VAL A 1 658 ? -8.550 5.743 10.380 1.00 98.06 658 VAL A C 1
ATOM 4753 O O . VAL A 1 658 ? -7.674 5.798 9.511 1.00 98.06 658 VAL A O 1
ATOM 4756 N N . GLY A 1 659 ? -8.562 6.541 11.440 1.00 95.62 659 GLY A N 1
ATOM 4757 C CA . GLY A 1 659 ? -7.746 7.742 11.570 1.00 95.62 659 GLY A CA 1
ATOM 4758 C C . GLY A 1 659 ? -8.344 8.916 10.796 1.00 95.62 659 GLY A C 1
ATOM 4759 O O . GLY A 1 659 ? -9.397 8.799 10.174 1.00 95.62 659 GLY A O 1
ATOM 4760 N N . GLY A 1 660 ? -7.690 10.074 10.825 1.00 94.12 660 GLY A N 1
ATOM 4761 C CA . GLY A 1 660 ? -8.141 11.253 10.096 1.00 94.12 660 GLY A CA 1
ATOM 4762 C C . GLY A 1 660 ? -7.169 12.413 10.138 1.00 94.12 660 GLY A C 1
ATOM 4763 O O . GLY A 1 660 ? -6.235 12.424 10.929 1.00 94.12 660 GLY A O 1
ATOM 4764 N N . THR A 1 661 ? -7.392 13.404 9.276 1.00 92.38 661 THR A N 1
ATOM 4765 C CA . THR A 1 661 ? -6.482 14.549 9.113 1.00 92.38 661 THR A CA 1
ATOM 4766 C C . THR A 1 661 ? -6.792 15.719 10.048 1.00 92.38 661 THR A C 1
ATOM 4768 O O . THR A 1 661 ? -6.050 16.700 10.061 1.00 92.38 661 THR A O 1
ATOM 4771 N N . GLY A 1 662 ? -7.924 15.677 10.755 1.00 91.81 662 GLY A N 1
ATOM 4772 C CA . GLY A 1 662 ? -8.322 16.692 11.725 1.00 91.81 662 GLY A CA 1
ATOM 4773 C C . GLY A 1 662 ? -7.590 16.561 13.066 1.00 91.81 662 GLY A C 1
ATOM 4774 O O . GLY A 1 662 ? -6.921 15.557 13.321 1.00 91.81 662 GLY A O 1
ATOM 4775 N N . PRO A 1 663 ? -7.713 17.570 13.946 1.00 90.56 663 PRO A N 1
ATOM 4776 C CA . PRO A 1 663 ? -7.155 17.499 15.294 1.00 90.56 663 PRO A CA 1
ATOM 4777 C C . PRO A 1 663 ? -7.757 16.310 16.049 1.00 90.56 663 PRO A C 1
ATOM 4779 O O . PRO A 1 663 ? -8.959 16.084 15.967 1.00 90.56 663 PRO A O 1
ATOM 4782 N N . ASN A 1 664 ? -6.920 15.555 16.767 1.00 90.56 664 ASN A N 1
ATOM 4783 C CA . ASN A 1 664 ? -7.330 14.380 17.550 1.00 90.56 664 ASN A CA 1
ATOM 4784 C C . ASN A 1 664 ? -8.084 13.309 16.734 1.00 90.56 664 ASN A C 1
ATOM 4786 O O . ASN A 1 664 ? -8.883 12.564 17.284 1.00 90.56 664 ASN A O 1
ATOM 4790 N N . GLN A 1 665 ? -7.892 13.244 15.416 1.00 94.31 665 GLN A N 1
ATOM 4791 C CA . GLN A 1 665 ? -8.442 12.172 14.582 1.00 94.31 665 GLN A CA 1
ATOM 4792 C C . GLN A 1 665 ? -7.464 11.025 14.307 1.00 94.31 665 GLN A C 1
ATOM 4794 O O . GLN A 1 665 ? -7.933 9.887 14.223 1.00 94.31 665 GLN A O 1
ATOM 4799 N N . PRO A 1 666 ? -6.144 11.259 14.160 1.00 93.81 666 PRO A N 1
ATOM 4800 C CA . PRO A 1 666 ? -5.170 10.181 14.058 1.00 93.81 666 PRO A CA 1
ATOM 4801 C C . PRO A 1 666 ? -5.320 9.158 15.178 1.00 93.81 666 PRO A C 1
ATOM 4803 O O . PRO A 1 666 ? -5.414 9.542 16.342 1.00 93.81 666 PRO A O 1
ATOM 4806 N N . ASN A 1 667 ? -5.287 7.870 14.841 1.00 93.56 667 ASN A N 1
ATOM 4807 C CA . ASN A 1 667 ? -4.918 6.875 15.842 1.00 93.56 667 ASN A CA 1
ATOM 4808 C C . ASN A 1 667 ? -3.398 6.910 16.017 1.00 93.56 667 ASN A C 1
ATOM 4810 O O . ASN A 1 667 ? -2.658 7.200 15.068 1.00 93.56 667 ASN A O 1
ATOM 4814 N N . SER A 1 668 ? -2.952 6.646 17.234 1.00 89.19 668 SER A N 1
ATOM 4815 C CA . SER A 1 668 ? -1.567 6.739 17.658 1.00 89.19 668 SER A CA 1
ATOM 4816 C C . SER A 1 668 ? -1.054 5.378 18.103 1.00 89.19 668 SER A C 1
ATOM 4818 O O . SER A 1 668 ? -1.788 4.555 18.655 1.00 89.19 668 SER A O 1
ATOM 4820 N N . ILE A 1 669 ? 0.235 5.167 17.856 1.00 83.38 669 ILE A N 1
ATOM 4821 C CA . ILE A 1 669 ? 1.022 4.170 18.563 1.00 83.38 669 ILE A CA 1
ATOM 4822 C C . ILE A 1 669 ? 2.074 4.895 19.402 1.00 83.38 669 ILE A C 1
ATOM 4824 O O . ILE A 1 669 ? 2.823 5.739 18.887 1.00 83.38 669 ILE A O 1
ATOM 4828 N N . GLY A 1 670 ? 2.121 4.556 20.690 1.00 74.44 670 GLY A N 1
ATOM 4829 C CA . GLY A 1 670 ? 3.048 5.100 21.674 1.00 74.44 670 GLY A CA 1
ATOM 4830 C C . GLY A 1 670 ? 4.522 4.840 21.337 1.00 74.44 670 GLY A C 1
ATOM 4831 O O . GLY A 1 670 ? 4.871 4.070 20.444 1.00 74.44 670 GLY A O 1
ATOM 4832 N N . ALA A 1 671 ? 5.425 5.489 22.076 1.00 67.31 671 ALA A N 1
ATOM 4833 C CA . ALA A 1 671 ? 6.860 5.516 21.761 1.00 67.31 671 ALA A CA 1
ATOM 4834 C C . ALA A 1 671 ? 7.565 4.142 21.775 1.00 67.31 671 ALA A C 1
ATOM 4836 O O . ALA A 1 671 ? 8.643 4.024 21.198 1.00 67.31 671 ALA A O 1
ATOM 4837 N N . GLY A 1 672 ? 6.981 3.132 22.431 1.00 64.38 672 GLY A N 1
ATOM 4838 C CA . GLY A 1 672 ? 7.499 1.759 22.475 1.00 64.38 672 GLY A CA 1
ATOM 4839 C C . GLY A 1 672 ? 6.870 0.803 21.456 1.00 64.38 672 GLY A C 1
ATOM 4840 O O . GLY A 1 672 ? 7.313 -0.339 21.360 1.00 64.38 672 GLY A O 1
ATOM 4841 N N . GLY A 1 673 ? 5.850 1.240 20.715 1.00 66.69 673 GLY A N 1
ATOM 4842 C CA . GLY A 1 673 ? 5.101 0.379 19.808 1.00 66.69 673 GLY A CA 1
ATOM 4843 C C . GLY A 1 673 ? 5.658 0.345 18.394 1.00 66.69 673 GLY A C 1
ATOM 4844 O O . GLY A 1 673 ? 6.483 1.176 18.016 1.00 66.69 673 GLY A O 1
ATOM 4845 N N . LEU A 1 674 ? 5.241 -0.663 17.630 1.00 66.50 674 LEU A N 1
ATOM 4846 C CA . LEU A 1 674 ? 5.962 -1.108 16.440 1.00 66.50 674 LEU A CA 1
ATOM 4847 C C . LEU A 1 674 ? 5.118 -1.063 15.158 1.00 66.50 674 LEU A C 1
ATOM 4849 O O . LEU A 1 674 ? 5.676 -0.747 14.108 1.00 66.50 674 LEU A O 1
ATOM 4853 N N . ASN A 1 675 ? 3.806 -1.350 15.200 1.00 79.88 675 ASN A N 1
ATOM 4854 C CA . ASN A 1 675 ? 3.092 -1.741 13.974 1.00 79.88 675 ASN A CA 1
ATOM 4855 C C . ASN A 1 675 ? 1.623 -1.299 13.861 1.00 79.88 675 ASN A C 1
ATOM 4857 O O . ASN A 1 675 ? 0.846 -1.436 14.804 1.00 79.88 675 ASN A O 1
ATOM 4861 N N . GLY A 1 676 ? 1.183 -0.934 12.650 1.00 78.94 676 GLY A N 1
ATOM 4862 C CA . GLY A 1 676 ? -0.248 -0.940 12.308 1.00 78.94 676 GLY A CA 1
ATOM 4863 C C . GLY A 1 676 ? -1.049 0.181 12.969 1.00 78.94 676 GLY A C 1
ATOM 4864 O O . GLY A 1 676 ? -2.011 -0.090 13.682 1.00 78.94 676 GLY A O 1
ATOM 4865 N N . GLY A 1 677 ? -0.653 1.444 12.769 1.00 84.94 677 GLY A N 1
ATOM 4866 C CA . GLY A 1 677 ? -1.306 2.593 13.418 1.00 84.94 677 GLY A CA 1
ATOM 4867 C C . GLY A 1 677 ? -2.813 2.651 13.155 1.00 84.94 677 GLY A C 1
ATOM 4868 O O . GLY A 1 677 ? -3.600 2.908 14.065 1.00 84.94 677 GLY A O 1
ATOM 4869 N N . GLY A 1 678 ? -3.215 2.378 11.913 1.00 93.75 678 GLY A N 1
ATOM 4870 C CA . GLY A 1 678 ? -4.612 2.166 11.549 1.00 93.75 678 GLY A CA 1
ATOM 4871 C C . GLY A 1 678 ? -5.055 0.731 11.797 1.00 93.75 678 GLY A C 1
ATOM 4872 O O . GLY A 1 678 ? -5.841 0.482 12.710 1.00 93.75 678 GLY A O 1
ATOM 4873 N N . LEU A 1 679 ? -4.573 -0.190 10.958 1.00 96.50 679 LEU A N 1
ATOM 4874 C CA . LEU A 1 679 ? -4.954 -1.604 10.961 1.00 96.50 679 LEU A CA 1
ATOM 4875 C C . LEU A 1 679 ? -3.746 -2.512 11.216 1.00 96.50 679 LEU A C 1
ATOM 4877 O O . LEU A 1 679 ? -2.697 -2.343 10.593 1.00 96.50 679 LEU A O 1
ATOM 4881 N N . TYR A 1 680 ? -3.926 -3.533 12.046 1.00 95.56 680 TYR A N 1
ATOM 4882 C CA . TYR A 1 680 ? -2.964 -4.613 12.247 1.00 95.56 680 TYR A CA 1
ATOM 4883 C C . TYR A 1 680 ? -3.651 -5.963 12.009 1.00 95.56 680 TYR A C 1
ATOM 4885 O O . TYR A 1 680 ? -4.544 -6.324 12.769 1.00 95.56 680 TYR A O 1
ATOM 4893 N N . LEU A 1 681 ? -3.284 -6.672 10.935 1.00 96.88 681 LEU A N 1
ATOM 4894 C CA . LEU A 1 681 ? -3.960 -7.882 10.447 1.00 96.88 681 LEU A CA 1
ATOM 4895 C C . LEU A 1 681 ? -2.982 -9.063 10.378 1.00 96.88 681 LEU A C 1
ATOM 4897 O O . LEU A 1 681 ? -2.020 -9.025 9.603 1.00 96.88 681 LEU A O 1
ATOM 4901 N N . ILE A 1 682 ? -3.241 -10.118 11.153 1.00 94.88 682 ILE A N 1
ATOM 4902 C CA . ILE A 1 682 ? -2.374 -11.306 11.230 1.00 94.88 682 ILE A CA 1
ATOM 4903 C C . ILE A 1 682 ? -3.164 -12.622 11.250 1.00 94.88 682 ILE A C 1
ATOM 4905 O O . ILE A 1 682 ? -4.386 -12.623 11.399 1.00 94.88 682 ILE A O 1
ATOM 4909 N N . ASN A 1 683 ? -2.450 -13.745 11.126 1.00 93.56 683 ASN A N 1
ATOM 4910 C CA . ASN A 1 683 ? -2.968 -15.108 11.285 1.00 93.56 683 ASN A CA 1
ATOM 4911 C C . ASN A 1 683 ? -4.214 -15.387 10.433 1.00 93.56 683 ASN A C 1
ATOM 4913 O O . ASN A 1 683 ? -5.278 -15.693 10.959 1.00 93.56 683 ASN A O 1
ATOM 4917 N N . ASN A 1 684 ? -4.092 -15.279 9.108 1.00 95.56 684 ASN A N 1
ATOM 4918 C CA . ASN A 1 684 ? -5.195 -15.502 8.162 1.00 95.56 684 ASN A CA 1
ATOM 4919 C C . ASN A 1 684 ? -6.419 -14.596 8.402 1.00 95.56 684 ASN A C 1
ATOM 4921 O O . ASN A 1 684 ? -7.560 -15.005 8.194 1.00 95.56 684 ASN A O 1
ATOM 4925 N N . THR A 1 685 ? -6.204 -13.350 8.828 1.00 98.00 685 THR A N 1
ATOM 4926 C CA . THR A 1 685 ? -7.290 -12.365 8.925 1.00 98.00 685 THR A CA 1
ATOM 4927 C C . THR A 1 685 ? -7.701 -11.887 7.537 1.00 98.00 685 THR A C 1
ATOM 4929 O O . THR A 1 685 ? -6.856 -11.585 6.693 1.00 98.00 685 THR A O 1
ATOM 4932 N N . HIS A 1 686 ? -9.006 -11.801 7.286 1.00 98.31 686 HIS A N 1
ATOM 4933 C CA . HIS A 1 686 ? -9.574 -11.381 6.007 1.00 98.31 686 HIS A CA 1
ATOM 4934 C C . HIS A 1 686 ? -10.252 -10.018 6.156 1.00 98.31 686 HIS A C 1
ATOM 4936 O O . HIS A 1 686 ? -11.316 -9.914 6.763 1.00 98.31 686 HIS A O 1
ATOM 4942 N N . ALA A 1 687 ? -9.666 -8.972 5.573 1.00 98.69 687 ALA A N 1
ATOM 4943 C CA . ALA A 1 687 ? -10.209 -7.619 5.602 1.00 98.69 687 ALA A CA 1
ATOM 4944 C C . ALA A 1 687 ? -10.719 -7.163 4.227 1.00 98.69 687 ALA A C 1
ATOM 4946 O O . ALA A 1 687 ? -9.996 -7.209 3.230 1.00 98.69 687 ALA A O 1
ATOM 4947 N N . THR A 1 688 ? -11.954 -6.660 4.186 1.00 98.81 688 THR A N 1
ATOM 4948 C CA . THR A 1 688 ? -12.583 -6.056 3.004 1.00 98.81 688 THR A CA 1
ATOM 4949 C C . THR A 1 688 ? -12.967 -4.610 3.291 1.00 98.81 688 THR A C 1
ATOM 4951 O O . THR A 1 688 ? -13.712 -4.319 4.224 1.00 98.81 688 THR A O 1
ATOM 4954 N N . LEU A 1 689 ? -12.459 -3.692 2.474 1.00 98.75 689 LEU A N 1
ATOM 4955 C CA . LEU A 1 689 ? -12.662 -2.253 2.580 1.00 98.75 689 LEU A CA 1
ATOM 4956 C C . LEU A 1 689 ? -13.386 -1.761 1.328 1.00 98.75 689 LEU A C 1
ATOM 4958 O O . LEU A 1 689 ? -12.917 -1.975 0.210 1.00 98.75 689 LEU A O 1
ATOM 4962 N N . SER A 1 690 ? -14.508 -1.069 1.505 1.00 98.62 690 SER A N 1
ATOM 4963 C CA . SER A 1 690 ? -15.275 -0.465 0.415 1.00 98.62 690 SER A CA 1
ATOM 4964 C C . SER A 1 690 ? -15.588 0.990 0.731 1.00 98.62 690 SER A C 1
ATOM 4966 O O . SER A 1 690 ? -16.268 1.281 1.714 1.00 98.62 690 SER A O 1
ATOM 4968 N N . ASN A 1 691 ? -15.106 1.908 -0.111 1.00 98.38 691 ASN A N 1
ATOM 4969 C CA . ASN A 1 691 ? -15.228 3.352 0.115 1.00 98.38 691 ASN A CA 1
ATOM 4970 C C . ASN A 1 691 ? -14.700 3.786 1.498 1.00 98.38 691 ASN A C 1
ATOM 4972 O O . ASN A 1 691 ? -15.291 4.627 2.172 1.00 98.38 691 ASN A O 1
ATOM 4976 N N . THR A 1 692 ? -13.601 3.171 1.938 1.00 98.62 692 THR A N 1
ATOM 4977 C CA . THR A 1 692 ? -13.020 3.391 3.265 1.00 98.62 692 THR A CA 1
ATOM 4978 C C . THR A 1 692 ? -11.781 4.274 3.166 1.00 98.62 692 THR A C 1
ATOM 4980 O O . THR A 1 692 ? -10.997 4.180 2.217 1.00 98.62 692 THR A O 1
ATOM 4983 N N . VAL A 1 693 ? -11.595 5.145 4.156 1.00 98.38 693 VAL A N 1
ATOM 4984 C CA . VAL A 1 693 ? -10.424 6.021 4.264 1.00 98.38 693 VAL A CA 1
ATOM 4985 C C . VAL A 1 693 ? -9.582 5.599 5.461 1.00 98.38 693 VAL A C 1
ATOM 4987 O O . VAL A 1 693 ? -10.047 5.658 6.595 1.00 98.38 693 VAL A O 1
ATOM 4990 N N . ILE A 1 694 ? -8.330 5.224 5.217 1.00 98.12 694 ILE A N 1
ATOM 4991 C CA . ILE A 1 694 ? -7.302 5.077 6.247 1.00 98.12 694 ILE A CA 1
ATOM 4992 C C . ILE A 1 694 ? -6.394 6.296 6.129 1.00 98.12 694 ILE A C 1
ATOM 4994 O O . ILE A 1 694 ? -5.784 6.505 5.080 1.00 98.12 694 ILE A O 1
ATOM 4998 N N . ALA A 1 695 ? -6.350 7.141 7.159 1.00 96.56 695 ALA A N 1
ATOM 4999 C CA . ALA A 1 695 ? -5.656 8.420 7.050 1.00 96.56 695 ALA A CA 1
ATOM 5000 C C . ALA A 1 695 ? -4.912 8.817 8.319 1.00 96.56 695 ALA A C 1
ATOM 5002 O O . ALA A 1 695 ? -5.437 8.714 9.423 1.00 96.56 695 ALA A O 1
ATOM 5003 N N . SER A 1 696 ? -3.696 9.336 8.140 1.00 92.12 696 SER A N 1
ATOM 5004 C CA . SER A 1 696 ? -2.930 10.059 9.167 1.00 92.12 696 SER A CA 1
ATOM 5005 C C . SER A 1 696 ? -2.713 9.341 10.501 1.00 92.12 696 SER A C 1
ATOM 5007 O O . SER A 1 696 ? -2.342 9.980 11.479 1.00 92.12 696 SER A O 1
ATOM 5009 N N . ASN A 1 697 ? -2.866 8.018 10.549 1.00 90.00 697 ASN A N 1
ATOM 5010 C CA . ASN A 1 697 ? -2.454 7.235 11.709 1.00 90.00 697 ASN A CA 1
ATOM 5011 C C . ASN A 1 697 ? -0.951 7.437 11.951 1.00 90.00 697 ASN A C 1
ATOM 5013 O O . ASN A 1 697 ? -0.151 7.377 11.011 1.00 90.00 697 ASN A O 1
ATOM 5017 N N . THR A 1 698 ? -0.608 7.756 13.195 1.00 78.19 698 THR A N 1
ATOM 5018 C CA . THR A 1 698 ? 0.692 8.290 13.601 1.00 78.19 698 THR A CA 1
ATOM 5019 C C . THR A 1 698 ? 1.437 7.263 14.441 1.00 78.19 698 THR A C 1
ATOM 5021 O O . THR A 1 698 ? 0.879 6.689 15.371 1.00 78.19 698 THR A O 1
ATOM 5024 N N . LEU A 1 699 ? 2.716 7.050 14.136 1.00 77.50 699 LEU A N 1
ATOM 5025 C CA . LEU A 1 699 ? 3.609 6.250 14.966 1.00 77.50 699 LEU A CA 1
ATOM 5026 C C . LEU A 1 699 ? 4.599 7.198 15.628 1.00 77.50 699 LEU A C 1
ATOM 5028 O O . LEU A 1 699 ? 5.365 7.880 14.945 1.00 77.50 699 LEU A O 1
ATOM 5032 N N . SER A 1 700 ? 4.564 7.245 16.957 1.00 71.12 700 SER A N 1
ATOM 5033 C CA . SER A 1 700 ? 5.420 8.132 17.749 1.00 71.12 700 SER A CA 1
ATOM 5034 C C . SER A 1 700 ? 6.801 7.529 18.026 1.00 71.12 700 SER A C 1
ATOM 5036 O O . SER A 1 700 ? 7.669 8.225 18.547 1.00 71.12 700 SER A O 1
ATOM 5038 N N . ASN A 1 701 ? 7.017 6.249 17.691 1.00 67.50 701 ASN A N 1
ATOM 5039 C CA . ASN A 1 701 ? 8.290 5.558 17.882 1.00 67.50 701 ASN A CA 1
ATOM 5040 C C . ASN A 1 701 ? 9.361 6.096 16.903 1.00 67.50 701 ASN A C 1
ATOM 5042 O O . ASN A 1 701 ? 9.227 5.932 15.686 1.00 67.50 701 ASN A O 1
ATOM 5046 N N . PRO A 1 702 ? 10.445 6.722 17.403 1.00 61.84 702 PRO A N 1
ATOM 5047 C CA . PRO A 1 702 ? 11.504 7.266 16.558 1.00 61.84 702 PRO A CA 1
ATOM 5048 C C . PRO A 1 702 ? 12.519 6.208 16.082 1.00 61.84 702 PRO A C 1
ATOM 5050 O O . PRO A 1 702 ? 13.400 6.544 15.291 1.00 61.84 702 PRO A O 1
ATOM 5053 N N . ILE A 1 703 ? 12.430 4.963 16.571 1.00 63.69 703 ILE A N 1
ATOM 5054 C CA . ILE A 1 703 ? 13.415 3.888 16.370 1.00 63.69 703 ILE A CA 1
ATOM 5055 C C . ILE A 1 703 ? 12.938 2.873 15.324 1.00 63.69 703 ILE A C 1
ATOM 5057 O O . ILE A 1 703 ? 13.643 2.636 14.349 1.00 63.69 703 ILE A O 1
ATOM 5061 N N . SER A 1 704 ? 11.738 2.309 15.455 1.00 64.94 704 SER A N 1
ATOM 5062 C CA . SER A 1 704 ? 11.216 1.288 14.528 1.00 64.94 704 SER A CA 1
ATOM 5063 C C . SER A 1 704 ? 9.704 1.413 14.380 1.00 64.94 704 SER A C 1
ATOM 5065 O O . SER A 1 704 ? 8.999 1.507 15.382 1.00 64.94 704 SER A O 1
ATOM 5067 N N . GLY A 1 705 ? 9.205 1.429 13.143 1.00 69.62 705 GLY A N 1
ATOM 5068 C CA . GLY A 1 705 ? 7.776 1.555 12.877 1.00 69.62 705 GLY A CA 1
ATOM 5069 C C . GLY A 1 705 ? 7.398 1.037 11.495 1.00 69.62 705 GLY A C 1
ATOM 5070 O O . GLY A 1 705 ? 8.032 1.408 10.502 1.00 69.62 705 GLY A O 1
ATOM 5071 N N . TYR A 1 706 ? 6.348 0.218 11.439 1.00 79.94 706 TYR A N 1
ATOM 5072 C CA . TYR A 1 706 ? 5.891 -0.446 10.221 1.00 79.94 706 TYR A CA 1
ATOM 5073 C C . TYR A 1 706 ? 4.383 -0.270 10.008 1.00 79.94 706 TYR A C 1
ATOM 5075 O O . TYR A 1 706 ? 3.593 -0.363 10.949 1.00 79.94 706 TYR A O 1
ATOM 5083 N N . GLY A 1 707 ? 3.957 -0.054 8.761 1.00 76.25 707 GLY A N 1
ATOM 5084 C CA . GLY A 1 707 ? 2.534 -0.130 8.404 1.00 76.25 707 GLY A CA 1
ATOM 5085 C C . GLY A 1 707 ? 1.680 0.948 9.069 1.00 76.25 707 GLY A C 1
ATOM 5086 O O . GLY A 1 707 ? 0.752 0.629 9.807 1.00 76.25 707 GLY A O 1
ATOM 5087 N N . GLY A 1 708 ? 1.983 2.231 8.850 1.00 81.62 708 GLY A N 1
ATOM 5088 C CA . GLY A 1 708 ? 1.234 3.322 9.489 1.00 81.62 708 GLY A CA 1
ATOM 5089 C C . GLY A 1 708 ? -0.264 3.288 9.185 1.00 81.62 708 GLY A C 1
ATOM 5090 O O . GLY A 1 708 ? -1.082 3.397 10.098 1.00 81.62 708 GLY A O 1
ATOM 5091 N N . GLY A 1 709 ? -0.628 3.060 7.926 1.00 92.12 709 GLY A N 1
ATOM 5092 C CA . GLY A 1 709 ? -1.998 2.786 7.511 1.00 92.12 709 GLY A CA 1
ATOM 5093 C C . GLY A 1 709 ? -2.425 1.371 7.883 1.00 92.12 709 GLY A C 1
ATOM 5094 O O . GLY A 1 709 ? -3.331 1.210 8.702 1.00 92.12 709 GLY A O 1
ATOM 5095 N N . ALA A 1 710 ? -1.771 0.359 7.309 1.00 94.69 710 ALA A N 1
ATOM 5096 C CA . ALA A 1 710 ? -2.009 -1.036 7.663 1.00 94.69 710 ALA A CA 1
ATOM 5097 C C . ALA A 1 710 ? -0.739 -1.896 7.672 1.00 94.69 710 ALA A C 1
ATOM 5099 O O . ALA A 1 710 ? 0.153 -1.739 6.836 1.00 94.69 710 ALA A O 1
ATOM 5100 N N . TYR A 1 711 ? -0.718 -2.857 8.587 1.00 93.88 711 TYR A N 1
ATOM 5101 C CA . TYR A 1 711 ? 0.244 -3.948 8.664 1.00 93.88 711 TYR A CA 1
ATOM 5102 C C . TYR A 1 711 ? -0.488 -5.267 8.379 1.00 93.88 711 TYR A C 1
ATOM 5104 O O . TYR A 1 711 ? -1.464 -5.574 9.063 1.00 93.88 711 TYR A O 1
ATOM 5112 N N . VAL A 1 712 ? -0.057 -6.023 7.365 1.00 96.38 712 VAL A N 1
ATOM 5113 C CA . VAL A 1 712 ? -0.731 -7.245 6.891 1.00 96.38 712 VAL A CA 1
ATOM 5114 C C . VAL A 1 712 ? 0.276 -8.389 6.795 1.00 96.38 712 VAL A C 1
ATOM 5116 O O . VAL A 1 712 ? 1.241 -8.295 6.031 1.00 96.38 712 VAL A O 1
ATOM 5119 N N . ARG A 1 713 ? 0.061 -9.468 7.560 1.00 92.69 713 ARG A N 1
ATOM 5120 C CA . ARG A 1 713 ? 1.017 -10.583 7.644 1.00 92.69 713 ARG A CA 1
ATOM 5121 C C . ARG A 1 713 ? 0.377 -11.966 7.815 1.00 92.69 713 ARG A C 1
ATOM 5123 O O . ARG A 1 713 ? -0.803 -12.077 8.142 1.00 92.69 713 ARG A O 1
ATOM 5130 N N . ALA A 1 714 ? 1.179 -13.018 7.634 1.00 89.50 714 ALA A N 1
ATOM 5131 C CA . ALA A 1 714 ? 0.901 -14.392 8.064 1.00 89.50 714 ALA A CA 1
ATOM 5132 C C . ALA A 1 714 ? -0.365 -14.967 7.416 1.00 89.50 714 ALA A C 1
ATOM 5134 O O . ALA A 1 714 ? -1.340 -15.300 8.091 1.00 89.50 714 ALA A O 1
ATOM 5135 N N . GLY A 1 715 ? -0.360 -15.007 6.084 1.00 93.44 715 GLY A N 1
ATOM 5136 C CA . GLY A 1 715 ? -1.464 -15.517 5.276 1.00 93.44 715 GLY A CA 1
ATOM 5137 C C . GLY A 1 715 ? -2.699 -14.618 5.261 1.00 93.44 715 GLY A C 1
ATOM 5138 O O . GLY A 1 715 ? -3.727 -15.025 4.737 1.00 93.44 715 GLY A O 1
ATOM 5139 N N . SER A 1 716 ? -2.637 -13.412 5.836 1.00 97.50 716 SER A N 1
ATOM 5140 C CA . SER A 1 716 ? -3.777 -12.486 5.864 1.00 97.50 716 SER A CA 1
ATOM 5141 C C . SER A 1 716 ? -4.035 -11.830 4.505 1.00 97.50 716 SER A C 1
ATOM 5143 O O . SER A 1 716 ? -3.131 -11.668 3.679 1.00 97.50 716 SER A O 1
ATOM 5145 N N . TYR A 1 717 ? -5.282 -11.399 4.305 1.00 97.69 717 TYR A N 1
ATOM 5146 C CA . TYR A 1 717 ? -5.764 -10.782 3.073 1.00 97.69 717 TYR A CA 1
ATOM 5147 C C . TYR A 1 717 ? -6.354 -9.402 3.349 1.00 97.69 717 TYR A C 1
ATOM 5149 O O . TYR A 1 717 ? -7.173 -9.237 4.253 1.00 97.69 717 TYR A O 1
ATOM 5157 N N . LEU A 1 718 ? -6.004 -8.423 2.517 1.00 98.56 718 LEU A N 1
ATOM 5158 C CA . LEU A 1 718 ? -6.640 -7.106 2.503 1.00 98.56 718 LEU A CA 1
ATOM 5159 C C . LEU A 1 718 ? -7.130 -6.779 1.093 1.00 98.56 718 LEU A C 1
ATOM 5161 O O . LEU A 1 718 ? -6.331 -6.613 0.176 1.00 98.56 718 LEU A O 1
ATOM 5165 N N . THR A 1 719 ? -8.441 -6.628 0.917 1.00 98.75 719 THR A N 1
ATOM 5166 C CA . THR A 1 719 ? -9.040 -6.153 -0.337 1.00 98.75 719 THR A CA 1
ATOM 5167 C C . THR A 1 719 ? -9.636 -4.768 -0.133 1.00 98.75 719 THR A C 1
ATOM 5169 O O . THR A 1 719 ? -10.552 -4.608 0.666 1.00 98.75 719 THR A O 1
ATOM 5172 N N . ALA A 1 720 ? -9.156 -3.766 -0.869 1.00 98.75 720 ALA A N 1
ATOM 5173 C CA . ALA A 1 720 ? -9.644 -2.392 -0.791 1.00 98.75 720 ALA A CA 1
ATOM 5174 C C . ALA A 1 720 ? -10.193 -1.912 -2.139 1.00 98.75 720 ALA A C 1
ATOM 5176 O O . ALA A 1 720 ? -9.462 -1.824 -3.129 1.00 98.75 720 ALA A O 1
ATOM 5177 N N . THR A 1 721 ? -11.477 -1.552 -2.162 1.00 98.75 721 THR A N 1
ATOM 5178 C CA . THR A 1 721 ? -12.191 -1.055 -3.345 1.00 98.75 721 THR A CA 1
ATOM 5179 C C . THR A 1 721 ? -12.651 0.384 -3.140 1.00 98.75 721 THR A C 1
ATOM 5181 O O . THR A 1 721 ? -13.209 0.710 -2.089 1.00 98.75 721 THR A O 1
ATOM 5184 N N . ASN A 1 722 ? -12.431 1.259 -4.128 1.00 98.38 722 ASN A N 1
ATOM 5185 C CA . ASN A 1 722 ? -12.811 2.681 -4.073 1.00 98.38 722 ASN A CA 1
ATOM 5186 C C . ASN A 1 722 ? -12.312 3.395 -2.801 1.00 98.38 722 ASN A C 1
ATOM 5188 O O . ASN A 1 722 ? -12.984 4.273 -2.269 1.00 98.38 722 ASN A O 1
ATOM 5192 N N . SER A 1 723 ? -11.172 2.965 -2.262 1.00 98.75 723 SER A N 1
ATOM 5193 C CA . SER A 1 723 ? -10.696 3.367 -0.935 1.00 98.75 723 SER A CA 1
ATOM 5194 C C . SER A 1 723 ? -9.482 4.295 -1.025 1.00 98.75 723 SER A C 1
ATOM 5196 O O . SER A 1 723 ? -8.918 4.514 -2.101 1.00 98.75 723 SER A O 1
ATOM 5198 N N . ARG A 1 724 ? -9.077 4.882 0.105 1.00 98.44 724 ARG A N 1
ATOM 5199 C CA . ARG A 1 724 ? -7.913 5.780 0.191 1.00 98.44 724 ARG A CA 1
ATOM 5200 C C . ARG A 1 724 ? -7.042 5.431 1.392 1.00 98.44 724 ARG A C 1
ATOM 5202 O O . ARG A 1 724 ? -7.565 5.276 2.489 1.00 98.44 724 ARG A O 1
ATOM 5209 N N . ILE A 1 725 ? -5.732 5.344 1.175 1.00 98.06 725 ILE A N 1
ATOM 5210 C CA . ILE A 1 725 ? -4.706 5.124 2.203 1.00 98.06 725 ILE A CA 1
ATOM 5211 C C . ILE A 1 725 ? -3.710 6.274 2.101 1.00 98.06 725 ILE A C 1
ATOM 5213 O O . ILE A 1 725 ? -2.971 6.376 1.113 1.00 98.06 725 ILE A O 1
ATOM 5217 N N . GLU A 1 726 ? -3.724 7.187 3.070 1.00 96.88 726 GLU A N 1
ATOM 5218 C CA . GLU A 1 726 ? -3.058 8.470 2.873 1.00 96.88 726 GLU A CA 1
ATOM 5219 C C . GLU A 1 726 ? -2.492 9.170 4.104 1.00 96.88 726 GLU A C 1
ATOM 5221 O O . GLU A 1 726 ? -2.964 9.038 5.233 1.00 96.88 726 GLU A O 1
ATOM 5226 N N . ARG A 1 727 ? -1.518 10.047 3.831 1.00 93.94 727 ARG A N 1
ATOM 5227 C CA . ARG A 1 727 ? -0.947 10.991 4.801 1.00 93.94 727 ARG A CA 1
ATOM 5228 C C . ARG A 1 727 ? -0.381 10.307 6.041 1.00 93.94 727 ARG A C 1
ATOM 5230 O O . ARG A 1 727 ? -0.376 10.905 7.117 1.00 93.94 727 ARG A O 1
ATOM 5237 N N . HIS A 1 728 ? 0.092 9.077 5.891 1.00 91.06 728 HIS A N 1
ATOM 5238 C CA . HIS A 1 728 ? 0.827 8.380 6.930 1.00 91.06 728 HIS A CA 1
ATOM 5239 C C . HIS A 1 728 ? 2.280 8.839 6.912 1.00 91.06 728 HIS A C 1
ATOM 5241 O O . HIS A 1 728 ? 2.908 8.914 5.854 1.00 91.06 728 HIS A O 1
ATOM 5247 N N . ALA A 1 729 ? 2.810 9.159 8.088 1.00 85.56 729 ALA A N 1
ATOM 5248 C CA . ALA A 1 729 ? 4.180 9.615 8.248 1.00 85.56 729 ALA A CA 1
ATOM 5249 C C . ALA A 1 729 ? 4.911 8.702 9.232 1.00 85.56 729 ALA A C 1
ATOM 5251 O O . ALA A 1 729 ? 4.491 8.556 10.378 1.00 85.56 729 ALA A O 1
ATOM 5252 N N . LEU A 1 730 ? 6.016 8.114 8.775 1.00 80.19 730 LEU A N 1
ATOM 5253 C CA . LEU A 1 730 ? 6.927 7.310 9.587 1.00 80.19 730 LEU A CA 1
ATOM 5254 C C . LEU A 1 730 ? 8.303 7.993 9.629 1.00 80.19 730 LEU A C 1
ATOM 5256 O O . LEU A 1 730 ? 9.124 7.763 8.737 1.00 80.19 730 LEU A O 1
ATOM 5260 N N . PRO A 1 731 ? 8.572 8.845 10.635 1.00 68.19 731 PRO A N 1
ATOM 5261 C CA . PRO A 1 731 ? 9.804 9.630 10.704 1.00 68.19 731 PRO A CA 1
ATOM 5262 C C . PRO A 1 731 ? 11.032 8.853 11.222 1.00 68.19 731 PRO A C 1
ATOM 5264 O O . PRO A 1 731 ? 12.093 9.457 11.368 1.00 68.19 731 PRO A O 1
ATOM 5267 N N . SER A 1 732 ? 10.932 7.546 11.509 1.00 67.75 732 SER A N 1
ATOM 5268 C CA . SER A 1 732 ? 12.037 6.757 12.090 1.00 67.75 732 SER A CA 1
ATOM 5269 C C . SER A 1 732 ? 13.250 6.664 11.156 1.00 67.75 732 SER A C 1
ATOM 5271 O O . SER A 1 732 ? 13.256 5.877 10.216 1.00 67.75 732 SER A O 1
ATOM 5273 N N . ALA A 1 733 ? 14.322 7.406 11.429 1.00 58.53 733 ALA A N 1
ATOM 5274 C CA . ALA A 1 733 ? 15.530 7.428 10.596 1.00 58.53 733 ALA A CA 1
ATOM 5275 C C . ALA A 1 733 ? 16.314 6.096 10.545 1.00 58.53 733 ALA A C 1
ATOM 5277 O O . ALA A 1 733 ? 17.251 5.988 9.758 1.00 58.53 733 ALA A O 1
ATOM 5278 N N . LEU A 1 734 ? 15.961 5.108 11.377 1.00 58.50 734 LEU A N 1
ATOM 5279 C CA . LEU A 1 734 ? 16.657 3.822 11.466 1.00 58.50 734 LEU A CA 1
ATOM 5280 C C . LEU A 1 734 ? 15.947 2.729 10.661 1.00 58.50 734 LEU A C 1
ATOM 5282 O O . LEU A 1 734 ? 16.612 2.024 9.905 1.00 58.50 734 LEU A O 1
ATOM 5286 N N . ASP A 1 735 ? 14.617 2.603 10.781 1.00 62.28 735 ASP A N 1
ATOM 5287 C CA . ASP A 1 735 ? 13.896 1.500 10.133 1.00 62.28 735 ASP A CA 1
ATOM 5288 C C . ASP A 1 735 ? 12.411 1.761 9.807 1.00 62.28 735 ASP A C 1
ATOM 5290 O O . ASP A 1 735 ? 11.572 0.868 9.889 1.00 62.28 735 ASP A O 1
ATOM 5294 N N . GLY A 1 736 ? 12.037 2.997 9.458 1.00 62.88 736 GLY A N 1
ATOM 5295 C CA . GLY A 1 736 ? 10.665 3.302 9.026 1.00 62.88 736 GLY A CA 1
ATOM 5296 C C . GLY A 1 736 ? 10.314 2.662 7.674 1.00 62.88 736 GLY A C 1
ATOM 5297 O O . GLY A 1 736 ? 10.890 3.047 6.649 1.00 62.88 736 GLY A O 1
ATOM 5298 N N . ARG A 1 737 ? 9.343 1.730 7.642 1.00 79.06 737 ARG A N 1
ATOM 5299 C CA . ARG A 1 737 ? 8.925 1.034 6.404 1.00 79.06 737 ARG A CA 1
ATOM 5300 C C . ARG A 1 737 ? 7.410 1.024 6.200 1.00 79.06 737 ARG A C 1
ATOM 5302 O O . ARG A 1 737 ? 6.661 0.742 7.131 1.00 79.06 737 ARG A O 1
ATOM 5309 N N . GLY A 1 738 ? 6.953 1.242 4.967 1.00 84.88 738 GLY A N 1
ATOM 5310 C CA . GLY A 1 738 ? 5.543 1.023 4.625 1.00 84.88 738 GLY A CA 1
ATOM 5311 C C . GLY A 1 738 ? 4.592 1.967 5.355 1.00 84.88 738 GLY A C 1
ATOM 5312 O O . GLY A 1 738 ? 3.706 1.498 6.062 1.00 84.88 738 GLY A O 1
ATOM 5313 N N . ALA A 1 739 ? 4.769 3.291 5.245 1.00 89.56 739 ALA A N 1
ATOM 5314 C CA . ALA A 1 739 ? 3.891 4.230 5.957 1.00 89.56 739 ALA A CA 1
ATOM 5315 C C . ALA A 1 739 ? 2.422 4.026 5.579 1.00 89.56 739 ALA A C 1
ATOM 5317 O O . ALA A 1 739 ? 1.581 4.005 6.469 1.00 89.56 739 ALA A O 1
ATOM 5318 N N . GLY A 1 740 ? 2.114 3.809 4.299 1.00 93.88 740 GLY A N 1
ATOM 5319 C CA . GLY A 1 740 ? 0.789 3.350 3.891 1.00 93.88 740 GLY A CA 1
ATOM 5320 C C . GLY A 1 740 ? 0.538 1.899 4.303 1.00 93.88 740 GLY A C 1
ATOM 5321 O O . GLY A 1 740 ? -0.321 1.630 5.139 1.00 93.88 740 GLY A O 1
ATOM 5322 N N . LEU A 1 741 ? 1.284 0.968 3.710 1.00 95.56 741 LEU A N 1
ATOM 5323 C CA . LEU A 1 741 ? 1.085 -0.473 3.848 1.00 95.56 741 LEU A CA 1
ATOM 5324 C C . LEU A 1 741 ? 2.405 -1.205 4.107 1.00 95.56 741 LEU A C 1
ATOM 5326 O O . LEU A 1 741 ? 3.403 -0.966 3.428 1.00 95.56 741 LEU A O 1
ATOM 5330 N N . TYR A 1 742 ? 2.383 -2.161 5.028 1.00 93.94 742 TYR A N 1
ATOM 5331 C CA . TYR A 1 742 ? 3.436 -3.157 5.204 1.00 93.94 742 TYR A CA 1
ATOM 5332 C C . TYR A 1 742 ? 2.855 -4.551 4.955 1.00 93.94 742 TYR A C 1
ATOM 5334 O O . TYR A 1 742 ? 1.874 -4.919 5.600 1.00 93.94 742 TYR A O 1
ATOM 5342 N N . ILE A 1 743 ? 3.432 -5.301 4.014 1.00 95.62 743 ILE A N 1
ATOM 5343 C CA . ILE A 1 743 ? 2.940 -6.610 3.563 1.00 95.62 743 ILE A CA 1
ATOM 5344 C C . ILE A 1 743 ? 4.055 -7.647 3.742 1.00 95.62 743 ILE A C 1
ATOM 5346 O O . ILE A 1 743 ? 5.150 -7.470 3.201 1.00 95.62 743 ILE A O 1
ATOM 5350 N N . TYR A 1 744 ? 3.786 -8.714 4.498 1.00 92.69 744 TYR A N 1
ATOM 5351 C CA . TYR A 1 744 ? 4.736 -9.805 4.745 1.00 92.69 744 TYR A CA 1
ATOM 5352 C C . TYR A 1 744 ? 4.024 -11.164 4.700 1.00 92.69 744 TYR A C 1
ATOM 5354 O O . TYR A 1 744 ? 3.225 -11.467 5.578 1.00 92.69 744 TYR A O 1
ATOM 5362 N N . ASP A 1 745 ? 4.327 -12.003 3.704 1.00 94.50 745 ASP A N 1
ATOM 5363 C CA . ASP A 1 745 ? 3.694 -13.318 3.509 1.00 94.50 745 ASP A CA 1
ATOM 5364 C C . ASP A 1 745 ? 2.164 -13.200 3.531 1.00 94.50 745 ASP A C 1
ATOM 5366 O O . ASP A 1 745 ? 1.453 -13.926 4.228 1.00 94.50 745 ASP A O 1
ATOM 5370 N N . ALA A 1 746 ? 1.665 -12.188 2.824 1.00 96.81 746 ALA A N 1
ATOM 5371 C CA . ALA A 1 746 ? 0.267 -11.792 2.801 1.00 96.81 746 ALA A CA 1
ATOM 5372 C C . ALA A 1 746 ? -0.134 -11.294 1.411 1.00 96.81 746 ALA A C 1
ATOM 5374 O O . ALA A 1 746 ? 0.713 -10.957 0.583 1.00 96.81 746 ALA A O 1
ATOM 5375 N N . THR A 1 747 ? -1.441 -11.223 1.166 1.00 98.44 747 THR A N 1
ATOM 5376 C CA . THR A 1 747 ? -1.988 -10.754 -0.113 1.00 98.44 747 THR A CA 1
ATOM 5377 C C . THR A 1 747 ? -2.779 -9.466 0.072 1.00 98.44 747 THR A C 1
ATOM 5379 O O . THR A 1 747 ? -3.716 -9.399 0.869 1.00 98.44 747 THR A O 1
ATOM 5382 N N . VAL A 1 748 ? -2.458 -8.443 -0.718 1.00 98.75 748 VAL A N 1
ATOM 5383 C CA . VAL A 1 748 ? -3.221 -7.192 -0.770 1.00 98.75 748 VAL A CA 1
ATOM 5384 C C . VAL A 1 748 ? -3.730 -6.945 -2.183 1.00 98.75 748 VAL A C 1
ATOM 5386 O O . VAL A 1 748 ? -2.981 -7.023 -3.150 1.00 98.75 748 VAL A O 1
ATOM 5389 N N . THR A 1 749 ? -5.013 -6.615 -2.314 1.00 98.81 749 THR A N 1
ATOM 5390 C CA . THR A 1 749 ? -5.644 -6.258 -3.590 1.00 98.81 749 THR A CA 1
ATOM 5391 C C . THR A 1 749 ? -6.268 -4.871 -3.502 1.00 98.81 749 THR A C 1
ATOM 5393 O O . THR A 1 749 ? -7.147 -4.619 -2.681 1.00 98.81 749 THR A O 1
ATOM 5396 N N . LEU A 1 750 ? -5.832 -3.965 -4.374 1.00 98.81 750 LEU A N 1
ATOM 5397 C CA . LEU A 1 750 ? -6.289 -2.582 -4.461 1.00 98.81 750 LEU A CA 1
ATOM 5398 C C . LEU A 1 750 ? -7.034 -2.373 -5.784 1.00 98.81 750 LEU A C 1
ATOM 5400 O O . LEU A 1 750 ? -6.425 -2.417 -6.848 1.00 98.81 750 LEU A O 1
ATOM 5404 N N . SER A 1 751 ? -8.336 -2.094 -5.741 1.00 98.44 751 SER A N 1
ATOM 5405 C CA . SER A 1 751 ? -9.163 -1.832 -6.928 1.00 98.44 751 SER A CA 1
ATOM 5406 C C . SER A 1 751 ? -9.767 -0.432 -6.879 1.00 98.44 751 SER A C 1
ATOM 5408 O O . SER A 1 751 ? -10.500 -0.112 -5.945 1.00 98.44 751 SER A O 1
ATOM 5410 N N . ASN A 1 752 ? -9.485 0.420 -7.871 1.00 98.19 752 ASN A N 1
ATOM 5411 C CA . ASN A 1 752 ? -9.890 1.836 -7.856 1.00 98.19 752 ASN A CA 1
ATOM 5412 C C . ASN A 1 752 ? -9.474 2.569 -6.554 1.00 98.19 752 ASN A C 1
ATOM 5414 O O . ASN A 1 752 ? -10.164 3.476 -6.086 1.00 98.19 752 ASN A O 1
ATOM 5418 N N . THR A 1 753 ? -8.372 2.151 -5.930 1.00 98.75 753 THR A N 1
ATOM 5419 C CA . THR A 1 753 ? -7.932 2.622 -4.610 1.00 98.75 753 THR A CA 1
ATOM 5420 C C . THR A 1 753 ? -6.712 3.531 -4.744 1.00 98.75 753 THR A C 1
ATOM 5422 O O . THR A 1 753 ? -5.845 3.316 -5.592 1.00 98.75 753 THR A O 1
ATOM 5425 N N . GLN A 1 754 ? -6.642 4.577 -3.919 1.00 98.50 754 GLN A N 1
ATOM 5426 C CA . GLN A 1 754 ? -5.544 5.549 -3.943 1.00 98.50 754 GLN A CA 1
ATOM 5427 C C . GLN A 1 754 ? -4.626 5.362 -2.732 1.00 98.50 754 GLN A C 1
ATOM 5429 O O . GLN A 1 754 ? -5.085 5.431 -1.594 1.00 98.50 754 GLN A O 1
ATOM 5434 N N . VAL A 1 755 ? -3.328 5.191 -2.976 1.00 98.56 755 VAL A N 1
ATOM 5435 C CA . VAL A 1 755 ? -2.271 5.202 -1.955 1.00 98.56 755 VAL A CA 1
ATOM 5436 C C . VAL A 1 755 ? -1.450 6.466 -2.158 1.00 98.56 755 VAL A C 1
ATOM 5438 O O . VAL A 1 755 ? -0.696 6.575 -3.129 1.00 98.56 755 VAL A O 1
ATOM 5441 N N . GLN A 1 756 ? -1.631 7.468 -1.298 1.00 97.19 756 GLN A N 1
ATOM 5442 C CA . GLN A 1 756 ? -1.114 8.799 -1.606 1.00 97.19 756 GLN A CA 1
ATOM 5443 C C . GLN A 1 756 ? -0.565 9.586 -0.428 1.00 97.19 756 GLN A C 1
ATOM 5445 O O . GLN A 1 756 ? -1.062 9.508 0.692 1.00 97.19 756 GLN A O 1
ATOM 5450 N N . THR A 1 757 ? 0.395 10.466 -0.709 1.00 96.19 757 THR A N 1
ATOM 5451 C CA . THR A 1 757 ? 0.955 11.420 0.265 1.00 96.19 757 THR A CA 1
ATOM 5452 C C . THR A 1 757 ? 1.516 10.758 1.526 1.00 96.19 757 THR A C 1
ATOM 5454 O O . THR A 1 757 ? 1.507 11.362 2.596 1.00 96.19 757 THR A O 1
ATOM 5457 N N . ASN A 1 758 ? 1.975 9.511 1.410 1.00 95.00 758 ASN A N 1
ATOM 5458 C CA . ASN A 1 758 ? 2.621 8.799 2.503 1.00 95.00 758 ASN A CA 1
ATOM 5459 C C . ASN A 1 758 ? 4.123 9.065 2.475 1.00 95.00 758 ASN A C 1
ATOM 5461 O O . ASN A 1 758 ? 4.733 9.094 1.404 1.00 95.00 758 ASN A O 1
ATOM 5465 N N . THR A 1 759 ? 4.717 9.234 3.652 1.00 92.19 759 THR A N 1
ATOM 5466 C CA . THR A 1 759 ? 6.130 9.586 3.785 1.00 92.19 759 THR A CA 1
ATOM 5467 C C . THR A 1 759 ? 6.822 8.650 4.758 1.00 92.19 759 THR A C 1
ATOM 5469 O O . THR A 1 759 ? 6.399 8.506 5.907 1.00 92.19 759 THR A O 1
ATOM 5472 N N . THR A 1 760 ? 7.927 8.060 4.317 1.00 88.81 760 THR A N 1
ATOM 5473 C CA . THR A 1 760 ? 8.859 7.323 5.173 1.00 88.81 760 THR A CA 1
ATOM 5474 C C . THR A 1 760 ? 10.237 7.966 5.131 1.00 88.81 760 THR A C 1
ATOM 5476 O O . THR A 1 760 ? 10.606 8.730 4.234 1.00 88.81 760 THR A O 1
ATOM 5479 N N . SER A 1 761 ? 11.027 7.636 6.134 1.00 84.00 761 SER A N 1
ATOM 5480 C CA . SER A 1 761 ? 12.466 7.858 6.166 1.00 84.00 761 SER A CA 1
ATOM 5481 C C . SER A 1 761 ? 13.250 6.831 5.350 1.00 84.00 761 SER A C 1
ATOM 5483 O O . SER A 1 761 ? 14.300 7.198 4.859 1.00 84.00 761 SER A O 1
ATOM 5485 N N . ASN A 1 762 ? 12.804 5.578 5.201 1.00 81.44 762 ASN A N 1
ATOM 5486 C CA . ASN A 1 762 ? 13.644 4.528 4.617 1.00 81.44 762 ASN A CA 1
ATOM 5487 C C . ASN A 1 762 ? 12.976 3.824 3.428 1.00 81.44 762 ASN A C 1
ATOM 5489 O O . ASN A 1 762 ? 13.256 4.173 2.285 1.00 81.44 762 ASN A O 1
ATOM 5493 N N . LEU A 1 763 ? 12.072 2.868 3.657 1.00 86.44 763 LEU A N 1
ATOM 5494 C CA . LEU A 1 763 ? 11.628 1.957 2.592 1.00 86.44 763 LEU A CA 1
ATOM 5495 C C . LEU A 1 763 ? 10.138 2.106 2.285 1.00 86.44 763 LEU A C 1
ATOM 5497 O O . LEU A 1 763 ? 9.317 2.023 3.202 1.00 86.44 763 LEU A O 1
ATOM 5501 N N . GLY A 1 764 ? 9.783 2.246 1.003 1.00 85.00 764 GLY A N 1
ATOM 5502 C CA . GLY A 1 764 ? 8.426 1.952 0.533 1.00 85.00 764 GLY A CA 1
ATOM 5503 C C . GLY A 1 764 ? 7.358 2.836 1.162 1.00 85.00 764 GLY A C 1
ATOM 5504 O O . GLY A 1 764 ? 6.574 2.346 1.970 1.00 85.00 764 GLY A O 1
ATOM 5505 N N . ALA A 1 765 ? 7.330 4.141 0.872 1.00 91.75 765 ALA A N 1
ATOM 5506 C CA . ALA A 1 765 ? 6.451 5.041 1.624 1.00 91.75 765 ALA A CA 1
ATOM 5507 C C . ALA A 1 765 ? 4.962 4.728 1.428 1.00 91.75 765 ALA A C 1
ATOM 5509 O O . ALA A 1 765 ? 4.194 4.751 2.393 1.00 91.75 765 ALA A O 1
ATOM 5510 N N . GLY A 1 766 ? 4.568 4.366 0.205 1.00 94.94 766 GLY A N 1
ATOM 5511 C CA . GLY A 1 766 ? 3.256 3.784 -0.061 1.00 94.94 766 GLY A CA 1
ATOM 5512 C C . GLY A 1 766 ? 3.146 2.360 0.487 1.00 94.94 766 GLY A C 1
ATOM 5513 O O . GLY A 1 766 ? 2.294 2.103 1.332 1.00 94.94 766 GLY A O 1
ATOM 5514 N N . VAL A 1 767 ? 3.998 1.447 0.015 1.00 97.00 767 VAL A N 1
ATOM 5515 C CA . VAL A 1 767 ? 3.996 0.021 0.364 1.00 97.00 767 VAL A CA 1
ATOM 5516 C C . VAL A 1 767 ? 5.423 -0.493 0.575 1.00 97.00 767 VAL A C 1
ATOM 5518 O O . VAL A 1 767 ? 6.301 -0.283 -0.263 1.00 97.00 767 VAL A O 1
ATOM 5521 N N . ARG A 1 768 ? 5.634 -1.265 1.643 1.00 94.50 768 ARG A N 1
ATOM 5522 C CA . ARG A 1 768 ? 6.776 -2.178 1.798 1.00 94.50 768 ARG A CA 1
ATOM 5523 C C . ARG A 1 768 ? 6.295 -3.626 1.668 1.00 94.50 768 ARG A C 1
ATOM 5525 O O . ARG A 1 768 ? 5.361 -3.999 2.369 1.00 94.50 768 ARG A O 1
ATOM 5532 N N . MET A 1 769 ? 6.947 -4.433 0.828 1.00 94.12 769 MET A N 1
ATOM 5533 C CA . MET A 1 769 ? 6.612 -5.854 0.614 1.00 94.12 769 MET A CA 1
ATOM 5534 C C . MET A 1 769 ? 7.788 -6.778 0.906 1.00 94.12 769 MET A C 1
ATOM 5536 O O . MET A 1 769 ? 8.862 -6.530 0.368 1.00 94.12 769 MET A O 1
ATOM 5540 N N . PHE A 1 770 ? 7.593 -7.833 1.698 1.00 87.56 770 PHE A N 1
ATOM 5541 C CA . PHE A 1 770 ? 8.632 -8.801 2.079 1.00 87.56 770 PHE A CA 1
ATOM 5542 C C . PHE A 1 770 ? 8.148 -10.256 1.961 1.00 87.56 770 PHE A C 1
ATOM 5544 O O . PHE A 1 770 ? 6.947 -10.521 2.021 1.00 87.56 770 PHE A O 1
ATOM 5551 N N . GLY A 1 771 ? 9.075 -11.207 1.838 1.00 89.31 771 GLY A N 1
ATOM 5552 C CA . GLY A 1 771 ? 8.756 -12.637 1.779 1.00 89.31 771 GLY A CA 1
ATOM 5553 C C . GLY A 1 771 ? 8.011 -13.007 0.496 1.00 89.31 771 GLY A C 1
ATOM 5554 O O . GLY A 1 771 ? 8.331 -12.491 -0.569 1.00 89.31 771 GLY A O 1
ATOM 5555 N N . THR A 1 772 ? 7.008 -13.870 0.616 1.00 92.31 772 THR A N 1
ATOM 5556 C CA . THR A 1 772 ? 6.132 -14.378 -0.460 1.00 92.31 772 THR A CA 1
ATOM 5557 C C . THR A 1 772 ? 4.876 -13.517 -0.663 1.00 92.31 772 THR A C 1
ATOM 5559 O O . THR A 1 772 ? 3.798 -14.007 -0.993 1.00 92.31 772 THR A O 1
ATOM 5562 N N . SER A 1 773 ? 4.987 -12.215 -0.389 1.00 95.88 773 SER A N 1
ATOM 5563 C CA . SER A 1 773 ? 3.852 -11.287 -0.443 1.00 95.88 773 SER A CA 1
ATOM 5564 C C . SER A 1 773 ? 3.347 -11.043 -1.861 1.00 95.88 773 SER A C 1
ATOM 5566 O O . SER A 1 773 ? 4.143 -10.889 -2.778 1.00 95.88 773 SER A O 1
ATOM 5568 N N . VAL A 1 774 ? 2.037 -10.849 -2.012 1.00 98.44 774 VAL A N 1
ATOM 5569 C CA . VAL A 1 774 ? 1.403 -10.513 -3.296 1.00 98.44 774 VAL A CA 1
ATOM 5570 C C . VAL A 1 774 ? 0.693 -9.164 -3.201 1.00 98.44 774 VAL A C 1
ATOM 5572 O O . VAL A 1 774 ? -0.088 -8.926 -2.274 1.00 98.44 774 VAL A O 1
ATOM 5575 N N . LEU A 1 775 ? 0.920 -8.283 -4.176 1.00 98.62 775 LEU A N 1
ATOM 5576 C CA . LEU A 1 775 ? 0.206 -7.014 -4.321 1.00 98.62 775 LEU A CA 1
ATOM 5577 C C . LEU A 1 775 ? -0.439 -6.916 -5.703 1.00 98.62 775 LEU A C 1
ATOM 5579 O O . LEU A 1 775 ? 0.246 -6.795 -6.712 1.00 98.62 775 LEU A O 1
ATOM 5583 N N . ASN A 1 776 ? -1.769 -6.865 -5.732 1.00 98.69 776 ASN A N 1
ATOM 5584 C CA . ASN A 1 776 ? -2.545 -6.645 -6.949 1.00 98.69 776 ASN A CA 1
ATOM 5585 C C . ASN A 1 776 ? -3.048 -5.196 -6.999 1.00 98.69 776 ASN A C 1
ATOM 5587 O O . ASN A 1 776 ? -3.817 -4.771 -6.134 1.00 98.69 776 ASN A O 1
ATOM 5591 N N . VAL A 1 777 ? -2.665 -4.437 -8.024 1.00 98.62 777 VAL A N 1
ATOM 5592 C CA . VAL A 1 777 ? -3.080 -3.044 -8.248 1.00 98.62 777 VAL A CA 1
ATOM 5593 C C . VAL A 1 777 ? -3.933 -2.978 -9.509 1.00 98.62 777 VAL A C 1
ATOM 5595 O O . VAL A 1 777 ? -3.430 -3.059 -10.626 1.00 98.62 777 VAL A O 1
ATOM 5598 N N . LEU A 1 778 ? -5.242 -2.834 -9.323 1.00 97.06 778 LEU A N 1
ATOM 5599 C CA . LEU A 1 778 ? -6.255 -3.049 -10.351 1.00 97.06 778 LEU A CA 1
ATOM 5600 C C . LEU A 1 778 ? -7.128 -1.812 -10.584 1.00 97.06 778 LEU A C 1
ATOM 5602 O O . LEU A 1 778 ? -7.300 -0.960 -9.708 1.00 97.06 778 LEU A O 1
ATOM 5606 N N . GLY A 1 779 ? -7.775 -1.771 -11.749 1.00 91.00 779 GLY A N 1
ATOM 5607 C CA . GLY A 1 779 ? -8.970 -0.958 -11.981 1.00 91.00 779 GLY A CA 1
ATOM 5608 C C . GLY A 1 779 ? -8.766 0.540 -11.758 1.00 91.00 779 GLY A C 1
ATOM 5609 O O . GLY A 1 779 ? -9.591 1.169 -11.126 1.00 91.00 779 GLY A O 1
ATOM 5610 N N . GLY A 1 780 ? -7.666 1.132 -12.210 1.00 93.12 780 GLY A N 1
ATOM 5611 C CA . GLY A 1 780 ? -7.411 2.568 -12.048 1.00 93.12 780 GLY A CA 1
ATOM 5612 C C . GLY A 1 780 ? -6.833 2.972 -10.691 1.00 93.12 780 GLY A C 1
ATOM 5613 O O . GLY A 1 780 ? -6.779 4.168 -10.395 1.00 93.12 780 GLY A O 1
ATOM 5614 N N . SER A 1 781 ? -6.407 2.013 -9.862 1.00 98.56 781 SER A N 1
ATOM 5615 C CA . SER A 1 781 ? -5.700 2.299 -8.609 1.00 98.56 781 SER A CA 1
ATOM 5616 C C . SER A 1 781 ? -4.452 3.158 -8.846 1.00 98.56 781 SER A C 1
ATOM 5618 O O . SER A 1 781 ? -3.779 3.056 -9.878 1.00 98.56 781 SER A O 1
ATOM 5620 N N . ALA A 1 782 ? -4.149 4.036 -7.889 1.00 98.44 782 ALA A N 1
ATOM 5621 C CA . ALA A 1 782 ? -3.130 5.064 -8.064 1.00 98.44 782 ALA A CA 1
ATOM 5622 C C . ALA A 1 782 ? -2.219 5.242 -6.845 1.00 98.44 782 ALA A C 1
ATOM 5624 O O . ALA A 1 782 ? -2.694 5.411 -5.725 1.00 98.44 782 ALA A O 1
ATOM 5625 N N . PHE A 1 783 ? -0.916 5.322 -7.102 1.00 98.69 783 PHE A N 1
ATOM 5626 C CA . PHE A 1 783 ? 0.136 5.655 -6.150 1.00 98.69 783 PHE A CA 1
ATOM 5627 C C . PHE A 1 783 ? 0.667 7.056 -6.441 1.00 98.69 783 PHE A C 1
ATOM 5629 O O . PHE A 1 783 ? 1.335 7.278 -7.458 1.00 98.69 783 PHE A O 1
ATOM 5636 N N . LYS A 1 784 ? 0.332 8.024 -5.581 1.00 98.44 784 LYS A N 1
ATOM 5637 C CA . LYS A 1 784 ? 0.597 9.444 -5.848 1.00 98.44 784 LYS A CA 1
ATOM 5638 C C . LYS A 1 784 ? 1.323 10.148 -4.714 1.00 98.44 784 LYS A C 1
ATOM 5640 O O . LYS A 1 784 ? 0.861 10.127 -3.579 1.00 98.44 784 LYS A O 1
ATOM 5645 N N . ALA A 1 785 ? 2.382 10.883 -5.044 1.00 98.00 785 ALA A N 1
ATOM 5646 C CA . ALA A 1 785 ? 3.077 11.749 -4.089 1.00 98.00 785 ALA A CA 1
ATOM 5647 C C . ALA A 1 785 ? 3.576 11.018 -2.827 1.00 98.00 785 ALA A C 1
ATOM 5649 O O . ALA A 1 785 ? 3.558 11.593 -1.741 1.00 98.00 785 ALA A O 1
ATOM 5650 N N . ASN A 1 786 ? 3.979 9.750 -2.953 1.00 97.75 786 ASN A N 1
ATOM 5651 C CA . ASN A 1 786 ? 4.600 9.014 -1.855 1.00 97.75 786 ASN A CA 1
ATOM 5652 C C . ASN A 1 786 ? 6.118 9.243 -1.868 1.00 97.75 786 ASN A C 1
ATOM 5654 O O . ASN A 1 786 ? 6.729 9.249 -2.938 1.00 97.75 786 ASN A O 1
ATOM 5658 N N . ALA A 1 787 ? 6.714 9.457 -0.695 1.00 96.06 787 ALA A N 1
ATOM 5659 C CA . ALA A 1 787 ? 8.099 9.905 -0.578 1.00 96.06 787 ALA A CA 1
ATOM 5660 C C . ALA A 1 787 ? 8.907 9.086 0.441 1.00 96.06 787 ALA A C 1
ATOM 5662 O O . ALA A 1 787 ? 8.614 9.106 1.637 1.00 96.06 787 ALA A O 1
ATOM 5663 N N . ALA A 1 788 ? 9.967 8.425 -0.025 1.00 94.12 788 ALA A N 1
ATOM 5664 C CA . ALA A 1 788 ? 10.968 7.751 0.802 1.00 94.12 788 ALA A CA 1
ATOM 5665 C C . ALA A 1 788 ? 12.208 8.651 0.941 1.00 94.12 788 ALA A C 1
ATOM 5667 O O . ALA A 1 788 ? 13.081 8.695 0.075 1.00 94.12 788 ALA A O 1
ATOM 5668 N N . SER A 1 789 ? 12.274 9.421 2.026 1.00 90.00 789 SER A N 1
ATOM 5669 C CA . SER A 1 789 ? 13.237 10.527 2.170 1.00 90.00 789 SER A CA 1
ATOM 5670 C C . SER A 1 789 ? 14.696 10.109 2.420 1.00 90.00 789 SER A C 1
ATOM 5672 O O . SER A 1 789 ? 15.605 10.902 2.188 1.00 90.00 789 SER A O 1
ATOM 5674 N N . GLY A 1 790 ? 14.952 8.865 2.819 1.00 85.50 790 GLY A N 1
ATOM 5675 C CA . GLY A 1 790 ? 16.282 8.317 3.129 1.00 85.50 790 GLY A CA 1
ATOM 5676 C C . GLY A 1 790 ? 16.536 6.910 2.570 1.00 85.50 790 GLY A C 1
ATOM 5677 O O . GLY A 1 790 ? 17.548 6.315 2.926 1.00 85.50 790 GLY A O 1
ATOM 5678 N N . GLY A 1 791 ? 15.677 6.385 1.688 1.00 89.94 791 GLY A N 1
ATOM 5679 C CA . GLY A 1 791 ? 15.895 5.074 1.071 1.00 89.94 791 GLY A CA 1
ATOM 5680 C C . GLY A 1 791 ? 15.264 4.920 -0.313 1.00 89.94 791 GLY A C 1
ATOM 5681 O O . GLY A 1 791 ? 15.386 5.808 -1.161 1.00 89.94 791 GLY A O 1
ATOM 5682 N N . VAL A 1 792 ? 14.673 3.755 -0.575 1.00 94.06 792 VAL A N 1
ATOM 5683 C CA . VAL A 1 792 ? 14.272 3.283 -1.914 1.00 94.06 792 VAL A CA 1
ATOM 5684 C C . VAL A 1 792 ? 12.754 3.155 -2.049 1.00 94.06 792 VAL A C 1
ATOM 5686 O O . VAL A 1 792 ? 12.049 2.988 -1.049 1.00 94.06 792 VAL A O 1
ATOM 5689 N N . GLY A 1 793 ? 12.254 3.192 -3.288 1.00 93.94 793 GLY A N 1
ATOM 5690 C CA . GLY A 1 793 ? 10.860 2.874 -3.593 1.00 93.94 793 GLY A CA 1
ATOM 5691 C C . GLY A 1 793 ? 9.877 3.880 -3.002 1.00 93.94 793 GLY A C 1
ATOM 5692 O O . GLY A 1 793 ? 9.221 3.593 -2.004 1.00 93.94 793 GLY A O 1
ATOM 5693 N N . GLY A 1 794 ? 9.757 5.073 -3.592 1.00 94.25 794 GLY A N 1
ATOM 5694 C CA . GLY A 1 794 ? 8.862 6.111 -3.061 1.00 94.25 794 GLY A CA 1
ATOM 5695 C C . GLY A 1 794 ? 7.417 5.623 -2.923 1.00 94.25 794 GLY A C 1
ATOM 5696 O O . GLY A 1 794 ? 6.789 5.814 -1.882 1.00 94.25 794 GLY A O 1
ATOM 5697 N N . ALA A 1 795 ? 6.909 4.910 -3.932 1.00 97.38 795 ALA A N 1
ATOM 5698 C CA . ALA A 1 795 ? 5.627 4.218 -3.857 1.00 97.38 795 ALA A CA 1
ATOM 5699 C C . ALA A 1 795 ? 5.766 2.816 -3.259 1.00 97.38 795 ALA A C 1
ATOM 5701 O O . ALA A 1 795 ? 5.082 2.528 -2.283 1.00 97.38 795 ALA A O 1
ATOM 5702 N N . ILE A 1 796 ? 6.613 1.957 -3.833 1.00 98.12 796 ILE A N 1
ATOM 5703 C CA . ILE A 1 796 ? 6.734 0.544 -3.452 1.00 98.12 796 ILE A CA 1
ATOM 5704 C C . ILE A 1 796 ? 8.208 0.175 -3.294 1.00 98.12 796 ILE A C 1
ATOM 5706 O O . ILE A 1 796 ? 9.007 0.420 -4.195 1.00 98.12 796 ILE A O 1
ATOM 5710 N N . ALA A 1 797 ? 8.553 -0.458 -2.175 1.00 96.25 797 ALA A N 1
ATOM 5711 C CA . ALA A 1 797 ? 9.829 -1.147 -1.997 1.00 96.25 797 ALA A CA 1
ATOM 5712 C C . ALA A 1 797 ? 9.577 -2.630 -1.706 1.00 96.25 797 ALA A C 1
ATOM 5714 O O . ALA A 1 797 ? 8.880 -2.968 -0.744 1.00 96.25 797 ALA A O 1
ATOM 5715 N N . ALA A 1 798 ? 10.153 -3.502 -2.524 1.00 94.62 798 ALA A N 1
ATOM 5716 C CA . ALA A 1 798 ? 9.962 -4.943 -2.493 1.00 94.62 798 ALA A CA 1
ATOM 5717 C C . ALA A 1 798 ? 11.303 -5.659 -2.314 1.00 94.62 798 ALA A C 1
ATOM 5719 O O . ALA A 1 798 ? 12.280 -5.296 -2.964 1.00 94.62 798 ALA A O 1
ATOM 5720 N N . THR A 1 799 ? 11.346 -6.649 -1.417 1.00 89.75 799 THR A N 1
ATOM 5721 C CA . THR A 1 799 ? 12.533 -7.496 -1.247 1.00 89.75 799 THR A CA 1
ATOM 5722 C C . THR A 1 799 ? 12.168 -8.962 -1.039 1.00 89.75 799 THR A C 1
ATOM 5724 O O . THR A 1 799 ? 11.099 -9.244 -0.493 1.00 89.75 799 THR A O 1
ATOM 5727 N N . ASN A 1 800 ? 13.086 -9.872 -1.377 1.00 88.44 800 ASN A N 1
ATOM 5728 C CA . ASN A 1 800 ? 12.967 -11.342 -1.297 1.00 88.44 800 ASN A CA 1
ATOM 5729 C C . ASN A 1 800 ? 12.216 -12.013 -2.455 1.00 88.44 800 ASN A C 1
ATOM 5731 O O . ASN A 1 800 ? 12.817 -12.274 -3.475 1.00 88.44 800 ASN A O 1
ATOM 5735 N N . THR A 1 801 ? 10.960 -12.424 -2.321 1.00 92.06 801 THR A N 1
ATOM 5736 C CA . THR A 1 801 ? 10.237 -13.051 -3.445 1.00 92.06 801 THR A CA 1
ATOM 5737 C C . THR A 1 801 ? 8.786 -12.563 -3.542 1.00 92.06 801 THR A C 1
ATOM 5739 O O . THR A 1 801 ? 7.882 -13.399 -3.545 1.00 92.06 801 THR A O 1
ATOM 5742 N N . PRO A 1 802 ? 8.527 -11.239 -3.518 1.00 93.69 802 PRO A N 1
ATOM 5743 C CA . PRO A 1 802 ? 7.179 -10.710 -3.660 1.00 93.69 802 PRO A CA 1
ATOM 5744 C C . PRO A 1 802 ? 6.733 -10.645 -5.126 1.00 93.69 802 PRO A C 1
ATOM 5746 O O . PRO A 1 802 ? 7.549 -10.388 -6.004 1.00 93.69 802 PRO A O 1
ATOM 5749 N N . ASP A 1 803 ? 5.425 -10.739 -5.356 1.00 97.12 803 ASP A N 1
ATOM 5750 C CA . ASP A 1 803 ? 4.819 -10.588 -6.683 1.00 97.12 803 ASP A CA 1
ATOM 5751 C C . ASP A 1 803 ? 3.991 -9.295 -6.741 1.00 97.12 803 ASP A C 1
ATOM 5753 O O . ASP A 1 803 ? 3.062 -9.088 -5.944 1.00 97.12 803 ASP A O 1
ATOM 5757 N N . ILE A 1 804 ? 4.311 -8.405 -7.684 1.00 98.31 804 ILE A N 1
ATOM 5758 C CA . ILE A 1 804 ? 3.599 -7.141 -7.910 1.00 98.31 804 ILE A CA 1
ATOM 5759 C C . ILE A 1 804 ? 2.866 -7.206 -9.252 1.00 98.31 804 ILE A C 1
ATOM 5761 O O . ILE A 1 804 ? 3.469 -7.047 -10.307 1.00 98.31 804 ILE A O 1
ATOM 5765 N N . ASN A 1 805 ? 1.540 -7.327 -9.207 1.00 98.12 805 ASN A N 1
ATOM 5766 C CA . ASN A 1 805 ? 0.691 -7.381 -10.396 1.00 98.12 805 ASN A CA 1
ATOM 5767 C C . ASN A 1 805 ? -0.014 -6.042 -10.614 1.00 98.12 805 ASN A C 1
ATOM 5769 O O . ASN A 1 805 ? -0.847 -5.625 -9.802 1.00 98.12 805 ASN A O 1
ATOM 5773 N N . LEU A 1 806 ? 0.272 -5.367 -11.726 1.00 97.75 806 LEU A N 1
ATOM 5774 C CA . LEU A 1 806 ? -0.342 -4.095 -12.095 1.00 97.75 806 LEU A CA 1
ATOM 5775 C C . LEU A 1 806 ? -1.233 -4.269 -13.329 1.00 97.75 806 LEU A C 1
ATOM 5777 O O . LEU A 1 806 ? -0.790 -4.712 -14.388 1.00 97.75 806 LEU A O 1
ATOM 5781 N N . THR A 1 807 ? -2.486 -3.829 -13.226 1.00 96.00 807 THR A N 1
ATOM 5782 C CA . THR A 1 807 ? -3.398 -3.739 -14.369 1.00 96.00 807 THR A CA 1
ATOM 5783 C C . THR A 1 807 ? -4.176 -2.437 -14.302 1.00 96.00 807 THR A C 1
ATOM 5785 O O . THR A 1 807 ? -4.975 -2.236 -13.383 1.00 96.00 807 THR A O 1
ATOM 5788 N N . ASN A 1 808 ? -4.014 -1.572 -15.307 1.00 95.12 808 ASN A N 1
ATOM 5789 C CA . ASN A 1 808 ? -4.707 -0.280 -15.372 1.00 95.12 808 ASN A CA 1
ATOM 5790 C C . ASN A 1 808 ? -4.345 0.616 -14.170 1.00 95.12 808 ASN A C 1
ATOM 5792 O O . ASN A 1 808 ? -5.218 0.949 -13.375 1.00 95.12 808 ASN A O 1
ATOM 5796 N N . ALA A 1 809 ? -3.066 0.969 -13.993 1.00 97.44 809 ALA A N 1
ATOM 5797 C CA . ALA A 1 809 ? -2.561 1.611 -12.768 1.00 97.44 809 ALA A CA 1
ATOM 5798 C C . ALA A 1 809 ? -1.786 2.920 -13.014 1.00 97.44 809 ALA A C 1
ATOM 5800 O O . ALA A 1 809 ? -1.217 3.147 -14.079 1.00 97.44 809 ALA A O 1
ATOM 5801 N N . THR A 1 810 ? -1.747 3.809 -12.015 1.00 98.44 810 THR A N 1
ATOM 5802 C CA . THR A 1 810 ? -1.018 5.095 -12.086 1.00 98.44 810 THR A CA 1
ATOM 5803 C C . THR A 1 810 ? 0.013 5.229 -10.967 1.00 98.44 810 THR A C 1
ATOM 5805 O O . THR A 1 810 ? -0.334 5.090 -9.800 1.00 98.44 810 THR A O 1
ATOM 5808 N N . PHE A 1 811 ? 1.243 5.610 -11.302 1.00 98.69 811 PHE A N 1
ATOM 5809 C CA . PHE A 1 811 ? 2.347 5.904 -10.387 1.00 98.69 811 PHE A CA 1
ATOM 5810 C C . PHE A 1 811 ? 2.936 7.276 -10.720 1.00 98.69 811 PHE A C 1
ATOM 5812 O O . PHE A 1 811 ? 3.714 7.420 -11.666 1.00 98.69 811 PHE A O 1
ATOM 5819 N N . GLN A 1 812 ? 2.551 8.303 -9.956 1.00 98.62 812 GLN A N 1
ATOM 5820 C CA . GLN A 1 812 ? 2.953 9.678 -10.255 1.00 98.62 812 GLN A CA 1
ATOM 5821 C C . GLN A 1 812 ? 3.455 10.478 -9.063 1.00 98.62 812 GLN A C 1
ATOM 5823 O O . GLN A 1 812 ? 2.893 10.418 -7.971 1.00 98.62 812 GLN A O 1
ATOM 5828 N N . ASN A 1 813 ? 4.441 11.339 -9.317 1.00 98.38 813 ASN A N 1
ATOM 5829 C CA . ASN A 1 813 ? 5.025 12.238 -8.318 1.00 98.38 813 ASN A CA 1
ATOM 5830 C C . ASN A 1 813 ? 5.624 11.503 -7.109 1.00 98.38 813 ASN A C 1
ATOM 5832 O O . ASN A 1 813 ? 5.705 12.084 -6.031 1.00 98.38 813 ASN A O 1
ATOM 5836 N N . ASN A 1 814 ? 6.000 10.231 -7.253 1.00 98.62 814 ASN A N 1
ATOM 5837 C CA . ASN A 1 814 ? 6.645 9.498 -6.171 1.00 98.62 814 ASN A CA 1
ATOM 5838 C C . ASN A 1 814 ? 8.145 9.793 -6.171 1.00 98.62 814 ASN A C 1
ATOM 5840 O O . ASN A 1 814 ? 8.749 9.992 -7.232 1.00 98.62 814 ASN A O 1
ATOM 5844 N N . SER A 1 815 ? 8.735 9.856 -4.982 1.00 98.06 815 SER A N 1
ATOM 5845 C CA . SER A 1 815 ? 10.147 10.181 -4.836 1.00 98.06 815 SER A CA 1
ATOM 5846 C C . SER A 1 815 ? 10.879 9.272 -3.860 1.00 98.06 815 SER A C 1
ATOM 5848 O O . SER A 1 815 ? 10.354 8.888 -2.816 1.00 98.06 815 SER A O 1
ATOM 5850 N N . SER A 1 816 ? 12.128 8.958 -4.190 1.00 96.94 816 SER A N 1
ATOM 5851 C CA . SER A 1 816 ? 13.069 8.286 -3.298 1.00 96.94 816 SER A CA 1
ATOM 5852 C C . SER A 1 816 ? 14.406 9.026 -3.289 1.00 96.94 816 SER A C 1
ATOM 5854 O O . SER A 1 816 ? 14.793 9.660 -4.275 1.00 96.94 816 SER A O 1
ATOM 5856 N N . SER A 1 817 ? 15.132 8.991 -2.173 1.00 95.50 817 SER A N 1
ATOM 5857 C CA . SER A 1 817 ? 16.476 9.582 -2.109 1.00 95.50 817 SER A CA 1
ATOM 5858 C C . SER A 1 817 ? 17.561 8.665 -2.677 1.00 95.50 817 SER A C 1
ATOM 5860 O O . SER A 1 817 ? 18.655 9.139 -2.978 1.00 95.50 817 SER A O 1
ATOM 5862 N N . SER A 1 818 ? 17.257 7.379 -2.867 1.00 95.19 818 SER A N 1
ATOM 5863 C CA . SER A 1 818 ? 18.170 6.374 -3.405 1.00 95.19 818 SER A CA 1
ATOM 5864 C C . SER A 1 818 ? 17.660 5.819 -4.743 1.00 95.19 818 SER A C 1
ATOM 5866 O O . SER A 1 818 ? 17.779 6.494 -5.755 1.00 95.19 818 SER A O 1
ATOM 5868 N N . HIS A 1 819 ? 17.083 4.624 -4.798 1.00 96.62 819 HIS A N 1
ATOM 5869 C CA . HIS A 1 819 ? 16.707 3.959 -6.050 1.00 96.62 819 HIS A CA 1
ATOM 5870 C C . HIS A 1 819 ? 15.190 3.852 -6.206 1.00 96.62 819 HIS A C 1
ATOM 5872 O O . HIS A 1 819 ? 14.472 3.802 -5.203 1.00 96.62 819 HIS A O 1
ATOM 5878 N N . GLY A 1 820 ? 14.701 3.813 -7.448 1.00 97.12 820 GLY A N 1
ATOM 5879 C CA . GLY A 1 820 ? 13.295 3.535 -7.745 1.00 97.12 820 GLY A CA 1
ATOM 5880 C C . GLY A 1 820 ? 12.360 4.618 -7.213 1.00 97.12 820 GLY A C 1
ATOM 5881 O O . GLY A 1 820 ? 11.772 4.464 -6.142 1.00 97.12 820 GLY A O 1
ATOM 5882 N N . GLY A 1 821 ? 12.226 5.737 -7.928 1.00 97.25 821 GLY A N 1
ATOM 5883 C CA . GLY A 1 821 ? 11.401 6.856 -7.452 1.00 97.25 821 GLY A CA 1
ATOM 5884 C C . GLY A 1 821 ? 9.945 6.448 -7.199 1.00 97.25 821 GLY A C 1
ATOM 5885 O O . GLY A 1 821 ? 9.347 6.865 -6.208 1.00 97.25 821 GLY A O 1
ATOM 5886 N N . ALA A 1 822 ? 9.402 5.557 -8.033 1.00 98.12 822 ALA A N 1
ATOM 5887 C CA . ALA A 1 822 ? 8.153 4.853 -7.766 1.00 98.12 822 ALA A CA 1
ATOM 5888 C C . ALA A 1 822 ? 8.407 3.477 -7.137 1.00 98.12 822 ALA A C 1
ATOM 5890 O O . ALA A 1 822 ? 7.998 3.262 -5.998 1.00 98.12 822 ALA A O 1
ATOM 5891 N N . ILE A 1 823 ? 9.060 2.561 -7.856 1.00 98.44 823 ILE A N 1
ATOM 5892 C CA . ILE A 1 823 ? 9.194 1.155 -7.453 1.00 98.44 823 ILE A CA 1
ATOM 5893 C C . ILE A 1 823 ? 10.668 0.764 -7.368 1.00 98.44 823 ILE A C 1
ATOM 5895 O O . ILE A 1 823 ? 11.444 1.026 -8.284 1.00 98.44 823 ILE A O 1
ATOM 5899 N N . TYR A 1 824 ? 11.038 0.106 -6.277 1.00 97.56 824 TYR A N 1
ATOM 5900 C CA . TYR A 1 824 ? 12.304 -0.603 -6.137 1.00 97.56 824 TYR A CA 1
ATOM 5901 C C . TYR A 1 824 ? 12.036 -2.075 -5.822 1.00 97.56 824 TYR A C 1
ATOM 5903 O O . TYR A 1 824 ? 11.241 -2.357 -4.920 1.00 97.56 824 TYR A O 1
ATOM 5911 N N . LEU A 1 825 ? 12.720 -2.979 -6.523 1.00 95.56 825 LEU A N 1
ATOM 5912 C CA . LEU A 1 825 ? 12.726 -4.412 -6.244 1.00 95.56 825 LEU A CA 1
ATOM 5913 C C . LEU A 1 825 ? 14.140 -4.998 -6.378 1.00 95.56 825 LEU A C 1
ATOM 5915 O O . LEU A 1 825 ? 14.827 -4.725 -7.361 1.00 95.56 825 LEU A O 1
ATOM 5919 N N . ASP A 1 826 ? 14.566 -5.788 -5.389 1.00 93.31 826 ASP A N 1
ATOM 5920 C CA . ASP A 1 826 ? 15.820 -6.569 -5.429 1.00 93.31 826 ASP A CA 1
ATOM 5921 C C . ASP A 1 826 ? 15.594 -8.061 -5.724 1.00 93.31 826 ASP A C 1
ATOM 5923 O O . ASP A 1 826 ? 16.502 -8.785 -6.123 1.00 93.31 826 ASP A O 1
ATOM 5927 N N . ALA A 1 827 ? 14.361 -8.536 -5.588 1.00 90.94 827 ALA A N 1
ATOM 5928 C CA . ALA A 1 827 ? 13.953 -9.869 -5.989 1.00 90.94 827 ALA A CA 1
ATOM 5929 C C . ALA A 1 827 ? 12.414 -9.945 -6.088 1.00 90.94 827 ALA A C 1
ATOM 5931 O O . ALA A 1 827 ? 11.725 -8.991 -5.711 1.00 90.94 827 ALA A O 1
ATOM 5932 N N . GLY A 1 828 ? 11.877 -11.054 -6.610 1.00 93.38 828 GLY A N 1
ATOM 5933 C CA . GLY A 1 828 ? 10.450 -11.188 -6.945 1.00 93.38 828 GLY A CA 1
ATOM 5934 C C . GLY A 1 828 ? 10.102 -10.667 -8.345 1.00 93.38 828 GLY A C 1
ATOM 5935 O O . GLY A 1 828 ? 11.014 -10.446 -9.143 1.00 93.38 828 GLY A O 1
ATOM 5936 N N . THR A 1 829 ? 8.809 -10.479 -8.637 1.00 95.44 829 THR A N 1
ATOM 5937 C CA . THR A 1 829 ? 8.320 -10.051 -9.963 1.00 95.44 829 THR A CA 1
ATOM 5938 C C . THR A 1 829 ? 7.568 -8.718 -9.938 1.00 95.44 829 THR A C 1
ATOM 5940 O O . THR A 1 829 ? 6.906 -8.349 -8.959 1.00 95.44 829 THR A O 1
ATOM 5943 N N . LEU A 1 830 ? 7.648 -7.988 -11.050 1.00 96.62 830 LEU A N 1
ATOM 5944 C CA . LEU A 1 830 ? 6.820 -6.829 -11.365 1.00 96.62 830 LEU A CA 1
ATOM 5945 C C . LEU A 1 830 ? 6.189 -7.006 -12.748 1.00 96.62 830 LEU A C 1
ATOM 5947 O O . LEU A 1 830 ? 6.859 -6.824 -13.755 1.00 96.62 830 LEU A O 1
ATOM 5951 N N . ASP A 1 831 ? 4.881 -7.241 -12.788 1.00 96.38 831 ASP A N 1
ATOM 5952 C CA . ASP A 1 831 ? 4.137 -7.475 -14.025 1.00 96.38 831 ASP A CA 1
ATOM 5953 C C . ASP A 1 831 ? 3.161 -6.329 -14.307 1.00 96.38 831 ASP A C 1
ATOM 5955 O O . ASP A 1 831 ? 2.115 -6.198 -13.661 1.00 96.38 831 ASP A O 1
ATOM 5959 N N . ALA A 1 832 ? 3.469 -5.483 -15.293 1.00 95.81 832 ALA A N 1
ATOM 5960 C CA . ALA A 1 832 ? 2.593 -4.395 -15.721 1.00 95.81 832 ALA A CA 1
ATOM 5961 C C . ALA A 1 832 ? 1.842 -4.738 -17.013 1.00 95.81 832 ALA A C 1
ATOM 5963 O O . ALA A 1 832 ? 2.434 -4.884 -18.077 1.00 95.81 832 ALA A O 1
ATOM 5964 N N . THR A 1 833 ? 0.509 -4.801 -16.937 1.00 93.12 833 THR A N 1
ATOM 5965 C CA . THR A 1 833 ? -0.384 -5.137 -18.059 1.00 93.12 833 THR A CA 1
ATOM 5966 C C . THR A 1 833 ? -1.498 -4.102 -18.247 1.00 93.12 833 THR A C 1
ATOM 5968 O O . THR A 1 833 ? -1.803 -3.298 -17.361 1.00 93.12 833 THR A O 1
ATOM 5971 N N . GLY A 1 834 ? -2.145 -4.110 -19.416 1.00 93.00 834 GLY A N 1
ATOM 5972 C CA . GLY A 1 834 ? -3.160 -3.108 -19.752 1.00 93.00 834 GLY A CA 1
ATOM 5973 C C . GLY A 1 834 ? -2.536 -1.720 -19.914 1.00 93.00 834 GLY A C 1
ATOM 5974 O O . GLY A 1 834 ? -1.429 -1.602 -20.441 1.00 93.00 834 GLY A O 1
ATOM 5975 N N . TRP A 1 835 ? -3.237 -0.669 -19.478 1.00 93.88 835 TRP A N 1
ATOM 5976 C CA . TRP A 1 835 ? -2.654 0.674 -19.473 1.00 93.88 835 TRP A CA 1
ATOM 5977 C C . TRP A 1 835 ? -1.933 0.956 -18.154 1.00 93.88 835 TRP A C 1
ATOM 5979 O O . TRP A 1 835 ? -2.366 0.539 -17.082 1.00 93.88 835 TRP A O 1
ATOM 5989 N N . TRP A 1 836 ? -0.841 1.706 -18.199 1.00 96.12 836 TRP A N 1
ATOM 5990 C CA . TRP A 1 836 ? -0.118 2.100 -16.991 1.00 96.12 836 TRP A CA 1
ATOM 5991 C C . TRP A 1 836 ? 0.597 3.438 -17.177 1.00 96.12 836 TRP A C 1
ATOM 5993 O O . TRP A 1 836 ? 0.957 3.827 -18.286 1.00 96.12 836 TRP A O 1
ATOM 6003 N N . ASP A 1 837 ? 0.765 4.186 -16.088 1.00 97.75 837 ASP A N 1
ATOM 6004 C CA . ASP A 1 837 ? 1.254 5.568 -16.125 1.00 97.75 837 ASP A CA 1
ATOM 6005 C C . ASP A 1 837 ? 2.288 5.829 -15.020 1.00 97.75 837 ASP A C 1
ATOM 6007 O O . ASP A 1 837 ? 1.932 6.191 -13.900 1.00 97.75 837 ASP A O 1
ATOM 6011 N N . PHE A 1 838 ? 3.566 5.649 -15.352 1.00 98.50 838 PHE A N 1
ATOM 6012 C CA . PHE A 1 838 ? 4.740 5.976 -14.543 1.00 98.50 838 PHE A CA 1
ATOM 6013 C C . PHE A 1 838 ? 5.330 7.312 -14.994 1.00 98.50 838 PHE A C 1
ATOM 6015 O O . PHE A 1 838 ? 6.265 7.358 -15.804 1.00 98.50 838 PHE A O 1
ATOM 6022 N N . ARG A 1 839 ? 4.777 8.415 -14.477 1.00 98.50 839 ARG A N 1
ATOM 6023 C CA . ARG A 1 839 ? 5.249 9.764 -14.813 1.00 98.50 839 ARG A CA 1
ATOM 6024 C C . ARG A 1 839 ? 5.602 10.622 -13.617 1.00 98.50 839 ARG A C 1
ATOM 6026 O O . ARG A 1 839 ? 4.977 10.529 -12.569 1.00 98.50 839 ARG A O 1
ATOM 6033 N N . PHE A 1 840 ? 6.538 11.546 -13.814 1.00 98.50 840 PHE A N 1
ATOM 6034 C CA . PHE A 1 840 ? 6.925 12.539 -12.806 1.00 98.50 840 PHE A CA 1
ATOM 6035 C C . PHE A 1 840 ? 7.526 11.924 -11.535 1.00 98.50 840 PHE A C 1
ATOM 6037 O O . PHE A 1 840 ? 7.438 12.525 -10.468 1.00 98.50 840 PHE A O 1
ATOM 6044 N N . ASN A 1 841 ? 8.102 10.724 -11.618 1.00 98.81 841 ASN A N 1
ATOM 6045 C CA . ASN A 1 841 ? 8.778 10.109 -10.481 1.00 98.81 841 ASN A CA 1
ATOM 6046 C C . ASN A 1 841 ? 10.256 10.515 -10.459 1.00 98.81 841 ASN A C 1
ATOM 6048 O O . ASN A 1 841 ? 10.851 10.801 -11.504 1.00 98.81 841 ASN A O 1
ATOM 6052 N N . SER A 1 842 ? 10.835 10.588 -9.260 1.00 98.56 842 SER A N 1
ATOM 6053 C CA . SER A 1 842 ? 12.204 11.067 -9.072 1.00 98.56 842 SER A CA 1
ATOM 6054 C C . SER A 1 842 ? 12.999 10.194 -8.107 1.00 98.56 842 SER A C 1
ATOM 6056 O O . SER A 1 842 ? 12.527 9.897 -7.013 1.00 98.56 842 SER A O 1
ATOM 6058 N N . ALA A 1 843 ? 14.245 9.878 -8.459 1.00 98.38 843 ALA A N 1
ATOM 6059 C CA . ALA A 1 843 ? 15.191 9.164 -7.603 1.00 98.38 843 ALA A CA 1
ATOM 6060 C C . ALA A 1 843 ? 16.488 9.970 -7.402 1.00 98.38 843 ALA A C 1
ATOM 6062 O O . ALA A 1 843 ? 17.051 10.533 -8.348 1.00 98.38 843 ALA A O 1
ATOM 6063 N N . GLY A 1 844 ? 16.988 10.023 -6.166 1.00 97.62 844 GLY A N 1
ATOM 6064 C CA . GLY A 1 844 ? 18.297 10.617 -5.855 1.00 97.62 844 GLY A CA 1
ATOM 6065 C C . GLY A 1 844 ? 19.492 9.782 -6.343 1.00 97.62 844 GLY A C 1
ATOM 6066 O O . GLY A 1 844 ? 20.587 10.309 -6.495 1.00 97.62 844 GLY A O 1
ATOM 6067 N N . GLY A 1 845 ? 19.273 8.504 -6.638 1.00 97.19 845 GLY A N 1
ATOM 6068 C CA . GLY A 1 845 ? 20.193 7.542 -7.245 1.00 97.19 845 GLY A CA 1
ATOM 6069 C C . GLY A 1 845 ? 19.681 7.099 -8.617 1.00 97.19 845 GLY A C 1
ATOM 6070 O O . GLY A 1 845 ? 19.546 7.940 -9.504 1.00 97.19 845 GLY A O 1
ATOM 6071 N N . ASN A 1 846 ? 19.416 5.802 -8.808 1.00 97.88 846 ASN A N 1
ATOM 6072 C CA . ASN A 1 846 ? 19.076 5.215 -10.118 1.00 97.88 846 ASN A CA 1
ATOM 6073 C C . ASN A 1 846 ? 17.589 4.857 -10.266 1.00 97.88 846 ASN A C 1
ATOM 6075 O O . ASN A 1 846 ? 16.909 4.603 -9.271 1.00 97.88 846 ASN A O 1
ATOM 6079 N N . GLY A 1 847 ? 17.103 4.776 -11.507 1.00 97.75 847 GLY A N 1
ATOM 6080 C CA . GLY A 1 847 ? 15.738 4.339 -11.807 1.00 97.75 847 GLY A CA 1
ATOM 6081 C C . GLY A 1 847 ? 14.709 5.364 -11.345 1.00 97.75 847 GLY A C 1
ATOM 6082 O O . GLY A 1 847 ? 14.066 5.189 -10.309 1.00 97.75 847 GLY A O 1
ATOM 6083 N N . GLY A 1 848 ? 14.557 6.465 -12.086 1.00 97.88 848 GLY A N 1
ATOM 6084 C CA . GLY A 1 848 ? 13.670 7.561 -11.673 1.00 97.88 848 GLY A CA 1
ATOM 6085 C C . GLY A 1 848 ? 12.218 7.118 -11.471 1.00 97.88 848 GLY A C 1
ATOM 6086 O O . GLY A 1 848 ? 11.545 7.639 -10.586 1.00 97.88 848 GLY A O 1
ATOM 6087 N N . ALA A 1 849 ? 11.760 6.104 -12.212 1.00 98.25 849 ALA A N 1
ATOM 6088 C CA . ALA A 1 849 ? 10.522 5.384 -11.924 1.00 98.25 849 ALA A CA 1
ATOM 6089 C C . ALA A 1 849 ? 10.790 4.035 -11.249 1.00 98.25 849 ALA A C 1
ATOM 6091 O O . ALA A 1 849 ? 10.333 3.832 -10.125 1.00 98.25 849 ALA A O 1
ATOM 6092 N N . VAL A 1 850 ? 11.509 3.133 -11.920 1.00 98.38 850 VAL A N 1
ATOM 6093 C CA . VAL A 1 850 ? 11.675 1.737 -11.495 1.00 98.38 850 VAL A CA 1
ATOM 6094 C C . VAL A 1 850 ? 13.155 1.369 -11.424 1.00 98.38 850 VAL A C 1
ATOM 6096 O O . VAL A 1 850 ? 13.926 1.680 -12.332 1.00 98.38 850 VAL A O 1
ATOM 6099 N N . ALA A 1 851 ? 13.550 0.696 -10.348 1.00 97.62 851 ALA A N 1
ATOM 6100 C CA . ALA A 1 851 ? 14.873 0.102 -10.200 1.00 97.62 851 ALA A CA 1
ATOM 6101 C C . ALA A 1 851 ? 14.745 -1.386 -9.853 1.00 97.62 851 ALA A C 1
ATOM 6103 O O . ALA A 1 851 ? 14.155 -1.728 -8.829 1.00 97.62 851 ALA A O 1
ATOM 6104 N N . VAL A 1 852 ? 15.312 -2.224 -10.717 1.00 96.00 852 VAL A N 1
ATOM 6105 C CA . VAL A 1 852 ? 15.360 -3.687 -10.653 1.00 96.00 852 VAL A CA 1
ATOM 6106 C C . VAL A 1 852 ? 16.801 -4.080 -10.337 1.00 96.00 852 VAL A C 1
ATOM 6108 O O . VAL A 1 852 ? 17.724 -3.667 -11.044 1.00 96.00 852 VAL A O 1
ATOM 6111 N N . ALA A 1 853 ? 17.015 -4.823 -9.259 1.00 93.00 853 ALA A N 1
ATOM 6112 C CA . ALA A 1 853 ? 18.338 -5.240 -8.803 1.00 93.00 853 ALA A CA 1
ATOM 6113 C C . ALA A 1 853 ? 18.388 -6.748 -8.525 1.00 93.00 853 ALA A C 1
ATOM 6115 O O . ALA A 1 853 ? 17.358 -7.413 -8.492 1.00 93.00 853 ALA A O 1
ATOM 6116 N N . ASP A 1 854 ? 19.602 -7.267 -8.340 1.00 92.19 854 ASP A N 1
ATOM 6117 C CA . ASP A 1 854 ? 19.904 -8.644 -7.944 1.00 92.19 854 ASP A CA 1
ATOM 6118 C C . ASP A 1 854 ? 19.154 -9.714 -8.763 1.00 92.19 854 ASP A C 1
ATOM 6120 O O . ASP A 1 854 ? 19.547 -10.001 -9.896 1.00 92.19 854 ASP A O 1
ATOM 6124 N N . THR A 1 855 ? 18.110 -10.335 -8.204 1.00 91.62 855 THR A N 1
ATOM 6125 C CA . THR A 1 855 ? 17.360 -11.434 -8.846 1.00 91.62 855 THR A CA 1
ATOM 6126 C C . THR A 1 855 ? 15.934 -11.051 -9.231 1.00 91.62 855 THR A C 1
ATOM 6128 O O . THR A 1 855 ? 15.131 -11.934 -9.514 1.00 91.62 855 THR A O 1
ATOM 6131 N N . ALA A 1 856 ? 15.599 -9.763 -9.178 1.00 93.44 856 ALA A N 1
ATOM 6132 C CA . ALA A 1 856 ? 14.281 -9.280 -9.557 1.00 93.44 856 ALA A CA 1
ATOM 6133 C C . ALA A 1 856 ? 14.023 -9.394 -11.063 1.00 93.44 856 ALA A C 1
ATOM 6135 O O . ALA A 1 856 ? 14.940 -9.196 -11.869 1.00 93.44 856 ALA A O 1
ATOM 6136 N N . ASP A 1 857 ? 12.751 -9.636 -11.375 1.00 91.38 857 ASP A N 1
ATOM 6137 C CA . ASP A 1 857 ? 12.175 -9.741 -12.714 1.00 91.38 857 ASP A CA 1
ATOM 6138 C C . ASP A 1 857 ? 11.124 -8.633 -12.922 1.00 91.38 857 ASP A C 1
ATOM 6140 O O . ASP A 1 857 ? 10.327 -8.357 -12.015 1.00 91.38 857 ASP A O 1
ATOM 6144 N N . ALA A 1 858 ? 11.149 -7.939 -14.062 1.00 93.06 858 ALA A N 1
ATOM 6145 C CA . ALA A 1 858 ? 10.176 -6.896 -14.372 1.00 93.06 858 ALA A CA 1
ATOM 6146 C C . ALA A 1 858 ? 9.756 -6.849 -15.848 1.00 93.06 858 ALA A C 1
ATOM 6148 O O . ALA A 1 858 ? 10.553 -6.521 -16.726 1.00 93.06 858 ALA A O 1
ATOM 6149 N N . ASP A 1 859 ? 8.448 -6.957 -16.085 1.00 91.88 859 ASP A N 1
ATOM 6150 C CA . ASP A 1 859 ? 7.831 -6.942 -17.407 1.00 91.88 859 ASP A CA 1
ATOM 6151 C C . ASP A 1 859 ? 6.811 -5.805 -17.590 1.00 91.88 859 ASP A C 1
ATOM 6153 O O . ASP A 1 859 ? 5.964 -5.517 -16.736 1.00 91.88 859 ASP A O 1
ATOM 6157 N N . PHE A 1 860 ? 6.854 -5.154 -18.762 1.00 92.38 860 PHE A N 1
ATOM 6158 C CA . PHE A 1 860 ? 5.977 -4.037 -19.123 1.00 92.38 860 PHE A CA 1
ATOM 6159 C C . PHE A 1 860 ? 5.269 -4.272 -20.463 1.00 92.38 860 PHE A C 1
ATOM 6161 O O . PHE A 1 860 ? 5.758 -3.936 -21.546 1.00 92.38 860 PHE A O 1
ATOM 6168 N N . ASN A 1 861 ? 4.036 -4.760 -20.377 1.00 89.31 861 ASN A N 1
ATOM 6169 C CA . ASN A 1 861 ? 3.136 -4.970 -21.504 1.00 89.31 861 ASN A CA 1
ATOM 6170 C C . ASN A 1 861 ? 2.117 -3.825 -21.608 1.00 89.31 861 ASN A C 1
ATOM 6172 O O . ASN A 1 861 ? 1.229 -3.678 -20.761 1.00 89.31 861 ASN A O 1
ATOM 6176 N N . ALA A 1 862 ? 2.223 -3.002 -22.651 1.00 88.19 862 ALA A N 1
ATOM 6177 C CA . ALA A 1 862 ? 1.246 -1.961 -22.946 1.00 88.19 862 ALA A CA 1
ATOM 6178 C C . ALA A 1 862 ? 0.070 -2.506 -23.775 1.00 88.19 862 ALA A C 1
ATOM 6180 O O . ALA A 1 862 ? 0.225 -3.020 -24.886 1.00 88.19 862 ALA A O 1
ATOM 6181 N N . GLY A 1 863 ? -1.145 -2.309 -23.264 1.00 82.38 863 GLY A N 1
ATOM 6182 C CA . GLY A 1 863 ? -2.383 -2.683 -23.942 1.00 82.38 863 GLY A CA 1
ATOM 6183 C C . GLY A 1 863 ? -3.612 -1.976 -23.371 1.00 82.38 863 GLY A C 1
ATOM 6184 O O . GLY A 1 863 ? -3.518 -0.980 -22.661 1.00 82.38 863 GLY A O 1
ATOM 6185 N N . GLY A 1 864 ? -4.801 -2.498 -23.667 1.00 81.81 864 GLY A N 1
ATOM 6186 C CA . GLY A 1 864 ? -6.057 -1.926 -23.174 1.00 81.81 864 GLY A CA 1
ATOM 6187 C C . GLY A 1 864 ? -6.592 -0.775 -24.034 1.00 81.81 864 GLY A C 1
ATOM 6188 O O . GLY A 1 864 ? -6.532 -0.822 -25.260 1.00 81.81 864 GLY A O 1
ATOM 6189 N N . ASP A 1 865 ? -7.199 0.231 -23.396 1.00 84.62 865 ASP A N 1
ATOM 6190 C CA . ASP A 1 865 ? -8.001 1.278 -24.052 1.00 84.62 865 ASP A CA 1
ATOM 6191 C C . ASP A 1 865 ? -7.263 2.613 -24.281 1.00 84.62 865 ASP A C 1
ATOM 6193 O O . ASP A 1 865 ? -7.838 3.533 -24.868 1.00 84.62 865 ASP A O 1
ATOM 6197 N N . ARG A 1 866 ? -6.010 2.742 -23.822 1.00 91.62 866 ARG A N 1
ATOM 6198 C CA . ARG A 1 866 ? -5.199 3.970 -23.903 1.00 91.62 866 ARG A CA 1
ATOM 6199 C C . ARG A 1 866 ? -3.697 3.668 -23.871 1.00 91.62 866 ARG A C 1
ATOM 6201 O O . ARG A 1 866 ? -3.297 2.568 -23.513 1.00 91.62 866 ARG A O 1
ATOM 6208 N N . ALA A 1 867 ? -2.886 4.671 -24.203 1.00 93.50 867 ALA A N 1
ATOM 6209 C CA . ALA A 1 867 ? -1.426 4.599 -24.176 1.00 93.50 867 ALA A CA 1
ATOM 6210 C C . ALA A 1 867 ? -0.848 4.405 -22.763 1.00 93.50 867 ALA A C 1
ATOM 6212 O O . ALA A 1 867 ? -1.397 4.917 -21.780 1.00 93.50 867 ALA A O 1
ATOM 6213 N N . SER A 1 868 ? 0.307 3.740 -22.704 1.00 96.69 868 SER A N 1
ATOM 6214 C CA . SER A 1 868 ? 1.103 3.559 -21.489 1.00 96.69 868 SER A CA 1
ATOM 6215 C C . SER A 1 868 ? 2.304 4.503 -21.466 1.00 96.69 868 SER A C 1
ATOM 6217 O O . SER A 1 868 ? 2.855 4.863 -22.512 1.00 96.69 868 SER A O 1
ATOM 6219 N N . PHE A 1 869 ? 2.715 4.925 -20.271 1.00 97.50 869 PHE A N 1
ATOM 6220 C CA . PHE A 1 869 ? 3.751 5.940 -20.085 1.00 97.50 869 PHE A CA 1
ATOM 6221 C C . PHE A 1 869 ? 4.806 5.492 -19.081 1.00 97.50 869 PHE A C 1
ATOM 6223 O O . PHE A 1 869 ? 4.498 5.299 -17.912 1.00 97.50 869 PHE A O 1
ATOM 6230 N N . LEU A 1 870 ? 6.059 5.415 -19.523 1.00 97.25 870 LEU A N 1
ATOM 6231 C CA . LEU A 1 870 ? 7.254 5.375 -18.684 1.00 97.25 870 LEU A CA 1
ATOM 6232 C C . LEU A 1 870 ? 8.071 6.629 -19.019 1.00 97.25 870 LEU A C 1
ATOM 6234 O O . LEU A 1 870 ? 9.055 6.595 -19.759 1.00 97.25 870 LEU A O 1
ATOM 6238 N N . ALA A 1 871 ? 7.560 7.778 -18.575 1.00 97.81 871 ALA A N 1
ATOM 6239 C CA . ALA A 1 871 ? 7.918 9.072 -19.145 1.00 97.81 871 ALA A CA 1
ATOM 6240 C C . ALA A 1 871 ? 8.089 10.171 -18.093 1.00 97.81 871 ALA A C 1
ATOM 6242 O O . ALA A 1 871 ? 7.445 10.161 -17.055 1.00 97.81 871 ALA A O 1
ATOM 6243 N N . VAL A 1 872 ? 8.879 11.201 -18.391 1.00 98.50 872 VAL A N 1
ATOM 6244 C CA . VAL A 1 872 ? 9.058 12.370 -17.508 1.00 98.50 872 VAL A CA 1
ATOM 6245 C C . VAL A 1 872 ? 9.588 11.985 -16.118 1.00 98.50 872 VAL A C 1
ATOM 6247 O O . VAL A 1 872 ? 9.210 12.584 -15.112 1.00 98.50 872 VAL A O 1
ATOM 6250 N N . ASN A 1 873 ? 10.433 10.958 -16.045 1.00 98.81 873 ASN A N 1
ATOM 6251 C CA . ASN A 1 873 ? 11.068 10.532 -14.802 1.00 98.81 873 ASN A CA 1
ATOM 6252 C C . ASN A 1 873 ? 12.510 11.047 -14.723 1.00 98.81 873 ASN A C 1
ATOM 6254 O O . ASN A 1 873 ? 13.160 11.282 -15.749 1.00 98.81 873 ASN A O 1
ATOM 6258 N N . VAL A 1 874 ? 12.987 11.268 -13.498 1.00 98.75 874 VAL A N 1
ATOM 6259 C CA . VAL A 1 874 ? 14.295 11.881 -13.242 1.00 98.75 874 VAL A CA 1
ATOM 6260 C C . VAL A 1 874 ? 15.110 11.030 -12.272 1.00 98.75 874 VAL A C 1
ATOM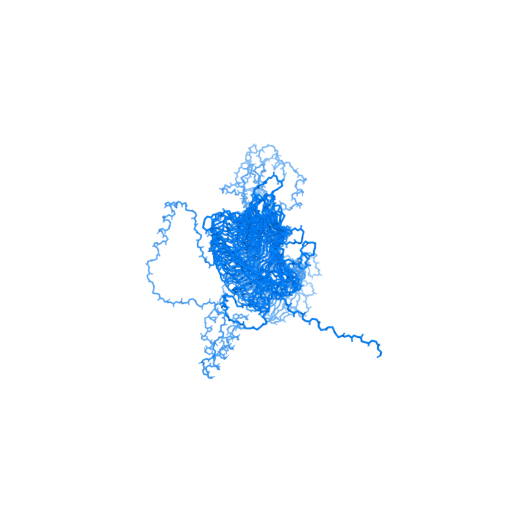 6262 O O . VAL A 1 874 ? 14.647 10.700 -11.184 1.00 98.75 874 VAL A O 1
ATOM 6265 N N . ALA A 1 875 ? 16.351 10.726 -12.636 1.00 98.56 875 ALA A N 1
ATOM 6266 C CA . ALA A 1 875 ? 17.332 10.081 -11.769 1.00 98.56 875 ALA A CA 1
ATOM 6267 C C . ALA A 1 875 ? 18.604 10.935 -11.703 1.00 98.56 875 ALA A C 1
ATOM 6269 O O . ALA A 1 875 ? 19.113 11.365 -12.740 1.00 98.56 875 ALA A O 1
ATOM 6270 N N . SER A 1 876 ? 19.154 11.177 -10.509 1.00 98.31 876 SER A N 1
ATOM 6271 C CA . SER A 1 876 ? 20.469 11.848 -10.421 1.00 98.31 876 SER A CA 1
ATOM 6272 C C . SER A 1 876 ? 21.616 10.925 -10.857 1.00 98.31 876 SER A C 1
ATOM 6274 O O . SER A 1 876 ? 22.657 11.411 -11.293 1.00 98.31 876 SER A O 1
ATOM 6276 N N . GLY A 1 877 ? 21.422 9.607 -10.755 1.00 98.19 877 GLY A N 1
ATOM 6277 C CA . GLY A 1 877 ? 22.316 8.560 -11.243 1.00 98.19 877 GLY A CA 1
ATOM 6278 C C . GLY A 1 877 ? 21.927 8.072 -12.641 1.00 98.19 877 GLY A C 1
ATOM 6279 O O . GLY A 1 877 ? 21.832 8.859 -13.580 1.00 98.19 877 GLY A O 1
ATOM 6280 N N . HIS A 1 878 ? 21.732 6.765 -12.787 1.00 98.12 878 HIS A N 1
ATOM 6281 C CA . HIS A 1 878 ? 21.504 6.064 -14.052 1.00 98.12 878 HIS A CA 1
ATOM 6282 C C . HIS A 1 878 ? 20.027 5.717 -14.277 1.00 98.12 878 HIS A C 1
ATOM 6284 O O . HIS A 1 878 ? 19.281 5.544 -13.314 1.00 98.12 878 HIS A O 1
ATOM 6290 N N . GLY A 1 879 ? 19.612 5.558 -15.537 1.00 97.94 879 GLY A N 1
ATOM 6291 C CA . GLY A 1 879 ? 18.270 5.074 -15.872 1.00 97.94 879 GLY A CA 1
ATOM 6292 C C . GLY A 1 879 ? 17.183 6.058 -15.448 1.00 97.94 879 GLY A C 1
ATOM 6293 O O . GLY A 1 879 ? 16.541 5.880 -14.412 1.00 97.94 879 GLY A O 1
ATOM 6294 N N . GLY A 1 880 ? 16.967 7.120 -16.230 1.00 97.81 880 GLY A N 1
ATOM 6295 C CA . GLY A 1 880 ? 16.011 8.175 -15.866 1.00 97.81 880 GLY A CA 1
ATOM 6296 C C . GLY A 1 880 ? 14.597 7.643 -15.622 1.00 97.81 880 GLY A C 1
ATOM 6297 O O . GLY A 1 880 ? 13.884 8.172 -14.778 1.00 97.81 880 GLY A O 1
ATOM 6298 N N . ALA A 1 881 ? 14.226 6.552 -16.293 1.00 98.00 881 ALA A N 1
ATOM 6299 C CA . ALA A 1 881 ? 13.012 5.787 -16.045 1.00 98.00 881 ALA A CA 1
ATOM 6300 C C . ALA A 1 881 ? 13.313 4.444 -15.362 1.00 98.00 881 ALA A C 1
ATOM 6302 O O . ALA A 1 881 ? 12.814 4.210 -14.262 1.00 98.00 881 ALA A O 1
ATOM 6303 N N . LEU A 1 882 ? 14.120 3.595 -16.004 1.00 97.88 882 LEU A N 1
ATOM 6304 C CA . LEU A 1 882 ? 14.365 2.209 -15.615 1.00 97.88 882 LEU A CA 1
ATOM 6305 C C . LEU A 1 882 ? 15.861 1.946 -15.398 1.00 97.88 882 LEU A C 1
ATOM 6307 O O . LEU A 1 882 ? 16.694 2.258 -16.251 1.00 97.88 882 LEU A O 1
ATOM 6311 N N . TYR A 1 883 ? 16.193 1.331 -14.270 1.00 97.88 883 TYR A N 1
ATOM 6312 C CA . TYR A 1 883 ? 17.529 0.827 -13.958 1.00 97.88 883 TYR A CA 1
ATOM 6313 C C . TYR A 1 883 ? 17.454 -0.683 -13.734 1.00 97.88 883 TYR A C 1
ATOM 6315 O O . TYR A 1 883 ? 16.678 -1.106 -12.884 1.00 97.88 883 TYR A O 1
ATOM 6323 N N . VAL A 1 884 ? 18.236 -1.470 -14.479 1.00 96.25 884 VAL A N 1
ATOM 6324 C CA . VAL A 1 884 ? 18.239 -2.941 -14.406 1.00 96.25 884 VAL A CA 1
ATOM 6325 C C . VAL A 1 884 ? 19.651 -3.447 -14.125 1.00 96.25 884 VAL A C 1
ATOM 6327 O O . VAL A 1 884 ? 20.514 -3.449 -15.001 1.00 96.25 884 VAL A O 1
ATOM 6330 N N . ALA A 1 885 ? 19.876 -3.888 -12.894 1.00 92.19 885 ALA A N 1
ATOM 6331 C CA . ALA A 1 885 ? 21.121 -4.497 -12.431 1.00 92.19 885 ALA A CA 1
ATOM 6332 C C . ALA A 1 885 ? 20.921 -5.977 -12.059 1.00 92.19 885 ALA A C 1
ATOM 6334 O O . ALA A 1 885 ? 21.508 -6.472 -11.099 1.00 92.19 885 ALA A O 1
ATOM 6335 N N . SER A 1 886 ? 20.086 -6.675 -12.829 1.00 87.50 886 SER A N 1
ATOM 6336 C CA . SER A 1 886 ? 19.835 -8.117 -12.757 1.00 87.50 886 SER A CA 1
ATOM 6337 C C . SER A 1 886 ? 20.068 -8.778 -14.127 1.00 87.50 886 SER A C 1
ATOM 6339 O O . SER A 1 886 ? 20.154 -8.102 -15.157 1.00 87.50 886 SER A O 1
ATOM 6341 N N . ALA A 1 887 ? 20.195 -10.108 -14.155 1.00 85.81 887 ALA A N 1
ATOM 6342 C CA . ALA A 1 887 ? 20.324 -10.903 -15.388 1.00 85.81 887 ALA A CA 1
ATOM 6343 C C . ALA A 1 887 ? 18.950 -11.247 -16.003 1.00 85.81 887 ALA A C 1
ATOM 6345 O O . ALA A 1 887 ? 18.725 -12.371 -16.453 1.00 85.81 887 ALA A O 1
ATOM 6346 N N . ASP A 1 888 ? 18.041 -10.279 -15.958 1.00 84.75 888 ASP A N 1
ATOM 6347 C CA . ASP A 1 888 ? 16.620 -10.431 -16.246 1.00 84.75 888 ASP A CA 1
ATOM 6348 C C . ASP A 1 888 ? 16.273 -10.252 -17.735 1.00 84.75 888 ASP A C 1
ATOM 6350 O O . ASP A 1 888 ? 17.042 -9.645 -18.488 1.00 84.75 888 ASP A O 1
ATOM 6354 N N . ILE A 1 889 ? 15.119 -10.771 -18.162 1.00 86.25 889 ILE A N 1
ATOM 6355 C CA . ILE A 1 889 ? 14.522 -10.477 -19.465 1.00 86.25 889 ILE A CA 1
ATOM 6356 C C . ILE A 1 889 ? 13.405 -9.460 -19.252 1.00 86.25 889 ILE A C 1
ATOM 6358 O O . ILE A 1 889 ? 12.311 -9.826 -18.863 1.00 86.25 889 ILE A O 1
ATOM 6362 N N . VAL A 1 890 ? 13.661 -8.201 -19.596 1.00 88.31 890 VAL A N 1
ATOM 6363 C CA . VAL A 1 890 ? 12.661 -7.137 -19.483 1.00 88.31 890 VAL A CA 1
ATOM 6364 C C . VAL A 1 890 ? 11.941 -6.975 -20.814 1.00 88.31 890 VAL A C 1
ATOM 6366 O O . VAL A 1 890 ? 12.522 -6.481 -21.791 1.00 88.31 890 VAL A O 1
ATOM 6369 N N . GLN A 1 891 ? 10.662 -7.336 -20.860 1.00 89.00 891 GLN A N 1
ATOM 6370 C CA . GLN A 1 891 ? 9.828 -7.110 -22.036 1.00 89.00 891 GLN A CA 1
ATOM 6371 C C . GLN A 1 891 ? 9.244 -5.692 -22.033 1.00 89.00 891 GLN A C 1
ATOM 6373 O O . GLN A 1 891 ? 8.593 -5.266 -21.079 1.00 89.00 891 GLN A O 1
ATOM 6378 N N . LEU A 1 892 ? 9.439 -4.954 -23.131 1.00 90.12 892 LEU A N 1
ATOM 6379 C CA . LEU A 1 892 ? 8.881 -3.615 -23.350 1.00 90.12 892 LEU A CA 1
ATOM 6380 C C . LEU A 1 892 ? 8.105 -3.602 -24.669 1.00 90.12 892 LEU A C 1
ATOM 6382 O O . LEU A 1 892 ? 8.684 -3.343 -25.726 1.00 90.12 892 LEU A O 1
ATOM 6386 N N . TYR A 1 893 ? 6.796 -3.853 -24.631 1.00 88.31 893 TYR A N 1
ATOM 6387 C CA . TYR A 1 893 ? 6.040 -3.999 -25.877 1.00 88.31 893 TYR A CA 1
ATOM 6388 C C . TYR A 1 893 ? 4.647 -3.391 -25.892 1.00 88.31 893 TYR A C 1
ATOM 6390 O O . TYR A 1 893 ? 4.018 -3.157 -24.862 1.00 88.31 893 TYR A O 1
ATOM 6398 N N . ALA A 1 894 ? 4.174 -3.146 -27.116 1.00 89.81 894 ALA A N 1
ATOM 6399 C CA . ALA A 1 894 ? 2.896 -2.518 -27.422 1.00 89.81 894 ALA A CA 1
ATOM 6400 C C . ALA A 1 894 ? 2.284 -3.101 -28.707 1.00 89.81 894 ALA A C 1
ATOM 6402 O O . ALA A 1 894 ? 2.556 -2.637 -29.815 1.00 89.81 894 ALA A O 1
ATOM 6403 N N . THR A 1 895 ? 1.429 -4.118 -28.576 1.00 84.50 895 THR A N 1
ATOM 6404 C CA . THR A 1 895 ? 0.819 -4.819 -29.729 1.00 84.50 895 THR A CA 1
ATOM 6405 C C . THR A 1 895 ? -0.680 -4.559 -29.890 1.00 84.50 895 THR A C 1
ATOM 6407 O O . THR A 1 895 ? -1.249 -4.809 -30.950 1.00 84.50 895 THR A O 1
ATOM 6410 N N . GLY A 1 896 ? -1.335 -3.992 -28.870 1.00 80.56 896 GLY A N 1
ATOM 6411 C CA . GLY A 1 896 ? -2.781 -3.734 -28.845 1.00 80.56 896 GLY A CA 1
ATOM 6412 C C . GLY A 1 896 ? -3.252 -2.476 -29.589 1.00 80.56 896 GLY A C 1
ATOM 6413 O O . GLY A 1 896 ? -4.396 -2.066 -29.403 1.00 80.56 896 GLY A O 1
ATOM 6414 N N . GLY A 1 897 ? -2.392 -1.833 -30.387 1.00 80.81 897 GLY A N 1
ATOM 6415 C CA . GLY A 1 897 ? -2.697 -0.576 -31.089 1.00 80.81 897 GLY A CA 1
ATOM 6416 C C . GLY A 1 897 ? -2.611 0.690 -30.225 1.00 80.81 897 GLY A C 1
ATOM 6417 O O . GLY A 1 897 ? -3.109 1.736 -30.633 1.00 80.81 897 GLY A O 1
ATOM 6418 N N . GLN A 1 898 ? -2.006 0.596 -29.038 1.00 89.25 898 GLN A N 1
ATOM 6419 C CA . GLN A 1 898 ? -1.732 1.717 -28.136 1.00 89.25 898 GLN A CA 1
ATOM 6420 C C . GLN A 1 898 ? -0.226 1.884 -27.960 1.00 89.25 898 GLN A C 1
ATOM 6422 O O . GLN A 1 898 ? 0.466 0.890 -27.775 1.00 89.25 898 GLN A O 1
ATOM 6427 N N . THR A 1 899 ? 0.263 3.123 -27.954 1.00 92.44 899 THR A N 1
ATOM 6428 C CA . THR A 1 899 ? 1.699 3.417 -27.855 1.00 92.44 899 THR A CA 1
ATOM 6429 C C . THR A 1 899 ? 2.242 3.227 -26.434 1.00 92.44 899 THR A C 1
ATOM 6431 O O . THR A 1 899 ? 1.644 3.709 -25.463 1.00 92.44 899 THR A O 1
ATOM 6434 N N . LEU A 1 900 ? 3.425 2.620 -26.310 1.00 95.94 900 LEU A N 1
ATOM 6435 C CA . LEU A 1 900 ? 4.260 2.657 -25.105 1.00 95.94 900 LEU A CA 1
ATOM 6436 C C . LEU A 1 900 ? 5.234 3.839 -25.203 1.00 95.94 900 LEU A C 1
ATOM 6438 O O . LEU A 1 900 ? 6.085 3.897 -26.089 1.00 95.94 900 LEU A O 1
ATOM 6442 N N . ASN A 1 901 ? 5.113 4.797 -24.284 1.00 97.62 901 ASN A N 1
ATOM 6443 C CA . ASN A 1 901 ? 5.877 6.044 -24.299 1.00 97.62 901 ASN A CA 1
ATOM 6444 C C . ASN A 1 901 ? 7.062 5.999 -23.322 1.00 97.62 901 ASN A C 1
ATOM 6446 O O . ASN A 1 901 ? 6.873 6.193 -22.121 1.00 97.62 901 ASN A O 1
ATOM 6450 N N . LEU A 1 902 ? 8.282 5.857 -23.840 1.00 97.31 902 LEU A N 1
ATOM 6451 C CA . LEU A 1 902 ? 9.561 5.984 -23.125 1.00 97.31 902 LEU A CA 1
ATOM 6452 C C . LEU A 1 902 ? 10.121 7.398 -23.303 1.00 97.31 902 LEU A C 1
ATOM 6454 O O . LEU A 1 902 ? 11.185 7.590 -23.889 1.00 97.31 902 LEU A O 1
ATOM 6458 N N . ASN A 1 903 ? 9.370 8.413 -22.875 1.00 97.44 903 ASN A N 1
ATOM 6459 C CA . ASN A 1 903 ? 9.595 9.788 -23.325 1.00 97.44 903 ASN A CA 1
ATOM 6460 C C . ASN A 1 903 ? 10.066 10.731 -22.216 1.00 97.44 903 ASN A C 1
ATOM 6462 O O . ASN A 1 903 ? 9.532 10.732 -21.115 1.00 97.44 903 ASN A O 1
ATOM 6466 N N . THR A 1 904 ? 10.951 11.671 -22.547 1.00 98.25 904 THR A N 1
ATOM 6467 C CA . THR A 1 904 ? 11.330 12.790 -21.655 1.00 98.25 904 THR A CA 1
ATOM 6468 C C . THR A 1 904 ? 11.937 12.346 -20.316 1.00 98.25 904 THR A C 1
ATOM 6470 O O . THR A 1 904 ? 11.794 13.033 -19.308 1.00 98.25 904 THR A O 1
ATOM 6473 N N . ASN A 1 905 ? 12.599 11.193 -20.268 1.00 98.75 905 ASN A N 1
ATOM 6474 C CA . ASN A 1 905 ? 13.302 10.755 -19.066 1.00 98.75 905 ASN A CA 1
ATOM 6475 C C . ASN A 1 905 ? 14.699 11.383 -19.005 1.00 98.75 905 ASN A C 1
ATOM 6477 O O . ASN A 1 905 ? 15.331 11.627 -20.036 1.00 98.75 905 ASN A O 1
ATOM 6481 N N . THR A 1 906 ? 15.161 11.697 -17.796 1.00 98.75 906 THR A N 1
ATOM 6482 C CA . THR A 1 906 ? 16.452 12.358 -17.579 1.00 98.75 906 THR A CA 1
ATOM 6483 C C . THR A 1 906 ? 17.280 11.610 -16.545 1.00 98.75 906 THR A C 1
ATOM 6485 O O . THR A 1 906 ? 16.824 11.396 -15.423 1.00 98.75 906 THR A O 1
ATOM 6488 N N . ALA A 1 907 ? 18.516 11.268 -16.905 1.00 98.62 907 ALA A N 1
ATOM 6489 C CA . ALA A 1 907 ? 19.512 10.691 -16.009 1.00 98.62 907 ALA A CA 1
ATOM 6490 C C . ALA A 1 907 ? 20.722 11.628 -15.892 1.00 98.62 907 ALA A C 1
ATOM 6492 O O . ALA A 1 907 ? 21.246 12.091 -16.907 1.00 98.62 907 ALA A O 1
ATOM 6493 N N . GLY A 1 908 ? 21.204 11.883 -14.673 1.00 98.25 908 GLY A N 1
ATOM 6494 C CA . GLY A 1 908 ? 22.464 12.607 -14.459 1.00 98.25 908 GLY A CA 1
ATOM 6495 C C . GLY A 1 908 ? 23.693 11.826 -14.947 1.00 98.25 908 GLY A C 1
ATOM 6496 O O . GLY A 1 908 ? 24.682 12.426 -15.361 1.00 98.25 908 GLY A O 1
ATOM 6497 N N . GLY A 1 909 ? 23.609 10.495 -14.946 1.00 98.00 909 GLY A N 1
ATOM 6498 C CA . GLY A 1 909 ? 24.605 9.563 -15.462 1.00 98.00 909 GLY A CA 1
ATOM 6499 C C . GLY A 1 909 ? 24.224 8.978 -16.825 1.00 98.00 909 GLY A C 1
ATOM 6500 O O . GLY A 1 909 ? 23.971 9.697 -17.788 1.00 98.00 909 GLY A O 1
ATOM 6501 N N . HIS A 1 910 ? 24.251 7.652 -16.929 1.00 98.19 910 HIS A N 1
ATOM 6502 C CA . HIS A 1 910 ? 24.032 6.901 -18.176 1.00 98.19 910 HIS A CA 1
ATOM 6503 C C . HIS A 1 910 ? 22.586 6.425 -18.336 1.00 98.19 910 HIS A C 1
ATOM 6505 O O . HIS A 1 910 ? 21.911 6.181 -17.337 1.00 98.19 910 HIS A O 1
ATOM 6511 N N . GLY A 1 911 ? 22.148 6.220 -19.581 1.00 97.94 911 GLY A N 1
ATOM 6512 C CA . GLY A 1 911 ? 20.826 5.671 -19.874 1.00 97.94 911 GLY A CA 1
ATOM 6513 C C . GLY A 1 911 ? 19.725 6.674 -19.557 1.00 97.94 911 GLY A C 1
ATOM 6514 O O . GLY A 1 911 ? 19.096 6.601 -18.503 1.00 97.94 911 GLY A O 1
ATOM 6515 N N . GLY A 1 912 ? 19.497 7.636 -20.454 1.00 97.88 912 GLY A N 1
ATOM 6516 C CA . GLY A 1 912 ? 18.536 8.719 -20.214 1.00 97.88 912 GLY A CA 1
ATOM 6517 C C . GLY A 1 912 ? 17.133 8.199 -19.896 1.00 97.88 912 GLY A C 1
ATOM 6518 O O . GLY A 1 912 ? 16.457 8.757 -19.036 1.00 97.88 912 GLY A O 1
ATOM 6519 N N . ALA A 1 913 ? 16.741 7.072 -20.501 1.00 98.00 913 ALA A N 1
ATOM 6520 C CA . ALA A 1 913 ? 15.566 6.304 -20.100 1.00 98.00 913 ALA A CA 1
ATOM 6521 C C . ALA A 1 913 ? 15.936 5.017 -19.348 1.00 98.00 913 ALA A C 1
ATOM 6523 O O . ALA A 1 913 ? 15.409 4.786 -18.263 1.00 98.00 913 ALA A O 1
ATOM 6524 N N . VAL A 1 914 ? 16.829 4.202 -19.910 1.00 98.25 914 VAL A N 1
ATOM 6525 C CA . VAL A 1 914 ? 17.094 2.819 -19.499 1.00 98.25 914 VAL A CA 1
ATOM 6526 C C . VAL A 1 914 ? 18.591 2.573 -19.340 1.00 98.25 914 VAL A C 1
ATOM 6528 O O . VAL A 1 914 ? 19.391 2.913 -20.216 1.00 98.25 914 VAL A O 1
ATOM 6531 N N . TYR A 1 915 ? 18.969 1.928 -18.242 1.00 98.06 915 TYR A N 1
ATOM 6532 C CA . TYR A 1 915 ? 20.337 1.493 -17.970 1.00 98.06 915 TYR A CA 1
ATOM 6533 C C . TYR A 1 915 ? 20.383 0.003 -17.620 1.00 98.06 915 TYR A C 1
ATOM 6535 O O . TYR A 1 915 ? 19.567 -0.442 -16.813 1.00 98.06 915 TYR A O 1
ATOM 6543 N N . ALA A 1 916 ? 21.368 -0.726 -18.161 1.00 96.00 916 ALA A N 1
ATOM 6544 C CA . ALA A 1 916 ? 21.676 -2.100 -17.772 1.00 96.00 916 ALA A CA 1
ATOM 6545 C C . ALA A 1 916 ? 23.172 -2.450 -17.725 1.00 96.00 916 ALA A C 1
ATOM 6547 O O . ALA A 1 916 ? 23.956 -2.078 -18.611 1.00 96.00 916 ALA A O 1
ATOM 6548 N N . ASP A 1 917 ? 23.557 -3.221 -16.704 1.00 91.25 917 ASP A N 1
ATOM 6549 C CA . ASP A 1 917 ? 24.952 -3.588 -16.421 1.00 91.25 917 ASP A CA 1
ATOM 6550 C C . ASP A 1 917 ? 25.184 -4.977 -15.801 1.00 91.25 917 ASP A C 1
ATOM 6552 O O . ASP A 1 917 ? 26.298 -5.252 -15.345 1.00 91.25 917 ASP A O 1
ATOM 6556 N N . ALA A 1 918 ? 24.191 -5.866 -15.816 1.00 89.81 918 ALA A N 1
ATOM 6557 C CA . ALA A 1 918 ? 24.288 -7.194 -15.198 1.00 89.81 918 ALA A CA 1
ATOM 6558 C C . ALA A 1 918 ? 23.836 -8.346 -16.115 1.00 89.81 918 ALA A C 1
ATOM 6560 O O . ALA A 1 918 ? 23.470 -9.420 -15.645 1.00 89.81 918 ALA A O 1
ATOM 6561 N N . GLY A 1 919 ? 23.891 -8.152 -17.436 1.00 89.31 919 GLY A N 1
ATOM 6562 C CA . GLY A 1 919 ? 23.497 -9.180 -18.401 1.00 89.31 919 GLY A CA 1
ATOM 6563 C C . GLY A 1 919 ? 22.011 -9.178 -18.755 1.00 89.31 919 GLY A C 1
ATOM 6564 O O . GLY A 1 919 ? 21.567 -10.128 -19.396 1.00 89.31 919 GLY A O 1
ATOM 6565 N N . ALA A 1 920 ? 21.279 -8.124 -18.383 1.00 92.19 920 ALA A N 1
ATOM 6566 C CA . ALA A 1 920 ? 19.869 -7.946 -18.715 1.00 92.19 920 ALA A CA 1
ATOM 6567 C C . ALA A 1 920 ? 19.619 -8.028 -20.228 1.00 92.19 920 ALA A C 1
ATOM 6569 O O . ALA A 1 920 ? 20.453 -7.594 -21.032 1.00 92.19 920 ALA A O 1
ATOM 6570 N N . PHE A 1 921 ? 18.458 -8.539 -20.617 1.00 91.69 921 PHE A N 1
ATOM 6571 C CA . PHE A 1 921 ? 18.012 -8.621 -21.999 1.00 91.69 921 PHE A CA 1
ATOM 6572 C C . PHE A 1 921 ? 16.705 -7.856 -22.183 1.00 91.69 921 PHE A C 1
ATOM 6574 O O . PHE A 1 921 ? 15.686 -8.224 -21.616 1.00 91.69 921 PHE A O 1
ATOM 6581 N N . PHE A 1 922 ? 16.732 -6.802 -22.996 1.00 91.94 922 PHE A N 1
ATOM 6582 C CA . PHE A 1 922 ? 15.523 -6.065 -23.360 1.00 91.94 922 PHE A CA 1
ATOM 6583 C C . PHE A 1 922 ? 14.933 -6.601 -24.661 1.00 91.94 922 PHE A C 1
ATOM 6585 O O . PHE A 1 922 ? 15.600 -6.557 -25.698 1.00 91.94 922 PHE A O 1
ATOM 6592 N N . ASP A 1 923 ? 13.682 -7.044 -24.598 1.00 88.38 923 ASP A N 1
ATOM 6593 C CA . ASP A 1 923 ? 12.876 -7.447 -25.753 1.00 88.38 923 ASP A CA 1
ATOM 6594 C C . ASP A 1 923 ? 11.875 -6.322 -26.068 1.00 88.38 923 ASP A C 1
ATOM 6596 O O . ASP A 1 923 ? 10.932 -6.087 -25.307 1.00 88.38 923 ASP A O 1
ATOM 6600 N N . VAL A 1 924 ? 12.135 -5.546 -27.128 1.00 91.50 924 VAL A N 1
ATOM 6601 C CA . VAL A 1 924 ? 11.425 -4.295 -27.437 1.00 91.50 924 VAL A CA 1
ATOM 6602 C C . VAL A 1 924 ? 10.698 -4.407 -28.770 1.00 91.50 924 VAL A C 1
ATOM 6604 O O . VAL A 1 924 ? 11.335 -4.364 -29.821 1.00 91.50 924 VAL A O 1
ATOM 6607 N N . TYR A 1 925 ? 9.365 -4.460 -28.757 1.00 88.50 925 TYR A N 1
ATOM 6608 C CA . TYR A 1 925 ? 8.606 -4.654 -29.997 1.00 88.50 925 TYR A CA 1
ATOM 6609 C C . TYR A 1 925 ? 7.241 -3.957 -30.056 1.00 88.50 925 TYR A C 1
ATOM 6611 O O . TYR A 1 925 ? 6.600 -3.649 -29.047 1.00 88.50 925 TYR A O 1
ATOM 6619 N N . GLY A 1 926 ? 6.772 -3.706 -31.281 1.00 87.56 926 GLY A N 1
ATOM 6620 C CA . GLY A 1 926 ? 5.503 -3.021 -31.551 1.00 87.56 926 GLY A CA 1
ATOM 6621 C C . GLY A 1 926 ? 5.574 -1.491 -31.455 1.00 87.56 926 GLY A C 1
ATOM 6622 O O . GLY A 1 926 ? 6.591 -0.886 -31.796 1.00 87.56 926 GLY A O 1
ATOM 6623 N N . ASP A 1 927 ? 4.473 -0.840 -31.054 1.00 92.00 927 ASP A N 1
ATOM 6624 C CA . ASP A 1 927 ? 4.343 0.632 -31.025 1.00 92.00 927 ASP A CA 1
ATOM 6625 C C . ASP A 1 927 ? 5.046 1.250 -29.804 1.00 92.00 927 ASP A C 1
ATOM 6627 O O . ASP A 1 927 ? 4.419 1.751 -28.866 1.00 92.00 927 ASP A O 1
ATOM 6631 N N . VAL A 1 928 ? 6.375 1.165 -29.789 1.00 95.56 928 VAL A N 1
ATOM 6632 C CA . VAL A 1 928 ? 7.227 1.731 -28.740 1.00 95.56 928 VAL A CA 1
ATOM 6633 C C . VAL A 1 928 ? 7.852 3.025 -29.241 1.00 95.56 928 VAL A C 1
ATOM 6635 O O . VAL A 1 928 ? 8.585 3.025 -30.228 1.00 95.56 928 VAL A O 1
ATOM 6638 N N . GLN A 1 929 ? 7.625 4.130 -28.533 1.00 96.75 929 GLN A N 1
ATOM 6639 C CA . GLN A 1 929 ? 8.212 5.425 -28.864 1.00 96.75 929 GLN A CA 1
ATOM 6640 C C . GLN A 1 929 ? 9.140 5.910 -27.751 1.00 96.75 929 GLN A C 1
ATOM 6642 O O . GLN A 1 929 ? 8.713 6.073 -26.609 1.00 96.75 929 GLN A O 1
ATOM 6647 N N . ALA A 1 930 ? 10.391 6.209 -28.106 1.00 98.00 930 ALA A N 1
ATOM 6648 C CA . ALA A 1 930 ? 11.374 6.831 -27.228 1.00 98.00 930 ALA A CA 1
ATOM 6649 C C . ALA A 1 930 ? 11.875 8.156 -27.816 1.00 98.00 930 ALA A C 1
ATOM 6651 O O . ALA A 1 930 ? 12.627 8.197 -28.798 1.00 98.00 930 ALA A O 1
ATOM 6652 N N . THR A 1 931 ? 11.475 9.266 -27.200 1.00 97.81 931 THR A N 1
ATOM 6653 C CA . THR A 1 931 ? 11.889 10.611 -27.601 1.00 97.81 931 THR A CA 1
ATOM 6654 C C . THR A 1 931 ? 12.147 11.526 -26.411 1.00 97.81 931 THR A C 1
ATOM 6656 O O . THR A 1 931 ? 11.549 11.402 -25.344 1.00 97.81 931 THR A O 1
ATOM 6659 N N . SER A 1 932 ? 12.998 12.523 -26.627 1.00 97.50 932 SER A N 1
ATOM 6660 C CA . SER A 1 932 ? 13.348 13.575 -25.672 1.00 97.50 932 SER A CA 1
ATOM 6661 C C . SER A 1 932 ? 14.038 13.072 -24.404 1.00 97.50 932 SER A C 1
ATOM 6663 O O . SER A 1 932 ? 14.031 13.779 -23.400 1.00 97.50 932 SER A O 1
ATOM 6665 N N . ASN A 1 933 ? 14.637 11.880 -24.429 1.00 98.69 933 ASN A N 1
ATOM 6666 C CA . ASN A 1 933 ? 15.410 11.375 -23.299 1.00 98.69 933 ASN A CA 1
ATOM 6667 C C . ASN A 1 933 ? 16.816 11.982 -23.281 1.00 98.69 933 ASN A C 1
ATOM 6669 O O . ASN A 1 933 ? 17.412 12.227 -24.338 1.00 98.69 933 ASN A O 1
ATOM 6673 N N . ILE A 1 934 ? 17.324 12.246 -22.078 1.00 98.69 934 ILE A N 1
ATOM 6674 C CA . ILE A 1 934 ? 18.594 12.942 -21.862 1.00 98.69 934 ILE A CA 1
ATOM 6675 C C . ILE A 1 934 ? 19.437 12.173 -20.844 1.00 98.69 934 ILE A C 1
ATOM 6677 O O . ILE A 1 934 ? 19.017 11.977 -19.705 1.00 98.69 934 ILE A O 1
ATOM 6681 N N . ALA A 1 935 ? 20.647 11.790 -21.242 1.00 98.50 935 ALA A N 1
ATOM 6682 C CA . ALA A 1 935 ? 21.684 11.293 -20.345 1.00 98.50 935 ALA A CA 1
ATOM 6683 C C . ALA A 1 935 ? 22.783 12.350 -20.180 1.00 98.50 935 ALA A C 1
ATOM 6685 O O . ALA A 1 935 ? 23.255 12.916 -21.167 1.00 98.50 935 ALA A O 1
ATOM 6686 N N . GLY A 1 936 ? 23.213 12.594 -18.940 1.00 97.50 936 GLY A N 1
ATOM 6687 C CA . GLY A 1 936 ? 24.408 13.391 -18.651 1.00 97.50 936 GLY A CA 1
ATOM 6688 C C . GLY A 1 936 ? 25.713 12.691 -19.045 1.00 97.50 936 GLY A C 1
ATOM 6689 O O . GLY A 1 936 ? 26.729 13.356 -19.197 1.00 97.50 936 GLY A O 1
ATOM 6690 N N . GLY A 1 937 ? 25.675 11.368 -19.232 1.00 97.50 937 GLY A N 1
ATOM 6691 C CA . GLY A 1 937 ? 26.731 10.551 -19.824 1.00 97.50 937 GLY A CA 1
ATOM 6692 C C . GLY A 1 937 ? 26.254 9.859 -21.105 1.00 97.50 937 GLY A C 1
ATOM 6693 O O . GLY A 1 937 ? 25.673 10.486 -21.979 1.00 97.50 937 GLY A O 1
ATOM 6694 N N . ASN A 1 938 ? 26.507 8.556 -21.248 1.00 98.19 938 ASN A N 1
ATOM 6695 C CA . ASN A 1 938 ? 26.240 7.800 -22.476 1.00 98.19 938 ASN A CA 1
ATOM 6696 C C . ASN A 1 938 ? 24.835 7.172 -22.553 1.00 98.19 938 ASN A C 1
ATOM 6698 O O . ASN A 1 938 ? 24.253 6.835 -21.521 1.00 98.19 938 ASN A O 1
ATOM 6702 N N . GLY A 1 939 ? 24.356 6.927 -23.778 1.00 97.94 939 GLY A N 1
ATOM 6703 C CA . GLY A 1 939 ? 23.099 6.227 -24.057 1.00 97.94 939 GLY A CA 1
ATOM 6704 C C . GLY A 1 939 ? 21.881 7.102 -23.780 1.00 97.94 939 GLY A C 1
ATOM 6705 O O . GLY A 1 939 ? 21.371 7.119 -22.662 1.00 97.94 939 GLY A O 1
ATOM 6706 N N . GLY A 1 940 ? 21.409 7.849 -24.781 1.00 97.69 940 GLY A N 1
ATOM 6707 C CA . GLY A 1 940 ? 20.315 8.808 -24.566 1.00 97.69 940 GLY A CA 1
ATOM 6708 C C . GLY A 1 940 ? 18.992 8.129 -24.227 1.00 97.69 940 GLY A C 1
ATOM 6709 O O . GLY A 1 940 ? 18.229 8.654 -23.425 1.00 97.69 940 GLY A O 1
ATOM 6710 N N . VAL A 1 941 ? 18.757 6.930 -24.764 1.00 98.31 941 VAL A N 1
ATOM 6711 C CA . VAL A 1 941 ? 17.678 6.037 -24.328 1.00 98.31 941 VAL A CA 1
ATOM 6712 C C . VAL A 1 941 ? 18.263 4.872 -23.550 1.00 98.31 941 VAL A C 1
ATOM 6714 O O . VAL A 1 941 ? 17.997 4.779 -22.359 1.00 98.31 941 VAL A O 1
ATOM 6717 N N . PHE A 1 942 ? 19.084 4.038 -24.194 1.00 98.44 942 PHE A N 1
ATOM 6718 C CA . PHE A 1 942 ? 19.600 2.791 -23.628 1.00 98.44 942 PHE A CA 1
ATOM 6719 C C . PHE A 1 942 ? 21.110 2.855 -23.402 1.00 98.44 942 PHE A C 1
ATOM 6721 O O . PHE A 1 942 ? 21.876 3.199 -24.307 1.00 98.44 942 PHE A O 1
ATOM 6728 N N . TYR A 1 943 ? 21.539 2.453 -22.211 1.00 98.50 943 TYR A N 1
ATOM 6729 C CA . TYR A 1 943 ? 22.928 2.125 -21.910 1.00 98.50 943 TYR A CA 1
ATOM 6730 C C . TYR A 1 943 ? 23.049 0.637 -21.585 1.00 98.50 943 TYR A C 1
ATOM 6732 O O . TYR A 1 943 ? 22.359 0.154 -20.691 1.00 98.50 943 TYR A O 1
ATOM 6740 N N . LEU A 1 944 ? 23.934 -0.067 -22.288 1.00 98.00 944 LEU A N 1
ATOM 6741 C CA . LEU A 1 944 ? 24.149 -1.505 -22.165 1.00 98.00 944 LEU A CA 1
ATOM 6742 C C . LEU A 1 944 ? 25.622 -1.788 -21.877 1.00 98.00 944 LEU A C 1
ATOM 6744 O O . LEU A 1 944 ? 26.517 -1.345 -22.603 1.00 98.00 944 LEU A O 1
ATOM 6748 N N . SER A 1 945 ? 25.874 -2.551 -20.820 1.00 95.69 945 SER A N 1
ATOM 6749 C CA . SER A 1 945 ? 27.216 -3.017 -20.480 1.00 95.69 945 SER A CA 1
ATOM 6750 C C . SER A 1 945 ? 27.209 -4.424 -19.884 1.00 95.69 945 SER A C 1
ATOM 6752 O O . SER A 1 945 ? 26.142 -4.981 -19.626 1.00 95.69 945 SER A O 1
ATOM 6754 N N . ASN A 1 946 ? 28.394 -5.011 -19.676 1.00 91.00 946 ASN A N 1
ATOM 6755 C CA . ASN A 1 946 ? 28.580 -6.282 -18.959 1.00 91.00 946 ASN A CA 1
ATOM 6756 C C . ASN A 1 946 ? 27.649 -7.405 -19.452 1.00 91.00 946 ASN A C 1
ATOM 6758 O O . ASN A 1 946 ? 26.898 -8.001 -18.686 1.00 91.00 946 ASN A O 1
ATOM 6762 N N . ASN A 1 947 ? 27.708 -7.702 -20.749 1.00 92.56 947 ASN A N 1
ATOM 6763 C CA . ASN A 1 947 ? 26.892 -8.714 -21.420 1.00 92.56 947 ASN A CA 1
ATOM 6764 C C . ASN A 1 947 ? 25.390 -8.426 -21.542 1.00 92.56 947 ASN A C 1
ATOM 6766 O O . ASN A 1 947 ? 24.673 -9.312 -22.015 1.00 92.56 947 ASN A O 1
ATOM 6770 N N . SER A 1 948 ? 24.924 -7.228 -21.177 1.00 95.31 948 SER A N 1
ATOM 6771 C CA . SER A 1 948 ? 23.532 -6.818 -21.403 1.00 95.31 948 SER A CA 1
ATOM 6772 C C . SER A 1 948 ? 23.228 -6.691 -22.898 1.00 95.31 948 SER A C 1
ATOM 6774 O O . SER A 1 948 ? 24.117 -6.374 -23.701 1.00 95.31 948 SER A O 1
ATOM 6776 N N . ARG A 1 949 ? 21.977 -6.965 -23.269 1.00 94.38 949 ARG A N 1
ATOM 6777 C CA . ARG A 1 949 ? 21.514 -7.189 -24.642 1.00 94.38 949 ARG A CA 1
ATOM 6778 C C . ARG A 1 949 ? 20.222 -6.432 -24.907 1.00 94.38 949 ARG A C 1
ATOM 6780 O O . ARG A 1 949 ? 19.453 -6.162 -23.989 1.00 94.38 949 ARG A O 1
ATOM 6787 N N . ILE A 1 950 ? 19.971 -6.139 -26.174 1.00 94.81 950 ILE A N 1
ATOM 6788 C CA . ILE A 1 950 ? 18.707 -5.556 -26.622 1.00 94.81 950 ILE A CA 1
ATOM 6789 C C . ILE A 1 950 ? 18.327 -6.112 -27.986 1.00 94.81 950 ILE A C 1
ATOM 6791 O O . ILE A 1 950 ? 19.206 -6.326 -28.826 1.00 94.81 950 ILE A O 1
ATOM 6795 N N . TRP A 1 951 ? 17.030 -6.298 -28.196 1.00 92.06 951 TRP A N 1
ATOM 6796 C CA . TRP A 1 951 ? 16.442 -6.621 -29.485 1.00 92.06 951 TRP A CA 1
ATOM 6797 C C . TRP A 1 951 ? 15.269 -5.681 -29.754 1.00 92.06 951 TRP A C 1
ATOM 6799 O O . TRP A 1 951 ? 14.338 -5.606 -28.957 1.00 92.06 951 TRP A O 1
ATOM 6809 N N . PHE A 1 952 ? 15.357 -4.923 -30.845 1.00 91.81 952 PHE A N 1
ATOM 6810 C CA . PHE A 1 952 ? 14.229 -4.185 -31.399 1.00 91.81 952 PHE A CA 1
ATOM 6811 C C . PHE A 1 952 ? 13.594 -5.013 -32.508 1.00 91.81 952 PHE A C 1
ATOM 6813 O O . PHE A 1 952 ? 14.317 -5.394 -33.426 1.00 91.81 952 PHE A O 1
ATOM 6820 N N . ASP A 1 953 ? 12.285 -5.228 -32.445 1.00 85.50 953 ASP A N 1
ATOM 6821 C CA . ASP A 1 953 ? 11.540 -5.985 -33.455 1.00 85.50 953 ASP A CA 1
ATOM 6822 C C . ASP A 1 953 ? 10.239 -5.268 -33.854 1.00 85.50 953 ASP A C 1
ATOM 6824 O O . ASP A 1 953 ? 9.602 -4.577 -33.044 1.00 85.50 953 ASP A O 1
ATOM 6828 N N . ASP A 1 954 ? 9.834 -5.403 -35.114 1.00 82.44 954 ASP A N 1
ATOM 6829 C CA . ASP A 1 954 ? 8.560 -4.878 -35.588 1.00 82.44 954 ASP A CA 1
ATOM 6830 C C . ASP A 1 954 ? 7.386 -5.816 -35.267 1.00 82.44 954 ASP A C 1
ATOM 6832 O O . ASP A 1 954 ? 7.508 -7.023 -35.088 1.00 82.44 954 ASP A O 1
ATOM 6836 N N . TYR A 1 955 ? 6.192 -5.240 -35.122 1.00 82.25 955 TYR A N 1
ATOM 6837 C CA . TYR A 1 955 ? 4.956 -6.007 -34.988 1.00 82.25 955 TYR A CA 1
ATOM 6838 C C . TYR A 1 955 ? 4.098 -5.756 -36.222 1.00 82.25 955 TYR A C 1
ATOM 6840 O O . TYR A 1 955 ? 3.342 -4.778 -36.288 1.00 82.25 955 TYR A O 1
ATOM 6848 N N . PHE A 1 956 ? 4.236 -6.628 -37.223 1.00 80.62 956 PHE A N 1
ATOM 6849 C CA . PHE A 1 956 ? 3.717 -6.395 -38.571 1.00 80.62 956 PHE A CA 1
ATOM 6850 C C . PHE A 1 956 ? 4.274 -5.077 -39.145 1.00 80.62 956 PHE A C 1
ATOM 6852 O O . PHE A 1 956 ? 5.470 -4.901 -39.301 1.00 80.62 956 PHE A O 1
ATOM 6859 N N . THR A 1 957 ? 3.426 -4.096 -39.450 1.00 77.62 957 THR A N 1
ATOM 6860 C CA . THR A 1 957 ? 3.871 -2.809 -40.012 1.00 77.62 957 THR A CA 1
ATOM 6861 C C . THR A 1 957 ? 4.258 -1.773 -38.952 1.00 77.62 957 THR A C 1
ATOM 6863 O O . THR A 1 957 ? 4.513 -0.618 -39.295 1.00 77.62 957 THR A O 1
ATOM 6866 N N . THR A 1 958 ? 4.227 -2.137 -37.669 1.00 86.62 958 THR A N 1
ATOM 6867 C CA . THR A 1 958 ? 4.444 -1.217 -36.549 1.00 86.62 958 THR A CA 1
ATOM 6868 C C . THR A 1 958 ? 5.864 -1.357 -36.023 1.00 86.62 958 THR A C 1
ATOM 6870 O O . THR A 1 958 ? 6.225 -2.404 -35.498 1.00 86.62 958 THR A O 1
ATOM 6873 N N . ARG A 1 959 ? 6.649 -0.286 -36.143 1.00 88.50 959 ARG A N 1
ATOM 6874 C CA . ARG A 1 959 ? 8.084 -0.267 -35.844 1.00 88.50 959 ARG A CA 1
ATOM 6875 C C . ARG A 1 959 ? 8.395 0.466 -34.541 1.00 88.50 959 ARG A C 1
ATOM 6877 O O . ARG A 1 959 ? 7.853 1.562 -34.367 1.00 88.50 959 ARG A O 1
ATOM 6884 N N . PRO A 1 960 ? 9.341 -0.016 -33.716 1.00 94.94 960 PRO A N 1
ATOM 6885 C CA . PRO A 1 960 ? 9.900 0.781 -32.631 1.00 94.94 960 PRO A CA 1
ATOM 6886 C C . PRO A 1 960 ? 10.518 2.091 -33.152 1.00 94.94 960 PRO A C 1
ATOM 6888 O O . PRO A 1 960 ? 11.253 2.112 -34.143 1.00 94.94 960 PRO A O 1
ATOM 6891 N N . GLN A 1 961 ? 10.223 3.205 -32.480 1.00 96.44 961 GLN A N 1
ATOM 6892 C CA . GLN A 1 961 ? 10.604 4.562 -32.878 1.00 96.44 961 GLN A CA 1
ATOM 6893 C C . GLN A 1 961 ? 11.532 5.210 -31.847 1.00 96.44 961 GLN A C 1
ATOM 6895 O O . GLN A 1 961 ? 11.089 5.714 -30.813 1.00 96.44 961 GLN A O 1
ATOM 6900 N N . ILE A 1 962 ? 12.825 5.279 -32.156 1.00 97.94 962 ILE A N 1
ATOM 6901 C CA . ILE A 1 962 ? 13.857 5.872 -31.302 1.00 97.94 962 ILE A CA 1
ATOM 6902 C C . ILE A 1 962 ? 14.297 7.208 -31.907 1.00 97.94 962 ILE A C 1
ATOM 6904 O O . ILE A 1 962 ? 15.188 7.280 -32.753 1.00 97.94 962 ILE A O 1
ATOM 6908 N N . LEU A 1 963 ? 13.618 8.289 -31.523 1.00 96.00 963 LEU A N 1
ATOM 6909 C CA . LEU A 1 963 ? 13.575 9.516 -32.323 1.00 96.00 963 LEU A CA 1
ATOM 6910 C C . LEU A 1 963 ? 14.625 10.563 -31.926 1.00 96.00 963 LEU A C 1
ATOM 6912 O O . LEU A 1 963 ? 15.669 10.655 -32.564 1.00 96.00 963 LEU A O 1
ATOM 6916 N N . VAL A 1 964 ? 14.330 11.417 -30.941 1.00 96.38 964 VAL A N 1
ATOM 6917 C CA . VAL A 1 964 ? 15.144 12.607 -30.630 1.00 96.38 964 VAL A CA 1
ATOM 6918 C C . VAL A 1 964 ? 15.697 12.505 -29.217 1.00 96.38 964 VAL A C 1
ATOM 6920 O O . VAL A 1 964 ? 15.121 13.055 -28.284 1.00 96.38 964 VAL A O 1
ATOM 6923 N N . ASN A 1 965 ? 16.812 11.802 -29.048 1.00 98.44 965 ASN A N 1
ATOM 6924 C CA . ASN A 1 965 ? 17.426 11.561 -27.739 1.00 98.44 965 ASN A CA 1
ATOM 6925 C C . ASN A 1 965 ? 18.859 12.108 -27.680 1.00 98.44 965 ASN A C 1
ATOM 6927 O O . ASN A 1 965 ? 19.485 12.325 -28.723 1.00 98.44 965 ASN A O 1
ATOM 6931 N N . GLN A 1 966 ? 19.351 12.415 -26.475 1.00 98.00 966 GLN A N 1
ATOM 6932 C CA . GLN A 1 966 ? 20.633 13.099 -26.273 1.00 98.00 966 GLN A CA 1
ATOM 6933 C C . GLN A 1 966 ? 21.500 12.425 -25.207 1.00 98.00 966 GLN A C 1
ATOM 6935 O O . GLN A 1 966 ? 21.022 12.103 -24.122 1.00 98.00 966 GLN A O 1
ATOM 6940 N N . ALA A 1 967 ? 22.786 12.266 -25.516 1.00 98.44 967 ALA A N 1
ATOM 6941 C CA . ALA A 1 967 ? 23.820 11.742 -24.623 1.00 98.44 967 ALA A CA 1
ATOM 6942 C C . ALA A 1 967 ? 25.210 12.215 -25.072 1.00 98.44 967 ALA A C 1
ATOM 6944 O O . ALA A 1 967 ? 25.354 12.738 -26.175 1.00 98.44 967 ALA A O 1
ATOM 6945 N N . ASP A 1 968 ? 26.241 11.982 -24.264 1.00 97.44 968 ASP A N 1
ATOM 6946 C CA . ASP A 1 968 ? 27.639 12.208 -24.645 1.00 97.44 968 ASP A CA 1
ATOM 6947 C C . ASP A 1 968 ? 28.054 11.320 -25.827 1.00 97.44 968 ASP A C 1
ATOM 6949 O O . ASP A 1 968 ? 28.540 11.824 -26.840 1.00 97.44 968 ASP A O 1
ATOM 6953 N N . ASN A 1 969 ? 27.798 10.012 -25.735 1.00 97.44 969 ASN A N 1
ATOM 6954 C CA . ASN A 1 969 ? 27.980 9.032 -26.811 1.00 97.44 969 ASN A CA 1
ATOM 6955 C C . ASN A 1 969 ? 26.724 8.174 -26.954 1.00 97.44 969 ASN A C 1
ATOM 6957 O O . ASN A 1 969 ? 26.076 7.870 -25.949 1.00 97.44 969 ASN A O 1
ATOM 6961 N N . GLY A 1 970 ? 26.425 7.728 -28.176 1.00 97.38 970 GLY A N 1
ATOM 6962 C CA . GLY A 1 970 ? 25.259 6.881 -28.426 1.00 97.38 970 GLY A CA 1
ATOM 6963 C C . GLY A 1 970 ? 23.969 7.640 -28.135 1.00 97.38 970 GLY A C 1
ATOM 6964 O O . GLY A 1 970 ? 23.317 7.397 -27.119 1.00 97.38 970 GLY A O 1
ATOM 6965 N N . GLY A 1 971 ? 23.615 8.598 -28.998 1.00 97.25 971 GLY A N 1
ATOM 6966 C CA . GLY A 1 971 ? 22.470 9.486 -28.760 1.00 97.25 971 GLY A CA 1
ATOM 6967 C C . GLY A 1 971 ? 21.157 8.738 -28.512 1.00 97.25 971 GLY A C 1
ATOM 6968 O O . GLY A 1 971 ? 20.309 9.242 -27.787 1.00 97.25 971 GLY A O 1
ATOM 6969 N N . ALA A 1 972 ? 21.015 7.522 -29.045 1.00 98.00 972 ALA A N 1
ATOM 6970 C CA . ALA A 1 972 ? 19.975 6.564 -28.686 1.00 98.00 972 ALA A CA 1
ATOM 6971 C C . ALA A 1 972 ? 20.517 5.428 -27.808 1.00 98.00 972 ALA A C 1
ATOM 6973 O O . ALA A 1 972 ? 20.040 5.238 -26.690 1.00 98.00 972 ALA A O 1
ATOM 6974 N N . VAL A 1 973 ? 21.500 4.678 -28.314 1.00 98.69 973 VAL A N 1
ATOM 6975 C CA . VAL A 1 973 ? 22.008 3.448 -27.692 1.00 98.69 973 VAL A CA 1
ATOM 6976 C C . VAL A 1 973 ? 23.516 3.538 -27.514 1.00 98.69 973 VAL A C 1
ATOM 6978 O O . VAL A 1 973 ? 24.252 3.839 -28.454 1.00 98.69 973 VAL A O 1
ATOM 6981 N N . TYR A 1 974 ? 23.988 3.220 -26.317 1.00 98.69 974 TYR A N 1
ATOM 6982 C CA . TYR A 1 974 ? 25.397 2.971 -26.045 1.00 98.69 974 TYR A CA 1
ATOM 6983 C C . TYR A 1 974 ? 25.572 1.524 -25.595 1.00 98.69 974 TYR A C 1
ATOM 6985 O O . TYR A 1 974 ? 24.929 1.117 -24.631 1.00 98.69 974 TYR A O 1
ATOM 6993 N N . ALA A 1 975 ? 26.454 0.771 -26.251 1.00 98.31 975 ALA A N 1
ATOM 6994 C CA . ALA A 1 975 ? 26.746 -0.612 -25.895 1.00 98.31 975 ALA A CA 1
ATOM 6995 C C . ALA A 1 975 ? 28.254 -0.863 -25.744 1.00 98.31 975 ALA A C 1
ATOM 6997 O O . ALA A 1 975 ? 29.057 -0.504 -26.614 1.00 98.31 975 ALA A O 1
ATOM 6998 N N . SER A 1 976 ? 28.632 -1.492 -24.631 1.00 97.06 976 SER A N 1
ATOM 6999 C CA . SER A 1 976 ? 30.014 -1.851 -24.307 1.00 97.06 976 SER A CA 1
ATOM 7000 C C . SER A 1 976 ? 30.104 -3.290 -23.806 1.00 97.06 976 SER A C 1
ATOM 7002 O O . SER A 1 976 ? 29.512 -3.634 -22.787 1.00 97.06 976 SER A O 1
ATOM 7004 N N . ASN A 1 977 ? 30.878 -4.133 -24.492 1.00 95.12 977 ASN A N 1
ATOM 7005 C CA . ASN A 1 977 ? 30.954 -5.575 -24.231 1.00 95.12 977 ASN A CA 1
ATOM 7006 C C . ASN A 1 977 ? 29.567 -6.249 -24.232 1.00 95.12 977 ASN A C 1
ATOM 7008 O O . ASN A 1 977 ? 29.261 -7.081 -23.375 1.00 95.12 977 ASN A O 1
ATOM 7012 N N . SER A 1 978 ? 28.714 -5.854 -25.179 1.00 94.94 978 SER A N 1
ATOM 7013 C CA . SER A 1 978 ? 27.377 -6.413 -25.368 1.00 94.94 978 SER A CA 1
ATOM 7014 C C . SER A 1 978 ? 27.404 -7.452 -26.491 1.00 94.94 978 SER A C 1
ATOM 7016 O O . SER A 1 978 ? 27.680 -7.098 -27.640 1.00 94.94 978 SER A O 1
ATOM 7018 N N . PRO A 1 979 ? 27.104 -8.731 -26.209 1.00 90.25 979 PRO A N 1
ATOM 7019 C CA . PRO A 1 979 ? 27.178 -9.799 -27.202 1.00 90.25 979 PRO A CA 1
ATOM 7020 C C . PRO A 1 979 ? 26.031 -9.757 -28.216 1.00 90.25 979 PRO A C 1
ATOM 7022 O O . PRO A 1 979 ? 26.074 -10.510 -29.182 1.00 90.25 979 PRO A O 1
ATOM 7025 N N . ARG A 1 980 ? 25.007 -8.922 -27.990 1.00 89.75 980 ARG A N 1
ATOM 7026 C CA . ARG A 1 980 ? 23.853 -8.782 -28.880 1.00 89.75 980 ARG A CA 1
ATOM 7027 C C . ARG A 1 980 ? 23.184 -7.417 -28.714 1.00 89.75 980 ARG A C 1
ATOM 7029 O O . ARG A 1 980 ? 22.586 -7.137 -27.678 1.00 89.75 980 ARG A O 1
ATOM 7036 N N . VAL A 1 981 ? 23.298 -6.581 -29.736 1.00 94.38 981 VAL A N 1
ATOM 7037 C CA . VAL A 1 981 ? 22.445 -5.416 -29.984 1.00 94.38 981 VAL A CA 1
ATOM 7038 C C . VAL A 1 981 ? 21.790 -5.689 -31.329 1.00 94.38 981 VAL A C 1
ATOM 7040 O O . VAL A 1 981 ? 22.496 -5.892 -32.312 1.00 94.38 981 VAL A O 1
ATOM 7043 N N . GLU A 1 982 ? 20.470 -5.745 -31.385 1.00 92.69 982 GLU A N 1
ATOM 7044 C CA . GLU A 1 982 ? 19.781 -6.183 -32.597 1.00 92.69 982 GLU A CA 1
ATOM 7045 C C . GLU A 1 982 ? 18.632 -5.262 -32.952 1.00 92.69 982 GLU A C 1
ATOM 7047 O O . GLU A 1 982 ? 17.951 -4.728 -32.077 1.00 92.69 982 GLU A O 1
ATOM 7052 N N . CYS A 1 983 ? 18.456 -5.055 -34.247 1.00 90.25 983 CYS A N 1
ATOM 7053 C CA . CYS A 1 983 ? 17.375 -4.276 -34.804 1.00 90.25 983 CYS A CA 1
ATOM 7054 C C . CYS A 1 983 ? 16.807 -5.022 -36.002 1.00 90.25 983 CYS A C 1
ATOM 7056 O O . CYS A 1 983 ? 17.523 -5.221 -36.974 1.00 90.25 983 CYS A O 1
ATOM 7058 N N . ASP A 1 984 ? 15.533 -5.365 -35.945 1.00 87.94 984 ASP A N 1
ATOM 7059 C CA . ASP A 1 984 ? 14.767 -5.834 -37.084 1.00 87.94 984 ASP A CA 1
ATOM 7060 C C . ASP A 1 984 ? 13.559 -4.908 -37.245 1.00 87.94 984 ASP A C 1
ATOM 7062 O O . ASP A 1 984 ? 12.630 -4.891 -36.443 1.00 87.94 984 ASP A O 1
ATOM 7066 N N . GLY A 1 985 ? 13.647 -3.981 -38.197 1.00 88.19 985 GLY A N 1
ATOM 7067 C CA . GLY A 1 985 ? 12.568 -3.028 -38.449 1.00 88.19 985 GLY A CA 1
ATOM 7068 C C . GLY A 1 985 ? 12.360 -1.932 -37.389 1.00 88.19 985 GLY A C 1
ATOM 7069 O O . GLY A 1 985 ? 11.221 -1.630 -37.045 1.00 88.19 985 GLY A O 1
ATOM 7070 N N . ALA A 1 986 ? 13.412 -1.227 -36.948 1.00 93.25 986 ALA A N 1
ATOM 7071 C CA . ALA A 1 986 ? 13.273 -0.019 -36.110 1.00 93.25 986 ALA A CA 1
ATOM 7072 C C . ALA A 1 986 ? 13.704 1.290 -36.802 1.00 93.25 986 ALA A C 1
ATOM 7074 O O . ALA A 1 986 ? 14.557 1.318 -37.697 1.00 93.25 986 ALA A O 1
ATOM 7075 N N . ASP A 1 987 ? 13.129 2.402 -36.336 1.00 95.81 987 ASP A N 1
ATOM 7076 C CA . ASP A 1 987 ? 13.414 3.756 -36.811 1.00 95.81 987 ASP A CA 1
ATOM 7077 C C . ASP A 1 987 ? 14.278 4.533 -35.802 1.00 95.81 987 ASP A C 1
ATOM 7079 O O . ASP A 1 987 ? 13.820 4.922 -34.728 1.00 95.81 987 ASP A O 1
ATOM 7083 N N . PHE A 1 988 ? 15.517 4.844 -36.184 1.00 97.94 988 PHE A N 1
ATOM 7084 C CA . PHE A 1 988 ? 16.428 5.726 -35.455 1.00 97.94 988 PHE A CA 1
ATOM 7085 C C . PHE A 1 988 ? 16.443 7.125 -36.074 1.00 97.94 988 PHE A C 1
ATOM 7087 O O . PHE A 1 988 ? 17.128 7.391 -37.069 1.00 97.94 988 PHE A O 1
ATOM 7094 N N . GLY A 1 989 ? 15.719 8.039 -35.436 1.00 94.81 989 GLY A N 1
ATOM 7095 C CA . GLY A 1 989 ? 15.580 9.435 -35.833 1.00 94.81 989 GLY A CA 1
ATOM 7096 C C . GLY A 1 989 ? 14.351 9.723 -36.700 1.00 94.81 989 GLY A C 1
ATOM 7097 O O . GLY A 1 989 ? 13.699 8.834 -37.244 1.00 94.81 989 GLY A O 1
ATOM 7098 N N . PHE A 1 990 ? 14.015 11.007 -36.828 1.00 89.56 990 PHE A N 1
ATOM 7099 C CA . PHE A 1 990 ? 12.834 11.505 -37.536 1.00 89.56 990 PHE A CA 1
ATOM 7100 C C . PHE A 1 990 ? 13.223 12.366 -38.750 1.00 89.56 990 PHE A C 1
ATOM 7102 O O . PHE A 1 990 ? 14.396 12.654 -38.982 1.00 89.56 990 PHE A O 1
ATOM 7109 N N . SER A 1 991 ? 12.256 12.783 -39.574 1.00 82.44 991 SER A N 1
ATOM 7110 C CA . SER A 1 991 ? 12.522 13.394 -40.891 1.00 82.44 991 SER A CA 1
ATOM 7111 C C . SER A 1 991 ? 13.357 14.681 -40.862 1.00 82.44 991 SER A C 1
ATOM 7113 O O . SER A 1 991 ? 14.068 14.947 -41.826 1.00 82.44 991 SER A O 1
ATOM 7115 N N . ASN A 1 992 ? 13.301 15.452 -39.771 1.00 85.75 992 ASN A N 1
ATOM 7116 C CA . ASN A 1 992 ? 13.985 16.747 -39.640 1.00 85.75 992 ASN A CA 1
ATOM 7117 C C . ASN A 1 992 ? 14.870 16.858 -38.387 1.00 85.75 992 ASN A C 1
ATOM 7119 O O . ASN A 1 992 ? 15.453 17.912 -38.142 1.00 85.75 992 ASN A O 1
ATOM 7123 N N . ASN A 1 993 ? 14.910 15.820 -37.554 1.00 87.62 993 ASN A N 1
ATOM 7124 C CA . ASN A 1 993 ? 15.641 15.814 -36.292 1.00 87.62 993 ASN A CA 1
ATOM 7125 C C . ASN A 1 993 ? 15.874 14.363 -35.868 1.00 87.62 993 ASN A C 1
ATOM 7127 O O . ASN A 1 993 ? 14.993 13.534 -36.080 1.00 87.62 993 ASN A O 1
ATOM 7131 N N . GLY A 1 994 ? 17.019 14.053 -35.278 1.00 93.75 994 GLY A N 1
ATOM 7132 C CA . GLY A 1 994 ? 17.358 12.688 -34.885 1.00 93.75 994 GLY A CA 1
ATOM 7133 C C . GLY A 1 994 ? 18.062 12.633 -33.542 1.00 93.75 994 GLY A C 1
ATOM 7134 O O . GLY A 1 994 ? 18.124 13.625 -32.809 1.00 93.75 994 GLY A O 1
ATOM 7135 N N . ASN A 1 995 ? 18.592 11.457 -33.227 1.00 98.12 995 ASN A N 1
ATOM 7136 C CA . ASN A 1 995 ? 19.355 11.246 -32.010 1.00 98.12 995 ASN A CA 1
ATOM 7137 C C . ASN A 1 995 ? 20.696 11.970 -32.096 1.00 98.12 995 ASN A C 1
ATOM 7139 O O . ASN A 1 995 ? 21.241 12.184 -33.186 1.00 98.12 995 ASN A O 1
ATOM 7143 N N . LYS A 1 996 ? 21.218 12.381 -30.942 1.00 96.75 996 LYS A N 1
ATOM 7144 C CA . LYS A 1 996 ? 22.371 13.264 -30.887 1.00 96.75 996 LYS A CA 1
ATOM 7145 C C . LYS A 1 996 ? 23.372 12.871 -29.806 1.00 96.75 996 LYS A C 1
ATOM 7147 O O . LYS A 1 996 ? 23.072 12.933 -28.618 1.00 96.75 996 LYS A O 1
ATOM 7152 N N . ALA A 1 997 ? 24.595 12.583 -30.244 1.00 96.56 997 ALA A N 1
ATOM 7153 C CA . ALA A 1 997 ? 25.781 12.560 -29.398 1.00 96.56 997 ALA A CA 1
ATOM 7154 C C . ALA A 1 997 ? 26.342 13.991 -29.288 1.00 96.56 997 ALA A C 1
ATOM 7156 O O . ALA A 1 997 ? 26.730 14.598 -30.293 1.00 96.56 997 ALA A O 1
ATOM 7157 N N . THR A 1 998 ? 26.313 14.575 -28.091 1.00 94.12 998 THR A N 1
ATOM 7158 C CA . THR A 1 998 ? 26.614 15.997 -27.836 1.00 94.12 998 THR A CA 1
ATOM 7159 C C . THR A 1 998 ? 28.112 16.285 -27.794 1.00 94.12 998 THR A C 1
ATOM 7161 O O . THR A 1 998 ? 28.550 17.320 -28.299 1.00 94.12 998 THR A O 1
ATOM 7164 N N . THR A 1 999 ? 28.901 15.377 -27.224 1.00 90.81 999 THR A N 1
ATOM 7165 C CA . THR A 1 999 ? 30.347 15.548 -27.010 1.00 90.81 999 THR A CA 1
ATOM 7166 C C . THR A 1 999 ? 31.187 14.462 -27.682 1.00 90.81 999 THR A C 1
ATOM 7168 O O . THR A 1 999 ? 32.371 14.683 -27.931 1.00 90.81 999 THR A O 1
ATOM 7171 N N . GLY A 1 1000 ? 30.584 13.327 -28.032 1.00 92.44 1000 GLY A N 1
ATOM 7172 C CA . GLY A 1 1000 ? 31.271 12.155 -28.558 1.00 92.44 1000 GLY A CA 1
ATOM 7173 C C . GLY A 1 1000 ? 30.679 11.603 -29.855 1.00 92.44 1000 GLY A C 1
ATOM 7174 O O . GLY A 1 1000 ? 30.240 12.354 -30.735 1.00 92.44 1000 GLY A O 1
ATOM 7175 N N . SER A 1 1001 ? 30.742 10.279 -29.985 1.00 95.81 1001 SER A N 1
ATOM 7176 C CA . SER A 1 1001 ? 30.508 9.530 -31.225 1.00 95.81 1001 SER A CA 1
ATOM 7177 C C . SER A 1 1001 ? 29.192 8.744 -31.200 1.00 95.81 1001 SER A C 1
ATOM 7179 O O . SER A 1 1001 ? 28.613 8.496 -30.140 1.00 95.81 1001 SER A O 1
ATOM 7181 N N . GLY A 1 1002 ? 28.738 8.305 -32.376 1.00 96.56 1002 GLY A N 1
ATOM 7182 C CA . GLY A 1 1002 ? 27.544 7.473 -32.523 1.00 96.56 1002 GLY A CA 1
ATOM 7183 C C . GLY A 1 1002 ? 26.275 8.283 -32.301 1.00 96.56 1002 GLY A C 1
ATOM 7184 O O . GLY A 1 1002 ? 25.660 8.212 -31.238 1.00 96.56 1002 GLY A O 1
ATOM 7185 N N . GLY A 1 1003 ? 25.881 9.084 -33.294 1.00 96.12 1003 GLY A N 1
ATOM 7186 C CA . GLY A 1 1003 ? 24.707 9.953 -33.163 1.00 96.12 1003 GLY A CA 1
ATOM 7187 C C . GLY A 1 1003 ? 23.434 9.183 -32.803 1.00 96.12 1003 GLY A C 1
ATOM 7188 O O . GLY A 1 1003 ? 22.657 9.663 -31.986 1.00 96.12 1003 GLY A O 1
ATOM 7189 N N . ALA A 1 1004 ? 23.269 7.962 -33.321 1.00 98.00 1004 ALA A N 1
ATOM 7190 C CA . ALA A 1 1004 ? 22.290 6.997 -32.827 1.00 98.00 1004 ALA A CA 1
ATOM 7191 C C . ALA A 1 1004 ? 22.948 5.955 -31.915 1.00 98.00 1004 ALA A C 1
ATOM 7193 O O . ALA A 1 1004 ? 22.601 5.871 -30.740 1.00 98.00 1004 ALA A O 1
ATOM 7194 N N . ILE A 1 1005 ? 23.896 5.175 -32.442 1.00 98.69 1005 ILE A N 1
ATOM 7195 C CA . ILE A 1 1005 ? 24.437 3.991 -31.769 1.00 98.69 1005 ILE A CA 1
ATOM 7196 C C . ILE A 1 1005 ? 25.954 4.103 -31.609 1.00 98.69 1005 ILE A C 1
ATOM 7198 O O . ILE A 1 1005 ? 26.682 4.374 -32.566 1.00 98.69 1005 ILE A O 1
ATOM 7202 N N . TYR A 1 1006 ? 26.433 3.843 -30.396 1.00 98.62 1006 TYR A N 1
ATOM 7203 C CA . TYR A 1 1006 ? 27.849 3.660 -30.089 1.00 98.62 1006 TYR A CA 1
ATOM 7204 C C . TYR A 1 1006 ? 28.111 2.212 -29.664 1.00 98.62 1006 TYR A C 1
ATOM 7206 O O . TYR A 1 1006 ? 27.411 1.695 -28.795 1.00 98.62 1006 TYR A O 1
ATOM 7214 N N . LEU A 1 1007 ? 29.141 1.581 -30.235 1.00 98.50 1007 LEU A N 1
ATOM 7215 C CA . LEU A 1 1007 ? 29.523 0.191 -29.972 1.00 98.50 1007 LEU A CA 1
ATOM 7216 C C . LEU A 1 1007 ? 31.005 0.096 -29.594 1.00 98.50 1007 LEU A C 1
ATOM 7218 O O . LEU A 1 1007 ? 31.870 0.593 -30.317 1.00 98.50 1007 LEU A O 1
ATOM 7222 N N . SER A 1 1008 ? 31.303 -0.600 -28.498 1.00 97.62 1008 SER A N 1
ATOM 7223 C CA . SER A 1 1008 ? 32.666 -0.965 -28.096 1.00 97.62 1008 SER A CA 1
ATOM 7224 C C . SER A 1 1008 ? 32.719 -2.431 -27.685 1.00 97.62 1008 SER A C 1
ATOM 7226 O O . SER A 1 1008 ? 31.977 -2.838 -26.795 1.00 97.62 1008 SER A O 1
ATOM 7228 N N . GLY A 1 1009 ? 33.561 -3.246 -28.325 1.00 96.50 1009 GLY A N 1
ATOM 7229 C CA . GLY A 1 1009 ? 33.657 -4.678 -27.995 1.00 96.50 1009 GLY A CA 1
ATOM 7230 C C . GLY A 1 1009 ? 32.330 -5.440 -28.124 1.00 96.50 1009 GLY A C 1
ATOM 7231 O O . GLY A 1 1009 ? 32.114 -6.396 -27.388 1.00 96.50 1009 GLY A O 1
ATOM 7232 N N . SER A 1 1010 ? 31.413 -4.973 -28.977 1.00 97.81 1010 SER A N 1
ATOM 7233 C CA . SER A 1 1010 ? 30.018 -5.437 -29.019 1.00 97.81 1010 SER A CA 1
ATOM 7234 C C . SER A 1 1010 ? 29.645 -6.031 -30.380 1.00 97.81 1010 SER A C 1
ATOM 7236 O O . SER A 1 1010 ? 30.367 -5.848 -31.362 1.00 97.81 1010 SER A O 1
ATOM 7238 N N . VAL A 1 1011 ? 28.516 -6.735 -30.448 1.00 97.25 1011 VAL A N 1
ATOM 7239 C CA . VAL A 1 1011 ? 27.944 -7.268 -31.695 1.00 97.25 1011 VAL A CA 1
ATOM 7240 C C . VAL A 1 1011 ? 26.649 -6.530 -32.007 1.00 97.25 1011 VAL A C 1
ATOM 7242 O O . VAL A 1 1011 ? 25.776 -6.441 -31.146 1.00 97.25 1011 VAL A O 1
ATOM 7245 N N . PHE A 1 1012 ? 26.538 -6.002 -33.224 1.00 97.50 1012 PHE A N 1
ATOM 7246 C CA . PHE A 1 1012 ? 25.347 -5.335 -33.730 1.00 97.50 1012 PHE A CA 1
ATOM 7247 C C . PHE A 1 1012 ? 24.874 -5.968 -35.039 1.00 97.50 1012 PHE A C 1
ATOM 7249 O O . PHE A 1 1012 ? 25.654 -6.033 -35.993 1.00 97.50 1012 PHE A O 1
ATOM 7256 N N . THR A 1 1013 ? 23.607 -6.375 -35.079 1.00 94.69 1013 THR A N 1
ATOM 7257 C CA . THR A 1 1013 ? 22.921 -6.869 -36.281 1.00 94.69 1013 THR A CA 1
ATOM 7258 C C . THR A 1 1013 ? 21.725 -5.969 -36.573 1.00 94.69 1013 THR A C 1
ATOM 7260 O O . THR A 1 1013 ? 21.006 -5.588 -35.648 1.00 94.69 1013 THR A O 1
ATOM 7263 N N . ALA A 1 1014 ? 21.549 -5.568 -37.831 1.00 93.25 1014 ALA A N 1
ATOM 7264 C CA . ALA A 1 1014 ? 20.457 -4.695 -38.233 1.00 93.25 1014 ALA A CA 1
ATOM 7265 C C . ALA A 1 1014 ? 19.865 -5.080 -39.582 1.00 93.25 1014 ALA A C 1
ATOM 7267 O O . ALA A 1 1014 ? 20.533 -4.929 -40.605 1.00 93.25 1014 ALA A O 1
ATOM 7268 N N . ASP A 1 1015 ? 18.585 -5.417 -39.571 1.00 89.69 1015 ASP A N 1
ATOM 7269 C CA . ASP A 1 1015 ? 17.811 -5.788 -40.742 1.00 89.69 1015 ASP A CA 1
ATOM 7270 C C . ASP A 1 1015 ? 16.612 -4.853 -40.874 1.00 89.69 1015 ASP A C 1
ATOM 7272 O O . ASP A 1 1015 ? 15.954 -4.473 -39.909 1.00 89.69 1015 ASP A O 1
ATOM 7276 N N . ASN A 1 1016 ? 16.373 -4.360 -42.087 1.00 90.50 1016 ASN A N 1
ATOM 7277 C CA . ASN A 1 1016 ? 15.272 -3.440 -42.384 1.00 90.50 1016 ASN A CA 1
ATOM 7278 C C . ASN A 1 1016 ? 15.248 -2.135 -41.547 1.00 90.50 1016 ASN A C 1
ATOM 7280 O O . ASN A 1 1016 ? 14.216 -1.462 -41.483 1.00 90.50 1016 ASN A O 1
ATOM 7284 N N . CYS A 1 1017 ? 16.350 -1.733 -40.910 1.00 93.12 1017 CYS A N 1
ATOM 7285 C CA . CYS A 1 1017 ? 16.369 -0.587 -39.996 1.00 93.12 1017 CYS A CA 1
ATOM 7286 C C . CYS A 1 1017 ? 16.692 0.743 -40.686 1.00 93.12 1017 CYS A C 1
ATOM 7288 O O . CYS A 1 1017 ? 17.487 0.820 -41.630 1.00 93.12 1017 CYS A O 1
ATOM 7290 N N . VAL A 1 1018 ? 16.108 1.833 -40.175 1.00 95.69 1018 VAL A N 1
ATOM 7291 C CA . VAL A 1 1018 ? 16.280 3.172 -40.753 1.00 95.69 1018 VAL A CA 1
ATOM 7292 C C . VAL A 1 1018 ? 16.979 4.116 -39.788 1.00 95.69 1018 VAL A C 1
ATOM 7294 O O . VAL A 1 1018 ? 16.443 4.476 -38.748 1.00 95.69 1018 VAL A O 1
ATOM 7297 N N . PHE A 1 1019 ? 18.125 4.641 -40.202 1.00 98.19 1019 PHE A N 1
ATOM 7298 C CA . PHE A 1 1019 ? 18.895 5.661 -39.501 1.00 98.19 1019 PHE A CA 1
ATOM 7299 C C . PHE A 1 1019 ? 18.807 6.984 -40.249 1.00 98.19 1019 PHE A C 1
ATOM 7301 O O . PHE A 1 1019 ? 19.394 7.145 -41.327 1.00 98.19 1019 PHE A O 1
ATOM 7308 N N . ARG A 1 1020 ? 18.096 7.959 -39.681 1.00 96.81 1020 ARG A N 1
ATOM 7309 C CA . ARG A 1 1020 ? 17.884 9.258 -40.320 1.00 96.81 1020 ARG A CA 1
ATOM 7310 C C . ARG A 1 1020 ? 18.165 10.448 -39.410 1.00 96.81 1020 ARG A C 1
ATOM 7312 O O . ARG A 1 1020 ? 17.718 10.487 -38.271 1.00 96.81 1020 ARG A O 1
ATOM 7319 N N . ASN A 1 1021 ? 18.853 11.454 -39.948 1.00 96.56 1021 ASN A N 1
ATOM 7320 C CA . ASN A 1 1021 ? 19.125 12.733 -39.273 1.00 96.56 1021 ASN A CA 1
ATOM 7321 C C . ASN A 1 1021 ? 19.818 12.622 -37.903 1.00 96.56 1021 ASN A C 1
ATOM 7323 O O . ASN A 1 1021 ? 19.717 13.539 -37.086 1.00 96.56 1021 ASN A O 1
ATOM 7327 N N . ASN A 1 1022 ? 20.529 11.527 -37.638 1.00 97.56 1022 ASN A N 1
ATOM 7328 C CA . ASN A 1 1022 ? 21.284 11.383 -36.401 1.00 97.56 1022 ASN A CA 1
ATOM 7329 C C . ASN A 1 1022 ? 22.568 12.218 -36.466 1.00 97.56 1022 ASN A C 1
ATOM 7331 O O . ASN A 1 1022 ? 23.135 12.429 -37.545 1.00 97.56 1022 ASN A O 1
ATOM 7335 N N . GLN A 1 1023 ? 23.012 12.728 -35.317 1.00 95.31 1023 GLN A N 1
ATOM 7336 C CA . GLN A 1 1023 ? 24.120 13.670 -35.244 1.00 95.31 1023 GLN A CA 1
ATOM 7337 C C . GLN A 1 1023 ? 25.164 13.283 -34.195 1.00 95.31 1023 GLN A C 1
ATOM 7339 O O . GLN A 1 1023 ? 24.882 13.275 -33.002 1.00 95.31 1023 GLN A O 1
ATOM 7344 N N . ALA A 1 1024 ? 26.412 13.108 -34.627 1.00 95.00 1024 ALA A N 1
ATOM 7345 C CA . ALA A 1 1024 ? 27.582 13.191 -33.758 1.00 95.00 1024 ALA A CA 1
ATOM 7346 C C . ALA A 1 1024 ? 28.142 14.619 -33.833 1.00 95.00 1024 ALA A C 1
ATOM 7348 O O . ALA A 1 1024 ? 28.612 15.069 -34.885 1.00 95.00 1024 ALA A O 1
ATOM 7349 N N . GLN A 1 1025 ? 28.014 15.381 -32.743 1.00 89.25 1025 GLN A N 1
ATOM 7350 C CA . GLN A 1 1025 ? 28.387 16.794 -32.742 1.00 89.25 1025 GLN A CA 1
ATOM 7351 C C . GLN A 1 1025 ? 29.887 17.018 -32.648 1.00 89.25 1025 GLN A C 1
ATOM 7353 O O . GLN A 1 1025 ? 30.354 17.987 -33.224 1.00 89.25 1025 GLN A O 1
ATOM 7358 N N . ALA A 1 1026 ? 30.640 16.185 -31.938 1.00 84.75 1026 ALA A N 1
ATOM 7359 C CA . ALA A 1 1026 ? 32.080 16.389 -31.765 1.00 84.75 1026 ALA A CA 1
ATOM 7360 C C . ALA A 1 1026 ? 32.920 15.129 -32.015 1.00 84.75 1026 ALA A C 1
ATOM 7362 O O . ALA A 1 1026 ? 34.147 15.228 -32.013 1.00 84.75 1026 ALA A O 1
ATOM 7363 N N . GLY A 1 1027 ? 32.280 13.986 -32.273 1.00 88.50 1027 GLY A N 1
ATOM 7364 C CA . GLY A 1 1027 ? 32.933 12.722 -32.600 1.00 88.50 1027 GLY A CA 1
ATOM 7365 C C . GLY A 1 1027 ? 32.561 12.173 -33.976 1.00 88.50 1027 GLY A C 1
ATOM 7366 O O . GLY A 1 1027 ? 32.158 12.899 -34.890 1.00 88.50 1027 GLY A O 1
ATOM 7367 N N . ASP A 1 1028 ? 32.722 10.864 -34.105 1.00 94.81 1028 ASP A N 1
ATOM 7368 C CA . ASP A 1 1028 ? 32.593 10.107 -35.344 1.00 94.81 1028 ASP A CA 1
ATOM 7369 C C . ASP A 1 1028 ? 31.257 9.357 -35.424 1.00 94.81 1028 ASP A C 1
ATOM 7371 O O . ASP A 1 1028 ? 30.572 9.163 -34.419 1.00 94.81 1028 ASP A O 1
ATOM 7375 N N . GLY A 1 1029 ? 30.888 8.895 -36.620 1.00 96.00 1029 GLY A N 1
ATOM 7376 C CA . GLY A 1 1029 ? 29.728 8.026 -36.808 1.00 96.00 1029 GLY A CA 1
ATOM 7377 C C . GLY A 1 1029 ? 28.416 8.766 -36.587 1.00 96.00 1029 GLY A C 1
ATOM 7378 O O . GLY A 1 1029 ? 27.809 8.678 -35.520 1.00 96.00 1029 GLY A O 1
ATOM 7379 N N . GLY A 1 1030 ? 27.957 9.506 -37.598 1.00 95.31 1030 GLY A N 1
ATOM 7380 C CA . GLY A 1 1030 ? 26.743 10.317 -37.472 1.00 95.31 1030 GLY A CA 1
ATOM 7381 C C . GLY A 1 1030 ? 25.505 9.480 -37.141 1.00 95.31 1030 GLY A C 1
ATOM 7382 O O . GLY A 1 1030 ? 24.649 9.955 -36.406 1.00 95.31 1030 GLY A O 1
ATOM 7383 N N . ALA A 1 1031 ? 25.449 8.222 -37.593 1.00 97.81 1031 ALA A N 1
ATOM 7384 C CA . ALA A 1 1031 ? 24.519 7.220 -37.076 1.00 97.81 1031 ALA A CA 1
ATOM 7385 C C . ALA A 1 1031 ? 25.223 6.235 -36.131 1.00 97.81 1031 ALA A C 1
ATOM 7387 O O . ALA A 1 1031 ? 24.849 6.157 -34.964 1.00 97.81 1031 ALA A O 1
ATOM 7388 N N . ILE A 1 1032 ? 26.239 5.514 -36.618 1.00 98.69 1032 ILE A N 1
ATOM 7389 C CA . ILE A 1 1032 ? 26.893 4.413 -35.896 1.00 98.69 1032 ILE A CA 1
ATOM 7390 C C . ILE A 1 1032 ? 28.390 4.680 -35.751 1.00 98.69 1032 ILE A C 1
ATOM 7392 O O . ILE A 1 1032 ? 29.072 4.941 -36.744 1.00 98.69 1032 ILE A O 1
ATOM 7396 N N . ALA A 1 1033 ? 28.918 4.534 -34.536 1.00 98.25 1033 ALA A N 1
ATOM 7397 C CA . ALA A 1 1033 ? 30.355 4.480 -34.272 1.00 98.25 1033 ALA A CA 1
ATOM 7398 C C . ALA A 1 1033 ? 30.735 3.140 -33.630 1.00 98.25 1033 ALA A C 1
ATOM 7400 O O . ALA A 1 1033 ? 30.237 2.810 -32.556 1.00 98.25 1033 ALA A O 1
ATOM 7401 N N . ALA A 1 1034 ? 31.615 2.379 -34.285 1.00 98.31 1034 ALA A N 1
ATOM 7402 C CA . ALA A 1 1034 ? 31.987 1.026 -33.883 1.00 98.31 1034 ALA A CA 1
ATOM 7403 C C . ALA A 1 1034 ? 33.491 0.886 -33.617 1.00 98.31 1034 ALA A C 1
ATOM 7405 O O . ALA A 1 1034 ? 34.317 1.056 -34.520 1.00 98.31 1034 ALA A O 1
ATOM 7406 N N . TYR A 1 1035 ? 33.829 0.503 -32.386 1.00 97.94 1035 TYR A N 1
ATOM 7407 C CA . TYR A 1 1035 ? 35.190 0.273 -31.910 1.00 97.94 1035 TYR A CA 1
ATOM 7408 C C . TYR A 1 1035 ? 35.364 -1.199 -31.526 1.00 97.94 1035 TYR A C 1
ATOM 7410 O O . TYR A 1 1035 ? 34.602 -1.717 -30.707 1.00 97.94 1035 TYR A O 1
ATOM 7418 N N . THR A 1 1036 ? 36.341 -1.882 -32.131 1.00 96.69 1036 THR A N 1
ATOM 7419 C CA . THR A 1 1036 ? 36.667 -3.301 -31.861 1.00 96.69 1036 THR A CA 1
ATOM 7420 C C . THR A 1 1036 ? 35.435 -4.212 -31.744 1.00 96.69 1036 THR A C 1
ATOM 7422 O O . THR A 1 1036 ? 35.337 -5.014 -30.821 1.00 96.69 1036 THR A O 1
ATOM 7425 N N . SER A 1 1037 ? 34.458 -4.022 -32.629 1.00 98.12 1037 SER A N 1
ATOM 7426 C CA . SER A 1 1037 ? 33.120 -4.628 -32.582 1.00 98.12 1037 SER A CA 1
ATOM 7427 C C . SER A 1 1037 ? 32.851 -5.504 -33.817 1.00 98.12 1037 SER A C 1
ATOM 7429 O O . SER A 1 1037 ? 33.700 -5.628 -34.701 1.00 98.12 1037 SER A O 1
ATOM 7431 N N . THR A 1 1038 ? 31.669 -6.110 -33.895 1.00 98.12 1038 THR A N 1
ATOM 7432 C CA . THR A 1 1038 ? 31.139 -6.736 -35.117 1.00 98.12 1038 THR A CA 1
ATOM 7433 C C . THR A 1 1038 ? 29.841 -6.041 -35.492 1.00 98.12 1038 THR A C 1
ATOM 7435 O O . THR A 1 1038 ? 28.953 -5.922 -34.656 1.00 98.12 1038 THR A O 1
ATOM 7438 N N . VAL A 1 1039 ? 29.739 -5.561 -36.726 1.00 98.19 1039 VAL A N 1
ATOM 7439 C CA . VAL A 1 1039 ? 28.566 -4.862 -37.255 1.00 98.19 1039 VAL A CA 1
ATOM 7440 C C . VAL A 1 1039 ? 28.121 -5.560 -38.532 1.00 98.19 1039 VAL A C 1
ATOM 7442 O O . VAL A 1 1039 ? 28.892 -5.614 -39.492 1.00 98.19 1039 VAL A O 1
ATOM 7445 N N . SER A 1 1040 ? 26.892 -6.066 -38.549 1.00 97.44 1040 SER A N 1
ATOM 7446 C CA . SER A 1 1040 ? 26.236 -6.637 -39.724 1.00 97.44 1040 SER A CA 1
ATOM 7447 C C . SER A 1 1040 ? 24.957 -5.867 -40.010 1.00 97.44 1040 SER A C 1
ATOM 7449 O O . SER A 1 1040 ? 24.126 -5.703 -39.126 1.00 97.44 1040 SER A O 1
ATOM 7451 N N . ILE A 1 1041 ? 24.824 -5.355 -41.226 1.00 96.50 1041 ILE A N 1
ATOM 7452 C CA . ILE A 1 1041 ? 23.636 -4.641 -41.685 1.00 96.50 1041 ILE A CA 1
ATOM 7453 C C . ILE A 1 1041 ? 23.167 -5.333 -42.958 1.00 96.50 1041 ILE A C 1
ATOM 7455 O O . ILE A 1 1041 ? 23.942 -5.396 -43.919 1.00 96.50 1041 ILE A O 1
ATOM 7459 N N . ASP A 1 1042 ? 21.936 -5.825 -42.968 1.00 91.44 1042 ASP A N 1
ATOM 7460 C CA . ASP A 1 1042 ? 21.330 -6.482 -44.121 1.00 91.44 1042 ASP A CA 1
ATOM 7461 C C . ASP A 1 1042 ? 19.861 -6.069 -44.291 1.00 91.44 1042 ASP A C 1
ATOM 7463 O O . ASP A 1 1042 ? 19.416 -5.028 -43.800 1.00 91.44 1042 ASP A O 1
ATOM 7467 N N . THR A 1 1043 ? 19.122 -6.783 -45.127 1.00 88.12 1043 THR A N 1
ATOM 7468 C CA . THR A 1 1043 ? 17.711 -6.563 -45.417 1.00 88.12 1043 THR A CA 1
ATOM 7469 C C . THR A 1 1043 ? 17.037 -7.906 -45.626 1.00 88.12 1043 THR A C 1
ATOM 7471 O O . THR A 1 1043 ? 17.405 -8.651 -46.537 1.00 88.12 1043 THR A O 1
ATOM 7474 N N . ASP A 1 1044 ? 15.974 -8.141 -44.866 1.00 84.06 1044 ASP A N 1
ATOM 7475 C CA . ASP A 1 1044 ? 15.117 -9.306 -45.031 1.00 84.06 1044 ASP A CA 1
ATOM 7476 C C . ASP A 1 1044 ? 13.973 -8.983 -45.987 1.00 84.06 1044 ASP A C 1
ATOM 7478 O O . ASP A 1 1044 ? 13.106 -8.159 -45.698 1.00 84.06 1044 ASP A O 1
ATOM 7482 N N . TYR A 1 1045 ? 13.966 -9.628 -47.154 1.00 82.12 1045 TYR A N 1
ATOM 7483 C CA . TYR A 1 1045 ? 12.936 -9.441 -48.175 1.00 82.12 1045 TYR A CA 1
ATOM 7484 C C . TYR A 1 1045 ? 11.751 -10.403 -48.011 1.00 82.12 1045 TYR A C 1
ATOM 7486 O O . TYR A 1 1045 ? 11.910 -11.555 -47.606 1.00 82.12 1045 TYR A O 1
ATOM 7494 N N . VAL A 1 1046 ? 10.553 -9.985 -48.438 1.00 65.88 1046 VAL A N 1
ATOM 7495 C CA . VAL A 1 1046 ? 9.386 -10.887 -48.525 1.00 65.88 1046 VAL A CA 1
ATOM 7496 C C . VAL A 1 1046 ? 9.677 -12.017 -49.525 1.00 65.88 1046 VAL A C 1
ATOM 7498 O O . VAL A 1 1046 ? 9.932 -11.768 -50.705 1.00 65.88 1046 VAL A O 1
ATOM 7501 N N . VAL A 1 1047 ? 9.645 -13.276 -49.074 1.00 54.66 1047 VAL A N 1
ATOM 7502 C CA . VAL A 1 1047 ? 9.989 -14.438 -49.911 1.00 54.66 1047 VAL A CA 1
ATOM 7503 C C . VAL A 1 1047 ? 9.064 -14.551 -51.129 1.00 54.66 1047 VAL A C 1
ATOM 7505 O O . VAL A 1 1047 ? 7.856 -14.745 -50.995 1.00 54.66 1047 VAL A O 1
ATOM 7508 N N . ALA A 1 1048 ? 9.657 -14.619 -52.323 1.00 36.38 1048 ALA A N 1
ATOM 7509 C CA . ALA A 1 1048 ? 9.100 -15.370 -53.444 1.00 36.38 1048 ALA A CA 1
ATOM 7510 C C . ALA A 1 1048 ? 10.163 -16.324 -54.041 1.00 36.38 1048 ALA A C 1
ATOM 7512 O O . ALA A 1 1048 ? 10.931 -15.952 -54.919 1.00 36.38 1048 ALA A O 1
ATOM 7513 N N . LEU A 1 1049 ? 10.112 -17.588 -53.580 1.00 34.44 1049 LEU A N 1
ATOM 7514 C CA . LEU A 1 1049 ? 10.664 -18.841 -54.146 1.00 34.44 1049 LEU A CA 1
ATOM 7515 C C . LEU A 1 1049 ? 12.185 -19.162 -54.022 1.00 34.44 1049 LEU A C 1
ATOM 7517 O O . LEU A 1 1049 ? 12.983 -18.790 -54.873 1.00 34.44 1049 LEU A O 1
ATOM 7521 N N . ARG A 1 1050 ? 12.462 -20.107 -53.090 1.00 30.52 1050 ARG A N 1
ATOM 7522 C CA . ARG A 1 1050 ? 13.630 -21.015 -52.856 1.00 30.52 1050 ARG A CA 1
ATOM 7523 C C . ARG A 1 1050 ? 14.756 -20.539 -51.910 1.00 30.52 1050 ARG A C 1
ATOM 7525 O O . ARG A 1 1050 ? 15.598 -19.746 -52.301 1.00 30.52 1050 ARG A O 1
ATOM 7532 N N . GLY A 1 1051 ? 14.785 -21.148 -50.711 1.00 28.47 1051 GLY A N 1
ATOM 7533 C CA . GLY A 1 1051 ? 15.823 -21.037 -49.661 1.00 28.47 1051 GLY A CA 1
ATOM 7534 C C . GLY A 1 1051 ? 17.073 -21.922 -49.873 1.00 28.47 1051 GLY A C 1
ATOM 7535 O O . GLY A 1 1051 ? 17.255 -22.418 -50.993 1.00 28.47 1051 GLY A O 1
ATOM 7536 N N . PRO A 1 1052 ? 17.921 -22.151 -48.838 1.00 36.59 1052 PRO A N 1
ATOM 7537 C CA . PRO A 1 1052 ? 17.501 -22.638 -47.509 1.00 36.59 1052 PRO A CA 1
ATOM 7538 C C . PRO A 1 1052 ? 18.061 -21.892 -46.270 1.00 36.59 1052 PRO A C 1
ATOM 7540 O O . PRO A 1 1052 ? 19.077 -21.217 -46.363 1.00 36.59 1052 PRO A O 1
ATOM 7543 N N . ASP A 1 1053 ? 17.366 -22.119 -45.144 1.00 37.66 1053 ASP A N 1
ATOM 7544 C CA . ASP A 1 1053 ? 17.756 -22.071 -43.718 1.00 37.66 1053 ASP A CA 1
ATOM 7545 C C . ASP A 1 1053 ? 18.821 -21.064 -43.251 1.00 37.66 1053 ASP A C 1
ATOM 7547 O O . ASP A 1 1053 ? 20.016 -21.332 -43.369 1.00 37.66 1053 ASP A O 1
ATOM 7551 N N . GLU A 1 1054 ? 18.382 -20.053 -42.491 1.00 34.16 1054 GLU A N 1
ATOM 7552 C CA . GLU A 1 1054 ? 19.064 -19.721 -41.238 1.00 34.16 1054 GLU A CA 1
ATOM 7553 C C . GLU A 1 1054 ? 18.102 -19.840 -40.053 1.00 34.16 1054 GLU A C 1
ATOM 7555 O O . GLU A 1 1054 ? 16.923 -19.489 -40.082 1.00 34.16 1054 GLU A O 1
ATOM 7560 N N . SER A 1 1055 ? 18.636 -20.532 -39.060 1.00 32.19 1055 SER A N 1
ATOM 7561 C CA . SER A 1 1055 ? 17.985 -21.170 -37.939 1.00 32.19 1055 SER A CA 1
ATOM 7562 C C . SER A 1 1055 ? 17.564 -20.176 -36.870 1.00 32.19 1055 SER A C 1
ATOM 7564 O O . SER A 1 1055 ? 18.342 -19.319 -36.467 1.00 32.19 1055 SER A O 1
ATOM 7566 N N . ALA A 1 1056 ? 16.363 -20.412 -36.350 1.00 37.22 1056 ALA A N 1
ATOM 7567 C CA . ALA A 1 1056 ? 15.817 -19.847 -35.130 1.00 37.22 1056 ALA A CA 1
ATOM 7568 C C . ALA A 1 1056 ? 16.850 -19.716 -33.998 1.00 37.22 1056 ALA A C 1
ATOM 7570 O O . ALA A 1 1056 ? 17.294 -20.730 -33.460 1.00 37.22 1056 ALA A O 1
ATOM 7571 N N . ASP A 1 1057 ? 17.099 -18.484 -33.554 1.00 34.72 1057 ASP A N 1
ATOM 7572 C CA . ASP A 1 1057 ? 17.558 -18.211 -32.191 1.00 34.72 1057 ASP A CA 1
ATOM 7573 C C . ASP A 1 1057 ? 16.378 -17.639 -31.386 1.00 34.72 1057 ASP A C 1
ATOM 7575 O O . ASP A 1 1057 ? 16.290 -16.463 -31.032 1.00 34.72 1057 ASP A O 1
ATOM 7579 N N . ARG A 1 1058 ? 15.378 -18.512 -31.198 1.00 42.41 1058 ARG A N 1
ATOM 7580 C CA . ARG A 1 1058 ? 14.148 -18.271 -30.435 1.00 42.41 1058 ARG A CA 1
ATOM 7581 C C . ARG A 1 1058 ? 14.364 -18.705 -28.990 1.00 42.41 1058 ARG A C 1
ATOM 7583 O O . ARG A 1 1058 ? 14.183 -19.880 -28.673 1.00 42.41 1058 ARG A O 1
ATOM 7590 N N . LEU A 1 1059 ? 14.701 -17.763 -28.116 1.00 38.78 1059 LEU A N 1
ATOM 7591 C CA . LEU A 1 1059 ? 14.689 -17.979 -26.662 1.00 38.78 1059 LEU A CA 1
ATOM 7592 C C . LEU A 1 1059 ? 13.673 -17.088 -25.914 1.00 38.78 1059 LEU A C 1
ATOM 7594 O O . LEU A 1 1059 ? 13.800 -16.913 -24.710 1.00 38.78 1059 LEU A O 1
ATOM 7598 N N . SER A 1 1060 ? 12.619 -16.605 -26.587 1.00 36.78 1060 SER A N 1
ATOM 7599 C CA . SER A 1 1060 ? 11.415 -16.023 -25.956 1.00 36.78 1060 SER A CA 1
ATOM 7600 C C . SER A 1 1060 ? 10.142 -16.496 -26.696 1.00 36.78 1060 SER A C 1
ATOM 7602 O O . SER A 1 1060 ? 10.134 -16.516 -27.933 1.00 36.78 1060 SER A O 1
ATOM 7604 N N . PRO A 1 1061 ? 9.076 -16.949 -26.001 1.00 41.78 1061 PRO A N 1
ATOM 7605 C CA . PRO A 1 1061 ? 7.918 -17.603 -26.608 1.00 41.78 1061 PRO A CA 1
ATOM 7606 C C . PRO A 1 1061 ? 6.788 -16.616 -26.971 1.00 41.78 1061 PRO A C 1
ATOM 7608 O O . PRO A 1 1061 ? 5.699 -16.751 -26.434 1.00 41.78 1061 PRO A O 1
ATOM 7611 N N . ALA A 1 1062 ? 6.990 -15.652 -27.881 1.00 47.50 1062 ALA A N 1
ATOM 7612 C CA . ALA A 1 1062 ? 5.865 -14.897 -28.485 1.00 47.50 1062 ALA A CA 1
ATOM 7613 C C . ALA A 1 1062 ? 6.201 -14.010 -29.701 1.00 47.50 1062 ALA A C 1
ATOM 7615 O O . ALA A 1 1062 ? 5.267 -13.647 -30.419 1.00 47.50 1062 ALA A O 1
ATOM 7616 N N . ALA A 1 1063 ? 7.468 -13.646 -29.940 1.00 52.66 1063 ALA A N 1
ATOM 7617 C CA . ALA A 1 1063 ? 7.819 -12.699 -31.004 1.00 52.66 1063 ALA A CA 1
ATOM 7618 C C . ALA A 1 1063 ? 7.335 -13.199 -32.391 1.00 52.66 1063 ALA A C 1
ATOM 7620 O O . ALA A 1 1063 ? 7.631 -14.347 -32.768 1.00 52.66 1063 ALA A O 1
ATOM 7621 N N . PRO A 1 1064 ? 6.536 -12.404 -33.136 1.00 55.75 1064 PRO A N 1
ATOM 7622 C CA . PRO A 1 1064 ? 6.210 -12.692 -34.530 1.00 55.75 1064 PRO A CA 1
ATOM 7623 C C . PRO A 1 1064 ? 7.481 -12.815 -35.376 1.00 55.75 1064 PRO A C 1
ATOM 7625 O O . PRO A 1 1064 ? 8.557 -12.401 -34.975 1.00 55.75 1064 PRO A O 1
ATOM 7628 N N . LEU A 1 1065 ? 7.373 -13.416 -36.560 1.00 58.66 1065 LEU A N 1
ATOM 7629 C CA . LEU A 1 1065 ? 8.474 -13.340 -37.520 1.00 58.66 1065 LEU A CA 1
ATOM 7630 C C . LEU A 1 1065 ? 8.550 -11.912 -38.062 1.00 58.66 1065 LEU A C 1
ATOM 7632 O O . LEU A 1 1065 ? 7.507 -11.377 -38.451 1.00 58.66 1065 LEU A O 1
ATOM 7636 N N . ALA A 1 1066 ? 9.765 -11.375 -38.134 1.00 60.31 1066 ALA A N 1
ATOM 7637 C CA . ALA A 1 1066 ? 10.061 -10.080 -38.717 1.00 60.31 1066 ALA A CA 1
ATOM 7638 C C . ALA A 1 1066 ? 9.383 -9.875 -40.071 1.00 60.31 1066 ALA A C 1
ATOM 7640 O O . ALA A 1 1066 ? 9.309 -10.779 -40.923 1.00 60.31 1066 ALA A O 1
ATOM 7641 N N . THR A 1 1067 ? 8.855 -8.672 -40.273 1.00 72.38 1067 THR A N 1
ATOM 7642 C CA . THR A 1 1067 ? 8.128 -8.360 -41.497 1.00 72.38 1067 THR A CA 1
ATOM 7643 C C . THR A 1 1067 ? 9.110 -8.125 -42.633 1.00 72.38 1067 THR A C 1
ATOM 7645 O O . THR A 1 1067 ? 9.782 -7.098 -42.704 1.00 72.38 1067 THR A O 1
ATOM 7648 N N . GLY A 1 1068 ? 9.146 -9.063 -43.583 1.00 76.56 1068 GLY A N 1
ATOM 7649 C CA . GLY A 1 1068 ? 9.936 -8.895 -44.797 1.00 76.56 1068 GLY A CA 1
ATOM 7650 C C . GLY A 1 1068 ? 9.618 -7.570 -45.500 1.00 76.56 1068 GLY A C 1
ATOM 7651 O O . GLY A 1 1068 ? 8.463 -7.154 -45.620 1.00 76.56 1068 GLY A O 1
ATOM 7652 N N . CYS A 1 1069 ? 10.653 -6.914 -46.002 1.00 83.75 1069 CYS A N 1
ATOM 7653 C CA . CYS A 1 1069 ? 10.554 -5.656 -46.713 1.00 83.75 1069 CYS A CA 1
ATOM 7654 C C . CYS A 1 1069 ? 10.386 -5.864 -48.231 1.00 83.75 1069 CYS A C 1
ATOM 7656 O O . CYS A 1 1069 ? 10.947 -6.792 -48.819 1.00 83.75 1069 CYS A O 1
ATOM 7658 N N . ASP A 1 1070 ? 9.623 -4.985 -48.891 1.00 87.62 1070 ASP A N 1
ATOM 7659 C CA . ASP A 1 1070 ? 9.541 -4.915 -50.356 1.00 87.62 1070 ASP A CA 1
ATOM 7660 C C . ASP A 1 1070 ? 10.422 -3.765 -50.895 1.00 87.62 1070 ASP A C 1
ATOM 7662 O O . ASP A 1 1070 ? 10.034 -2.591 -50.799 1.00 87.62 1070 ASP A O 1
ATOM 7666 N N . PRO A 1 1071 ? 11.580 -4.066 -51.518 1.00 87.38 1071 PRO A N 1
ATOM 7667 C CA . PRO A 1 1071 ? 12.512 -3.050 -52.008 1.00 87.38 1071 PRO A CA 1
ATOM 7668 C C . PRO A 1 1071 ? 11.975 -2.240 -53.192 1.00 87.38 1071 PRO A C 1
ATOM 7670 O O . PRO A 1 1071 ? 12.558 -1.220 -53.561 1.00 87.38 1071 PRO A O 1
ATOM 7673 N N . LEU A 1 1072 ? 10.875 -2.671 -53.821 1.00 84.88 1072 LEU A N 1
ATOM 7674 C CA . LEU A 1 1072 ? 10.256 -1.939 -54.926 1.00 84.88 1072 LEU A CA 1
ATOM 7675 C C . LEU A 1 1072 ? 9.394 -0.772 -54.439 1.00 84.88 1072 LEU A C 1
ATOM 7677 O O . LEU A 1 1072 ? 9.099 0.133 -55.225 1.00 84.88 1072 LEU A O 1
ATOM 7681 N N . THR A 1 1073 ? 8.987 -0.785 -53.168 1.00 86.31 1073 THR A N 1
ATOM 7682 C CA . THR A 1 1073 ? 8.099 0.231 -52.586 1.00 86.31 1073 THR A CA 1
ATOM 7683 C C . THR A 1 1073 ? 8.772 1.077 -51.511 1.00 86.31 1073 THR A C 1
ATOM 7685 O O . THR A 1 1073 ? 8.360 2.221 -51.310 1.00 86.31 1073 THR A O 1
ATOM 7688 N N . THR A 1 1074 ? 9.826 0.575 -50.861 1.00 88.38 1074 THR A N 1
ATOM 7689 C CA . THR A 1 1074 ? 10.555 1.306 -49.817 1.00 88.38 1074 THR A CA 1
ATOM 7690 C C . THR A 1 1074 ? 12.057 0.993 -49.807 1.00 88.38 1074 THR A C 1
ATOM 7692 O O . THR A 1 1074 ? 12.515 0.011 -50.382 1.00 88.38 1074 THR A O 1
ATOM 7695 N N . GLN A 1 1075 ? 12.842 1.849 -49.148 1.00 91.69 1075 GLN A N 1
ATOM 7696 C CA . GLN A 1 1075 ? 14.253 1.593 -48.850 1.00 91.69 1075 GLN A CA 1
ATOM 7697 C C . GLN A 1 1075 ? 14.332 0.852 -47.513 1.00 91.69 1075 GLN A C 1
ATOM 7699 O O . GLN A 1 1075 ? 14.155 1.476 -46.471 1.00 91.69 1075 GLN A O 1
ATOM 7704 N N . CYS A 1 1076 ? 14.565 -0.460 -47.565 1.00 87.69 1076 CYS A N 1
ATOM 7705 C CA . CYS A 1 1076 ? 14.498 -1.360 -46.413 1.00 87.69 1076 CYS A CA 1
ATOM 7706 C C . CYS A 1 1076 ? 15.507 -1.001 -45.314 1.00 87.69 1076 CYS A C 1
ATOM 7708 O O . CYS A 1 1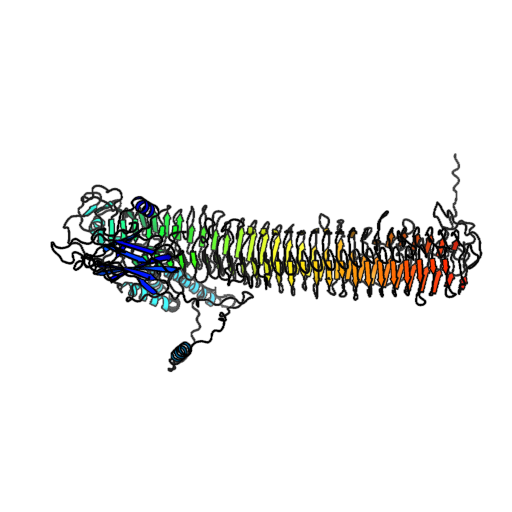076 ? 15.114 -0.443 -44.291 1.00 87.69 1076 CYS A O 1
ATOM 7710 N N . SER A 1 1077 ? 16.801 -1.231 -45.560 1.00 94.12 1077 SER A N 1
ATOM 7711 C CA . SER A 1 1077 ? 17.883 -0.730 -44.708 1.00 94.12 1077 SER A CA 1
ATOM 7712 C C . SER A 1 1077 ? 18.446 0.574 -45.253 1.00 94.12 1077 SER A C 1
ATOM 7714 O O . SER A 1 1077 ? 18.916 0.656 -46.395 1.00 94.12 1077 SER A O 1
ATOM 7716 N N . LEU A 1 1078 ? 18.378 1.626 -44.435 1.00 96.38 1078 LEU A N 1
ATOM 7717 C CA . LEU A 1 1078 ? 18.583 2.998 -44.891 1.00 96.38 1078 LEU A CA 1
ATOM 7718 C C . LEU A 1 1078 ? 19.381 3.840 -43.893 1.00 96.38 1078 LEU A C 1
ATOM 7720 O O . LEU A 1 1078 ? 18.978 4.020 -42.752 1.00 96.38 1078 LEU A O 1
ATOM 7724 N N . PHE A 1 1079 ? 20.439 4.488 -44.379 1.00 98.38 1079 PHE A N 1
ATOM 7725 C CA . PHE A 1 1079 ? 21.159 5.557 -43.690 1.00 98.38 1079 PHE A CA 1
ATOM 7726 C C . PHE A 1 1079 ? 21.039 6.851 -44.485 1.00 98.38 1079 PHE A C 1
ATOM 7728 O O . PHE A 1 1079 ? 21.690 7.006 -45.524 1.00 98.38 1079 PHE A O 1
ATOM 7735 N N . THR A 1 1080 ? 20.235 7.797 -43.996 1.00 97.69 1080 THR A N 1
ATOM 7736 C CA . THR A 1 1080 ? 20.017 9.077 -44.677 1.00 97.69 1080 THR A CA 1
ATOM 7737 C C . THR A 1 1080 ? 20.239 10.303 -43.807 1.00 97.69 1080 THR A C 1
ATOM 7739 O O . THR A 1 1080 ? 19.792 10.366 -42.669 1.00 97.69 1080 THR A O 1
ATOM 7742 N N . ALA A 1 1081 ? 20.864 11.338 -44.366 1.00 96.50 1081 ALA A N 1
ATOM 7743 C CA . ALA A 1 1081 ? 20.986 12.651 -43.720 1.00 96.50 1081 ALA A CA 1
ATOM 7744 C C . ALA A 1 1081 ? 21.676 12.643 -42.337 1.00 96.50 1081 ALA A C 1
ATOM 7746 O O . ALA A 1 1081 ? 21.533 13.591 -41.567 1.00 96.50 1081 ALA A O 1
ATOM 7747 N N . ASN A 1 1082 ? 22.445 11.600 -42.011 1.00 97.31 1082 ASN A N 1
ATOM 7748 C CA . ASN A 1 1082 ? 23.193 11.537 -40.759 1.00 97.31 1082 ASN A CA 1
ATOM 7749 C C . ASN A 1 1082 ? 24.453 12.411 -40.838 1.00 97.31 1082 ASN A C 1
ATOM 7751 O O . ASN A 1 1082 ? 25.015 12.635 -41.916 1.00 97.31 1082 ASN A O 1
ATOM 7755 N N . ARG A 1 1083 ? 24.879 12.953 -39.697 1.00 94.88 1083 ARG A N 1
ATOM 7756 C CA . ARG A 1 1083 ? 25.854 14.043 -39.638 1.00 94.88 1083 ARG A CA 1
ATOM 7757 C C . ARG A 1 1083 ? 26.916 13.806 -38.564 1.00 94.88 1083 ARG A C 1
ATOM 7759 O O . ARG A 1 1083 ? 26.615 13.868 -37.380 1.00 94.88 1083 ARG A O 1
ATOM 7766 N N . ALA A 1 1084 ? 28.175 13.665 -38.969 1.00 94.06 1084 ALA A N 1
ATOM 7767 C CA . ALA A 1 1084 ? 29.343 13.663 -38.081 1.00 94.06 1084 ALA A CA 1
ATOM 7768 C C . ALA A 1 1084 ? 30.171 14.938 -38.295 1.00 94.06 1084 ALA A C 1
ATOM 7770 O O . ALA A 1 1084 ? 31.260 14.895 -38.861 1.00 94.06 1084 ALA A O 1
ATOM 7771 N N . ILE A 1 1085 ? 29.621 16.105 -37.938 1.00 82.38 1085 ILE A N 1
ATOM 7772 C CA . ILE A 1 1085 ? 30.345 17.388 -38.011 1.00 82.38 1085 ILE A CA 1
ATOM 7773 C C . ILE A 1 1085 ? 29.896 18.330 -36.882 1.00 82.38 1085 ILE A C 1
ATOM 7775 O O . ILE A 1 1085 ? 28.692 18.531 -36.657 1.00 82.38 1085 ILE A O 1
ATOM 7779 N N . SER A 1 1086 ? 30.876 18.973 -36.241 1.00 68.00 1086 SER A N 1
ATOM 7780 C CA . SER A 1 1086 ? 30.670 20.024 -35.241 1.00 68.00 1086 SER A CA 1
ATOM 7781 C C . SER A 1 1086 ? 30.287 21.358 -35.871 1.00 68.00 1086 SER A C 1
ATOM 7783 O O . SER A 1 1086 ? 30.495 21.596 -37.063 1.00 68.00 1086 SER A O 1
ATOM 7785 N N . SER A 1 1087 ? 29.697 22.248 -35.073 1.00 59.56 1087 SER A N 1
ATOM 7786 C CA . SER A 1 1087 ? 29.460 23.640 -35.466 1.00 59.56 1087 SER A CA 1
ATOM 7787 C C . SER A 1 1087 ? 30.735 24.497 -35.437 1.00 59.56 1087 SER A C 1
ATOM 7789 O O . SER A 1 1087 ? 30.662 25.661 -35.825 1.00 59.56 1087 SER A O 1
ATOM 7791 N N . THR A 1 1088 ? 31.886 23.958 -34.998 1.00 51.66 1088 THR A N 1
ATOM 7792 C CA . THR A 1 1088 ? 33.090 24.759 -34.705 1.00 51.66 1088 THR A CA 1
ATOM 7793 C C . THR A 1 1088 ? 34.415 24.286 -35.329 1.00 51.66 1088 THR A C 1
ATOM 7795 O O . THR A 1 1088 ? 35.252 25.160 -35.519 1.00 51.66 1088 THR A O 1
ATOM 7798 N N . ALA A 1 1089 ? 34.637 23.010 -35.701 1.00 54.12 1089 ALA A N 1
ATOM 7799 C CA . ALA A 1 1089 ? 35.745 22.535 -36.573 1.00 54.12 1089 ALA A CA 1
ATOM 7800 C C . ALA A 1 1089 ? 35.816 20.988 -36.767 1.00 54.12 1089 ALA A C 1
ATOM 7802 O O . ALA A 1 1089 ? 35.850 20.225 -35.808 1.00 54.12 1089 ALA A O 1
ATOM 7803 N N . SER A 1 1090 ? 35.903 20.559 -38.036 1.00 57.97 1090 SER A N 1
ATOM 7804 C CA . SER A 1 1090 ? 36.801 19.569 -38.694 1.00 57.97 1090 SER A CA 1
ATOM 7805 C C . SER A 1 1090 ? 37.226 18.190 -38.115 1.00 57.97 1090 SER A C 1
ATOM 7807 O O . SER A 1 1090 ? 38.167 17.630 -38.678 1.00 57.97 1090 SER A O 1
ATOM 7809 N N . ASN A 1 1091 ? 36.589 17.575 -37.112 1.00 68.38 1091 ASN A N 1
ATOM 7810 C CA . ASN A 1 1091 ? 37.048 16.260 -36.596 1.00 68.38 1091 ASN A CA 1
ATOM 7811 C C . ASN A 1 1091 ? 36.128 15.034 -36.786 1.00 68.38 1091 ASN A C 1
ATOM 7813 O O . ASN A 1 1091 ? 36.621 13.931 -36.587 1.00 68.38 1091 ASN A O 1
ATOM 7817 N N . GLY A 1 1092 ? 34.864 15.177 -37.198 1.00 85.94 1092 GLY A N 1
ATOM 7818 C CA . GLY A 1 1092 ? 33.957 14.025 -37.317 1.00 85.94 1092 GLY A CA 1
ATOM 7819 C C . GLY A 1 1092 ? 34.100 13.246 -38.630 1.00 85.94 1092 GLY A C 1
ATOM 7820 O O . GLY A 1 1092 ? 34.012 13.811 -39.726 1.00 85.94 1092 GLY A O 1
ATOM 7821 N N . ASN A 1 1093 ? 34.320 11.937 -38.534 1.00 93.31 1093 ASN A N 1
ATOM 7822 C CA . ASN A 1 1093 ? 34.438 11.025 -39.671 1.00 93.31 1093 ASN A CA 1
ATOM 7823 C C . ASN A 1 1093 ? 33.250 10.055 -39.731 1.00 93.31 1093 ASN A C 1
ATOM 7825 O O . ASN A 1 1093 ? 32.663 9.721 -38.707 1.00 93.31 1093 ASN A O 1
ATOM 7829 N N . GLY A 1 1094 ? 32.908 9.575 -40.930 1.00 95.12 1094 GLY A N 1
ATOM 7830 C CA . GLY A 1 1094 ? 31.841 8.584 -41.108 1.00 95.12 1094 GLY A CA 1
ATOM 7831 C C . GLY A 1 1094 ? 30.457 9.186 -40.878 1.00 95.12 1094 GLY A C 1
ATOM 7832 O O . GLY A 1 1094 ? 29.899 9.087 -39.789 1.00 95.12 1094 GLY A O 1
ATOM 7833 N N . GLY A 1 1095 ? 29.884 9.836 -41.893 1.00 94.44 1095 GLY A N 1
ATOM 7834 C CA . GLY A 1 1095 ? 28.616 10.556 -41.721 1.00 94.44 1095 GLY A CA 1
ATOM 7835 C C . GLY A 1 1095 ? 27.456 9.625 -41.385 1.00 94.44 1095 GLY A C 1
ATOM 7836 O O . GLY A 1 1095 ? 26.594 10.000 -40.600 1.00 94.44 1095 GLY A O 1
ATOM 7837 N N . ALA A 1 1096 ? 27.474 8.396 -41.906 1.00 97.62 1096 ALA A N 1
ATOM 7838 C CA . ALA A 1 1096 ? 26.625 7.308 -41.439 1.00 97.62 1096 ALA A CA 1
ATOM 7839 C C . ALA A 1 1096 ? 27.385 6.417 -40.448 1.00 97.62 1096 ALA A C 1
ATOM 7841 O O . ALA A 1 1096 ? 26.999 6.338 -39.285 1.00 97.62 1096 ALA A O 1
ATOM 7842 N N . ILE A 1 1097 ? 28.468 5.775 -40.897 1.00 98.62 1097 ILE A N 1
ATOM 7843 C CA . ILE A 1 1097 ? 29.151 4.714 -40.147 1.00 98.62 1097 ILE A CA 1
ATOM 7844 C C . ILE A 1 1097 ? 30.635 5.044 -39.988 1.00 98.62 1097 ILE A C 1
ATOM 7846 O O . ILE A 1 1097 ? 31.338 5.323 -40.964 1.00 98.62 1097 ILE A O 1
ATOM 7850 N N . TYR A 1 1098 ? 31.121 4.947 -38.757 1.00 98.12 1098 TYR A N 1
ATOM 7851 C CA . TYR A 1 1098 ? 32.538 4.965 -38.422 1.00 98.12 1098 TYR A CA 1
ATOM 7852 C C . TYR A 1 1098 ? 32.974 3.595 -37.889 1.00 98.12 1098 TYR A C 1
ATOM 7854 O O . TYR A 1 1098 ? 32.380 3.078 -36.944 1.00 98.12 1098 TYR A O 1
ATOM 7862 N N . ASN A 1 1099 ? 34.012 3.016 -38.494 1.00 97.88 1099 ASN A N 1
ATOM 7863 C CA . ASN A 1 1099 ? 34.582 1.721 -38.128 1.00 97.88 1099 ASN A CA 1
ATOM 7864 C C . ASN A 1 1099 ? 36.055 1.867 -37.705 1.00 97.88 1099 ASN A C 1
ATOM 7866 O O . ASN A 1 1099 ? 36.906 2.206 -38.529 1.00 97.88 1099 ASN A O 1
ATOM 7870 N N . ASN A 1 1100 ? 36.375 1.536 -36.454 1.00 97.19 1100 ASN A N 1
ATOM 7871 C CA . ASN A 1 1100 ? 37.741 1.486 -35.940 1.00 97.19 1100 ASN A CA 1
ATOM 7872 C C . ASN A 1 1100 ? 38.060 0.107 -35.356 1.00 97.19 1100 ASN A C 1
ATOM 7874 O O . ASN A 1 1100 ? 37.623 -0.253 -34.263 1.00 97.19 1100 ASN A O 1
ATOM 7878 N N . GLY A 1 1101 ? 38.841 -0.672 -36.103 1.00 95.75 1101 GLY A N 1
ATOM 7879 C CA . GLY A 1 1101 ? 39.269 -2.006 -35.680 1.00 95.75 1101 GLY A CA 1
ATOM 7880 C C . GLY A 1 1101 ? 38.133 -3.027 -35.560 1.00 95.75 1101 GLY A C 1
ATOM 7881 O O . GLY A 1 1101 ? 38.341 -4.052 -34.918 1.00 95.75 1101 GLY A O 1
ATOM 7882 N N . SER A 1 1102 ? 36.959 -2.753 -36.143 1.00 97.81 1102 SER A N 1
ATOM 7883 C CA . SER A 1 1102 ? 35.782 -3.631 -36.117 1.00 97.81 1102 SER A CA 1
ATOM 7884 C C . SER A 1 1102 ? 35.622 -4.409 -37.428 1.00 97.81 1102 SER A C 1
ATOM 7886 O O . SER A 1 1102 ? 36.169 -4.043 -38.481 1.00 97.81 1102 SER A O 1
ATOM 7888 N N . GLU A 1 1103 ? 34.837 -5.480 -37.356 1.00 98.19 1103 GLU A N 1
ATOM 7889 C CA . GLU A 1 1103 ? 34.281 -6.176 -38.510 1.00 98.19 1103 GLU A CA 1
ATOM 7890 C C . GLU A 1 1103 ? 33.010 -5.449 -38.974 1.00 98.19 1103 GLU A C 1
ATOM 7892 O O . GLU A 1 1103 ? 32.103 -5.245 -38.174 1.00 98.19 1103 GLU A O 1
ATOM 7897 N N . LEU A 1 1104 ? 32.944 -5.032 -40.240 1.00 98.25 1104 LEU A N 1
ATOM 7898 C CA . LEU A 1 1104 ? 31.799 -4.322 -40.817 1.00 98.25 1104 LEU A CA 1
ATOM 7899 C C . LEU A 1 1104 ? 31.295 -5.056 -42.062 1.00 98.25 1104 LEU A C 1
ATOM 7901 O O . LEU A 1 1104 ? 32.012 -5.147 -43.059 1.00 98.25 1104 LEU A O 1
ATOM 7905 N N . LYS A 1 1105 ? 30.050 -5.525 -42.030 1.00 98.31 1105 LYS A N 1
ATOM 7906 C CA . LYS A 1 1105 ? 29.316 -6.088 -43.166 1.00 98.31 1105 LYS A CA 1
ATOM 7907 C C . LYS A 1 1105 ? 28.112 -5.203 -43.455 1.00 98.31 1105 LYS A C 1
ATOM 7909 O O . LYS A 1 1105 ? 27.330 -4.919 -42.557 1.00 98.31 1105 LYS A O 1
ATOM 7914 N N . VAL A 1 1106 ? 27.997 -4.741 -44.694 1.00 97.88 1106 VAL A N 1
ATOM 7915 C CA . VAL A 1 1106 ? 26.868 -3.932 -45.161 1.00 97.88 1106 VAL A CA 1
ATOM 7916 C C . VAL A 1 1106 ? 26.373 -4.527 -46.466 1.00 97.88 1106 VAL A C 1
ATOM 7918 O O . VAL A 1 1106 ? 27.070 -4.485 -47.480 1.00 97.88 1106 VAL A O 1
ATOM 7921 N N . ASN A 1 1107 ? 25.172 -5.073 -46.436 1.00 94.81 1107 ASN A N 1
ATOM 7922 C CA . ASN A 1 1107 ? 24.542 -5.758 -47.547 1.00 94.81 1107 ASN A CA 1
ATOM 7923 C C . ASN A 1 1107 ? 23.205 -5.086 -47.853 1.00 94.81 1107 ASN A C 1
ATOM 7925 O O . ASN A 1 1107 ? 22.555 -4.561 -46.953 1.00 94.81 1107 ASN A O 1
ATOM 7929 N N . ASN A 1 1108 ? 22.810 -5.055 -49.128 1.00 93.56 1108 ASN A N 1
ATOM 7930 C CA . ASN A 1 1108 ? 21.460 -4.650 -49.546 1.00 93.56 1108 ASN A CA 1
ATOM 7931 C C . ASN A 1 1108 ? 20.983 -3.296 -48.957 1.00 93.56 1108 ASN A C 1
ATOM 7933 O O . ASN A 1 1108 ? 19.803 -3.088 -48.693 1.00 93.56 1108 ASN A O 1
ATOM 7937 N N . THR A 1 1109 ? 21.908 -2.351 -48.744 1.00 96.62 1109 THR A N 1
ATOM 7938 C CA . THR A 1 1109 ? 21.653 -1.126 -47.969 1.00 96.62 1109 THR A CA 1
ATOM 7939 C C . THR A 1 1109 ? 21.721 0.135 -48.835 1.00 96.62 1109 THR A C 1
ATOM 7941 O O . THR A 1 1109 ? 22.503 0.244 -49.787 1.00 96.62 1109 THR A O 1
ATOM 7944 N N . TYR A 1 1110 ? 20.936 1.143 -48.456 1.00 97.56 1110 TYR A N 1
ATOM 7945 C CA . TYR A 1 1110 ? 20.985 2.493 -49.010 1.00 97.56 1110 TYR A CA 1
ATOM 7946 C C . TYR A 1 1110 ? 21.731 3.443 -48.064 1.00 97.56 1110 TYR A C 1
ATOM 7948 O O . TYR A 1 1110 ? 21.333 3.620 -46.916 1.00 97.56 1110 TYR A O 1
ATOM 7956 N N . LEU A 1 1111 ? 22.783 4.114 -48.544 1.00 98.31 1111 LEU A N 1
ATOM 7957 C CA . LEU A 1 1111 ? 23.488 5.160 -47.793 1.00 98.31 1111 LEU A CA 1
ATOM 7958 C C . LEU A 1 1111 ? 23.526 6.452 -48.604 1.00 98.31 1111 LEU A C 1
ATOM 7960 O O . LEU A 1 1111 ? 24.290 6.567 -49.569 1.00 98.31 1111 LEU A O 1
ATOM 7964 N N . HIS A 1 1112 ? 22.734 7.448 -48.209 1.00 97.31 1112 HIS A N 1
ATOM 7965 C CA . HIS A 1 1112 ? 22.683 8.712 -48.942 1.00 97.31 1112 HIS A CA 1
ATOM 7966 C C . HIS A 1 1112 ? 22.528 9.963 -48.101 1.00 97.31 1112 HIS A C 1
ATOM 7968 O O . HIS A 1 1112 ? 22.090 9.924 -46.963 1.00 97.31 1112 HIS A O 1
ATOM 7974 N N . ARG A 1 1113 ? 22.931 11.111 -48.654 1.00 95.88 1113 ARG A N 1
ATOM 7975 C CA . ARG A 1 1113 ? 22.812 12.427 -47.994 1.00 95.88 1113 ARG A CA 1
ATOM 7976 C C . ARG A 1 1113 ? 23.523 12.541 -46.640 1.00 95.88 1113 ARG A C 1
ATOM 7978 O O . ARG A 1 1113 ? 23.310 13.514 -45.922 1.00 95.88 1113 ARG A O 1
ATOM 7985 N N . ASN A 1 1114 ? 24.385 11.597 -46.280 1.00 97.06 1114 ASN A N 1
ATOM 7986 C CA . ASN A 1 1114 ? 25.137 11.655 -45.034 1.00 97.06 1114 ASN A CA 1
ATOM 7987 C C . ASN A 1 1114 ? 26.313 12.628 -45.176 1.00 97.06 1114 ASN A C 1
ATOM 7989 O O . ASN A 1 1114 ? 26.843 12.820 -46.273 1.00 97.06 1114 ASN A O 1
ATOM 7993 N N . THR A 1 1115 ? 26.695 13.283 -44.081 1.00 94.94 1115 THR A N 1
ATOM 7994 C CA . THR A 1 1115 ? 27.711 14.341 -44.086 1.00 94.94 1115 THR A CA 1
ATOM 7995 C C . THR A 1 1115 ? 28.755 14.126 -42.997 1.00 94.94 1115 THR A C 1
ATOM 7997 O O . THR A 1 1115 ? 28.421 14.025 -41.818 1.00 94.94 1115 THR A O 1
ATOM 8000 N N . ALA A 1 1116 ? 30.032 14.145 -43.376 1.00 94.88 1116 ALA A N 1
ATOM 8001 C CA . ALA A 1 1116 ? 31.170 14.113 -42.455 1.00 94.88 1116 ALA A CA 1
ATOM 8002 C C . ALA A 1 1116 ? 32.335 14.966 -42.968 1.00 94.88 1116 ALA A C 1
ATOM 8004 O O . ALA A 1 1116 ? 32.329 15.454 -44.099 1.00 94.88 1116 ALA A O 1
ATOM 8005 N N . VAL A 1 1117 ? 33.372 15.133 -42.149 1.00 91.56 1117 VAL A N 1
ATOM 8006 C CA . VAL A 1 1117 ? 34.630 15.749 -42.590 1.00 91.56 1117 VAL A CA 1
ATOM 8007 C C . VAL A 1 1117 ? 35.363 14.834 -43.565 1.00 91.56 1117 VAL A C 1
ATOM 8009 O O . VAL A 1 1117 ? 35.907 15.319 -44.557 1.00 91.56 1117 VAL A O 1
ATOM 8012 N N . ARG A 1 1118 ? 35.368 13.523 -43.298 1.00 90.44 1118 ARG A N 1
ATOM 8013 C CA . ARG A 1 1118 ? 35.915 12.469 -44.167 1.00 90.44 1118 ARG A CA 1
ATOM 8014 C C . ARG A 1 1118 ? 35.002 11.250 -44.123 1.00 90.44 1118 ARG A C 1
ATOM 8016 O O . ARG A 1 1118 ? 34.491 10.918 -43.056 1.00 90.44 1118 ARG A O 1
ATOM 8023 N N . GLY A 1 1119 ? 34.837 10.558 -45.251 1.00 91.38 1119 GLY A N 1
ATOM 8024 C CA . GLY A 1 1119 ? 33.936 9.403 -45.321 1.00 91.38 1119 GLY A CA 1
ATOM 8025 C C . GLY A 1 1119 ? 32.482 9.830 -45.150 1.00 91.38 1119 GLY A C 1
ATOM 8026 O O . GLY A 1 1119 ? 31.880 9.553 -44.117 1.00 91.38 1119 GLY A O 1
ATOM 8027 N N . GLY A 1 1120 ? 31.934 10.553 -46.132 1.00 92.81 1120 GLY A N 1
ATOM 8028 C CA . GLY A 1 1120 ? 30.586 11.128 -46.039 1.00 92.81 1120 GLY A CA 1
ATOM 8029 C C . GLY A 1 1120 ? 29.512 10.092 -45.693 1.00 92.81 1120 GLY A C 1
ATOM 8030 O O . GLY A 1 1120 ? 28.657 10.388 -44.868 1.00 92.81 1120 GLY A O 1
ATOM 8031 N N . ALA A 1 1121 ? 29.605 8.865 -46.220 1.00 96.69 1121 ALA A N 1
ATOM 8032 C CA . ALA A 1 1121 ? 28.843 7.721 -45.715 1.00 96.69 1121 ALA A CA 1
ATOM 8033 C C . ALA A 1 1121 ? 29.653 6.900 -44.702 1.00 96.69 1121 ALA A C 1
ATOM 8035 O O . ALA A 1 1121 ? 29.278 6.834 -43.534 1.00 96.69 1121 ALA A O 1
ATOM 8036 N N . ILE A 1 1122 ? 30.762 6.289 -45.133 1.00 98.19 1122 ILE A N 1
ATOM 8037 C CA . ILE A 1 1122 ? 31.538 5.354 -44.305 1.00 98.19 1122 ILE A CA 1
ATOM 8038 C C . ILE A 1 1122 ? 32.983 5.820 -44.169 1.00 98.19 1122 ILE A C 1
ATOM 8040 O O . ILE A 1 1122 ? 33.635 6.149 -45.165 1.00 98.19 1122 ILE A O 1
ATOM 8044 N N . TYR A 1 1123 ? 33.502 5.784 -42.944 1.00 97.06 1123 TYR A N 1
ATOM 8045 C CA . TYR A 1 1123 ? 34.925 5.925 -42.652 1.00 97.06 1123 TYR A CA 1
ATOM 8046 C C . TYR A 1 1123 ? 35.436 4.696 -41.898 1.00 97.06 1123 TYR A C 1
ATOM 8048 O O . TYR A 1 1123 ? 34.849 4.302 -40.895 1.00 97.06 1123 TYR A O 1
ATOM 8056 N N . GLN A 1 1124 ? 36.540 4.112 -42.363 1.00 96.75 1124 GLN A N 1
ATOM 8057 C CA . GLN A 1 1124 ? 37.210 2.990 -41.707 1.00 96.75 1124 GLN A CA 1
ATOM 8058 C C . GLN A 1 1124 ? 38.670 3.318 -41.395 1.00 96.75 1124 GLN A C 1
ATOM 8060 O O . GLN A 1 1124 ? 39.378 3.871 -42.240 1.00 96.75 1124 GLN A O 1
ATOM 8065 N N . GLU A 1 1125 ? 39.143 2.923 -40.215 1.00 94.94 1125 GLU A N 1
ATOM 8066 C CA . GLU A 1 1125 ? 40.554 2.961 -39.840 1.00 94.94 1125 GLU A CA 1
ATOM 8067 C C . GLU A 1 1125 ? 40.957 1.808 -38.912 1.00 94.94 1125 GLU A C 1
ATOM 8069 O O . GLU A 1 1125 ? 40.125 0.990 -38.531 1.00 94.94 1125 GLU A O 1
ATOM 8074 N N . ASN A 1 1126 ? 42.243 1.784 -38.532 1.00 94.31 1126 ASN A N 1
ATOM 8075 C CA . ASN A 1 1126 ? 42.941 0.692 -37.843 1.00 94.31 1126 ASN A CA 1
ATOM 8076 C C . ASN A 1 1126 ? 43.269 -0.507 -38.752 1.00 94.31 1126 ASN A C 1
ATOM 8078 O O . ASN A 1 1126 ? 42.461 -0.953 -39.558 1.00 94.31 1126 ASN A O 1
ATOM 8082 N N . ALA A 1 1127 ? 44.484 -1.046 -38.614 1.00 93.56 1127 ALA A N 1
ATOM 8083 C CA . ALA A 1 1127 ? 44.963 -2.166 -39.426 1.00 93.56 1127 ALA A CA 1
ATOM 8084 C C . ALA A 1 1127 ? 44.174 -3.470 -39.197 1.00 93.56 1127 ALA A C 1
ATOM 8086 O O . ALA A 1 1127 ? 44.168 -4.332 -40.074 1.00 93.56 1127 ALA A O 1
ATOM 8087 N N . ALA A 1 1128 ? 43.517 -3.617 -38.041 1.00 94.56 1128 ALA A N 1
ATOM 8088 C CA . ALA A 1 1128 ? 42.682 -4.772 -37.725 1.00 94.56 1128 ALA A CA 1
ATOM 8089 C C . ALA A 1 1128 ? 41.281 -4.713 -38.362 1.00 94.56 1128 ALA A C 1
ATOM 8091 O O . ALA A 1 1128 ? 40.622 -5.748 -38.445 1.00 94.56 1128 ALA A O 1
ATOM 8092 N N . ALA A 1 1129 ? 40.828 -3.537 -38.817 1.00 96.31 1129 ALA A N 1
ATOM 8093 C CA . ALA A 1 1129 ? 39.487 -3.375 -39.366 1.00 96.31 1129 ALA A CA 1
ATOM 8094 C C . ALA A 1 1129 ? 39.297 -4.161 -40.669 1.00 96.31 1129 ALA A C 1
ATOM 8096 O O . ALA A 1 1129 ? 40.198 -4.231 -41.517 1.00 96.31 1129 ALA A O 1
ATOM 8097 N N . ARG A 1 1130 ? 38.099 -4.729 -40.837 1.00 96.75 1130 ARG A N 1
ATOM 8098 C CA . ARG A 1 1130 ? 37.694 -5.454 -42.046 1.00 96.75 1130 ARG A CA 1
ATOM 8099 C C . ARG A 1 1130 ? 36.298 -5.026 -42.467 1.00 96.75 1130 ARG A C 1
ATOM 8101 O O . ARG A 1 1130 ? 35.370 -5.131 -41.674 1.00 96.75 1130 ARG A O 1
ATOM 8108 N N . GLY A 1 1131 ? 36.164 -4.569 -43.707 1.00 96.94 1131 GLY A N 1
ATOM 8109 C CA . GLY A 1 1131 ? 34.893 -4.141 -44.283 1.00 96.94 1131 GLY A CA 1
ATOM 8110 C C . GLY A 1 1131 ? 34.487 -4.980 -45.494 1.00 96.94 1131 GLY A C 1
ATOM 8111 O O . GLY A 1 1131 ? 35.304 -5.193 -46.393 1.00 96.94 1131 GLY A O 1
ATOM 8112 N N . TRP A 1 1132 ? 33.222 -5.383 -45.565 1.00 98.12 1132 TRP A N 1
ATOM 8113 C CA . TRP A 1 1132 ? 32.584 -5.939 -46.757 1.00 98.12 1132 TRP A CA 1
ATOM 8114 C C . TRP A 1 1132 ? 31.309 -5.169 -47.050 1.00 98.12 1132 TRP A C 1
ATOM 8116 O O . TRP A 1 1132 ? 30.420 -5.087 -46.209 1.00 98.12 1132 TRP A O 1
ATOM 8126 N N . LEU A 1 1133 ? 31.237 -4.598 -48.246 1.00 97.88 1133 LEU A N 1
ATOM 8127 C CA . LEU A 1 1133 ? 30.019 -3.993 -48.755 1.00 97.88 1133 LEU A CA 1
ATOM 8128 C C . LEU A 1 1133 ? 29.552 -4.794 -49.963 1.00 97.88 1133 LEU A C 1
ATOM 8130 O O . LEU A 1 1133 ? 30.327 -4.992 -50.909 1.00 97.88 1133 LEU A O 1
ATOM 8134 N N . SER A 1 1134 ? 28.293 -5.216 -49.944 1.00 96.25 1134 SER A N 1
ATOM 8135 C CA . SER A 1 1134 ? 27.678 -5.955 -51.035 1.00 96.25 1134 SER A CA 1
ATOM 8136 C C . SER A 1 1134 ? 26.309 -5.390 -51.413 1.00 96.25 1134 SER A C 1
ATOM 8138 O O . SER A 1 1134 ? 25.610 -4.854 -50.557 1.00 96.25 1134 SER A O 1
ATOM 8140 N N . ASN A 1 1135 ? 25.947 -5.413 -52.702 1.00 94.75 1135 ASN A N 1
ATOM 8141 C CA . ASN A 1 1135 ? 24.630 -4.963 -53.192 1.00 94.75 1135 ASN A CA 1
ATOM 8142 C C . ASN A 1 1135 ? 24.170 -3.599 -52.638 1.00 94.75 1135 ASN A C 1
ATOM 8144 O O . ASN A 1 1135 ? 23.000 -3.388 -52.355 1.00 94.75 1135 ASN A O 1
ATOM 8148 N N . THR A 1 1136 ? 25.099 -2.666 -52.440 1.00 97.12 1136 THR A N 1
ATOM 8149 C CA . THR A 1 1136 ? 24.856 -1.443 -51.661 1.00 97.12 1136 THR A CA 1
ATOM 8150 C C . THR A 1 1136 ? 24.920 -0.210 -52.558 1.00 97.12 1136 THR A C 1
ATOM 8152 O O . THR A 1 1136 ? 25.815 -0.080 -53.404 1.00 97.12 1136 THR A O 1
ATOM 8155 N N . LEU A 1 1137 ? 23.993 0.728 -52.354 1.00 97.50 1137 LEU A N 1
ATOM 8156 C CA . LEU A 1 1137 ? 23.940 1.998 -53.078 1.00 97.50 1137 LEU A CA 1
ATOM 8157 C C . LEU A 1 1137 ? 24.389 3.156 -52.174 1.00 97.50 1137 LEU A C 1
ATOM 8159 O O . LEU A 1 1137 ? 23.718 3.501 -51.203 1.00 97.50 1137 LEU A O 1
ATOM 8163 N N . VAL A 1 1138 ? 25.511 3.792 -52.525 1.00 97.88 1138 VAL A N 1
ATOM 8164 C CA . VAL A 1 1138 ? 26.130 4.899 -51.777 1.00 97.88 1138 VAL A CA 1
ATOM 8165 C C . VAL A 1 1138 ? 26.128 6.171 -52.621 1.00 97.88 1138 VAL A C 1
ATOM 8167 O O . VAL A 1 1138 ? 26.956 6.331 -53.522 1.00 97.88 1138 VAL A O 1
ATOM 8170 N N . TYR A 1 1139 ? 25.221 7.107 -52.347 1.00 96.56 1139 TYR A N 1
ATOM 8171 C CA . TYR A 1 1139 ? 25.042 8.260 -53.231 1.00 96.56 1139 TYR A CA 1
ATOM 8172 C C . TYR A 1 1139 ? 24.699 9.570 -52.536 1.00 96.56 1139 TYR A C 1
ATOM 8174 O O . TYR A 1 1139 ? 24.197 9.583 -51.423 1.00 96.56 1139 TYR A O 1
ATOM 8182 N N . SER A 1 1140 ? 24.973 10.703 -53.186 1.00 95.88 1140 SER A N 1
ATOM 8183 C CA . SER A 1 1140 ? 24.653 12.040 -52.651 1.00 95.88 1140 SER A CA 1
ATOM 8184 C C . SER A 1 1140 ? 25.209 12.311 -51.237 1.00 95.88 1140 SER A C 1
ATOM 8186 O O . SER A 1 1140 ? 24.704 13.184 -50.535 1.00 95.88 1140 SER A O 1
ATOM 8188 N N . ASN A 1 1141 ? 26.232 11.580 -50.781 1.00 96.75 1141 ASN A N 1
ATOM 8189 C CA . ASN A 1 1141 ? 26.877 11.836 -49.493 1.00 96.75 1141 ASN A CA 1
ATOM 8190 C C . ASN A 1 1141 ? 27.920 12.946 -49.640 1.00 96.75 1141 ASN A C 1
ATOM 8192 O O . ASN A 1 1141 ? 28.551 13.080 -50.688 1.00 96.75 1141 ASN A O 1
ATOM 8196 N N . THR A 1 1142 ? 28.115 13.728 -48.583 1.00 95.06 1142 THR A N 1
ATOM 8197 C CA . THR A 1 1142 ? 29.008 14.888 -48.568 1.00 95.06 1142 THR A CA 1
ATOM 8198 C C . THR A 1 1142 ? 30.205 14.648 -47.656 1.00 95.06 1142 THR A C 1
ATOM 8200 O O . THR A 1 1142 ? 30.055 14.341 -46.475 1.00 95.06 1142 THR A O 1
ATOM 8203 N N . SER A 1 1143 ? 31.409 14.862 -48.184 1.00 92.88 1143 SER A N 1
ATOM 8204 C CA . SER A 1 1143 ? 32.629 14.999 -47.386 1.00 92.88 1143 SER A CA 1
ATOM 8205 C C . SER A 1 1143 ? 33.139 16.435 -47.455 1.00 92.88 1143 SER A C 1
ATOM 8207 O O . SER A 1 1143 ? 33.240 17.003 -48.539 1.00 92.88 1143 SER A O 1
ATOM 8209 N N . LEU A 1 1144 ? 33.464 17.035 -46.307 1.00 91.06 1144 LEU A N 1
ATOM 8210 C CA . LEU A 1 1144 ? 33.984 18.411 -46.256 1.00 91.06 1144 LEU A CA 1
ATOM 8211 C C . LEU A 1 1144 ? 35.475 18.505 -46.619 1.00 91.06 1144 LEU A C 1
ATOM 8213 O O . LEU A 1 1144 ? 35.961 19.587 -46.939 1.00 91.06 1144 LEU A O 1
ATOM 8217 N N . ALA A 1 1145 ? 36.200 17.387 -46.584 1.00 85.19 1145 ALA A N 1
ATOM 8218 C CA . ALA A 1 1145 ? 37.552 17.265 -47.115 1.00 85.19 1145 ALA A CA 1
ATOM 8219 C C . ALA A 1 1145 ? 37.576 16.328 -48.331 1.00 85.19 1145 ALA A C 1
ATOM 8221 O O . ALA A 1 1145 ? 36.776 15.397 -48.417 1.00 85.19 1145 ALA A O 1
ATOM 8222 N N . SER A 1 1146 ? 38.552 16.512 -49.227 1.00 80.62 1146 SER A N 1
ATOM 8223 C CA . SER A 1 1146 ? 38.726 15.752 -50.480 1.00 80.62 1146 SER A CA 1
ATOM 8224 C C . SER A 1 1146 ? 39.141 14.277 -50.310 1.00 80.62 1146 SER A C 1
ATOM 8226 O O . SER A 1 1146 ? 39.932 13.761 -51.095 1.00 80.62 1146 SER A O 1
ATOM 8228 N N . PHE A 1 1147 ? 38.622 13.579 -49.297 1.00 74.00 1147 PHE A N 1
ATOM 8229 C CA . PHE A 1 1147 ? 38.973 12.209 -48.918 1.00 74.00 1147 PHE A CA 1
ATOM 8230 C C . PHE A 1 1147 ? 37.709 11.349 -48.759 1.00 74.00 1147 PHE A C 1
ATOM 8232 O O . PHE A 1 1147 ? 37.143 11.268 -47.673 1.00 74.00 1147 PHE A O 1
ATOM 8239 N N . GLY A 1 1148 ? 37.288 10.697 -49.850 1.00 78.69 1148 GLY A N 1
ATOM 8240 C CA . GLY A 1 1148 ? 36.177 9.731 -49.872 1.00 78.69 1148 GLY A CA 1
ATOM 8241 C C . GLY A 1 1148 ? 34.826 10.312 -49.433 1.00 78.69 1148 GLY A C 1
ATOM 8242 O O . GLY A 1 1148 ? 34.452 10.197 -48.273 1.00 78.69 1148 GLY A O 1
ATOM 8243 N N . ALA A 1 1149 ? 34.069 10.907 -50.357 1.00 85.12 1149 ALA A N 1
ATOM 8244 C CA . ALA A 1 1149 ? 32.715 11.396 -50.087 1.00 85.12 1149 ALA A CA 1
ATOM 8245 C C . ALA A 1 1149 ? 31.691 10.274 -49.897 1.00 85.12 1149 ALA A C 1
ATOM 8247 O O . ALA A 1 1149 ? 30.812 10.404 -49.055 1.00 85.12 1149 ALA A O 1
ATOM 8248 N N . GLY A 1 1150 ? 31.834 9.160 -50.617 1.00 91.50 1150 GLY A N 1
ATOM 8249 C CA . GLY A 1 1150 ? 31.099 7.936 -50.301 1.00 91.50 1150 GLY A CA 1
ATOM 8250 C C . GLY A 1 1150 ? 31.792 7.195 -49.160 1.00 91.50 1150 GLY A C 1
ATOM 8251 O O . GLY A 1 1150 ? 31.387 7.278 -48.002 1.00 91.50 1150 GLY A O 1
ATOM 8252 N N . ILE A 1 1151 ? 32.880 6.503 -49.493 1.00 96.06 1151 ILE A N 1
ATOM 8253 C CA . ILE A 1 1151 ? 33.600 5.617 -48.576 1.00 96.06 1151 ILE A CA 1
ATOM 8254 C C . ILE A 1 1151 ? 35.071 6.033 -48.478 1.00 96.06 1151 ILE A C 1
ATOM 8256 O O . ILE A 1 1151 ? 35.773 6.156 -49.489 1.00 96.06 1151 ILE A O 1
ATOM 8260 N N . ARG A 1 1152 ? 35.566 6.200 -47.250 1.00 95.00 1152 ARG A N 1
ATOM 8261 C CA . ARG A 1 1152 ? 36.979 6.429 -46.939 1.00 95.00 1152 ARG A CA 1
ATOM 8262 C C . ARG A 1 1152 ? 37.534 5.242 -46.154 1.00 95.00 1152 ARG A C 1
ATOM 8264 O O . ARG A 1 1152 ? 37.182 5.065 -44.996 1.00 95.00 1152 ARG A O 1
ATOM 8271 N N . ASN A 1 1153 ? 38.454 4.486 -46.752 1.00 94.75 1153 ASN A N 1
ATOM 8272 C CA . ASN A 1 1153 ? 39.231 3.480 -46.029 1.00 94.75 1153 ASN A CA 1
ATOM 8273 C C . ASN A 1 1153 ? 40.639 4.021 -45.734 1.00 94.75 1153 ASN A C 1
ATOM 8275 O O . ASN A 1 1153 ? 41.468 4.130 -46.638 1.00 94.75 1153 ASN A O 1
ATOM 8279 N N . ALA A 1 1154 ? 40.901 4.419 -44.491 1.00 93.50 1154 ALA A N 1
ATOM 8280 C CA . ALA A 1 1154 ? 42.182 4.968 -44.055 1.00 93.50 1154 ALA A CA 1
ATOM 8281 C C . ALA A 1 1154 ? 43.205 3.889 -43.657 1.00 93.50 1154 ALA A C 1
ATOM 8283 O O . ALA A 1 1154 ? 44.406 4.152 -43.769 1.00 93.50 1154 ALA A O 1
ATOM 8284 N N . SER A 1 1155 ? 42.750 2.713 -43.209 1.00 92.94 1155 SER A N 1
ATOM 8285 C CA . SER A 1 1155 ? 43.569 1.538 -42.877 1.00 92.94 1155 SER A CA 1
ATOM 8286 C C . SER A 1 1155 ? 42.687 0.288 -42.720 1.00 92.94 1155 SER A C 1
ATOM 8288 O O . SER A 1 1155 ? 41.478 0.404 -42.532 1.00 92.94 1155 SER A O 1
ATOM 8290 N N . GLY A 1 1156 ? 43.290 -0.900 -42.762 1.00 93.50 1156 GLY A N 1
ATOM 8291 C CA . GLY A 1 1156 ? 42.567 -2.174 -42.714 1.00 93.50 1156 GLY A CA 1
ATOM 8292 C C . GLY A 1 1156 ? 42.047 -2.616 -44.085 1.00 93.50 1156 GLY A C 1
ATOM 8293 O O . GLY A 1 1156 ? 42.158 -1.896 -45.084 1.00 93.50 1156 GLY A O 1
ATOM 8294 N N . ALA A 1 1157 ? 41.502 -3.829 -44.144 1.00 95.12 1157 ALA A N 1
ATOM 8295 C CA . ALA A 1 1157 ? 41.035 -4.421 -45.392 1.00 95.12 1157 ALA A CA 1
ATOM 8296 C C . ALA A 1 1157 ? 39.602 -3.982 -45.722 1.00 95.12 1157 ALA A C 1
ATOM 8298 O O . ALA A 1 1157 ? 38.757 -3.892 -44.831 1.00 95.12 1157 ALA A O 1
ATOM 8299 N N . MET A 1 1158 ? 39.306 -3.742 -47.001 1.00 95.62 1158 MET A N 1
ATOM 8300 C CA . MET A 1 1158 ? 37.941 -3.449 -47.452 1.00 95.62 1158 MET A CA 1
ATOM 8301 C C . MET A 1 1158 ? 37.644 -4.098 -48.804 1.00 95.62 1158 MET A C 1
ATOM 8303 O O . MET A 1 1158 ? 38.456 -4.019 -49.727 1.00 95.62 1158 MET A O 1
ATOM 8307 N N . THR A 1 1159 ? 36.474 -4.725 -48.913 1.00 96.88 1159 THR A N 1
ATOM 8308 C CA . THR A 1 1159 ? 35.979 -5.380 -50.127 1.00 96.88 1159 THR A CA 1
ATOM 8309 C C . THR A 1 1159 ? 34.651 -4.766 -50.553 1.00 96.88 1159 THR A C 1
ATOM 8311 O O . THR A 1 1159 ? 33.711 -4.728 -49.764 1.00 96.88 1159 THR A O 1
ATOM 8314 N N . LEU A 1 1160 ? 34.562 -4.321 -51.804 1.00 97.00 1160 LEU A N 1
ATOM 8315 C CA . LEU A 1 1160 ? 33.329 -3.842 -52.430 1.00 97.00 1160 LEU A CA 1
ATOM 8316 C C . LEU A 1 1160 ? 32.911 -4.829 -53.523 1.00 97.00 1160 LEU A C 1
ATOM 8318 O O . LEU A 1 1160 ? 33.710 -5.109 -54.416 1.00 97.00 1160 LEU A O 1
ATOM 8322 N N . THR A 1 1161 ? 31.683 -5.345 -53.468 1.00 97.25 1161 THR A N 1
ATOM 8323 C CA . THR A 1 1161 ? 31.135 -6.273 -54.474 1.00 97.25 1161 THR A CA 1
ATOM 8324 C C . THR A 1 1161 ? 29.733 -5.830 -54.882 1.00 97.25 1161 THR A C 1
ATOM 8326 O O . THR A 1 1161 ? 28.872 -5.716 -54.023 1.00 97.25 1161 THR A O 1
ATOM 8329 N N . HIS A 1 1162 ? 29.458 -5.564 -56.162 1.00 96.94 1162 HIS A N 1
ATOM 8330 C CA . HIS A 1 1162 ? 28.141 -5.037 -56.580 1.00 96.94 1162 HIS A CA 1
ATOM 8331 C C . HIS A 1 1162 ? 27.726 -3.746 -55.850 1.00 96.94 1162 HIS A C 1
ATOM 8333 O O . HIS A 1 1162 ? 26.566 -3.537 -55.506 1.00 96.94 1162 HIS A O 1
ATOM 8339 N N . VAL A 1 1163 ? 28.684 -2.845 -55.616 1.00 97.44 1163 VAL A N 1
ATOM 8340 C CA . VAL A 1 1163 ? 28.421 -1.537 -54.999 1.00 97.44 1163 VAL A CA 1
ATOM 8341 C C . VAL A 1 1163 ? 28.257 -0.477 -56.086 1.00 97.44 1163 VAL A C 1
ATOM 8343 O O . VAL A 1 1163 ? 28.924 -0.509 -57.120 1.00 97.44 1163 VAL A O 1
ATOM 8346 N N . THR A 1 1164 ? 27.367 0.492 -55.884 1.00 97.06 1164 THR A N 1
ATOM 8347 C CA . THR A 1 1164 ? 27.308 1.708 -56.712 1.00 97.06 1164 THR A CA 1
ATOM 8348 C C . THR A 1 1164 ? 27.562 2.929 -55.844 1.00 97.06 1164 THR A C 1
ATOM 8350 O O . THR A 1 1164 ? 26.730 3.286 -55.020 1.00 97.06 1164 THR A O 1
ATOM 8353 N N . ALA A 1 1165 ? 28.719 3.568 -56.027 1.00 95.69 1165 ALA A N 1
ATOM 8354 C CA . ALA A 1 1165 ? 29.115 4.780 -55.320 1.00 95.69 1165 ALA A CA 1
ATOM 8355 C C . ALA A 1 1165 ? 29.075 5.989 -56.269 1.00 95.69 1165 ALA A C 1
ATOM 8357 O O . ALA A 1 1165 ? 30.019 6.217 -57.038 1.00 95.69 1165 ALA A O 1
ATOM 8358 N N . ALA A 1 1166 ? 27.982 6.756 -56.241 1.00 95.00 1166 ALA A N 1
ATOM 8359 C CA . ALA A 1 1166 ? 27.708 7.759 -57.267 1.00 95.00 1166 ALA A CA 1
ATOM 8360 C C . ALA A 1 1166 ? 27.258 9.126 -56.741 1.00 95.00 1166 ALA A C 1
ATOM 8362 O O . ALA A 1 1166 ? 26.584 9.230 -55.727 1.00 95.00 1166 ALA A O 1
ATOM 8363 N N . ASN A 1 1167 ? 27.610 10.200 -57.454 1.00 94.44 1167 ASN A N 1
ATOM 8364 C CA . ASN A 1 1167 ? 27.198 11.575 -57.123 1.00 94.44 1167 ASN A CA 1
ATOM 8365 C C . ASN A 1 1167 ? 27.518 12.025 -55.682 1.00 94.44 1167 ASN A C 1
ATOM 8367 O O . ASN A 1 1167 ? 26.845 12.901 -55.148 1.00 94.44 1167 ASN A O 1
ATOM 8371 N N . ASN A 1 1168 ? 28.550 11.462 -55.049 1.00 94.81 1168 ASN A N 1
ATOM 8372 C CA . ASN A 1 1168 ? 29.001 11.927 -53.741 1.00 94.81 1168 ASN A CA 1
ATOM 8373 C C . ASN A 1 1168 ? 29.837 13.213 -53.897 1.00 94.81 1168 ASN A C 1
ATOM 8375 O O . ASN A 1 1168 ? 30.682 13.328 -54.795 1.00 94.81 1168 ASN A O 1
ATOM 8379 N N . THR A 1 1169 ? 29.591 14.192 -53.030 1.00 93.75 1169 THR A N 1
ATOM 8380 C CA . THR A 1 1169 ? 30.092 15.567 -53.128 1.00 93.75 1169 THR A CA 1
ATOM 8381 C C . THR A 1 1169 ? 31.277 15.823 -52.201 1.00 93.75 1169 THR A C 1
ATOM 8383 O O . THR A 1 1169 ? 31.315 15.377 -51.056 1.00 93.75 1169 THR A O 1
ATOM 8386 N N . GLY A 1 1170 ? 32.269 16.563 -52.698 1.00 90.88 1170 GLY A N 1
ATOM 8387 C CA . GLY A 1 1170 ? 33.453 16.959 -51.926 1.00 90.88 1170 GLY A CA 1
ATOM 8388 C C . GLY A 1 1170 ? 34.560 15.902 -51.838 1.00 90.88 1170 GLY A C 1
ATOM 8389 O O . GLY A 1 1170 ? 35.549 16.123 -51.157 1.00 90.88 1170 GLY A O 1
ATOM 8390 N N . GLY A 1 1171 ? 34.453 14.779 -52.558 1.00 90.56 1171 GLY A N 1
ATOM 8391 C CA . GLY A 1 1171 ? 35.471 13.724 -52.593 1.00 90.56 1171 GLY A CA 1
ATOM 8392 C C . GLY A 1 1171 ? 35.134 12.594 -53.571 1.00 90.56 1171 GLY A C 1
ATOM 8393 O O . GLY A 1 1171 ? 34.189 12.694 -54.351 1.00 90.56 1171 GLY A O 1
ATOM 8394 N N . ALA A 1 1172 ? 35.921 11.515 -53.543 1.00 91.62 1172 ALA A N 1
ATOM 8395 C CA . ALA A 1 1172 ? 35.703 10.333 -54.383 1.00 91.62 1172 ALA A CA 1
ATOM 8396 C C . ALA A 1 1172 ? 34.583 9.429 -53.851 1.00 91.62 1172 ALA A C 1
ATOM 8398 O O . ALA A 1 1172 ? 34.317 9.425 -52.651 1.00 91.62 1172 ALA A O 1
ATOM 8399 N N . GLY A 1 1173 ? 33.974 8.608 -54.711 1.00 91.25 1173 GLY A N 1
ATOM 8400 C CA . GLY A 1 1173 ? 33.024 7.580 -54.260 1.00 91.25 1173 GLY A CA 1
ATOM 8401 C C . GLY A 1 1173 ? 33.689 6.530 -53.361 1.00 91.25 1173 GLY A C 1
ATOM 8402 O O . GLY A 1 1173 ? 33.107 6.128 -52.358 1.00 91.25 1173 GLY A O 1
ATOM 8403 N N . PHE A 1 1174 ? 34.946 6.178 -53.653 1.00 93.88 1174 PHE A N 1
ATOM 8404 C CA . PHE A 1 1174 ? 35.790 5.327 -52.815 1.00 93.88 1174 PHE A CA 1
ATOM 8405 C C . PHE A 1 1174 ? 37.225 5.870 -52.751 1.00 93.88 1174 PHE A C 1
ATOM 8407 O O . PHE A 1 1174 ? 37.821 6.220 -53.770 1.00 93.88 1174 PHE A O 1
ATOM 8414 N N . SER A 1 1175 ? 37.778 5.964 -51.542 1.00 93.12 1175 SER A N 1
ATOM 8415 C CA . SER A 1 1175 ? 39.132 6.459 -51.277 1.00 93.12 1175 SER A CA 1
ATOM 8416 C C . SER A 1 1175 ? 39.889 5.503 -50.348 1.00 93.12 1175 SER A C 1
ATOM 8418 O O . SER A 1 1175 ? 39.833 5.672 -49.125 1.00 93.12 1175 SER A O 1
ATOM 8420 N N . PRO A 1 1176 ? 40.596 4.501 -50.892 1.00 91.50 1176 PRO A N 1
ATOM 8421 C CA . PRO A 1 1176 ? 41.457 3.617 -50.114 1.00 91.50 1176 PRO A CA 1
ATOM 8422 C C . PRO A 1 1176 ? 42.818 4.239 -49.770 1.00 91.50 1176 PRO A C 1
ATOM 8424 O O . PRO A 1 1176 ? 43.320 5.142 -50.441 1.00 91.50 1176 PRO A O 1
ATOM 8427 N N . ASN A 1 1177 ? 43.426 3.739 -48.696 1.00 85.69 1177 ASN A N 1
ATOM 8428 C CA . ASN A 1 1177 ? 44.812 3.979 -48.311 1.00 85.69 1177 ASN A CA 1
ATOM 8429 C C . ASN A 1 1177 ? 45.510 2.627 -48.108 1.00 85.69 1177 ASN A C 1
ATOM 8431 O O . ASN A 1 1177 ? 45.070 1.823 -47.290 1.00 85.69 1177 ASN A O 1
ATOM 8435 N N . GLY A 1 1178 ? 46.587 2.375 -48.853 1.00 75.94 1178 GLY A N 1
ATOM 8436 C CA . GLY A 1 1178 ? 47.279 1.081 -48.864 1.00 75.94 1178 GLY A CA 1
ATOM 8437 C C . GLY A 1 1178 ? 46.636 0.027 -49.778 1.00 75.94 1178 GLY A C 1
ATOM 8438 O O . GLY A 1 1178 ? 45.530 0.198 -50.281 1.00 75.94 1178 GLY A O 1
ATOM 8439 N N . ALA A 1 1179 ? 47.357 -1.074 -50.014 1.00 72.75 1179 ALA A N 1
ATOM 8440 C CA . ALA A 1 1179 ? 47.024 -2.039 -51.065 1.00 72.75 1179 ALA A CA 1
ATOM 8441 C C . ALA A 1 1179 ? 45.960 -3.086 -50.687 1.00 72.75 1179 ALA A C 1
ATOM 8443 O O . ALA A 1 1179 ? 45.488 -3.770 -51.575 1.00 72.75 1179 ALA A O 1
ATOM 8444 N N . GLN A 1 1180 ? 45.546 -3.247 -49.425 1.00 88.75 1180 GLN A N 1
ATOM 8445 C CA . GLN A 1 1180 ? 44.627 -4.328 -49.001 1.00 88.75 1180 GLN A CA 1
ATOM 8446 C C . GLN A 1 1180 ? 43.140 -4.033 -49.291 1.00 88.75 1180 GLN A C 1
ATOM 8448 O O . GLN A 1 1180 ? 42.274 -4.196 -48.437 1.00 88.75 1180 GLN A O 1
ATOM 8453 N N . ASN A 1 1181 ? 42.841 -3.582 -50.506 1.00 93.44 1181 ASN A N 1
ATOM 8454 C CA . ASN A 1 1181 ? 41.505 -3.185 -50.938 1.00 93.44 1181 ASN A CA 1
ATOM 8455 C C . ASN A 1 1181 ? 41.093 -3.968 -52.185 1.00 93.44 1181 ASN A C 1
ATOM 8457 O O . ASN A 1 1181 ? 41.879 -4.080 -53.129 1.00 93.44 1181 ASN A O 1
ATOM 8461 N N . TYR A 1 1182 ? 39.866 -4.481 -52.195 1.00 94.88 1182 TYR A N 1
ATOM 8462 C CA . TYR A 1 1182 ? 39.337 -5.338 -53.252 1.00 94.88 1182 TYR A CA 1
ATOM 8463 C C . TYR A 1 1182 ? 38.040 -4.756 -53.809 1.00 94.88 1182 TYR A C 1
ATOM 8465 O O . TYR A 1 1182 ? 37.147 -4.388 -53.049 1.00 94.88 1182 TYR A O 1
ATOM 8473 N N . VAL A 1 1183 ? 37.931 -4.655 -55.132 1.00 95.19 1183 VAL A N 1
ATOM 8474 C CA . VAL A 1 1183 ? 36.763 -4.055 -55.791 1.00 95.19 1183 VAL A CA 1
ATOM 8475 C C . VAL A 1 1183 ? 36.308 -4.946 -56.945 1.00 95.19 1183 VAL A C 1
ATOM 8477 O O . VAL A 1 1183 ? 37.053 -5.161 -57.905 1.00 95.19 1183 VAL A O 1
ATOM 8480 N N . TYR A 1 1184 ? 35.084 -5.458 -56.861 1.00 96.31 1184 TYR A N 1
ATOM 8481 C CA . TYR A 1 1184 ? 34.505 -6.388 -57.829 1.00 96.31 1184 TYR A CA 1
ATOM 8482 C C . TYR A 1 1184 ? 33.115 -5.928 -58.263 1.00 96.31 1184 TYR A C 1
ATOM 8484 O O . TYR A 1 1184 ? 32.310 -5.505 -57.430 1.00 96.31 1184 TYR A O 1
ATOM 8492 N N . ASN A 1 1185 ? 32.806 -6.023 -59.557 1.00 95.81 1185 ASN A N 1
ATOM 8493 C CA . ASN A 1 1185 ? 31.479 -5.721 -60.108 1.00 95.81 1185 ASN A CA 1
ATOM 8494 C C . ASN A 1 1185 ? 30.893 -4.390 -59.619 1.00 95.81 1185 ASN A C 1
ATOM 8496 O O . ASN A 1 1185 ? 29.713 -4.310 -59.304 1.00 95.81 1185 ASN A O 1
ATOM 8500 N N . THR A 1 1186 ? 31.712 -3.356 -59.464 1.00 96.81 1186 THR A N 1
ATOM 8501 C CA . THR A 1 1186 ? 31.345 -2.124 -58.752 1.00 96.81 1186 THR A CA 1
ATOM 8502 C C . THR A 1 1186 ? 31.382 -0.918 -59.692 1.00 96.81 1186 THR A C 1
ATOM 8504 O O . THR A 1 1186 ? 32.217 -0.842 -60.592 1.00 96.81 1186 THR A O 1
ATOM 8507 N N . ILE A 1 1187 ? 30.480 0.046 -59.487 1.00 96.56 1187 ILE A N 1
ATOM 8508 C CA . ILE A 1 1187 ? 30.437 1.305 -60.245 1.00 96.56 1187 ILE A CA 1
ATOM 8509 C C . ILE A 1 1187 ? 30.780 2.473 -59.319 1.00 96.56 1187 ILE A C 1
ATOM 8511 O O . ILE A 1 1187 ? 30.085 2.718 -58.337 1.00 96.56 1187 ILE A O 1
ATOM 8515 N N . ILE A 1 1188 ? 31.817 3.237 -59.661 1.00 95.19 1188 ILE A N 1
ATOM 8516 C CA . ILE A 1 1188 ? 32.208 4.482 -58.990 1.00 95.19 1188 ILE A CA 1
ATOM 8517 C C . ILE A 1 1188 ? 32.156 5.612 -60.022 1.00 95.19 1188 ILE A C 1
ATOM 8519 O O . ILE A 1 1188 ? 33.054 5.749 -60.856 1.00 95.19 1188 ILE A O 1
ATOM 8523 N N . TRP A 1 1189 ? 31.094 6.422 -60.004 1.00 94.56 1189 TRP A N 1
ATOM 8524 C CA . TRP A 1 1189 ? 30.872 7.401 -61.074 1.00 94.56 1189 TRP A CA 1
ATOM 8525 C C . TRP A 1 1189 ? 30.142 8.677 -60.644 1.00 94.56 1189 TRP A C 1
ATOM 8527 O O . TRP A 1 1189 ? 29.239 8.650 -59.819 1.00 94.56 1189 TRP A O 1
ATOM 8537 N N . GLY A 1 1190 ? 30.487 9.813 -61.254 1.00 92.69 1190 GLY A N 1
ATOM 8538 C CA . GLY A 1 1190 ? 29.805 11.091 -61.021 1.00 92.69 1190 GLY A CA 1
ATOM 8539 C C . GLY A 1 1190 ? 30.120 11.766 -59.679 1.00 92.69 1190 GLY A C 1
ATOM 8540 O O . GLY A 1 1190 ? 29.429 12.706 -59.307 1.00 92.69 1190 GLY A O 1
ATOM 8541 N N . ASN A 1 1191 ? 31.139 11.309 -58.949 1.00 93.94 1191 ASN A N 1
ATOM 8542 C CA . ASN A 1 1191 ? 31.611 11.909 -57.697 1.00 93.94 1191 ASN A CA 1
ATOM 8543 C C . ASN A 1 1191 ? 32.514 13.131 -57.967 1.00 93.94 1191 ASN A C 1
ATOM 8545 O O . ASN A 1 1191 ? 33.082 13.251 -59.055 1.00 93.94 1191 ASN A O 1
ATOM 8549 N N . SER A 1 1192 ? 32.700 14.021 -56.983 1.00 93.75 1192 SER A N 1
ATOM 8550 C CA . SER A 1 1192 ? 33.524 15.239 -57.152 1.00 93.75 1192 SER A CA 1
ATOM 8551 C C . SER A 1 1192 ? 35.009 14.975 -57.436 1.00 93.75 1192 SER A C 1
ATOM 8553 O O . SER A 1 1192 ? 35.686 15.854 -57.964 1.00 93.75 1192 SER A O 1
ATOM 8555 N N . ALA A 1 1193 ? 35.524 13.792 -57.090 1.00 90.56 1193 ALA A N 1
ATOM 8556 C CA . ALA A 1 1193 ? 36.888 13.368 -57.400 1.00 90.56 1193 ALA A CA 1
ATOM 8557 C C . ALA A 1 1193 ? 36.938 11.909 -57.887 1.00 90.56 1193 ALA A C 1
ATOM 8559 O O . ALA A 1 1193 ? 36.037 11.113 -57.617 1.00 90.56 1193 ALA A O 1
ATOM 8560 N N . ALA A 1 1194 ? 38.012 11.565 -58.597 1.00 86.44 1194 ALA A N 1
ATOM 8561 C CA . ALA A 1 1194 ? 38.353 10.196 -58.988 1.00 86.44 1194 ALA A CA 1
ATOM 8562 C C . ALA A 1 1194 ? 38.750 9.330 -57.779 1.00 86.44 1194 ALA A C 1
ATOM 8564 O O . ALA A 1 1194 ? 39.218 9.865 -56.774 1.00 86.44 1194 ALA A O 1
ATOM 8565 N N . ALA A 1 1195 ? 38.603 8.002 -57.878 1.00 82.44 1195 ALA A N 1
ATOM 8566 C CA . ALA A 1 1195 ? 39.094 7.085 -56.849 1.00 82.44 1195 ALA A CA 1
ATOM 8567 C C . ALA A 1 1195 ? 40.615 7.232 -56.628 1.00 82.44 1195 ALA A C 1
ATOM 8569 O O . ALA A 1 1195 ? 41.374 7.477 -57.569 1.00 82.44 1195 ALA A O 1
ATOM 8570 N N . PHE A 1 1196 ? 41.061 7.076 -55.379 1.00 79.69 1196 PHE A N 1
ATOM 8571 C CA . PHE A 1 1196 ? 42.453 7.297 -54.958 1.00 79.69 1196 PHE A CA 1
ATOM 8572 C C . PHE A 1 1196 ? 43.164 5.980 -54.607 1.00 79.69 1196 PHE A C 1
ATOM 8574 O O . PHE A 1 1196 ? 42.508 5.056 -54.161 1.00 79.69 1196 PHE A O 1
ATOM 8581 N N . GLY A 1 1197 ? 44.498 5.914 -54.697 1.00 79.38 1197 GLY A N 1
ATOM 8582 C CA . GLY A 1 1197 ? 45.300 4.821 -54.113 1.00 79.38 1197 GLY A CA 1
ATOM 8583 C C . GLY A 1 1197 ? 45.368 3.514 -54.923 1.00 79.38 1197 GLY A C 1
ATOM 8584 O O . GLY A 1 1197 ? 44.718 3.363 -55.950 1.00 79.38 1197 GLY A O 1
ATOM 8585 N N . ALA A 1 1198 ? 46.207 2.574 -54.470 1.00 79.88 1198 ALA A N 1
ATOM 8586 C CA . ALA A 1 1198 ? 46.392 1.261 -55.098 1.00 79.88 1198 ALA A CA 1
ATOM 8587 C C . ALA A 1 1198 ? 45.432 0.207 -54.515 1.00 79.88 1198 ALA A C 1
ATOM 8589 O O . ALA A 1 1198 ? 45.120 0.241 -53.326 1.00 79.88 1198 ALA A O 1
ATOM 8590 N N . LEU A 1 1199 ? 45.010 -0.751 -55.341 1.00 90.00 1199 LEU A N 1
ATOM 8591 C CA . LEU A 1 1199 ? 44.123 -1.862 -54.974 1.00 90.00 1199 LEU A CA 1
ATOM 8592 C C . LEU A 1 1199 ? 44.884 -3.195 -55.034 1.00 90.00 1199 LEU A C 1
ATOM 8594 O O . LEU A 1 1199 ? 45.791 -3.346 -55.852 1.00 90.00 1199 LEU A O 1
ATOM 8598 N N . ALA A 1 1200 ? 44.496 -4.167 -54.206 1.00 93.12 1200 ALA A N 1
ATOM 8599 C CA . ALA A 1 1200 ? 45.024 -5.534 -54.262 1.00 93.12 1200 ALA A CA 1
ATOM 8600 C C . ALA A 1 1200 ? 44.433 -6.282 -55.456 1.00 93.12 1200 ALA A C 1
ATOM 8602 O O . ALA A 1 1200 ? 45.150 -6.991 -56.159 1.00 93.12 1200 ALA A O 1
ATOM 8603 N N . ALA A 1 1201 ? 43.132 -6.108 -55.694 1.00 93.12 1201 ALA A N 1
ATOM 8604 C CA . ALA A 1 1201 ? 42.474 -6.594 -56.895 1.00 93.12 1201 ALA A CA 1
ATOM 8605 C C . ALA A 1 1201 ? 41.311 -5.682 -57.283 1.00 93.12 1201 ALA A C 1
ATOM 8607 O O . ALA A 1 1201 ? 40.560 -5.197 -56.435 1.00 93.12 1201 ALA A O 1
ATOM 8608 N N . ALA A 1 1202 ? 41.154 -5.490 -58.588 1.00 92.94 1202 ALA A N 1
ATOM 8609 C CA . ALA A 1 1202 ? 40.028 -4.791 -59.175 1.00 92.94 1202 ALA A CA 1
ATOM 8610 C C . ALA A 1 1202 ? 39.600 -5.541 -60.438 1.00 92.94 1202 ALA A C 1
ATOM 8612 O O . ALA A 1 1202 ? 40.390 -5.657 -61.373 1.00 92.94 1202 ALA A O 1
ATOM 8613 N N . THR A 1 1203 ? 38.395 -6.116 -60.463 1.00 94.25 1203 THR A N 1
ATOM 8614 C CA . THR A 1 1203 ? 37.895 -6.868 -61.628 1.00 94.25 1203 THR A CA 1
ATOM 8615 C C . THR A 1 1203 ? 36.461 -6.480 -61.953 1.00 94.25 1203 THR A C 1
ATOM 8617 O O . THR A 1 1203 ? 35.614 -6.436 -61.070 1.00 94.25 1203 THR A O 1
ATOM 8620 N N . CYS A 1 1204 ? 36.198 -6.256 -63.241 1.00 94.25 1204 CYS A N 1
ATOM 8621 C CA . CYS A 1 1204 ? 34.875 -5.938 -63.772 1.00 94.25 1204 CYS A CA 1
ATOM 8622 C C . CYS A 1 1204 ? 34.201 -4.732 -63.095 1.00 94.25 1204 CYS A C 1
ATOM 8624 O O . CYS A 1 1204 ? 33.094 -4.832 -62.592 1.00 94.25 1204 CYS A O 1
ATOM 8626 N N . ASN A 1 1205 ? 34.862 -3.575 -63.079 1.00 95.69 1205 ASN A N 1
ATOM 8627 C CA . ASN A 1 1205 ? 34.306 -2.357 -62.484 1.00 95.69 1205 ASN A CA 1
ATOM 8628 C C . ASN A 1 1205 ? 34.261 -1.210 -63.494 1.00 95.69 1205 ASN A C 1
ATOM 8630 O O . ASN A 1 1205 ? 34.975 -1.232 -64.495 1.00 95.69 1205 ASN A O 1
ATOM 8634 N N . ILE A 1 1206 ? 33.507 -0.163 -63.167 1.00 95.81 1206 ILE A N 1
ATOM 8635 C CA . ILE A 1 1206 ? 33.613 1.159 -63.790 1.00 95.81 1206 ILE A CA 1
ATOM 8636 C C . ILE A 1 1206 ? 34.096 2.149 -62.737 1.00 95.81 1206 ILE A C 1
ATOM 8638 O O . ILE A 1 1206 ? 33.543 2.215 -61.641 1.00 95.81 1206 ILE A O 1
ATOM 8642 N N . ASP A 1 1207 ? 35.101 2.949 -63.084 1.00 93.62 1207 ASP A N 1
ATOM 8643 C CA . ASP A 1 1207 ? 35.628 4.007 -62.223 1.00 93.62 1207 ASP A CA 1
ATOM 8644 C C . ASP A 1 1207 ? 35.930 5.256 -63.050 1.00 93.62 1207 ASP A C 1
ATOM 8646 O O . ASP A 1 1207 ? 36.753 5.218 -63.963 1.00 93.62 1207 ASP A O 1
ATOM 8650 N N . GLN A 1 1208 ? 35.312 6.385 -62.697 1.00 92.62 1208 GLN A N 1
ATOM 8651 C CA . GLN A 1 1208 ? 35.549 7.686 -63.336 1.00 92.62 1208 GLN A CA 1
ATOM 8652 C C . GLN A 1 1208 ? 37.022 8.129 -63.343 1.00 92.62 1208 GLN A C 1
ATOM 8654 O O . GLN A 1 1208 ? 37.395 8.971 -64.156 1.00 92.62 1208 GLN A O 1
ATOM 8659 N N . GLY A 1 1209 ? 37.841 7.596 -62.430 1.00 88.38 1209 GLY A N 1
ATOM 8660 C CA . GLY A 1 1209 ? 39.279 7.844 -62.350 1.00 88.38 1209 GLY A CA 1
ATOM 8661 C C . GLY A 1 1209 ? 40.149 6.925 -63.201 1.00 88.38 1209 GLY A C 1
ATOM 8662 O O . GLY A 1 1209 ? 41.310 7.246 -63.438 1.00 88.38 1209 GLY A O 1
ATOM 8663 N N . GLY A 1 1210 ? 39.610 5.791 -63.655 1.00 88.50 1210 GLY A N 1
ATOM 8664 C CA . GLY A 1 1210 ? 40.375 4.755 -64.347 1.00 88.50 1210 GLY A CA 1
ATOM 8665 C C . GLY A 1 1210 ? 41.255 3.881 -63.438 1.00 88.50 1210 GLY A C 1
ATOM 8666 O O . GLY A 1 1210 ? 42.018 3.064 -63.948 1.00 88.50 1210 GLY A O 1
ATOM 8667 N N . THR A 1 1211 ? 41.181 4.038 -62.112 1.00 84.88 1211 THR A N 1
ATOM 8668 C CA . THR A 1 1211 ? 42.047 3.359 -61.131 1.00 84.88 1211 THR A CA 1
ATOM 8669 C C . THR A 1 1211 ? 41.582 1.928 -60.858 1.00 84.88 1211 THR A C 1
ATOM 8671 O O . THR A 1 1211 ? 42.402 1.031 -60.676 1.00 84.88 1211 THR A O 1
ATOM 8674 N N . ALA A 1 1212 ? 40.265 1.701 -60.840 1.00 87.19 1212 ALA A N 1
ATOM 8675 C CA . ALA A 1 1212 ? 39.664 0.400 -60.530 1.00 87.19 1212 ALA A CA 1
ATOM 8676 C C . ALA A 1 1212 ? 38.989 -0.295 -61.728 1.00 87.19 1212 ALA A C 1
ATOM 8678 O O . ALA A 1 1212 ? 38.337 -1.316 -61.536 1.00 87.19 1212 ALA A O 1
ATOM 8679 N N . GLY A 1 1213 ? 39.120 0.230 -62.949 1.00 90.50 1213 GLY A N 1
ATOM 8680 C CA . GLY A 1 1213 ? 38.441 -0.254 -64.160 1.00 90.50 1213 GLY A CA 1
ATOM 8681 C C . GLY A 1 1213 ? 38.401 0.826 -65.250 1.00 90.50 1213 GLY A C 1
ATOM 8682 O O . GLY A 1 1213 ? 38.963 1.900 -65.047 1.00 90.50 1213 GLY A O 1
ATOM 8683 N N . PRO A 1 1214 ? 37.771 0.590 -66.415 1.00 92.94 1214 PRO A N 1
ATOM 8684 C CA . PRO A 1 1214 ? 37.632 1.607 -67.457 1.00 92.94 1214 PRO A CA 1
ATOM 8685 C C . PRO A 1 1214 ? 36.857 2.851 -66.991 1.00 92.94 1214 PRO A C 1
ATOM 8687 O O . PRO A 1 1214 ? 35.790 2.757 -66.382 1.00 92.94 1214 PRO A O 1
ATOM 8690 N N . ALA A 1 1215 ? 37.361 4.027 -67.375 1.00 94.44 1215 ALA A N 1
ATOM 8691 C CA . ALA A 1 1215 ? 36.704 5.318 -67.177 1.00 94.44 1215 ALA A CA 1
ATOM 8692 C C . ALA A 1 1215 ? 35.645 5.583 -68.260 1.00 94.44 1215 ALA A C 1
ATOM 8694 O O . ALA A 1 1215 ? 35.794 6.466 -69.106 1.00 94.44 1215 ALA A O 1
ATOM 8695 N N . VAL A 1 1216 ? 34.575 4.785 -68.252 1.00 94.56 1216 VAL A N 1
ATOM 8696 C CA . VAL A 1 1216 ? 33.445 4.888 -69.190 1.00 94.56 1216 VAL A CA 1
ATOM 8697 C C . VAL A 1 1216 ? 32.151 5.217 -68.457 1.00 94.56 1216 VAL A C 1
ATOM 8699 O O . VAL A 1 1216 ? 31.910 4.731 -67.358 1.00 94.56 1216 VAL A O 1
ATOM 8702 N N . ASN A 1 1217 ? 31.301 6.043 -69.070 1.00 93.50 1217 ASN A N 1
ATOM 8703 C CA . ASN A 1 1217 ? 30.035 6.441 -68.460 1.00 93.50 1217 ASN A CA 1
ATOM 8704 C C . ASN A 1 1217 ? 29.111 5.215 -68.289 1.00 93.50 1217 ASN A C 1
ATOM 8706 O O . ASN A 1 1217 ? 28.769 4.606 -69.302 1.00 93.50 1217 ASN A O 1
ATOM 8710 N N . PRO A 1 1218 ? 28.660 4.878 -67.064 1.00 94.69 1218 PRO A N 1
ATOM 8711 C CA . PRO A 1 1218 ? 27.781 3.741 -66.799 1.00 94.69 1218 PRO A CA 1
ATOM 8712 C C . PRO A 1 1218 ? 26.346 3.944 -67.303 1.00 94.69 1218 PRO A C 1
ATOM 8714 O O . PRO A 1 1218 ? 25.571 2.998 -67.277 1.00 94.69 1218 PRO A O 1
ATOM 8717 N N . GLN A 1 1219 ? 25.970 5.139 -67.773 1.00 93.44 1219 GLN A N 1
ATOM 8718 C CA . GLN A 1 1219 ? 24.650 5.436 -68.344 1.00 93.44 1219 GLN A CA 1
ATOM 8719 C C . GLN A 1 1219 ? 23.482 5.060 -67.414 1.00 93.44 1219 GLN A C 1
ATOM 8721 O O . GLN A 1 1219 ? 22.629 4.239 -67.748 1.00 93.44 1219 GLN A O 1
ATOM 8726 N N . PHE A 1 1220 ? 23.439 5.679 -66.236 1.00 93.38 1220 PHE A N 1
ATOM 8727 C CA . PHE A 1 1220 ? 22.284 5.590 -65.341 1.00 93.38 1220 PHE A CA 1
ATOM 8728 C C . PHE A 1 1220 ? 21.032 6.229 -65.969 1.00 93.38 1220 PHE A C 1
ATOM 8730 O O . PHE A 1 1220 ? 21.149 7.223 -66.689 1.00 93.38 1220 PHE A O 1
ATOM 8737 N N . PHE A 1 1221 ? 19.838 5.715 -65.653 1.00 86.50 1221 PHE A N 1
ATOM 8738 C CA . PHE A 1 1221 ? 18.557 6.269 -66.120 1.00 86.50 1221 PHE A CA 1
ATOM 8739 C C . PHE A 1 1221 ? 18.369 7.748 -65.753 1.00 86.50 1221 PHE A C 1
ATOM 8741 O O . PHE A 1 1221 ? 17.818 8.514 -66.541 1.00 86.50 1221 PHE A O 1
ATOM 8748 N N . GLY A 1 1222 ? 18.823 8.155 -64.565 1.00 83.50 1222 GLY A N 1
ATOM 8749 C CA . GLY A 1 1222 ? 18.684 9.528 -64.089 1.00 83.50 1222 GLY A CA 1
ATOM 8750 C C . GLY A 1 1222 ? 19.565 9.813 -62.879 1.00 83.50 1222 GLY A C 1
ATOM 8751 O O . GLY A 1 1222 ? 19.052 10.054 -61.790 1.00 83.50 1222 GLY A O 1
ATOM 8752 N N . ALA A 1 1223 ? 20.888 9.791 -63.059 1.00 79.69 1223 ALA A N 1
ATOM 8753 C CA . ALA A 1 1223 ? 21.827 10.171 -62.003 1.00 79.69 1223 ALA A CA 1
ATOM 8754 C C . ALA A 1 1223 ? 21.810 11.690 -61.751 1.00 79.69 1223 ALA A C 1
ATOM 8756 O O . ALA A 1 1223 ? 21.847 12.483 -62.693 1.00 79.69 1223 ALA A O 1
ATOM 8757 N N . GLY A 1 1224 ? 21.762 12.104 -60.481 1.00 74.69 1224 GLY A N 1
ATOM 8758 C CA . GLY A 1 1224 ? 21.612 13.509 -60.082 1.00 74.69 1224 GLY A CA 1
ATOM 8759 C C . GLY A 1 1224 ? 20.207 13.798 -59.556 1.00 74.69 1224 GLY A C 1
ATOM 8760 O O . GLY A 1 1224 ? 19.775 13.134 -58.629 1.00 74.69 1224 GLY A O 1
ATOM 8761 N N . VAL A 1 1225 ? 19.483 14.763 -60.138 1.00 72.69 1225 VAL A N 1
ATOM 8762 C CA . VAL A 1 1225 ? 18.183 15.246 -59.607 1.00 72.69 1225 VAL A CA 1
ATOM 8763 C C . VAL A 1 1225 ? 17.117 14.145 -59.489 1.00 72.69 1225 VAL A C 1
ATOM 8765 O O . VAL A 1 1225 ? 16.300 14.196 -58.578 1.00 72.69 1225 VAL A O 1
ATOM 8768 N N . ALA A 1 1226 ? 17.122 13.152 -60.384 1.00 80.31 1226 ALA A N 1
ATOM 8769 C CA . ALA A 1 1226 ? 16.169 12.039 -60.348 1.00 80.31 1226 ALA A CA 1
ATOM 8770 C C . ALA A 1 1226 ? 16.606 10.870 -59.440 1.00 80.31 1226 ALA A C 1
ATOM 8772 O O . ALA A 1 1226 ? 15.805 9.968 -59.218 1.00 80.31 1226 ALA A O 1
ATOM 8773 N N . GLU A 1 1227 ? 17.858 10.870 -58.954 1.00 89.06 1227 GLU A N 1
ATOM 8774 C CA . GLU A 1 1227 ? 18.468 9.851 -58.074 1.00 89.06 1227 GLU A CA 1
ATOM 8775 C C . GLU A 1 1227 ? 18.183 8.385 -58.466 1.00 89.06 1227 GLU A C 1
ATOM 8777 O O . GLU A 1 1227 ? 18.126 7.492 -57.623 1.00 89.06 1227 GLU A O 1
ATOM 8782 N N . ASN A 1 1228 ? 18.037 8.116 -59.768 1.00 90.75 1228 ASN A N 1
ATOM 8783 C CA . ASN A 1 1228 ? 17.774 6.782 -60.294 1.00 90.75 1228 ASN A CA 1
ATOM 8784 C C . ASN A 1 1228 ? 19.043 6.197 -60.921 1.00 90.75 1228 ASN A C 1
ATOM 8786 O O . ASN A 1 1228 ? 19.414 6.524 -62.054 1.00 90.75 1228 ASN A O 1
ATOM 8790 N N . TYR A 1 1229 ? 19.685 5.309 -60.165 1.00 93.38 1229 TYR A N 1
ATOM 8791 C CA . TYR A 1 1229 ? 20.957 4.669 -60.507 1.00 93.38 1229 TYR A CA 1
ATOM 8792 C C . TYR A 1 1229 ? 20.802 3.303 -61.190 1.00 93.38 1229 TYR A C 1
ATOM 8794 O O . TYR A 1 1229 ? 21.779 2.567 -61.314 1.00 93.38 1229 TYR A O 1
ATOM 8802 N N . ARG A 1 1230 ? 19.599 2.952 -61.663 1.00 91.81 1230 ARG A N 1
ATOM 8803 C CA . ARG A 1 1230 ? 19.407 1.778 -62.529 1.00 91.81 1230 ARG A CA 1
ATOM 8804 C C . ARG A 1 1230 ? 20.043 2.023 -63.901 1.00 91.81 1230 ARG A C 1
ATOM 8806 O O . ARG A 1 1230 ? 20.111 3.165 -64.364 1.00 91.81 1230 ARG A O 1
ATOM 8813 N N . LEU A 1 1231 ? 20.513 0.962 -64.551 1.00 91.94 1231 LEU A N 1
ATOM 8814 C CA . LEU A 1 1231 ? 21.253 1.051 -65.811 1.00 91.94 1231 LEU A CA 1
ATOM 8815 C C . LEU A 1 1231 ? 20.311 1.217 -67.010 1.00 91.94 1231 LEU A C 1
ATOM 8817 O O . LEU A 1 1231 ? 19.317 0.504 -67.138 1.00 91.94 1231 LEU A O 1
ATOM 8821 N N . ALA A 1 1232 ? 20.636 2.141 -67.915 1.00 88.69 1232 ALA A N 1
ATOM 8822 C CA . ALA A 1 1232 ? 19.944 2.261 -69.194 1.00 88.69 1232 ALA A CA 1
ATOM 8823 C C . ALA A 1 1232 ? 20.298 1.090 -70.131 1.00 88.69 1232 ALA A C 1
ATOM 8825 O O . ALA A 1 1232 ? 21.346 0.458 -70.006 1.00 88.69 1232 ALA A O 1
ATOM 8826 N N . ALA A 1 1233 ? 19.456 0.840 -71.139 1.00 83.00 1233 ALA A N 1
ATOM 8827 C CA . ALA A 1 1233 ? 19.591 -0.318 -72.030 1.00 83.00 1233 ALA A CA 1
ATOM 8828 C C . ALA A 1 1233 ? 20.940 -0.415 -72.776 1.00 83.00 1233 ALA A C 1
ATOM 8830 O O . ALA A 1 1233 ? 21.357 -1.524 -73.106 1.00 83.00 1233 ALA A O 1
ATOM 8831 N N . SER A 1 1234 ? 21.602 0.718 -73.042 1.00 87.19 1234 SER A N 1
ATOM 8832 C CA . SER A 1 1234 ? 22.897 0.813 -73.736 1.00 87.19 1234 SER A CA 1
ATOM 8833 C C . SER A 1 1234 ? 24.113 0.841 -72.802 1.00 87.19 1234 SER A C 1
ATOM 8835 O O . SER A 1 1234 ? 25.230 1.075 -73.269 1.00 87.19 1234 SER A O 1
ATOM 8837 N N . SER A 1 1235 ? 23.903 0.654 -71.497 1.00 93.62 1235 SER A N 1
ATOM 8838 C CA . SER A 1 1235 ? 24.951 0.799 -70.493 1.00 93.62 1235 SER A CA 1
ATOM 8839 C C . SER A 1 1235 ? 26.127 -0.159 -70.731 1.00 93.62 1235 SER A C 1
ATOM 8841 O O . SER A 1 1235 ? 25.902 -1.353 -70.930 1.00 93.62 1235 SER A O 1
ATOM 8843 N N . PRO A 1 1236 ? 27.387 0.313 -70.632 1.00 93.94 1236 PRO A N 1
ATOM 8844 C CA . PRO A 1 1236 ? 28.559 -0.562 -70.672 1.00 93.94 1236 PRO A CA 1
ATOM 8845 C C . PRO A 1 1236 ? 28.727 -1.418 -69.404 1.00 93.94 1236 PRO A C 1
ATOM 8847 O O . PRO A 1 1236 ? 29.580 -2.300 -69.385 1.00 93.94 1236 PRO A O 1
ATOM 8850 N N . ALA A 1 1237 ? 27.953 -1.150 -68.347 1.00 94.31 1237 ALA A N 1
ATOM 8851 C CA . ALA A 1 1237 ? 27.927 -1.953 -67.125 1.00 94.31 1237 ALA A CA 1
ATOM 8852 C C . ALA A 1 1237 ? 27.011 -3.180 -67.231 1.00 94.31 1237 ALA A C 1
ATOM 8854 O O . ALA A 1 1237 ? 27.055 -4.036 -66.350 1.00 94.31 1237 ALA A O 1
ATOM 8855 N N . ARG A 1 1238 ? 26.180 -3.249 -68.276 1.00 91.62 1238 ARG A N 1
ATOM 8856 C CA . ARG A 1 1238 ? 25.176 -4.294 -68.454 1.00 91.62 1238 ARG A CA 1
ATOM 8857 C C . ARG A 1 1238 ? 25.774 -5.561 -69.069 1.00 91.62 1238 ARG A C 1
ATOM 8859 O O . ARG A 1 1238 ? 26.547 -5.453 -70.021 1.00 91.62 1238 ARG A O 1
ATOM 8866 N N . ASP A 1 1239 ? 25.401 -6.738 -68.562 1.00 89.94 1239 ASP A N 1
ATOM 8867 C CA . ASP A 1 1239 ? 25.880 -8.054 -69.014 1.00 89.94 1239 ASP A CA 1
ATOM 8868 C C . ASP A 1 1239 ? 27.426 -8.099 -69.131 1.00 89.94 1239 ASP A C 1
ATOM 8870 O O . ASP A 1 1239 ? 28.007 -8.669 -70.065 1.00 89.94 1239 ASP A O 1
ATOM 8874 N N . ALA A 1 1240 ? 28.134 -7.460 -68.197 1.00 91.50 1240 ALA A N 1
ATOM 8875 C CA . ALA A 1 1240 ? 29.567 -7.213 -68.339 1.00 91.50 1240 ALA A CA 1
ATOM 8876 C C . ALA A 1 1240 ? 30.443 -8.242 -67.604 1.00 91.50 1240 ALA A C 1
ATOM 8878 O O . ALA A 1 1240 ? 31.549 -8.547 -68.065 1.00 91.50 1240 ALA A O 1
ATOM 8879 N N . CYS A 1 1241 ? 29.960 -8.811 -66.495 1.00 94.38 1241 CYS A N 1
ATOM 8880 C CA . CYS A 1 1241 ? 30.773 -9.590 -65.558 1.00 94.38 1241 CYS A CA 1
ATOM 8881 C C . CYS A 1 1241 ? 30.480 -11.094 -65.591 1.00 94.38 1241 CYS A C 1
ATOM 8883 O O . CYS A 1 1241 ? 29.342 -11.522 -65.732 1.00 94.38 1241 CYS A O 1
ATOM 8885 N N . ASN A 1 1242 ? 31.519 -11.924 -65.447 1.00 92.31 1242 ASN A N 1
ATOM 8886 C CA . ASN A 1 1242 ? 31.387 -13.389 -65.535 1.00 92.31 1242 ASN A CA 1
ATOM 8887 C C . ASN A 1 1242 ? 31.009 -14.068 -64.208 1.00 92.31 1242 ASN A C 1
ATOM 8889 O O . ASN A 1 1242 ? 30.500 -15.182 -64.219 1.00 92.31 1242 ASN A O 1
ATOM 8893 N N . ILE A 1 1243 ? 31.312 -13.430 -63.081 1.00 91.00 1243 ILE A N 1
ATOM 8894 C CA . ILE A 1 1243 ? 30.995 -13.891 -61.724 1.00 91.00 1243 ILE A CA 1
ATOM 8895 C C . ILE A 1 1243 ? 30.259 -12.762 -61.020 1.00 91.00 1243 ILE A C 1
ATOM 8897 O O . ILE A 1 1243 ? 30.491 -11.611 -61.379 1.00 91.00 1243 ILE A O 1
ATOM 8901 N N . GLY A 1 1244 ? 29.421 -13.060 -60.033 1.00 90.06 1244 GLY A N 1
ATOM 8902 C CA . GLY A 1 1244 ? 28.687 -12.053 -59.273 1.00 90.06 1244 GLY A CA 1
ATOM 8903 C C . GLY A 1 1244 ? 27.836 -12.664 -58.167 1.00 90.06 1244 GLY A C 1
ATOM 8904 O O . GLY A 1 1244 ? 27.824 -13.883 -57.988 1.00 90.06 1244 GLY A O 1
ATOM 8905 N N . LEU A 1 1245 ? 27.159 -11.802 -57.411 1.00 92.06 1245 LEU A N 1
ATOM 8906 C CA . LEU A 1 1245 ? 26.219 -12.207 -56.362 1.00 92.06 1245 LEU A CA 1
ATOM 8907 C C . LEU A 1 1245 ? 24.893 -12.663 -56.981 1.00 92.06 1245 LEU A C 1
ATOM 8909 O O . LEU A 1 1245 ? 24.569 -12.282 -58.103 1.00 92.06 1245 LEU A O 1
ATOM 8913 N N . SER A 1 1246 ? 24.137 -13.487 -56.255 1.00 90.44 1246 SER A N 1
ATOM 8914 C CA . SER A 1 1246 ? 22.923 -14.157 -56.745 1.00 90.44 1246 SER A CA 1
ATOM 8915 C C . SER A 1 1246 ? 21.691 -13.260 -56.855 1.00 90.44 1246 SER A C 1
ATOM 8917 O O . SER A 1 1246 ? 20.746 -13.636 -57.546 1.00 90.44 1246 SER A O 1
ATOM 8919 N N . THR A 1 1247 ? 21.683 -12.101 -56.196 1.00 89.69 1247 THR A N 1
ATOM 8920 C CA . THR A 1 1247 ? 20.577 -11.133 -56.219 1.00 89.69 1247 THR A CA 1
ATOM 8921 C C . THR A 1 1247 ? 21.084 -9.691 -56.274 1.00 89.69 1247 THR A C 1
ATOM 8923 O O . THR A 1 1247 ? 22.256 -9.423 -55.984 1.00 89.69 1247 THR A O 1
ATOM 8926 N N . ASP A 1 1248 ? 20.226 -8.769 -56.709 1.00 90.94 1248 ASP A N 1
ATOM 8927 C CA . ASP A 1 1248 ? 20.448 -7.319 -56.692 1.00 90.94 1248 ASP A CA 1
ATOM 8928 C C . ASP A 1 1248 ? 19.727 -6.624 -55.521 1.00 90.94 1248 ASP A C 1
ATOM 8930 O O . ASP A 1 1248 ? 19.008 -7.261 -54.755 1.00 90.94 1248 ASP A O 1
ATOM 8934 N N . LEU A 1 1249 ? 19.911 -5.307 -55.393 1.00 91.31 1249 LEU A N 1
ATOM 8935 C CA . LEU A 1 1249 ? 19.292 -4.477 -54.350 1.00 91.31 1249 LEU A CA 1
ATOM 8936 C C . LEU A 1 1249 ? 17.750 -4.364 -54.459 1.00 91.31 1249 LEU A C 1
ATOM 8938 O O . LEU A 1 1249 ? 17.093 -3.987 -53.491 1.00 91.31 1249 LEU A O 1
ATOM 8942 N N . ASP A 1 1250 ? 17.164 -4.693 -55.616 1.00 89.19 1250 ASP A N 1
ATOM 8943 C CA . ASP A 1 1250 ? 15.709 -4.790 -55.829 1.00 89.19 1250 ASP A CA 1
ATOM 8944 C C . ASP A 1 1250 ? 15.186 -6.217 -55.524 1.00 89.19 1250 ASP A C 1
ATOM 8946 O O . ASP A 1 1250 ? 14.059 -6.554 -55.896 1.00 89.19 1250 ASP A O 1
ATOM 8950 N N . ASN A 1 1251 ? 16.002 -7.073 -54.892 1.00 88.75 1251 ASN A N 1
ATOM 8951 C CA . ASN A 1 1251 ? 15.758 -8.504 -54.682 1.00 88.75 1251 ASN A CA 1
ATOM 8952 C C . ASN A 1 1251 ? 15.476 -9.294 -55.976 1.00 88.75 1251 ASN A C 1
ATOM 8954 O O . ASN A 1 1251 ? 14.711 -10.262 -56.005 1.00 88.75 1251 ASN A O 1
ATOM 8958 N N . ARG A 1 1252 ? 16.069 -8.886 -57.098 1.00 87.38 1252 ARG A N 1
ATOM 8959 C CA . ARG A 1 1252 ? 15.977 -9.616 -58.365 1.00 87.38 1252 ARG A CA 1
ATOM 8960 C C . ARG A 1 1252 ? 17.109 -10.619 -58.472 1.00 87.38 1252 ARG A C 1
ATOM 8962 O O . ARG A 1 1252 ? 18.255 -10.302 -58.171 1.00 87.38 1252 ARG A O 1
ATOM 8969 N N . VAL A 1 1253 ? 16.794 -11.817 -58.962 1.00 87.38 1253 VAL A N 1
ATOM 8970 C CA . VAL A 1 1253 ? 17.787 -12.860 -59.267 1.00 87.38 1253 VAL A CA 1
ATOM 8971 C C . VAL A 1 1253 ? 18.808 -12.342 -60.276 1.00 87.38 1253 VAL A C 1
ATOM 8973 O O . VAL A 1 1253 ? 18.438 -11.673 -61.233 1.00 87.38 1253 VAL A O 1
ATOM 8976 N N . ARG A 1 1254 ? 20.075 -12.711 -60.092 1.00 87.50 1254 ARG A N 1
ATOM 8977 C CA . ARG A 1 1254 ? 21.192 -12.420 -60.990 1.00 87.50 1254 ARG A CA 1
ATOM 8978 C C . ARG A 1 1254 ? 21.883 -13.700 -61.484 1.00 87.50 1254 ARG A C 1
ATOM 8980 O O . ARG A 1 1254 ? 22.010 -14.656 -60.715 1.00 87.50 1254 ARG A O 1
ATOM 8987 N N . PRO A 1 1255 ? 22.414 -13.707 -62.718 1.00 89.38 1255 PRO A N 1
ATOM 8988 C CA . PRO A 1 1255 ? 22.257 -12.664 -63.732 1.00 89.38 1255 PRO A CA 1
ATOM 8989 C C . PRO A 1 1255 ? 20.886 -12.751 -64.430 1.00 89.38 1255 PRO A C 1
ATOM 8991 O O . PRO A 1 1255 ? 20.357 -13.845 -64.637 1.00 89.38 1255 PRO A O 1
ATOM 8994 N N . ILE A 1 1256 ? 20.332 -11.611 -64.850 1.00 82.50 1256 ILE A N 1
ATOM 8995 C CA . ILE A 1 1256 ? 19.237 -11.540 -65.827 1.00 82.50 1256 ILE A CA 1
ATOM 8996 C C . ILE A 1 1256 ? 19.888 -11.297 -67.185 1.00 82.50 1256 ILE A C 1
ATOM 8998 O O . ILE A 1 1256 ? 20.131 -10.161 -67.575 1.00 82.50 1256 ILE A O 1
ATOM 9002 N N . GLY A 1 1257 ? 20.153 -12.377 -67.925 1.00 80.25 1257 GLY A N 1
ATOM 9003 C CA . GLY A 1 1257 ? 20.871 -12.309 -69.198 1.00 80.25 1257 GLY A CA 1
ATOM 9004 C C . GLY A 1 1257 ? 21.938 -13.389 -69.311 1.00 80.25 1257 GLY A C 1
ATOM 9005 O O . GLY A 1 1257 ? 21.708 -14.538 -68.934 1.00 80.25 1257 GLY A O 1
ATOM 9006 N N . VAL A 1 1258 ? 23.092 -13.033 -69.877 1.00 84.31 1258 VAL A N 1
ATOM 9007 C CA . VAL A 1 1258 ? 24.219 -13.959 -70.107 1.00 84.31 1258 VAL A CA 1
ATOM 9008 C C . VAL A 1 1258 ? 25.339 -13.732 -69.085 1.00 84.31 1258 VAL A C 1
ATOM 9010 O O . VAL A 1 1258 ? 26.159 -14.624 -68.863 1.00 84.31 1258 VAL A O 1
ATOM 9013 N N . ARG A 1 1259 ? 25.396 -12.545 -68.473 1.00 92.25 1259 ARG A N 1
ATOM 9014 C CA . ARG A 1 1259 ? 26.444 -12.098 -67.546 1.00 92.25 1259 ARG A CA 1
ATOM 9015 C C . ARG A 1 1259 ? 25.844 -11.178 -66.479 1.00 92.25 1259 ARG A C 1
ATOM 9017 O O . ARG A 1 1259 ? 24.734 -10.702 -66.636 1.00 92.25 1259 ARG A O 1
ATOM 9024 N N . TYR A 1 1260 ? 26.577 -10.937 -65.399 1.00 94.06 1260 TYR A N 1
ATOM 9025 C CA . TYR A 1 1260 ? 26.136 -10.078 -64.297 1.00 94.06 1260 TYR A CA 1
ATOM 9026 C C . TYR A 1 1260 ? 26.317 -8.593 -64.646 1.00 94.06 1260 TYR A C 1
ATOM 9028 O O . TYR A 1 1260 ? 27.353 -8.221 -65.219 1.00 94.06 1260 TYR A O 1
ATOM 9036 N N . ASP A 1 1261 ? 25.364 -7.748 -64.247 1.00 94.69 1261 ASP A N 1
ATOM 9037 C CA . ASP A 1 1261 ? 25.513 -6.293 -64.319 1.00 94.69 1261 ASP A CA 1
ATOM 9038 C C . ASP A 1 1261 ? 26.473 -5.786 -63.223 1.00 94.69 1261 ASP A C 1
ATOM 9040 O O . ASP A 1 1261 ? 26.499 -6.285 -62.091 1.00 94.69 1261 ASP A O 1
ATOM 9044 N N . MET A 1 1262 ? 27.284 -4.770 -63.538 1.00 95.25 1262 MET A N 1
ATOM 9045 C CA . MET A 1 1262 ? 28.064 -4.065 -62.512 1.00 95.25 1262 MET A CA 1
ATOM 9046 C C . MET A 1 1262 ? 27.141 -3.195 -61.649 1.00 95.25 1262 MET A C 1
ATOM 9048 O O . MET A 1 1262 ? 26.202 -2.574 -62.141 1.00 95.25 1262 MET A O 1
ATOM 9052 N N . GLY A 1 1263 ? 27.482 -3.044 -60.373 1.00 94.50 1263 GLY A N 1
ATOM 9053 C CA . GLY A 1 1263 ? 26.788 -2.165 -59.440 1.00 94.50 1263 GLY A CA 1
ATOM 9054 C C . GLY A 1 1263 ? 25.656 -2.845 -58.672 1.00 94.50 1263 GLY A C 1
ATOM 9055 O O . GLY A 1 1263 ? 25.554 -4.071 -58.630 1.00 94.50 1263 GLY A O 1
ATOM 9056 N N . ALA A 1 1264 ? 24.829 -2.030 -58.016 1.00 94.19 1264 ALA A N 1
ATOM 9057 C CA . ALA A 1 1264 ? 23.841 -2.492 -57.039 1.00 94.19 1264 ALA A CA 1
ATOM 9058 C C . ALA A 1 1264 ? 22.568 -3.080 -57.670 1.00 94.19 1264 ALA A C 1
ATOM 9060 O O . ALA A 1 1264 ? 21.874 -3.846 -57.013 1.00 94.19 1264 ALA A O 1
ATOM 9061 N N . TYR A 1 1265 ? 22.290 -2.771 -58.940 1.00 93.06 1265 TYR A N 1
ATOM 9062 C CA . TYR A 1 1265 ? 21.071 -3.185 -59.642 1.00 93.06 1265 TYR A CA 1
ATOM 9063 C C . TYR A 1 1265 ? 21.351 -4.159 -60.783 1.00 93.06 1265 TYR A C 1
ATOM 9065 O O . TYR A 1 1265 ? 22.426 -4.129 -61.378 1.00 93.06 1265 TYR A O 1
ATOM 9073 N N . GLU A 1 1266 ? 20.373 -5.003 -61.083 1.00 90.56 1266 GLU A N 1
ATOM 9074 C CA . GLU A 1 1266 ? 20.281 -5.834 -62.277 1.00 90.56 1266 GLU A CA 1
ATOM 9075 C C . GLU A 1 1266 ? 19.158 -5.307 -63.180 1.00 90.56 1266 GLU A C 1
ATOM 9077 O O . GLU A 1 1266 ? 18.044 -4.988 -62.740 1.00 90.56 1266 GLU A O 1
ATOM 9082 N N . THR A 1 1267 ? 19.439 -5.201 -64.473 1.00 82.81 1267 THR A N 1
ATOM 9083 C CA . THR A 1 1267 ? 18.520 -4.610 -65.445 1.00 82.81 1267 THR A CA 1
ATOM 9084 C C . THR A 1 1267 ? 17.503 -5.635 -65.945 1.00 82.81 1267 THR A C 1
ATOM 9086 O O . THR A 1 1267 ? 17.858 -6.667 -66.506 1.00 82.81 1267 THR A O 1
ATOM 9089 N N . ILE A 1 1268 ? 16.207 -5.323 -65.857 1.00 74.19 1268 ILE A N 1
ATOM 9090 C CA . ILE A 1 1268 ? 15.151 -6.171 -66.432 1.00 74.19 1268 ILE A CA 1
ATOM 9091 C C . ILE A 1 1268 ? 15.032 -5.993 -67.959 1.00 74.19 1268 ILE A C 1
ATOM 9093 O O . ILE A 1 1268 ? 15.010 -4.872 -68.471 1.00 74.19 1268 ILE A O 1
ATOM 9097 N N . PHE A 1 1269 ? 14.893 -7.096 -68.709 1.00 64.31 1269 PHE A N 1
ATOM 9098 C CA . PHE A 1 1269 ? 14.512 -7.055 -70.128 1.00 64.31 1269 PHE A CA 1
ATOM 9099 C C . PHE A 1 1269 ? 13.007 -6.797 -70.260 1.00 64.31 1269 PHE A C 1
ATOM 9101 O O . PHE A 1 1269 ? 12.212 -7.730 -70.345 1.00 64.31 1269 PHE A O 1
ATOM 9108 N N . THR A 1 1270 ? 12.578 -5.542 -70.332 1.00 52.00 1270 THR A N 1
ATOM 9109 C CA . THR A 1 1270 ? 11.221 -5.246 -70.801 1.00 52.00 1270 THR A CA 1
ATOM 9110 C C . THR A 1 1270 ? 11.201 -5.238 -72.331 1.00 52.00 1270 THR A C 1
ATOM 9112 O O . THR A 1 1270 ? 11.504 -4.236 -72.975 1.00 52.00 1270 THR A O 1
ATOM 9115 N N . GLN A 1 1271 ? 10.817 -6.360 -72.954 1.00 44.38 1271 GLN A N 1
ATOM 9116 C CA . GLN A 1 1271 ? 10.244 -6.292 -74.302 1.00 44.38 1271 GLN A CA 1
ATOM 9117 C C . GLN A 1 1271 ? 8.868 -5.633 -74.177 1.00 44.38 1271 GLN A C 1
ATOM 9119 O O . GLN A 1 1271 ? 7.872 -6.286 -73.877 1.00 44.38 1271 GLN A O 1
ATOM 9124 N N . VAL A 1 1272 ? 8.811 -4.317 -74.367 1.00 42.81 1272 VAL A N 1
ATOM 9125 C CA . VAL A 1 1272 ? 7.536 -3.606 -74.477 1.00 42.81 1272 VAL A CA 1
ATOM 9126 C C . VAL A 1 1272 ? 6.906 -4.006 -75.812 1.00 42.81 1272 VAL A C 1
ATOM 9128 O O . VAL A 1 1272 ? 7.287 -3.500 -76.868 1.00 42.81 1272 VAL A O 1
ATOM 9131 N N . LEU A 1 1273 ? 5.961 -4.948 -75.784 1.00 41.19 1273 LEU A N 1
ATOM 9132 C CA . LEU A 1 1273 ? 5.108 -5.229 -76.932 1.00 41.19 1273 LEU A CA 1
ATOM 9133 C C . LEU A 1 1273 ? 4.087 -4.087 -77.036 1.00 41.19 1273 LEU A C 1
ATOM 9135 O O . LEU A 1 1273 ? 3.086 -4.063 -76.323 1.00 41.19 1273 LEU A O 1
ATOM 9139 N N . PHE A 1 1274 ? 4.342 -3.107 -77.901 1.00 42.72 1274 PHE A N 1
ATOM 9140 C CA . PHE A 1 1274 ? 3.320 -2.129 -78.262 1.00 42.72 1274 PHE A CA 1
ATOM 9141 C C . PHE A 1 1274 ? 2.223 -2.857 -79.051 1.00 42.72 1274 PHE A C 1
ATOM 9143 O O . PHE A 1 1274 ? 2.437 -3.220 -80.206 1.00 42.72 1274 PHE A O 1
ATOM 9150 N N . LEU A 1 1275 ? 1.049 -3.078 -78.450 1.00 42.75 1275 LEU A N 1
ATOM 9151 C CA . LEU A 1 1275 ? -0.156 -3.372 -79.227 1.00 42.75 1275 LEU A CA 1
ATOM 9152 C C . LEU A 1 1275 ? -0.586 -2.064 -79.906 1.00 42.75 1275 LEU A C 1
ATOM 9154 O O . LEU A 1 1275 ? -0.922 -1.108 -79.200 1.00 42.75 1275 LEU A O 1
ATOM 9158 N N . PRO A 1 1276 ? -0.570 -1.964 -81.246 1.00 43.69 1276 PRO A N 1
ATOM 9159 C CA . PRO A 1 1276 ? -1.096 -0.786 -81.910 1.00 43.69 1276 PRO A CA 1
ATOM 9160 C C . PRO A 1 1276 ? -2.612 -0.728 -81.686 1.00 43.69 1276 PRO A C 1
ATOM 9162 O O . PRO A 1 1276 ? -3.358 -1.579 -82.169 1.00 43.69 1276 PRO A O 1
ATOM 9165 N N . LEU A 1 1277 ? -3.075 0.299 -80.973 1.00 42.09 1277 LEU A N 1
ATOM 9166 C CA . LEU A 1 1277 ? -4.462 0.753 -81.049 1.00 42.09 1277 LEU A CA 1
ATOM 9167 C C . LEU A 1 1277 ? -4.679 1.320 -82.456 1.00 42.09 1277 LEU A C 1
ATOM 9169 O O . LEU A 1 1277 ? -4.333 2.464 -82.746 1.00 42.09 1277 LEU A O 1
ATOM 9173 N N . VAL A 1 1278 ? -5.224 0.497 -83.351 1.00 46.41 1278 VAL A N 1
ATOM 9174 C CA . VAL A 1 1278 ? -5.792 0.979 -84.609 1.00 46.41 1278 VAL A CA 1
ATOM 9175 C C . VAL A 1 1278 ? -7.177 1.524 -84.289 1.00 46.41 1278 VAL A C 1
ATOM 9177 O O . VAL A 1 1278 ? -8.064 0.784 -83.875 1.00 46.41 1278 VAL A O 1
ATOM 9180 N N . GLN A 1 1279 ? -7.369 2.826 -84.481 1.00 42.50 1279 GLN A N 1
ATOM 9181 C CA . GLN A 1 1279 ? -8.699 3.413 -84.517 1.00 42.50 1279 GLN A CA 1
ATOM 9182 C C . GLN A 1 1279 ? -9.407 2.949 -85.800 1.00 42.50 1279 GLN A C 1
ATOM 9184 O O . GLN A 1 1279 ? -9.097 3.447 -86.885 1.00 42.50 1279 GLN A O 1
ATOM 9189 N N . ARG A 1 1280 ? -10.347 2.008 -85.666 1.00 39.50 1280 ARG A N 1
ATOM 9190 C CA . ARG A 1 1280 ? -11.611 1.947 -86.417 1.00 39.50 1280 ARG A CA 1
ATOM 9191 C C . ARG A 1 1280 ? -12.601 1.006 -85.753 1.00 39.50 1280 ARG A C 1
ATOM 9193 O O . ARG A 1 1280 ? -12.258 -0.185 -85.609 1.00 39.50 1280 ARG A O 1
#

Foldseek 3Di:
DQPADDDDFPAAAPVAGRHHDDPVVVVVLVVVVQKDKDWADAFDKWKKKAFDADQQDKFKKKKAFDADAADPPDVLRGQFFKFKWKQAPVRDIWGWWDADPVCRNDHTDGDTDRRDRMTMTIGNGGDGGMMMMMIGRHHCPPDRTMMMMGGGRIDTPCCDLDDDPDDPDDPNPPPPCLPPFFFQPLVNDDRHRDPPDDDPDDPVRVVVVVVVVPPPPDDDDDDDDDPPPPDDDDQDPPPPDDPVVVVVSVVLVVLVVCLLVQVLQALVSNLVSLVVDDPVNVVVCVVVNVVSVVLVVVLVDDPDDPDDDDDDDDPAQFKDKQFWRDHNDQQVNLVPDAAPIEIEGEDAEDADAHEDAPHHYEYEYQDYSTSPDHDPPAAHEYAHPDAAASYEYYHAYEYEYYRYEFENAEEALRHYEHDHLYEYEYANYEQEHAEYQHQQHGEAGANYEYEFDNQYEQESGEYCEAQSGEFSEEYHYEAQRREQAHGEHCAEAQRYEYAPYEYHYENYEFFHGENNHPQYEALRYEEYHAYEYEAAHQYEQYDPPPDDREEQEQQRYEYANYEYEYHYAQYEQWRGEHAAYRQRYEEDHAYEYAEDARYEQFDQPDQNRAGEHQYQSRYEEECYEYHYQYEQFLAEHQAEALRYEYANYEAEYEPYEFADDDHRGAREHHQNYAEALRYEYEHQYEYEAHNYEQEAHEYNHQAHYEASRYEYEHAYEYEHECYEQEDFEANRLHYWEQSRYEWEHYEYEYANYEQEHFEYQEFARSYEEEDAYEYHAYHAYEYYQAEHNHYEASHYEYEDAYEYHAENYEYANAQYAEYASHYEYAAHEAHHDEAYYQAHGQYNEEAQHYEYHHHYEYEHEYAHDEAHEQEHGCYQYEALHYEHHYLYEYEAEDQHPYAHEQEQGCYNAEALHYEYAHQYEYEYEFRYEYANGEHVAYAQHYEEYNQYEYEFAYDALGGHEQEEGEHLEQLHYEYALHAYYEYQHHEAYDDAHGGENQNEYALHYEEHNYEYEYEQYEHERRCYAHEEALHYEYHLYEYAYEYFADDDDDDDDDDDPDPDPDDDPGHHDQLVVDFRAEAAQGEQYHPPDDHYEAQHYEEELYEEHAELHEFANGEDQAQQHYEYDDQNYEEEYYLYEFEHGEHVAAAASHYHYEHHAYEYAQAEQEHRERYWSYEHDDARYYYYLAETYHYPDWYDDHYVAAPLYETCNCRRHDNDDQDFPDGDPVPGRDGDPPGCQAQGAADHDQAASSRHGPDPDNHGGRHRDHDDDDPPPDDDPDDD

Secondary structure (DSSP, 8-state):
-TTPBP-SSSS-BTTTBT-B--HHHHHHHHHTT-EEEEEE-TT-EEEEEEEE--TTSPEEEEEE--PPPPPTT-SS--SSEEEEEEE-TT-PEE--EE--TT-TTSPPEES--SS-SEEEEEESSPPSEEEEEEEEEEE-TTPSEEEEEE-TT-EE----S-----TT--------TT--PPEEPTTSSSEE------PPPPHHHHHHHHHHHT-------------------PPP-GGG--HHHHHHHHHHHHHHHHHHHHHHT-HHHHHHHHHHS-HHHHHHSHHHHHHHHHHHHHTT------PPPPPPP-----EEESSS--BSSHHHHHHHPPTT-EEEEESSEEE--EEEES-EEEEEEEE-TTSSSBPTT--EEEE--SSS-SEEEETT-EEEEEEEEEES-EEETSSEEE-SS-EEEEEEEEEES-EEEE-SSEEE-TT-EEEEESS--EES-EEEE-SSEEESSEEEEESTT--EES-EESSS-SSEEEESSEEEEES--EES-EE-STT-B-SSEEEETT-EEEE-SS-EES-SSS--EEEEE-SSEEEES-EEEE-STT-EE-SEEEEEE-SSEEEETT-EEEE-TT-EES-SSSTT-S-EEEE-SSEEEES-EEEE-SEE-S-EEEEE-SSEEEES-EEEEES-EES-SSTT-S-EE-TT--B-SSEEEESS-EEEEES-EEE--EE--SSEEE-SSEEEETT-EEEEES-EEE--EE--TTEEE-SSEEEES-EEEEES-EEES-EESSB-SSEEEETT-EEEEETT-EEES-EESSSS-SSEEE-SS-EEEEEEEEEES-EESSS-SSEEESSSEEEEEEEEEEES-EESSS-SSEEEEET-EEEEEE-TTS-EEEES-EESSS-SSEEEEES-EEEEEE-SS--EE--S-EESSS-SSEEE-SS-EEEEEESEEE-S-EESSS-SSEEEETT-EEEEE-BTTB--EE-S-EESS-SSEEEES-S-EEEES-EES-SS---EESSSS-SSEEEES-EEEEES-EEES-EESSSS-SSEEEES-EEEEE--BPP-S----------SS-PPPP--B-TTTS-SEEEES-EE--SS-S--B-SSEEEES-EEEEESEEEES-EESB-SSEEEESTT-EEEE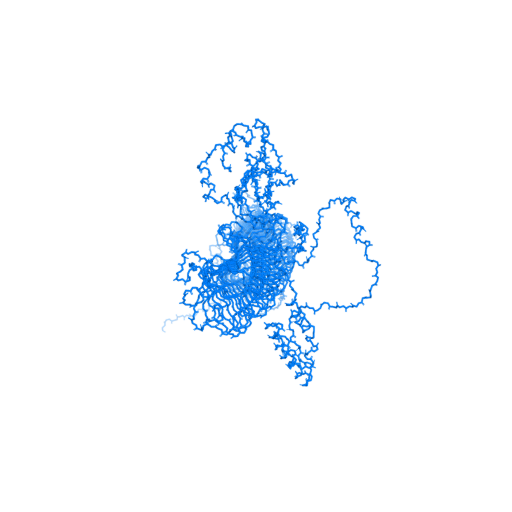ES-EEES-EESSSS-SSEEE-SSEEEEES-EEES-BSSBSEEE-SS-EEEES-EEES-SB---S--SEEES-EETTSSSS------EEE-STT-EEEEPTT-TTTT-BSS--SB-TTS-BS-SSSSBPSSS----------------